Protein AF-A0A1Z4I9G1-F1 (afdb_monomer_lite)

Radius of gyration: 42.78 Å; chains: 1; bounding box: 105×67×127 Å

Secondary structure (DSSP, 8-state):
----HHHHHHHHHHHHHHHHHHHHHHHHHTTS-PPPP--S---------SEEEEEEEETTEEEEEEEEETT--EEEEEEESEE---BTTEEEEEETTEEEEEETTS-EEEEEEESEE-SS-BTTEEEEEETTEEEEEETTS-EEEEEEESEEPPPBTTEEEEEETTEEEEEETTS-EEEEEESSS---EETTEEEEE---B-TTS-B----EEEEETTS-EEEEESS--------BTTEEEEEESSTTSPPEE---SS-SSTT-EEEEEETTS-EEEEEEESEE---BTTEEEEEEEE-SSS--EEEEEEEETTS-EEEEEEESEEEEEETTEEEEEETTEEEEEETTS-EEEEEEEBPPP-SS--HHHHHHHHHH-GGG--HHHHGGGS-BTTEEEEEETTEEEEEETTS-EEEEEEESEEPPP-TTSEEEEESSSS-EEEEETT-PBPPS---HHHHGGGS-HHHHHHHHHHHHHHHHHHHHHHHHHHHHHHHHHT--HHHHTTTTS--HHHHB-IIIIIIHHHHHHHHTS-----B-----GGGSSSHHHHHHHHHHHHHHHHHHHHHHHHHHHHHHHTT--HHHHHHHHHHHHHHHHHHHHHTSS-TTSHHHHHHHTTS-HHHHS-TTHHHHHHHHIIIIIGGGSGGGHHHHHHHHHHHHHTT--HHHHHHHHHHS-HHHHHHHHHHHHHHHHHH-THHHHHHHHHHHTTT-HHHHHHHHHHHHHH-TT-HHHHHHHHHHHHHHS-TTTHHHHHHHHHHHHHH-TT-HHHHHHHHHHHHHHTTSSS--HHHHHHHHHHHHH-TT-HHHHHHHHHHHHHTT-HHHHHHHHHHHHHH--TTHHHHHHHS-HHHHHHHHHT-PPP------

Structure (mmCIF, N/CA/C/O backbone):
data_AF-A0A1Z4I9G1-F1
#
_entry.id   AF-A0A1Z4I9G1-F1
#
loop_
_atom_site.group_PDB
_atom_site.id
_atom_site.type_symbol
_atom_site.label_atom_id
_atom_site.label_alt_id
_atom_site.label_comp_id
_atom_site.label_asym_id
_atom_site.label_entity_id
_atom_site.label_seq_id
_atom_site.pdbx_PDB_ins_code
_atom_site.Cartn_x
_atom_site.Cartn_y
_atom_site.Cartn_z
_atom_site.occupancy
_atom_site.B_iso_or_equiv
_atom_site.auth_seq_id
_atom_site.auth_comp_id
_atom_site.auth_asym_id
_atom_site.auth_atom_id
_atom_site.pdbx_PDB_model_num
ATOM 1 N N . MET A 1 1 ? -38.184 2.108 6.199 1.00 35.03 1 MET A N 1
ATOM 2 C CA . MET A 1 1 ? -37.344 3.243 6.642 1.00 35.03 1 MET A CA 1
ATOM 3 C C . MET A 1 1 ? -37.162 4.202 5.471 1.00 35.03 1 MET A C 1
ATOM 5 O O . MET A 1 1 ? -36.519 3.826 4.502 1.00 35.03 1 MET A O 1
ATOM 9 N N . ARG A 1 2 ? -37.764 5.401 5.493 1.00 31.80 2 ARG A N 1
ATOM 10 C CA . ARG A 1 2 ? -37.409 6.456 4.524 1.00 31.80 2 ARG A CA 1
ATOM 11 C C . ARG A 1 2 ? -36.094 7.074 5.001 1.00 31.80 2 ARG A C 1
ATOM 13 O O . ARG A 1 2 ? -36.109 7.973 5.832 1.00 31.80 2 ARG A O 1
ATOM 20 N N . PHE A 1 3 ? -34.968 6.522 4.557 1.00 42.00 3 PHE A N 1
ATOM 21 C CA . PHE A 1 3 ? -33.651 7.079 4.856 1.00 42.00 3 PHE A CA 1
ATOM 22 C C . PHE A 1 3 ? -33.546 8.495 4.265 1.00 42.00 3 PHE A C 1
ATOM 24 O O . PHE A 1 3 ? -33.932 8.725 3.117 1.00 42.00 3 PHE A O 1
ATOM 31 N N . TYR A 1 4 ? -33.072 9.464 5.052 1.00 48.81 4 TYR A N 1
ATOM 32 C CA . TYR A 1 4 ? -32.954 10.853 4.605 1.00 48.81 4 TYR A CA 1
ATOM 33 C C . TYR A 1 4 ? -31.916 10.950 3.477 1.00 48.81 4 TYR A C 1
ATOM 35 O O . TYR A 1 4 ? -30.733 10.689 3.686 1.00 48.81 4 TYR A O 1
ATOM 43 N N . LYS A 1 5 ? -32.351 11.371 2.276 1.00 51.12 5 LYS A N 1
ATOM 44 C CA . LYS A 1 5 ? -31.484 11.544 1.090 1.00 51.12 5 LYS A CA 1
ATOM 45 C C . LYS A 1 5 ? -30.210 12.346 1.395 1.00 51.12 5 LYS A C 1
ATOM 47 O O . LYS A 1 5 ? -29.153 12.018 0.878 1.00 51.12 5 LYS A O 1
ATOM 52 N N . ARG A 1 6 ? -30.298 13.373 2.251 1.00 46.84 6 ARG A N 1
ATOM 53 C CA . ARG A 1 6 ? -29.170 14.255 2.607 1.00 46.84 6 ARG A CA 1
ATOM 54 C C . ARG A 1 6 ? -28.045 13.546 3.376 1.00 46.84 6 ARG A C 1
ATOM 56 O O . ARG A 1 6 ? -26.893 13.914 3.192 1.00 46.84 6 ARG A O 1
ATOM 63 N N . THR A 1 7 ? -28.347 12.534 4.190 1.00 48.47 7 THR A N 1
ATOM 64 C CA . THR A 1 7 ? -27.335 11.810 4.980 1.00 48.47 7 THR A CA 1
ATOM 65 C C . THR A 1 7 ? -26.559 10.814 4.128 1.00 48.47 7 THR A C 1
ATOM 67 O O . THR A 1 7 ? -25.334 10.786 4.174 1.00 48.47 7 THR A O 1
ATOM 70 N N . TRP A 1 8 ? -27.259 10.071 3.266 1.00 57.56 8 TRP A N 1
ATOM 71 C CA . TRP A 1 8 ? -26.607 9.224 2.265 1.00 57.56 8 TRP A CA 1
ATOM 72 C C . TRP A 1 8 ? -25.794 10.048 1.273 1.00 57.56 8 TRP A C 1
ATOM 74 O O . TRP A 1 8 ? -24.706 9.629 0.907 1.00 57.56 8 TRP A O 1
ATOM 84 N N . LEU A 1 9 ? -26.257 11.246 0.905 1.00 55.69 9 LEU A N 1
ATOM 85 C CA . LEU A 1 9 ? -25.466 12.175 0.099 1.00 55.69 9 LEU A CA 1
ATOM 86 C C . LEU A 1 9 ? -24.164 12.586 0.795 1.00 55.69 9 LEU A C 1
ATOM 88 O O . LEU A 1 9 ? -23.161 12.688 0.109 1.00 55.69 9 LEU A O 1
ATOM 92 N N . LEU A 1 10 ? -24.139 12.773 2.121 1.00 52.06 10 LEU A N 1
ATOM 93 C CA . LEU A 1 10 ? -22.905 13.075 2.860 1.00 52.06 10 LEU A CA 1
ATOM 94 C C . LEU A 1 10 ? -21.938 11.881 2.869 1.00 52.06 10 LEU A C 1
ATOM 96 O O . LEU A 1 10 ? -20.750 12.062 2.638 1.00 52.06 10 LEU A O 1
ATOM 100 N N . VAL A 1 11 ? -22.435 10.664 3.107 1.00 52.53 11 VAL A N 1
ATOM 101 C CA . VAL A 1 11 ? -21.608 9.442 3.097 1.00 52.53 11 VAL A CA 1
ATOM 102 C C . VAL A 1 11 ? -21.079 9.155 1.695 1.00 52.53 11 VAL A C 1
ATOM 104 O O . VAL A 1 11 ? -19.888 8.921 1.524 1.00 52.53 11 VAL A O 1
ATOM 107 N N . VAL A 1 12 ? -21.940 9.246 0.680 1.00 61.50 12 VAL A N 1
ATOM 108 C CA . VAL A 1 12 ? -21.552 9.125 -0.730 1.00 61.50 12 VAL A CA 1
ATOM 109 C C . VAL A 1 12 ? -20.589 10.242 -1.111 1.00 61.50 12 VAL A C 1
ATOM 111 O O . VAL A 1 12 ? -19.628 9.965 -1.808 1.00 61.50 12 VAL A O 1
ATOM 114 N N . PHE A 1 13 ? -20.776 11.471 -0.625 1.00 61.19 13 PHE A N 1
ATOM 115 C CA . PHE A 1 13 ? -19.849 12.578 -0.857 1.00 61.19 13 PHE A CA 1
ATOM 116 C C . PHE A 1 13 ? -18.493 12.338 -0.197 1.00 61.19 13 PHE A C 1
ATOM 118 O O . PHE A 1 13 ? -17.483 12.568 -0.840 1.00 61.19 13 PHE A O 1
ATOM 125 N N . LEU A 1 14 ? -18.435 11.838 1.041 1.00 52.50 14 LEU A N 1
ATOM 126 C CA . LEU A 1 14 ? -17.173 11.499 1.707 1.00 52.50 14 LEU A CA 1
ATOM 127 C C . LEU A 1 14 ? -16.455 10.350 0.990 1.00 52.50 14 LEU A C 1
ATOM 129 O O . LEU A 1 14 ? -15.258 10.446 0.741 1.00 52.50 14 LEU A O 1
ATOM 133 N N . LEU A 1 15 ? -17.180 9.301 0.594 1.00 55.59 15 LEU A N 1
ATOM 134 C CA . LEU A 1 15 ? -16.630 8.190 -0.190 1.00 55.59 15 LEU A CA 1
ATOM 135 C C . LEU A 1 15 ? -16.200 8.635 -1.594 1.00 55.59 15 LEU A C 1
ATOM 137 O O . LEU A 1 15 ? -15.151 8.214 -2.071 1.00 55.59 15 LEU A O 1
ATOM 141 N N . ALA A 1 16 ? -16.960 9.523 -2.237 1.00 55.94 16 ALA A N 1
ATOM 142 C CA . ALA A 1 16 ? -16.629 10.107 -3.533 1.00 55.94 16 ALA A CA 1
ATOM 143 C C . ALA A 1 16 ? -15.476 11.106 -3.431 1.00 55.94 16 ALA A C 1
ATOM 145 O O . ALA A 1 16 ? -14.694 11.196 -4.362 1.00 55.94 16 ALA A O 1
ATOM 146 N N . LEU A 1 17 ? -15.326 11.820 -2.315 1.00 56.34 17 LEU A N 1
ATOM 147 C CA . LEU A 1 17 ? -14.198 12.705 -2.045 1.00 56.34 17 LEU A CA 1
ATOM 148 C C . LEU A 1 17 ? -12.931 11.881 -1.815 1.00 56.34 17 LEU A C 1
ATOM 150 O O . LEU A 1 17 ? -11.904 12.191 -2.403 1.00 56.34 17 LEU A O 1
ATOM 154 N N . VAL A 1 18 ? -13.006 10.793 -1.042 1.00 53.84 18 VAL A N 1
ATOM 155 C CA . VAL A 1 18 ? -11.906 9.822 -0.912 1.00 53.84 18 VAL A CA 1
ATOM 156 C C . VAL A 1 18 ? -11.573 9.218 -2.276 1.00 53.84 18 VAL A C 1
ATOM 158 O O . VAL A 1 18 ? -10.405 9.177 -2.651 1.00 53.84 18 VAL A O 1
ATOM 161 N N . GLY A 1 19 ? -12.586 8.820 -3.049 1.00 53.50 19 GLY A N 1
ATOM 162 C CA . GLY A 1 19 ? -12.430 8.292 -4.402 1.00 53.50 19 GLY A CA 1
ATOM 163 C C . GLY A 1 19 ? -11.854 9.308 -5.389 1.00 53.50 19 GLY A C 1
ATOM 164 O O . GLY A 1 19 ? -11.012 8.943 -6.195 1.00 53.50 19 GLY A O 1
ATOM 165 N N . ALA A 1 20 ? -12.239 10.582 -5.305 1.00 53.31 20 ALA A N 1
ATOM 166 C CA . ALA A 1 20 ? -11.773 11.660 -6.173 1.00 53.31 20 ALA A CA 1
ATOM 167 C C . ALA A 1 20 ? -10.368 12.128 -5.794 1.00 53.31 20 ALA A C 1
ATOM 169 O O . ALA A 1 20 ? -9.559 12.361 -6.681 1.00 53.31 20 ALA A O 1
ATOM 170 N N . ILE A 1 21 ? -10.045 12.212 -4.500 1.00 55.50 21 ILE A N 1
ATOM 171 C CA . ILE A 1 21 ? -8.680 12.459 -4.022 1.00 55.50 21 ILE A CA 1
ATOM 172 C C . ILE A 1 21 ? -7.783 11.300 -4.460 1.00 55.50 21 ILE A C 1
ATOM 174 O O . ILE A 1 21 ? -6.734 11.542 -5.049 1.00 55.50 21 ILE A O 1
ATOM 178 N N . ALA A 1 22 ? -8.215 10.050 -4.264 1.00 49.19 22 ALA A N 1
ATOM 179 C CA . ALA A 1 22 ? -7.489 8.878 -4.739 1.00 49.19 22 ALA A CA 1
ATOM 180 C C . ALA A 1 22 ? -7.340 8.889 -6.267 1.00 49.19 22 ALA A C 1
ATOM 182 O O . ALA A 1 22 ? -6.240 8.689 -6.754 1.00 49.19 22 ALA A O 1
ATOM 183 N N . PHE A 1 23 ? -8.393 9.194 -7.030 1.00 49.41 23 PHE A N 1
ATOM 184 C CA . PHE A 1 23 ? -8.367 9.249 -8.496 1.00 49.41 23 PHE A CA 1
ATOM 185 C C . PHE A 1 23 ? -7.494 10.386 -9.034 1.00 49.41 23 PHE A C 1
ATOM 187 O O . PHE A 1 23 ? -6.732 10.189 -9.977 1.00 49.41 23 PHE A O 1
ATOM 194 N N . HIS A 1 24 ? -7.556 11.572 -8.430 1.00 47.47 24 HIS A N 1
ATOM 195 C CA . HIS A 1 24 ? -6.739 12.711 -8.835 1.00 47.47 24 HIS A CA 1
ATOM 196 C C . HIS A 1 24 ? -5.266 12.475 -8.487 1.00 47.47 24 HIS A C 1
ATOM 198 O O . HIS A 1 24 ? -4.388 12.783 -9.286 1.00 47.47 24 HIS A O 1
ATOM 204 N N . ILE A 1 25 ? -4.994 11.822 -7.354 1.00 47.16 25 ILE A N 1
ATOM 205 C CA . ILE A 1 25 ? -3.652 11.365 -6.993 1.00 47.16 25 ILE A CA 1
ATOM 206 C C . ILE A 1 25 ? -3.212 10.185 -7.859 1.00 47.16 25 ILE A C 1
ATOM 208 O O . ILE A 1 25 ? -2.034 10.114 -8.146 1.00 47.16 25 ILE A O 1
ATOM 212 N N . ILE A 1 26 ? -4.105 9.321 -8.353 1.00 43.25 26 ILE A N 1
ATOM 213 C CA . ILE A 1 26 ? -3.793 8.287 -9.357 1.00 43.25 26 ILE A CA 1
ATOM 214 C C . ILE A 1 26 ? -3.405 8.936 -10.690 1.00 43.25 26 ILE A C 1
ATOM 216 O O . ILE A 1 26 ? -2.434 8.520 -11.309 1.00 43.25 26 ILE A O 1
ATOM 220 N N . GLN A 1 27 ? -4.113 9.984 -11.119 1.00 40.88 27 GLN A N 1
ATOM 221 C CA . GLN A 1 27 ? -3.770 10.760 -12.318 1.00 40.88 27 GLN A CA 1
ATOM 222 C C . GLN A 1 27 ? -2.406 11.453 -12.163 1.00 40.88 27 GLN A C 1
ATOM 224 O O . GLN A 1 27 ? -1.606 11.460 -13.094 1.00 40.88 27 GLN A O 1
ATOM 229 N N . VAL A 1 28 ? -2.096 11.962 -10.966 1.00 35.69 28 VAL A N 1
ATOM 230 C CA . VAL A 1 28 ? -0.769 12.504 -10.632 1.00 35.69 28 VAL A CA 1
ATOM 231 C C . VAL A 1 28 ? 0.277 11.386 -10.480 1.00 35.69 28 VAL A C 1
ATOM 233 O O . VAL A 1 28 ? 1.391 11.534 -10.966 1.00 35.69 28 VAL A O 1
ATOM 236 N N . SER A 1 29 ? -0.063 10.229 -9.909 1.00 35.00 29 SER A N 1
ATOM 237 C CA . SER A 1 29 ? 0.838 9.090 -9.673 1.00 35.00 29 SER A CA 1
ATOM 238 C C . SER A 1 29 ? 1.037 8.213 -10.906 1.00 35.00 29 SER A C 1
ATOM 240 O O . SER A 1 29 ? 1.898 7.342 -10.888 1.00 35.00 29 SER A O 1
ATOM 242 N N . GLN A 1 30 ? 0.324 8.444 -12.012 1.00 32.38 30 GLN A N 1
ATOM 243 C CA . GLN A 1 30 ? 0.742 7.936 -13.324 1.00 32.38 30 GLN A CA 1
ATOM 244 C C . GLN A 1 30 ? 2.117 8.511 -13.737 1.00 32.38 30 GLN A C 1
ATOM 246 O O . GLN A 1 30 ? 2.772 7.948 -14.616 1.00 32.38 30 GLN A O 1
ATOM 251 N N . THR A 1 31 ? 2.607 9.552 -13.040 1.00 30.92 31 THR A N 1
ATOM 252 C CA . THR A 1 31 ? 4.003 10.028 -13.097 1.00 30.92 31 THR A CA 1
ATOM 253 C C . THR A 1 31 ? 4.948 9.425 -12.043 1.00 30.92 31 THR A C 1
ATOM 255 O O . THR A 1 31 ? 6.159 9.589 -12.164 1.00 30.92 31 THR A O 1
ATOM 258 N N . GLU A 1 32 ? 4.455 8.638 -11.080 1.00 27.94 32 GLU A N 1
ATOM 259 C CA . GLU A 1 32 ? 5.263 7.931 -10.074 1.00 27.94 32 GLU A CA 1
ATOM 260 C C . GLU A 1 32 ? 5.102 6.411 -10.240 1.00 27.94 32 GLU A C 1
ATOM 262 O O . GLU A 1 32 ? 4.208 5.768 -9.687 1.00 27.94 32 GLU A O 1
ATOM 267 N N . LYS A 1 33 ? 5.987 5.811 -11.042 1.00 28.25 33 LYS A N 1
ATOM 268 C CA . LYS A 1 33 ? 6.008 4.361 -11.273 1.00 28.25 33 LYS A CA 1
ATOM 269 C C . LYS A 1 33 ? 6.686 3.636 -10.103 1.00 28.25 33 LYS A C 1
ATOM 271 O O . LYS A 1 33 ? 7.893 3.754 -9.914 1.00 28.25 33 LYS A O 1
ATOM 276 N N . LEU A 1 34 ? 5.894 2.867 -9.353 1.00 29.25 34 LEU A N 1
ATOM 277 C CA . LEU A 1 34 ? 6.324 1.929 -8.308 1.00 29.25 34 LEU A CA 1
ATOM 278 C C . LEU A 1 34 ? 6.961 0.657 -8.909 1.00 29.25 34 LEU A C 1
ATOM 280 O O . LEU A 1 34 ? 6.622 0.236 -10.014 1.00 29.25 34 LEU A O 1
ATOM 284 N N . TYR A 1 35 ? 7.918 0.093 -8.167 1.00 30.03 35 TYR A N 1
ATOM 285 C CA . TYR A 1 35 ? 8.937 -0.870 -8.602 1.00 30.03 35 TYR A CA 1
ATOM 286 C C . TYR A 1 35 ? 8.436 -2.293 -8.933 1.00 30.03 35 TYR A C 1
ATOM 288 O O . TYR A 1 35 ? 7.488 -2.770 -8.309 1.00 30.03 35 TYR A O 1
ATOM 296 N N . PRO A 1 36 ? 9.136 -3.020 -9.833 1.00 24.78 36 PRO A N 1
ATOM 297 C CA . PRO A 1 36 ? 8.932 -4.448 -10.070 1.00 24.78 36 PRO A CA 1
ATOM 298 C C . PRO A 1 36 ? 9.614 -5.327 -9.002 1.00 24.78 36 PRO A C 1
ATOM 300 O O . PRO A 1 36 ? 10.774 -5.108 -8.648 1.00 24.78 36 PRO A O 1
ATOM 303 N N . MET A 1 37 ? 8.922 -6.379 -8.551 1.00 25.73 37 MET A N 1
ATOM 304 C CA . MET A 1 37 ? 9.553 -7.517 -7.874 1.00 25.73 37 MET A CA 1
ATOM 305 C C . MET A 1 37 ? 10.374 -8.321 -8.886 1.00 25.73 37 MET A C 1
ATOM 307 O O . MET A 1 37 ? 9.848 -8.767 -9.902 1.00 25.73 37 MET A O 1
ATOM 311 N N . SER A 1 38 ? 11.656 -8.546 -8.596 1.00 26.41 38 SER A N 1
ATOM 312 C CA . SER A 1 38 ? 12.448 -9.570 -9.280 1.00 26.41 38 SER A CA 1
ATOM 313 C C . SER A 1 38 ? 13.314 -10.316 -8.273 1.00 26.41 38 SER A C 1
ATOM 315 O O . SER A 1 38 ? 14.377 -9.843 -7.888 1.00 26.41 38 SER A O 1
ATOM 317 N N . VAL A 1 39 ? 12.853 -11.494 -7.853 1.00 25.77 39 VAL A N 1
ATOM 318 C CA . VAL A 1 39 ? 13.721 -12.582 -7.387 1.00 25.77 39 VAL A CA 1
ATOM 319 C C . VAL A 1 39 ? 13.066 -13.904 -7.777 1.00 25.77 39 VAL A C 1
ATOM 321 O O . VAL A 1 39 ? 12.257 -14.423 -7.027 1.00 25.77 39 VAL A O 1
ATOM 324 N N . LEU A 1 40 ? 13.431 -14.439 -8.942 1.00 26.69 40 LEU A N 1
ATOM 325 C CA . LEU A 1 40 ? 13.837 -15.837 -9.132 1.00 26.69 40 LEU A CA 1
ATOM 326 C C . LEU A 1 40 ? 14.808 -15.843 -10.327 1.00 26.69 40 LEU A C 1
ATOM 328 O O . LEU A 1 40 ? 14.550 -15.238 -11.364 1.00 26.69 40 LEU A O 1
ATOM 332 N N . GLN A 1 41 ? 15.999 -16.403 -10.128 1.00 28.27 41 GLN A N 1
ATOM 333 C CA . GLN A 1 41 ? 17.134 -16.277 -11.044 1.00 28.27 41 GLN A CA 1
ATOM 334 C C . GLN A 1 41 ? 17.014 -17.168 -12.296 1.00 28.27 41 GLN A C 1
ATOM 336 O O . GLN A 1 41 ? 16.549 -18.299 -12.214 1.00 28.27 41 GLN A O 1
ATOM 341 N N . LYS A 1 42 ? 17.640 -16.666 -13.375 1.00 29.61 42 LYS A N 1
ATOM 342 C CA . LYS A 1 42 ? 18.066 -17.293 -14.648 1.00 29.61 42 LYS A CA 1
ATOM 343 C C . LYS A 1 42 ? 17.012 -17.527 -15.741 1.00 29.61 42 LYS A C 1
ATOM 345 O O . LYS A 1 42 ? 16.478 -18.612 -15.908 1.00 29.61 42 LYS A O 1
ATOM 350 N N . GLY A 1 43 ? 16.929 -16.526 -16.614 1.00 26.28 43 GLY A N 1
ATOM 351 C CA . GLY A 1 43 ? 16.512 -16.627 -18.010 1.00 26.28 43 GLY A CA 1
ATOM 352 C C . GLY A 1 43 ? 16.566 -15.236 -18.635 1.00 26.28 43 GLY A C 1
ATOM 353 O O . GLY A 1 43 ? 15.902 -14.326 -18.156 1.00 26.28 43 GLY A O 1
ATOM 354 N N . SER A 1 44 ? 17.426 -15.023 -19.629 1.00 29.17 44 SER A N 1
ATOM 355 C CA . SER A 1 44 ? 17.492 -13.770 -20.386 1.00 29.17 44 SER A CA 1
ATOM 356 C C . SER A 1 44 ? 16.227 -13.602 -21.229 1.00 29.17 44 SER A C 1
ATOM 358 O O . SER A 1 44 ? 15.972 -14.442 -22.087 1.00 29.17 44 SER A O 1
ATOM 360 N N . GLY A 1 45 ? 15.480 -12.515 -21.051 1.00 27.30 45 GLY A N 1
ATOM 361 C CA . GLY A 1 45 ? 14.318 -12.217 -21.888 1.00 27.30 45 GLY A CA 1
ATOM 362 C C . GLY A 1 45 ? 13.593 -10.953 -21.440 1.00 27.30 45 GLY A C 1
ATOM 363 O O . GLY A 1 45 ? 13.561 -10.640 -20.259 1.00 27.30 45 GLY A O 1
ATOM 364 N N . SER A 1 46 ? 13.103 -10.175 -22.398 1.00 26.64 46 SER A N 1
ATOM 365 C CA . SER A 1 46 ? 12.583 -8.811 -22.253 1.00 26.64 46 SER A CA 1
ATOM 366 C C . SER A 1 46 ? 11.191 -8.729 -21.607 1.00 26.64 46 SER A C 1
ATOM 368 O O . SER A 1 46 ? 10.360 -9.606 -21.772 1.00 26.64 46 SER A O 1
ATOM 370 N N . LYS A 1 47 ? 10.941 -7.598 -20.937 1.00 33.12 47 LYS A N 1
ATOM 371 C CA . LYS A 1 47 ? 9.711 -7.165 -20.250 1.00 33.12 47 LYS A CA 1
ATOM 372 C C . LYS A 1 47 ? 8.453 -7.176 -21.149 1.00 33.12 47 LYS A C 1
ATOM 374 O O . LYS A 1 47 ? 8.475 -6.496 -22.172 1.00 33.12 47 LYS A O 1
ATOM 379 N N . THR A 1 48 ? 7.347 -7.802 -20.719 1.00 33.28 48 THR A N 1
ATOM 380 C CA . THR A 1 48 ? 6.013 -7.221 -20.362 1.00 33.28 48 THR A CA 1
ATOM 381 C C . THR A 1 48 ? 4.879 -8.277 -20.320 1.00 33.28 48 THR A C 1
ATOM 383 O O . THR A 1 48 ? 5.025 -9.348 -20.884 1.00 33.28 48 THR A O 1
ATOM 386 N N . GLU A 1 49 ? 3.772 -7.909 -19.647 1.00 34.59 49 GLU A N 1
ATOM 387 C CA . GLU A 1 49 ? 2.490 -8.600 -19.350 1.00 34.59 49 GLU A CA 1
ATOM 388 C C . GLU A 1 49 ? 2.437 -9.455 -18.056 1.00 34.59 49 GLU A C 1
ATOM 390 O O . GLU A 1 49 ? 3.149 -10.428 -17.853 1.00 34.59 49 GLU A O 1
ATOM 395 N N . ASN A 1 50 ? 1.609 -8.986 -17.111 1.00 45.28 50 ASN A N 1
ATOM 396 C CA . ASN A 1 50 ? 1.659 -9.185 -15.653 1.00 45.28 50 ASN A CA 1
ATOM 397 C C . ASN A 1 50 ? 1.291 -10.595 -15.116 1.00 45.28 50 ASN A C 1
ATOM 399 O O . ASN A 1 50 ? 0.582 -10.691 -14.110 1.00 45.28 50 ASN A O 1
ATOM 403 N N . SER A 1 51 ? 1.756 -11.697 -15.708 1.00 41.84 51 SER A N 1
ATOM 404 C CA . SER A 1 51 ? 1.649 -13.044 -15.109 1.00 41.84 51 SER A CA 1
ATOM 405 C C . SER A 1 51 ? 2.759 -13.973 -15.600 1.00 41.84 51 SER A C 1
ATOM 407 O O . SER A 1 51 ? 3.043 -14.015 -16.793 1.00 41.84 51 SER A O 1
ATOM 409 N N . TYR A 1 52 ? 3.377 -14.727 -14.685 1.00 43.41 52 TYR A N 1
ATOM 410 C CA . TYR A 1 52 ? 4.528 -15.587 -14.992 1.00 43.41 52 TYR A CA 1
ATOM 411 C C . TYR A 1 52 ? 4.170 -17.071 -14.824 1.00 43.41 52 TYR A C 1
ATOM 413 O O . TYR A 1 52 ? 3.494 -17.417 -13.845 1.00 43.41 52 TYR A O 1
ATOM 421 N N . PRO A 1 53 ? 4.625 -17.960 -15.728 1.00 38.19 53 PRO A N 1
ATOM 422 C CA . PRO A 1 53 ? 4.460 -19.396 -15.553 1.00 38.19 53 PRO A CA 1
ATOM 423 C C . PRO A 1 53 ? 5.387 -19.900 -14.437 1.00 38.19 53 PRO A C 1
ATOM 425 O O . PRO A 1 53 ? 6.588 -19.625 -14.426 1.00 38.19 53 PRO A O 1
ATOM 428 N N . VAL A 1 54 ? 4.834 -20.663 -13.495 1.00 43.81 54 VAL A N 1
ATOM 429 C CA . VAL A 1 54 ? 5.569 -21.269 -12.376 1.00 43.81 54 VAL A CA 1
ATOM 430 C C . VAL A 1 54 ? 5.330 -22.773 -12.369 1.00 43.81 54 VAL A C 1
ATOM 432 O O . VAL A 1 54 ? 4.199 -23.253 -12.430 1.00 43.81 54 VAL A O 1
ATOM 435 N N . GLN A 1 55 ? 6.419 -23.535 -12.298 1.00 45.44 55 GLN A N 1
ATOM 436 C CA . GLN A 1 55 ? 6.383 -24.993 -12.299 1.00 45.44 55 GLN A CA 1
ATOM 437 C C . GLN A 1 55 ? 6.117 -25.534 -10.887 1.00 45.44 55 GLN A C 1
ATOM 439 O O . GLN A 1 55 ? 6.876 -25.239 -9.963 1.00 45.44 55 GLN A O 1
ATOM 444 N N . PHE A 1 56 ? 5.068 -26.349 -10.723 1.00 38.59 56 PHE A N 1
ATOM 445 C CA . PHE A 1 56 ? 4.616 -26.839 -9.416 1.00 38.59 56 PHE A CA 1
ATOM 446 C C . PHE A 1 56 ? 4.921 -28.332 -9.192 1.00 38.59 56 PHE A C 1
ATOM 448 O O . PHE A 1 56 ? 4.781 -29.172 -10.090 1.00 38.59 56 PHE A O 1
ATOM 455 N N . TYR A 1 57 ? 5.301 -28.675 -7.956 1.00 38.00 57 TYR A N 1
ATOM 456 C CA . TYR A 1 57 ? 5.603 -30.040 -7.511 1.00 38.00 57 TYR A CA 1
ATOM 457 C C . TYR A 1 57 ? 4.715 -30.403 -6.313 1.00 38.00 57 TYR A C 1
ATOM 459 O O . TYR A 1 57 ? 4.723 -29.701 -5.307 1.00 38.00 57 TYR A O 1
ATOM 467 N N . MET A 1 58 ? 3.975 -31.511 -6.402 1.00 31.20 58 MET A N 1
ATOM 468 C CA . MET A 1 58 ? 3.139 -32.046 -5.318 1.00 31.20 58 MET A CA 1
ATOM 469 C C . MET A 1 58 ? 3.687 -33.415 -4.902 1.00 31.20 58 MET A C 1
ATOM 471 O O . MET A 1 58 ? 3.805 -34.321 -5.725 1.00 31.20 58 MET A O 1
ATOM 475 N N . GLY A 1 59 ? 4.077 -33.568 -3.631 1.00 34.94 59 GLY A N 1
ATOM 476 C CA . GLY A 1 59 ? 4.571 -34.846 -3.089 1.00 34.94 59 GLY A CA 1
ATOM 477 C C . GLY A 1 59 ? 5.820 -35.410 -3.786 1.00 34.94 59 GLY A C 1
ATOM 478 O O . GLY A 1 59 ? 5.970 -36.624 -3.882 1.00 34.94 59 GLY A O 1
ATOM 479 N N . GLY A 1 60 ? 6.688 -34.548 -4.331 1.00 35.88 60 GLY A N 1
ATOM 480 C CA . GLY A 1 60 ? 7.889 -34.959 -5.073 1.00 35.88 60 GLY A CA 1
ATOM 481 C C . GLY A 1 60 ? 7.639 -35.401 -6.523 1.00 35.88 60 GLY A C 1
ATOM 482 O O . GLY A 1 60 ? 8.587 -35.773 -7.210 1.00 35.88 60 GLY A O 1
ATOM 483 N N . LYS A 1 61 ? 6.394 -35.330 -7.019 1.00 32.25 61 LYS A N 1
ATOM 484 C CA . LYS A 1 61 ? 6.041 -35.566 -8.428 1.00 32.25 61 LYS A CA 1
ATOM 485 C C . LYS A 1 61 ? 5.626 -34.259 -9.113 1.00 32.25 61 LYS A C 1
ATOM 487 O O . LYS A 1 61 ? 5.039 -33.370 -8.494 1.00 32.25 61 LYS A O 1
ATOM 492 N N . ARG A 1 62 ? 5.974 -34.130 -10.399 1.00 49.31 62 ARG A N 1
ATOM 493 C CA . ARG A 1 62 ? 5.645 -32.967 -11.243 1.00 49.31 62 ARG A CA 1
ATOM 494 C C . ARG A 1 62 ? 4.121 -32.881 -11.389 1.00 49.31 62 ARG A C 1
ATOM 496 O O . ARG A 1 62 ? 3.527 -33.822 -11.902 1.00 49.31 62 ARG A O 1
ATOM 503 N N . SER A 1 63 ? 3.518 -31.787 -10.918 1.00 51.09 63 SER A N 1
ATOM 504 C CA . SER A 1 63 ? 2.054 -31.619 -10.883 1.00 51.09 63 SER A CA 1
ATOM 505 C C . SER A 1 63 ? 1.503 -30.804 -12.059 1.00 51.09 63 SER A C 1
ATOM 507 O O . SER A 1 63 ? 0.300 -30.823 -12.275 1.00 51.09 63 SER A O 1
ATOM 509 N N . GLY A 1 64 ? 2.364 -30.097 -12.804 1.00 60.91 64 GLY A N 1
ATOM 510 C CA . GLY A 1 64 ? 1.989 -29.252 -13.948 1.00 60.91 64 GLY A CA 1
ATOM 511 C C . GLY A 1 64 ? 2.513 -27.817 -13.822 1.00 60.91 64 GLY A C 1
ATOM 512 O O . GLY A 1 64 ? 3.205 -27.480 -12.855 1.00 60.91 64 GLY A O 1
ATOM 513 N N . TYR A 1 65 ? 2.215 -26.977 -14.813 1.00 58.72 65 TYR A N 1
ATOM 514 C CA . TYR A 1 65 ? 2.471 -25.532 -14.774 1.00 58.72 65 TYR A CA 1
ATOM 515 C C . TYR A 1 65 ? 1.243 -24.765 -14.279 1.00 58.72 65 TYR A C 1
ATOM 517 O O . TYR A 1 65 ? 0.122 -25.059 -14.690 1.00 58.72 65 TYR A O 1
ATOM 525 N N . ALA A 1 66 ? 1.487 -23.767 -13.430 1.00 57.25 66 ALA A N 1
ATOM 526 C CA . ALA A 1 66 ? 0.512 -22.804 -12.924 1.00 57.25 66 ALA A CA 1
ATOM 527 C C . ALA A 1 66 ? 0.886 -21.384 -13.384 1.00 57.25 66 ALA A C 1
ATOM 529 O O . ALA A 1 66 ? 2.037 -21.131 -13.746 1.00 57.25 66 ALA A O 1
ATOM 530 N N . TYR A 1 67 ? -0.058 -20.444 -13.310 1.00 54.84 67 TYR A N 1
ATOM 531 C CA . TYR A 1 67 ? 0.221 -19.018 -13.520 1.00 54.84 67 TYR A CA 1
ATOM 532 C C . TYR A 1 67 ? 0.007 -18.236 -12.232 1.00 54.84 67 TYR A C 1
ATOM 534 O O . TYR A 1 67 ? -1.024 -18.387 -11.568 1.00 54.84 67 TYR A O 1
ATOM 542 N N . VAL A 1 68 ? 0.973 -17.378 -11.902 1.00 46.88 68 VAL A N 1
ATOM 543 C CA . VAL A 1 68 ? 0.879 -16.455 -10.767 1.00 46.88 68 VAL A CA 1
ATOM 544 C C . VAL A 1 68 ? 0.902 -15.008 -11.242 1.00 46.88 68 VAL A C 1
ATOM 546 O O . VAL A 1 68 ? 1.639 -14.653 -12.167 1.00 46.88 68 VAL A O 1
ATOM 549 N N . ASN A 1 69 ? 0.101 -14.164 -10.594 1.00 47.00 69 ASN A N 1
ATOM 550 C CA . ASN A 1 69 ? 0.137 -12.725 -10.832 1.00 47.00 69 ASN A CA 1
ATOM 551 C C . ASN A 1 69 ? 1.348 -12.075 -10.135 1.00 47.00 69 ASN A C 1
ATOM 553 O O . ASN A 1 69 ? 2.112 -12.714 -9.408 1.00 47.00 69 ASN A O 1
ATOM 557 N N . GLN A 1 70 ? 1.506 -10.762 -10.311 1.00 41.62 70 GLN A N 1
ATOM 558 C CA . GLN A 1 70 ? 2.568 -9.978 -9.664 1.00 41.62 70 GLN A CA 1
ATOM 559 C C . GLN A 1 70 ? 2.518 -9.982 -8.127 1.00 41.62 70 GLN A C 1
ATOM 561 O O . GLN A 1 70 ? 3.502 -9.611 -7.495 1.00 41.62 70 GLN A O 1
ATOM 566 N N . ALA A 1 71 ? 1.402 -10.403 -7.527 1.00 34.44 71 ALA A N 1
ATOM 567 C CA . ALA A 1 71 ? 1.240 -10.576 -6.087 1.00 34.44 71 ALA A CA 1
ATOM 568 C C . ALA A 1 71 ? 1.527 -12.018 -5.618 1.00 34.44 71 ALA A C 1
ATOM 570 O O . ALA A 1 71 ? 1.188 -12.365 -4.488 1.00 34.44 71 ALA A O 1
ATOM 571 N N . ALA A 1 72 ? 2.113 -12.859 -6.481 1.00 40.09 72 ALA A N 1
ATOM 572 C CA . ALA A 1 72 ? 2.358 -14.285 -6.249 1.00 40.09 72 ALA A CA 1
ATOM 573 C C . ALA A 1 72 ? 1.088 -15.100 -5.930 1.00 40.09 72 ALA A C 1
ATOM 575 O O . ALA A 1 72 ? 1.165 -16.200 -5.385 1.00 40.09 72 ALA A O 1
ATOM 576 N N . GLN A 1 73 ? -0.089 -14.583 -6.290 1.00 39.44 73 GLN A N 1
ATOM 577 C CA . GLN A 1 73 ? -1.343 -15.310 -6.153 1.00 39.44 73 GLN A CA 1
ATOM 578 C C . GLN A 1 73 ? -1.524 -16.215 -7.362 1.00 39.44 73 GLN A C 1
ATOM 580 O O . GLN A 1 73 ? -1.332 -15.787 -8.502 1.00 39.44 73 GLN A O 1
ATOM 585 N N . MET A 1 74 ? -1.902 -17.463 -7.102 1.00 47.25 74 MET A N 1
ATOM 586 C CA . MET A 1 74 ? -2.225 -18.438 -8.136 1.00 47.25 74 MET A CA 1
ATOM 587 C C . MET A 1 74 ? -3.508 -18.001 -8.846 1.00 47.25 74 MET A C 1
ATOM 589 O O . MET A 1 74 ? -4.571 -17.954 -8.235 1.00 47.25 74 MET A O 1
ATOM 593 N N . VAL A 1 75 ? -3.381 -17.634 -10.120 1.00 52.88 75 VAL A N 1
ATOM 594 C CA . VAL A 1 75 ? -4.509 -17.243 -10.982 1.00 52.88 75 VAL A CA 1
ATOM 595 C C . VAL A 1 75 ? -5.011 -18.447 -11.770 1.00 52.88 75 VAL A C 1
ATOM 597 O O . VAL A 1 75 ? -6.204 -18.562 -12.028 1.00 52.88 75 VAL A O 1
ATOM 600 N N . VAL A 1 76 ? -4.103 -19.365 -12.115 1.00 58.16 76 VAL A N 1
ATOM 601 C CA . VAL A 1 76 ? -4.435 -20.622 -12.789 1.00 58.16 76 VAL A CA 1
ATOM 602 C C . VAL A 1 76 ? -3.801 -21.776 -12.034 1.00 58.16 76 VAL A C 1
ATOM 604 O O . VAL A 1 76 ? -2.583 -21.786 -11.839 1.00 58.16 76 VAL A O 1
ATOM 607 N N . GLU A 1 77 ? -4.634 -22.724 -11.603 1.00 57.06 77 GLU A N 1
ATOM 608 C CA . GLU A 1 77 ? -4.192 -23.937 -10.917 1.00 57.06 77 GLU A CA 1
ATOM 609 C C . GLU A 1 77 ? -3.272 -24.785 -11.812 1.00 57.06 77 GLU A C 1
ATOM 611 O O . GLU A 1 77 ? -3.377 -24.727 -13.042 1.00 57.06 77 GLU A O 1
ATOM 616 N N . PRO A 1 78 ? -2.348 -25.570 -11.227 1.00 64.31 78 PRO A N 1
ATOM 617 C CA . PRO A 1 78 ? -1.462 -26.440 -11.988 1.00 64.31 78 PRO A CA 1
ATOM 618 C C . PRO A 1 78 ? -2.259 -27.532 -12.711 1.00 64.31 78 PRO A C 1
ATOM 620 O O . PRO A 1 78 ? -2.615 -28.547 -12.119 1.00 64.31 78 PRO A O 1
ATOM 623 N N . GLN A 1 79 ? -2.524 -27.310 -13.999 1.00 68.69 79 GLN A N 1
ATOM 624 C CA . GLN A 1 79 ? -3.325 -28.211 -14.840 1.00 68.69 79 GLN A CA 1
ATOM 625 C C . GLN A 1 79 ? -2.741 -28.441 -16.244 1.00 68.69 79 GLN A C 1
ATOM 627 O O . GLN A 1 79 ? -3.287 -29.231 -17.009 1.00 68.69 79 GLN A O 1
ATOM 632 N N . PHE A 1 80 ? -1.639 -27.766 -16.595 1.00 74.50 80 PHE A N 1
ATOM 633 C CA . PHE A 1 80 ? -1.016 -27.870 -17.918 1.00 74.50 80 PHE A CA 1
ATOM 634 C C . PHE A 1 80 ? 0.269 -28.701 -17.884 1.00 74.50 80 PHE A C 1
ATOM 636 O O . PHE A 1 80 ? 1.106 -28.533 -16.990 1.00 74.50 80 PHE A O 1
ATOM 643 N N . ASP A 1 81 ? 0.463 -29.536 -18.906 1.00 77.25 81 ASP A N 1
ATOM 644 C CA . ASP A 1 81 ? 1.701 -30.292 -19.126 1.00 77.25 81 ASP A CA 1
ATOM 645 C C . ASP A 1 81 ? 2.875 -29.338 -19.414 1.00 77.25 81 ASP A C 1
ATOM 647 O O . ASP A 1 81 ? 3.998 -29.538 -18.934 1.00 77.25 81 ASP A O 1
ATOM 651 N N . TYR A 1 82 ? 2.588 -28.262 -20.156 1.00 76.06 82 TYR A N 1
ATOM 652 C CA . TYR A 1 82 ? 3.495 -27.160 -20.471 1.00 76.06 82 TYR A CA 1
ATOM 653 C C . TYR A 1 82 ? 2.733 -25.833 -20.572 1.00 76.06 82 TYR A C 1
ATOM 655 O O . TYR A 1 82 ? 1.572 -25.817 -20.976 1.00 76.06 82 TYR A O 1
ATOM 663 N N . ALA A 1 83 ? 3.383 -24.722 -20.228 1.00 72.31 83 ALA A N 1
ATOM 664 C CA . ALA A 1 83 ? 2.807 -23.384 -20.303 1.00 72.31 83 ALA A CA 1
ATOM 665 C C . ALA A 1 83 ? 3.882 -22.362 -20.715 1.00 72.31 83 ALA A C 1
ATOM 667 O O . ALA A 1 83 ? 4.967 -22.344 -20.131 1.00 72.31 83 ALA A O 1
ATOM 668 N N . GLY A 1 84 ? 3.595 -21.549 -21.735 1.00 68.31 84 GLY A N 1
ATOM 669 C CA . GLY A 1 84 ? 4.481 -20.493 -22.235 1.00 68.31 84 GLY A CA 1
ATOM 670 C C . GLY A 1 84 ? 4.175 -19.108 -21.658 1.00 68.31 84 GLY A C 1
ATOM 671 O O . GLY A 1 84 ? 3.278 -18.936 -20.831 1.00 68.31 84 GLY A O 1
ATOM 672 N N . GLU A 1 85 ? 4.937 -18.108 -22.093 1.00 68.62 85 GLU A N 1
ATOM 673 C CA . GLU A 1 85 ? 4.733 -16.708 -21.703 1.00 68.62 85 GLU A CA 1
ATOM 674 C C . GLU A 1 85 ? 3.533 -16.084 -22.433 1.00 68.62 85 GLU A C 1
ATOM 676 O O . GLU A 1 85 ? 3.154 -16.523 -23.522 1.00 68.62 85 GLU A O 1
ATOM 681 N N . PHE A 1 86 ? 2.942 -15.048 -21.832 1.00 65.19 86 PHE A N 1
ATOM 682 C CA . PHE A 1 86 ? 1.901 -14.256 -22.483 1.00 65.19 86 PHE A CA 1
ATOM 683 C C . PHE A 1 86 ? 2.499 -13.343 -23.556 1.00 65.19 86 PHE A C 1
ATOM 685 O O . PHE A 1 86 ? 3.511 -12.679 -23.340 1.00 65.19 86 PHE A O 1
ATOM 692 N N . SER A 1 87 ? 1.843 -13.293 -24.712 1.00 68.81 87 SER A N 1
ATOM 693 C CA . SER A 1 87 ? 2.118 -12.342 -25.782 1.00 68.81 87 SER A CA 1
ATOM 694 C C . SER A 1 87 ? 0.816 -11.968 -26.479 1.00 68.81 87 SER A C 1
ATOM 696 O O . SER A 1 87 ? 0.008 -12.841 -26.802 1.00 68.81 87 SER A O 1
ATOM 698 N N . GLU A 1 88 ? 0.599 -10.669 -26.688 1.00 73.56 88 GLU A N 1
ATOM 699 C CA . GLU A 1 88 ? -0.621 -10.128 -27.307 1.00 73.56 88 GLU A CA 1
ATOM 700 C C . GLU A 1 88 ? -1.915 -10.610 -26.616 1.00 73.56 88 GLU A C 1
ATOM 702 O O . GLU A 1 88 ? -2.942 -10.796 -27.268 1.00 73.56 88 GLU A O 1
ATOM 707 N N . GLY A 1 89 ? -1.871 -10.821 -25.291 1.00 71.00 89 GLY A N 1
ATOM 708 C CA . GLY A 1 89 ? -3.010 -11.279 -24.489 1.00 71.00 89 GLY A CA 1
ATOM 709 C C . GLY A 1 89 ? -3.255 -12.795 -24.451 1.00 71.00 89 GLY A C 1
ATOM 710 O O . GLY A 1 89 ? -4.222 -13.221 -23.814 1.00 71.00 89 GLY A O 1
ATOM 711 N N . TYR A 1 90 ? -2.394 -13.612 -25.073 1.00 78.69 90 TYR A N 1
ATOM 712 C CA . TYR A 1 90 ? -2.524 -15.075 -25.117 1.00 78.69 90 TYR A CA 1
ATOM 713 C C . TYR A 1 90 ? -1.235 -15.781 -24.693 1.00 78.69 90 TYR A C 1
ATOM 715 O O . TYR A 1 90 ? -0.142 -15.310 -24.995 1.00 78.69 90 TYR A O 1
ATOM 723 N N . ALA A 1 91 ? -1.349 -16.942 -24.050 1.00 79.06 91 ALA A N 1
ATOM 724 C CA . ALA A 1 91 ? -0.209 -17.812 -23.752 1.00 79.06 91 ALA A CA 1
ATOM 725 C C . ALA A 1 91 ? -0.458 -19.229 -24.283 1.00 79.06 91 ALA A C 1
ATOM 727 O O . ALA A 1 91 ? -1.575 -19.737 -24.134 1.00 79.06 91 ALA A O 1
ATOM 728 N N . PRO A 1 92 ? 0.538 -19.894 -24.897 1.00 84.06 92 PRO A N 1
ATOM 729 C CA . PRO A 1 92 ? 0.364 -21.267 -25.341 1.00 84.06 92 PRO A CA 1
ATOM 730 C C . PRO A 1 92 ? 0.392 -22.214 -24.140 1.00 84.06 92 PRO A C 1
ATOM 732 O O . PRO A 1 92 ? 1.245 -22.109 -23.254 1.00 84.06 92 PRO A O 1
ATOM 735 N N . VAL A 1 93 ? -0.514 -23.182 -24.134 1.00 86.00 93 VAL A N 1
ATOM 736 C CA . VAL A 1 93 ? -0.567 -24.236 -23.119 1.00 86.00 93 VAL A CA 1
ATOM 737 C C . VAL A 1 93 ? -0.650 -25.597 -23.783 1.00 86.00 93 VAL A C 1
ATOM 739 O O . VAL A 1 93 ? -1.244 -25.743 -24.851 1.00 86.00 93 VAL A O 1
ATOM 742 N N . GLN A 1 94 ? -0.068 -26.599 -23.135 1.00 87.56 94 GLN A N 1
ATOM 743 C CA . GLN A 1 94 ? -0.152 -27.986 -23.561 1.00 87.56 94 GLN A CA 1
ATOM 744 C C . GLN A 1 94 ? -1.012 -28.782 -22.579 1.00 87.56 94 GLN A C 1
ATOM 746 O O . GLN A 1 94 ? -0.757 -28.779 -21.373 1.00 87.56 94 GLN A O 1
ATOM 751 N N . VAL A 1 95 ? -2.015 -29.476 -23.112 1.00 85.31 95 VAL A N 1
ATOM 752 C CA . VAL A 1 95 ? -2.903 -30.383 -22.376 1.00 85.31 95 VAL A CA 1
ATOM 753 C C . VAL A 1 95 ? -2.967 -31.695 -23.144 1.00 85.31 95 VAL A C 1
ATOM 755 O O . VAL A 1 95 ? -3.279 -31.700 -24.333 1.00 85.31 95 VAL A O 1
ATOM 758 N N . ASN A 1 96 ? -2.665 -32.818 -22.490 1.00 85.75 96 ASN A N 1
ATOM 759 C CA . ASN A 1 96 ? -2.657 -34.145 -23.114 1.00 85.75 96 ASN A CA 1
ATOM 760 C C . ASN A 1 96 ? -1.790 -34.197 -24.386 1.00 85.75 96 ASN A C 1
ATOM 762 O O . ASN A 1 96 ? -2.165 -34.814 -25.383 1.00 85.75 96 ASN A O 1
ATOM 766 N N . LYS A 1 97 ? -0.622 -33.538 -24.353 1.00 86.88 97 LYS A N 1
ATOM 767 C CA . LYS A 1 97 ? 0.317 -33.384 -25.488 1.00 86.88 97 LYS A CA 1
ATOM 768 C C . LYS A 1 97 ? -0.197 -32.575 -26.687 1.00 86.88 97 LYS A C 1
ATOM 770 O O . LYS A 1 97 ? 0.526 -32.474 -27.675 1.00 86.88 97 LYS A O 1
ATOM 775 N N . LYS A 1 98 ? -1.382 -31.971 -26.607 1.00 92.00 98 LYS A N 1
ATOM 776 C CA . LYS A 1 98 ? -1.913 -31.066 -27.631 1.00 92.00 98 LYS A CA 1
ATOM 777 C C . LYS A 1 98 ? -1.802 -29.617 -27.184 1.00 92.00 98 LYS A C 1
ATOM 779 O O . LYS A 1 98 ? -1.956 -29.315 -26.001 1.00 92.00 98 LYS A O 1
ATOM 784 N N . TRP A 1 99 ? -1.503 -28.733 -28.124 1.00 92.06 99 TRP A N 1
ATOM 785 C CA . TRP A 1 99 ? -1.303 -27.310 -27.886 1.00 92.06 99 TRP A CA 1
ATOM 786 C C . TRP A 1 99 ? -2.566 -26.514 -28.173 1.00 92.06 99 TRP A C 1
ATOM 788 O O . TRP A 1 99 ? -3.223 -26.716 -29.193 1.00 92.06 99 TRP A O 1
ATOM 798 N N . GLY A 1 100 ? -2.867 -25.590 -27.267 1.00 91.38 100 GLY A N 1
ATOM 799 C CA . GLY A 1 100 ? -3.903 -24.572 -27.390 1.00 91.38 100 GLY A CA 1
ATOM 800 C C . GLY A 1 100 ? -3.409 -23.257 -26.793 1.00 91.38 100 GLY A C 1
ATOM 801 O O . GLY A 1 100 ? -2.221 -23.111 -26.493 1.00 91.38 100 GLY A O 1
ATOM 802 N N . PHE A 1 101 ? -4.313 -22.302 -26.592 1.00 88.62 101 PHE A N 1
ATOM 803 C CA . PHE A 1 101 ? -3.978 -21.005 -26.006 1.00 88.62 101 PHE A CA 1
ATOM 804 C C . PHE A 1 101 ? -4.969 -20.614 -24.918 1.00 88.62 101 PHE A C 1
ATOM 806 O O . PHE A 1 101 ? -6.177 -20.810 -25.060 1.00 88.62 101 PHE A O 1
ATOM 813 N N . ILE A 1 102 ? -4.454 -20.015 -23.848 1.00 81.94 102 ILE A N 1
ATOM 814 C CA . ILE A 1 102 ? -5.260 -19.384 -22.803 1.00 81.94 102 ILE A CA 1
ATOM 815 C C . ILE A 1 102 ? -5.234 -17.865 -22.939 1.00 81.94 102 ILE A C 1
ATOM 817 O O . ILE A 1 102 ? -4.255 -17.300 -23.425 1.00 81.94 102 ILE A O 1
ATOM 821 N N . ASN A 1 103 ? -6.296 -17.210 -22.477 1.00 76.56 103 ASN A N 1
ATOM 822 C CA . ASN A 1 103 ? -6.336 -15.759 -22.304 1.00 76.56 103 ASN A CA 1
ATOM 823 C C . ASN A 1 103 ? -5.740 -15.331 -20.948 1.00 76.56 103 ASN A C 1
ATOM 825 O O . ASN A 1 103 ? -5.396 -16.159 -20.101 1.00 76.56 103 ASN A O 1
ATOM 829 N N . LEU A 1 104 ? -5.654 -14.017 -20.720 1.00 66.00 104 LEU A N 1
ATOM 830 C CA . LEU A 1 104 ? -5.176 -13.417 -19.463 1.00 66.00 104 LEU A CA 1
ATOM 831 C C . LEU A 1 104 ? -5.992 -13.819 -18.219 1.00 66.00 104 LEU A C 1
ATOM 833 O O . LEU A 1 104 ? -5.520 -13.661 -17.097 1.00 66.00 104 LEU A O 1
ATOM 837 N N . GLN A 1 105 ? -7.212 -14.328 -18.399 1.00 63.16 105 GLN A N 1
ATOM 838 C CA . GLN A 1 105 ? -8.065 -14.843 -17.325 1.00 63.16 105 GLN A CA 1
ATOM 839 C C . GLN A 1 105 ? -7.804 -16.332 -17.038 1.00 63.16 105 GLN A C 1
ATOM 841 O O . GLN A 1 105 ? -8.481 -16.915 -16.194 1.00 63.16 105 GLN A O 1
ATOM 846 N N . GLY A 1 106 ? -6.850 -16.958 -17.736 1.00 63.62 106 GLY A N 1
ATOM 847 C CA . GLY A 1 106 ? -6.527 -18.374 -17.584 1.00 63.62 106 GLY A CA 1
ATOM 848 C C . GLY A 1 106 ? -7.517 -19.328 -18.248 1.00 63.62 106 GLY A C 1
ATOM 849 O O . GLY A 1 106 ? -7.431 -20.537 -18.044 1.00 63.62 106 GLY A O 1
ATOM 850 N N . GLN A 1 107 ? -8.465 -18.801 -19.023 1.00 77.88 107 GLN A N 1
ATOM 851 C CA . GLN A 1 107 ? -9.469 -19.589 -19.726 1.00 77.88 107 GLN A CA 1
ATOM 852 C C . GLN A 1 107 ? -8.909 -20.039 -21.073 1.00 77.88 107 GLN A C 1
ATOM 854 O O . GLN A 1 107 ? -8.233 -19.263 -21.747 1.00 77.88 107 GLN A O 1
ATOM 859 N N . ILE A 1 108 ? -9.220 -21.271 -21.482 1.00 84.94 108 ILE A N 1
ATOM 860 C CA . ILE A 1 108 ? -8.878 -21.787 -22.812 1.00 84.94 108 ILE A CA 1
ATOM 861 C C . ILE A 1 108 ? -9.616 -20.941 -23.854 1.00 84.94 108 ILE A C 1
ATOM 863 O O . ILE A 1 108 ? -10.833 -21.039 -23.991 1.00 84.94 108 ILE A O 1
ATOM 867 N N . ALA A 1 109 ? -8.871 -20.098 -24.562 1.00 86.06 109 ALA A N 1
ATOM 868 C CA . ALA A 1 109 ? -9.382 -19.280 -25.654 1.00 86.06 109 ALA A CA 1
ATOM 869 C C . ALA A 1 109 ? -9.301 -20.027 -26.991 1.00 86.06 109 ALA A C 1
ATOM 871 O O . ALA A 1 109 ? -10.173 -19.873 -27.839 1.00 86.06 109 ALA A O 1
ATOM 872 N N . ILE A 1 110 ? -8.277 -20.870 -27.151 1.00 91.88 110 ILE A N 1
ATOM 873 C CA . ILE A 1 110 ? -8.099 -21.749 -28.305 1.00 91.88 110 ILE A CA 1
ATOM 874 C C . ILE A 1 110 ? -7.923 -23.181 -27.788 1.00 91.88 110 ILE A C 1
ATOM 876 O O . ILE A 1 110 ? -6.965 -23.424 -27.042 1.00 91.88 110 ILE A O 1
ATOM 880 N N . PRO A 1 111 ? -8.826 -24.116 -28.139 1.00 92.25 111 PRO A N 1
ATOM 881 C CA . PRO A 1 111 ? -8.770 -25.495 -27.668 1.00 92.25 111 PRO A CA 1
ATOM 882 C C . PRO A 1 111 ? -7.433 -26.188 -27.975 1.00 92.25 111 PRO A C 1
ATOM 884 O O . PRO A 1 111 ? -6.836 -25.938 -29.025 1.00 92.25 111 PRO A O 1
ATOM 887 N N . PRO A 1 112 ? -6.944 -27.065 -27.077 1.00 91.75 112 PRO A N 1
ATOM 888 C CA . PRO A 1 112 ? -5.726 -27.826 -27.301 1.00 91.75 112 PRO A CA 1
ATOM 889 C C . PRO A 1 112 ? -5.947 -28.942 -28.331 1.00 91.75 112 PRO A C 1
ATOM 891 O O . PRO A 1 112 ? -6.249 -30.080 -27.978 1.00 91.75 112 PRO A O 1
ATOM 894 N N . GLU A 1 113 ? -5.788 -28.611 -29.611 1.00 93.56 113 GLU A N 1
ATOM 895 C CA . GLU A 1 113 ? -6.003 -29.527 -30.746 1.00 93.56 113 GLU A CA 1
ATOM 896 C C . GLU A 1 113 ? -4.753 -29.685 -31.629 1.00 93.56 113 GLU A C 1
ATOM 898 O O . GLU A 1 113 ? -4.623 -30.667 -32.371 1.00 93.56 113 GLU A O 1
ATOM 903 N N . TYR A 1 114 ? -3.788 -28.771 -31.497 1.00 92.94 114 TYR A N 1
ATOM 904 C CA . TYR A 1 114 ? -2.605 -28.697 -32.351 1.00 92.94 114 TYR A CA 1
ATOM 905 C C . TYR A 1 114 ? -1.474 -29.610 -31.878 1.00 92.94 114 TYR A C 1
ATOM 907 O O . TYR A 1 114 ? -1.295 -29.852 -30.685 1.00 92.94 114 TYR A O 1
ATOM 915 N N . ASP A 1 115 ? -0.691 -30.118 -32.825 1.00 90.56 115 ASP A N 1
ATOM 916 C CA . ASP A 1 115 ? 0.480 -30.953 -32.549 1.00 90.56 115 ASP A CA 1
ATOM 917 C C . ASP A 1 115 ? 1.635 -30.117 -31.975 1.00 90.56 115 ASP A C 1
ATOM 919 O O . ASP A 1 115 ? 2.305 -30.544 -31.036 1.00 90.56 115 ASP A O 1
ATOM 923 N N . GLU A 1 116 ? 1.837 -28.905 -32.505 1.00 89.06 116 GLU A N 1
ATOM 924 C CA . GLU A 1 116 ? 2.880 -27.943 -32.114 1.00 89.06 116 GLU A CA 1
ATOM 925 C C . GLU A 1 116 ? 2.413 -26.491 -32.364 1.00 89.06 116 GLU A C 1
ATOM 927 O O . GLU A 1 116 ? 1.436 -26.255 -33.079 1.00 89.06 116 GLU A O 1
ATOM 932 N N . THR A 1 117 ? 3.114 -25.509 -31.784 1.00 87.75 117 THR A N 1
ATOM 933 C CA . THR A 1 117 ? 2.838 -24.066 -31.940 1.00 87.75 117 THR A CA 1
ATOM 934 C C . THR A 1 117 ? 4.130 -23.241 -31.948 1.00 87.75 117 THR A C 1
ATOM 936 O O . THR A 1 117 ? 5.115 -23.629 -31.320 1.00 87.75 117 THR A O 1
ATOM 939 N N . SER A 1 118 ? 4.137 -22.074 -32.603 1.00 74.69 118 SER A N 1
ATOM 940 C CA . SER A 1 118 ? 5.282 -21.150 -32.723 1.00 74.69 118 SER A CA 1
ATOM 941 C C . SER A 1 118 ? 5.595 -20.359 -31.437 1.00 74.69 118 SER A C 1
ATOM 943 O O . SER A 1 118 ? 6.172 -19.273 -31.498 1.00 74.69 118 SER A O 1
ATOM 945 N N . LEU A 1 119 ? 5.212 -20.896 -30.272 1.00 69.12 119 LEU A N 1
ATOM 946 C CA . LEU A 1 119 ? 5.444 -20.395 -28.907 1.00 69.12 119 LEU A CA 1
ATOM 947 C C . LEU A 1 119 ? 4.739 -19.090 -28.498 1.00 69.12 119 LEU A C 1
ATOM 949 O O . LEU A 1 119 ? 4.644 -18.835 -27.302 1.00 69.12 119 LEU A O 1
ATOM 953 N N . SER A 1 120 ? 4.238 -18.258 -29.411 1.00 78.44 120 SER A N 1
ATOM 954 C CA . SER A 1 120 ? 3.419 -17.091 -29.050 1.00 78.44 120 SER A CA 1
ATOM 955 C C . SER A 1 120 ? 2.640 -16.533 -30.242 1.00 78.44 120 SER A C 1
ATOM 957 O O . SER A 1 120 ? 3.014 -16.762 -31.396 1.00 78.44 120 SER A O 1
ATOM 959 N N . PHE A 1 121 ? 1.592 -15.753 -29.961 1.00 82.00 121 PHE A N 1
ATOM 960 C CA . PHE A 1 121 ? 1.040 -14.825 -30.948 1.00 82.00 121 PHE A CA 1
ATOM 961 C C . PHE A 1 121 ? 2.067 -13.736 -31.272 1.00 82.00 121 PHE A C 1
ATOM 963 O O . PHE A 1 121 ? 2.856 -13.338 -30.411 1.00 82.00 121 PHE A O 1
ATOM 970 N N . SER A 1 122 ? 2.084 -13.295 -32.527 1.00 78.38 122 SER A N 1
ATOM 971 C CA . SER A 1 122 ? 2.831 -12.119 -32.964 1.00 78.38 122 SER A CA 1
ATOM 972 C C . SER A 1 122 ? 2.155 -11.502 -34.182 1.00 78.38 122 SER A C 1
ATOM 974 O O . SER A 1 122 ? 1.835 -12.195 -35.146 1.00 78.38 122 SER A O 1
ATOM 976 N N . GLU A 1 123 ? 1.958 -10.189 -34.160 1.00 80.44 123 GLU A N 1
ATOM 977 C CA . GLU A 1 123 ? 1.265 -9.431 -35.204 1.00 80.44 123 GLU A CA 1
ATOM 978 C C . GLU A 1 123 ? -0.142 -9.984 -35.515 1.00 80.44 123 GLU A C 1
ATOM 980 O O . GLU A 1 123 ? -0.610 -9.963 -36.661 1.00 80.44 123 GLU A O 1
ATOM 985 N N . GLY A 1 124 ? -0.832 -10.484 -34.484 1.00 85.62 124 GLY A N 1
ATOM 986 C CA . GLY A 1 124 ? -2.190 -11.020 -34.563 1.00 85.62 124 GLY A CA 1
ATOM 987 C C . GLY A 1 124 ? -2.317 -12.428 -35.154 1.00 85.62 124 GLY A C 1
ATOM 988 O O . GLY A 1 124 ? -3.446 -12.885 -35.341 1.00 85.62 124 GLY A O 1
ATOM 989 N N . LEU A 1 125 ? -1.206 -13.116 -35.446 1.00 89.75 125 LEU A N 1
ATOM 990 C CA . LEU A 1 125 ? -1.187 -14.491 -35.959 1.00 89.75 125 LEU A CA 1
ATOM 991 C C . LEU A 1 125 ? -0.300 -15.396 -35.093 1.00 89.75 125 LEU A C 1
ATOM 993 O O . LEU A 1 125 ? 0.688 -14.945 -34.512 1.00 89.75 125 LEU A O 1
ATOM 997 N N . ALA A 1 126 ? -0.625 -16.686 -35.041 1.00 91.00 126 ALA A N 1
ATOM 998 C CA . ALA A 1 126 ? 0.210 -17.716 -34.428 1.00 91.00 126 ALA A CA 1
ATOM 999 C C . ALA A 1 126 ? 0.383 -18.896 -35.390 1.00 91.00 126 ALA A C 1
ATOM 1001 O O . ALA A 1 126 ? -0.583 -19.340 -36.014 1.00 91.00 126 ALA A O 1
ATOM 1002 N N . GLY A 1 127 ? 1.615 -19.395 -35.513 1.00 91.94 127 GLY A N 1
ATOM 1003 C CA . GLY A 1 127 ? 1.903 -20.606 -36.272 1.00 91.94 127 GLY A CA 1
ATOM 1004 C C . GLY A 1 127 ? 1.465 -21.825 -35.472 1.00 91.94 127 GLY A C 1
ATOM 1005 O O . GLY A 1 127 ? 1.859 -21.976 -34.316 1.00 91.94 127 GLY A O 1
ATOM 1006 N N . VAL A 1 128 ? 0.658 -22.690 -36.073 1.00 93.94 128 VAL A N 1
ATOM 1007 C CA . VAL A 1 128 ? 0.177 -23.929 -35.456 1.00 93.94 128 VAL A CA 1
ATOM 1008 C C . VAL A 1 128 ? 0.352 -25.097 -36.411 1.00 93.94 128 VAL A C 1
ATOM 1010 O O . VAL A 1 128 ? 0.152 -24.968 -37.620 1.00 93.94 128 VAL A O 1
ATOM 1013 N N . LYS A 1 129 ? 0.725 -26.249 -35.860 1.00 94.06 129 LYS A N 1
ATOM 1014 C CA . LYS A 1 129 ? 0.932 -27.482 -36.614 1.00 94.06 129 LYS A CA 1
ATOM 1015 C C . LYS A 1 129 ? -0.241 -28.424 -36.403 1.00 94.06 129 LYS A C 1
ATOM 1017 O O . LYS A 1 129 ? -0.594 -28.726 -35.262 1.00 94.06 129 LYS A O 1
ATOM 1022 N N . LEU A 1 130 ? -0.824 -28.902 -37.493 1.00 92.44 130 LEU A N 1
ATOM 1023 C CA . LEU A 1 130 ? -1.901 -29.882 -37.479 1.00 92.44 130 LEU A CA 1
ATOM 1024 C C . LEU A 1 130 ? -1.623 -30.949 -38.537 1.00 92.44 130 LEU A C 1
ATOM 1026 O O . LEU A 1 130 ? -1.351 -30.624 -39.691 1.00 92.44 130 LEU A O 1
ATOM 1030 N N . ASN A 1 131 ? -1.679 -32.225 -38.151 1.00 88.75 131 ASN A N 1
ATOM 1031 C CA . ASN A 1 131 ? -1.414 -33.364 -39.038 1.00 88.75 131 ASN A CA 1
ATOM 1032 C C . ASN A 1 131 ? -0.033 -33.290 -39.715 1.00 88.75 131 ASN A C 1
ATOM 1034 O O . ASN A 1 131 ? 0.134 -33.672 -40.871 1.00 88.75 131 ASN A O 1
ATOM 1038 N N . GLY A 1 132 ? 0.965 -32.784 -38.990 1.00 86.19 132 GLY A N 1
ATOM 1039 C CA . GLY A 1 132 ? 2.341 -32.682 -39.476 1.00 86.19 132 GLY A CA 1
ATOM 1040 C C . GLY A 1 132 ? 2.662 -31.431 -40.298 1.00 86.19 132 GLY A C 1
ATOM 1041 O O . GLY A 1 132 ? 3.842 -31.188 -40.531 1.00 86.19 132 GLY A O 1
ATOM 1042 N N . GLN A 1 133 ? 1.670 -30.615 -40.666 1.00 91.56 133 GLN A N 1
ATOM 1043 C CA . GLN A 1 133 ? 1.863 -29.402 -41.467 1.00 91.56 133 GLN A CA 1
ATOM 1044 C C . GLN A 1 133 ? 1.545 -28.137 -40.669 1.00 91.56 133 GLN A C 1
ATOM 1046 O O . GLN A 1 133 ? 0.613 -28.099 -39.867 1.00 91.56 133 GLN A O 1
ATOM 1051 N N . TRP A 1 134 ? 2.325 -27.087 -40.899 1.00 93.81 134 TRP A N 1
ATOM 1052 C CA . TRP A 1 134 ? 2.166 -25.768 -40.306 1.00 93.81 134 TRP A CA 1
ATOM 1053 C C . TRP A 1 134 ? 1.230 -24.894 -41.137 1.00 93.81 134 TRP A C 1
ATOM 1055 O O . TRP A 1 134 ? 1.311 -24.853 -42.367 1.00 93.81 134 TRP A O 1
ATOM 1065 N N . GLY A 1 135 ? 0.368 -24.172 -40.428 1.00 93.31 135 GLY A N 1
ATOM 1066 C CA . GLY A 1 135 ? -0.478 -23.087 -40.915 1.00 93.31 135 GLY A CA 1
ATOM 1067 C C . GLY A 1 135 ? -0.503 -21.956 -39.885 1.00 93.31 135 GLY A C 1
ATOM 1068 O O . GLY A 1 135 ? 0.137 -22.050 -38.836 1.00 93.31 135 GLY A O 1
ATOM 1069 N N . PHE A 1 136 ? -1.234 -20.880 -40.169 1.00 94.81 136 PHE A N 1
ATOM 1070 C CA . PHE A 1 136 ? -1.328 -19.736 -39.257 1.00 94.81 136 PHE A CA 1
ATOM 1071 C C . PHE A 1 136 ? -2.776 -19.410 -38.935 1.00 94.81 136 PHE A C 1
ATOM 1073 O O . PHE A 1 136 ? -3.592 -19.230 -39.842 1.00 94.81 136 PHE A O 1
ATOM 1080 N N . ILE A 1 137 ? -3.069 -19.300 -37.643 1.00 94.56 137 ILE A N 1
ATOM 1081 C CA . ILE A 1 137 ? -4.391 -18.952 -37.124 1.00 94.56 137 ILE A CA 1
ATOM 1082 C C . ILE A 1 137 ? -4.396 -17.538 -36.549 1.00 94.56 137 ILE A C 1
ATOM 1084 O O . ILE A 1 137 ? -3.370 -17.045 -36.074 1.00 94.56 137 ILE A O 1
ATOM 1088 N N . ASN A 1 138 ? -5.557 -16.889 -36.577 1.00 91.62 138 ASN A N 1
ATOM 1089 C CA . ASN A 1 138 ? -5.780 -15.644 -35.849 1.00 91.62 138 ASN A CA 1
ATOM 1090 C C . ASN A 1 138 ? -6.235 -15.905 -34.401 1.00 91.62 138 ASN A C 1
ATOM 1092 O O . ASN A 1 138 ? -6.421 -17.040 -33.964 1.00 91.62 138 ASN A O 1
ATOM 1096 N N . GLN A 1 139 ? -6.445 -14.823 -33.651 1.00 91.31 139 GLN A N 1
ATOM 1097 C CA . GLN A 1 139 ? -6.904 -14.867 -32.257 1.00 91.31 139 GLN A CA 1
ATOM 1098 C C . GLN A 1 139 ? -8.310 -15.474 -32.074 1.00 91.31 139 GLN A C 1
ATOM 1100 O O . GLN A 1 139 ? -8.662 -15.858 -30.964 1.00 91.31 139 GLN A O 1
ATOM 1105 N N . SER A 1 140 ? -9.104 -15.582 -33.145 1.00 89.19 140 SER A N 1
ATOM 1106 C CA . SER A 1 140 ? -10.427 -16.231 -33.147 1.00 89.19 140 SER A CA 1
ATOM 1107 C C . SER A 1 140 ? -10.358 -17.715 -33.532 1.00 89.19 140 SER A C 1
ATOM 1109 O O . SER A 1 140 ? -11.393 -18.332 -33.768 1.00 89.19 140 SER A O 1
ATOM 1111 N N . ASN A 1 141 ? -9.151 -18.294 -33.593 1.00 93.50 141 ASN A N 1
ATOM 1112 C CA . ASN A 1 141 ? -8.888 -19.655 -34.066 1.00 93.50 141 ASN A CA 1
ATOM 1113 C C . ASN A 1 141 ? -9.276 -19.896 -35.539 1.00 93.50 141 ASN A C 1
ATOM 1115 O O . ASN A 1 141 ? -9.487 -21.034 -35.955 1.00 93.50 141 ASN A O 1
ATOM 1119 N N . GLU A 1 142 ? -9.378 -18.840 -36.348 1.00 92.56 142 GLU A N 1
ATOM 1120 C CA . GLU A 1 142 ? -9.640 -18.972 -37.780 1.00 92.56 142 GLU A CA 1
ATOM 1121 C C . GLU A 1 142 ? -8.321 -19.174 -38.524 1.00 92.56 142 GLU A C 1
ATOM 1123 O O . GLU A 1 142 ? -7.347 -18.449 -38.297 1.00 92.56 142 GLU A O 1
ATOM 1128 N N . LEU A 1 143 ? -8.294 -20.145 -39.437 1.00 92.81 143 LEU A N 1
ATOM 1129 C CA . LEU A 1 143 ? -7.138 -20.421 -40.283 1.00 92.81 143 LEU A CA 1
ATOM 1130 C C . LEU A 1 143 ? -6.982 -19.315 -41.333 1.00 92.81 143 LEU A C 1
ATOM 1132 O O . LEU A 1 143 ? -7.752 -19.238 -42.288 1.00 92.81 143 LEU A O 1
ATOM 1136 N N . VAL A 1 144 ? -5.969 -18.470 -41.156 1.00 93.12 144 VAL A N 1
ATOM 1137 C CA . VAL A 1 144 ? -5.639 -17.371 -42.074 1.00 93.12 144 VAL A CA 1
ATOM 1138 C C . VAL A 1 144 ? -4.715 -17.850 -43.188 1.00 93.12 144 VAL A C 1
ATOM 1140 O O . VAL A 1 144 ? -4.857 -17.428 -44.333 1.00 93.12 144 VAL A O 1
ATOM 1143 N N . ILE A 1 145 ? -3.783 -18.754 -42.871 1.00 93.19 145 ILE A N 1
ATOM 1144 C CA . ILE A 1 145 ? -2.851 -19.327 -43.845 1.00 93.19 145 ILE A CA 1
ATOM 1145 C C . ILE A 1 145 ? -2.942 -20.859 -43.771 1.00 93.19 145 ILE A C 1
ATOM 1147 O O . ILE A 1 145 ? -2.726 -21.400 -42.683 1.00 93.19 145 ILE A O 1
ATOM 1151 N N . PRO A 1 146 ? -3.250 -21.556 -44.887 1.00 92.50 146 PRO A N 1
ATOM 1152 C CA . PRO A 1 146 ? -3.480 -23.001 -44.901 1.00 92.50 146 PRO A CA 1
ATOM 1153 C C . PRO A 1 146 ? -2.319 -23.842 -44.358 1.00 92.50 146 PRO A C 1
ATOM 1155 O O . PRO A 1 146 ? -1.159 -23.446 -44.466 1.00 92.50 146 PRO A O 1
ATOM 1158 N N . TYR A 1 147 ? -2.640 -25.036 -43.847 1.00 92.94 147 TYR A N 1
ATOM 1159 C CA . TYR A 1 147 ? -1.655 -26.063 -43.495 1.00 92.94 147 TYR A CA 1
ATOM 1160 C C . TYR A 1 147 ? -0.984 -26.590 -44.762 1.00 92.94 147 TYR A C 1
ATOM 1162 O O . TYR A 1 147 ? -1.560 -27.403 -45.479 1.00 92.94 147 TYR A O 1
ATOM 1170 N N . GLN A 1 148 ? 0.195 -26.069 -45.081 1.00 90.69 148 GLN A N 1
ATOM 1171 C CA . GLN A 1 148 ? 0.918 -26.446 -46.302 1.00 90.69 148 GLN A CA 1
ATOM 1172 C C . GLN A 1 148 ? 2.441 -26.356 -46.166 1.00 90.69 148 GLN A C 1
ATOM 1174 O O . GLN A 1 148 ? 3.154 -26.565 -47.145 1.00 90.69 148 GLN A O 1
ATOM 1179 N N . TYR A 1 149 ? 2.934 -26.020 -44.974 1.00 90.94 149 TYR A N 1
ATOM 1180 C CA . TYR A 1 149 ? 4.355 -25.834 -44.707 1.00 90.94 149 TYR A CA 1
ATOM 1181 C C . TYR A 1 149 ? 4.880 -26.944 -43.798 1.00 90.94 149 TYR A C 1
ATOM 1183 O O . TYR A 1 149 ? 4.182 -27.398 -42.894 1.00 90.94 149 TYR A O 1
ATOM 1191 N N . ASP A 1 150 ? 6.122 -27.360 -43.996 1.00 87.12 150 ASP A N 1
ATOM 1192 C CA . ASP A 1 150 ? 6.802 -28.332 -43.134 1.00 87.12 150 ASP A CA 1
ATOM 1193 C C . ASP A 1 150 ? 7.213 -27.697 -41.795 1.00 87.12 150 ASP A C 1
ATOM 1195 O O . ASP A 1 150 ? 7.279 -28.373 -40.764 1.00 87.12 150 ASP A O 1
ATOM 1199 N N . ASN A 1 151 ? 7.436 -26.377 -41.800 1.00 85.25 151 ASN A N 1
ATOM 1200 C CA . ASN A 1 151 ? 7.794 -25.567 -40.637 1.00 85.25 151 ASN A CA 1
ATOM 1201 C C . ASN A 1 151 ? 7.300 -24.118 -40.780 1.00 85.25 151 ASN A C 1
ATOM 1203 O O . ASN A 1 151 ? 7.149 -23.627 -41.900 1.00 85.25 151 ASN A O 1
ATOM 1207 N N . GLY A 1 152 ? 7.067 -23.425 -39.661 1.00 83.75 152 GLY A N 1
ATOM 1208 C CA . GLY A 1 152 ? 6.589 -22.041 -39.638 1.00 83.75 152 GLY A CA 1
ATOM 1209 C C . GLY A 1 152 ? 7.046 -21.272 -38.397 1.00 83.75 152 GLY A C 1
ATOM 1210 O O . GLY A 1 152 ? 6.725 -21.641 -37.269 1.00 83.75 152 GLY A O 1
ATOM 1211 N N . GLU A 1 153 ? 7.780 -20.175 -38.593 1.00 82.81 153 GLU A N 1
ATOM 1212 C CA . GLU A 1 153 ? 8.183 -19.269 -37.509 1.00 82.81 153 GLU A CA 1
ATOM 1213 C C . GLU A 1 153 ? 7.131 -18.176 -37.255 1.00 82.81 153 GLU A C 1
ATOM 1215 O O . GLU A 1 153 ? 6.261 -17.911 -38.084 1.00 82.81 153 GLU A O 1
ATOM 1220 N N . LYS A 1 154 ? 7.223 -17.495 -36.106 1.00 79.25 154 LYS A N 1
ATOM 1221 C CA . LYS A 1 154 ? 6.336 -16.370 -35.774 1.00 79.25 154 LYS A CA 1
ATOM 1222 C C . LYS A 1 154 ? 6.499 -15.191 -36.742 1.00 79.25 154 LYS A C 1
ATOM 1224 O O . LYS A 1 154 ? 7.591 -14.935 -37.251 1.00 79.25 154 LYS A O 1
ATOM 1229 N N . PHE A 1 155 ? 5.429 -14.418 -36.912 1.00 75.25 155 PHE A N 1
ATOM 1230 C CA . PHE A 1 155 ? 5.472 -13.176 -37.682 1.00 75.25 155 PHE A CA 1
ATOM 1231 C C . PHE A 1 155 ? 6.354 -12.117 -37.013 1.00 75.25 155 PHE A C 1
ATOM 1233 O O . PHE A 1 155 ? 6.325 -11.932 -35.797 1.00 75.25 155 PHE A O 1
ATOM 1240 N N . SER A 1 156 ? 7.139 -11.395 -37.810 1.00 62.34 156 SER A N 1
ATOM 1241 C CA . SER A 1 156 ? 7.897 -10.231 -37.355 1.00 62.34 156 SER A CA 1
ATOM 1242 C C . SER A 1 156 ? 8.134 -9.251 -38.499 1.00 62.34 156 SER A C 1
ATOM 1244 O O . SER A 1 156 ? 8.666 -9.598 -39.551 1.00 62.34 156 SER A O 1
ATOM 1246 N N . GLY A 1 157 ? 7.751 -7.994 -38.300 1.00 58.12 157 GLY A N 1
ATOM 1247 C CA . GLY A 1 157 ? 7.861 -6.957 -39.314 1.00 58.12 157 GLY A CA 1
ATOM 1248 C C . GLY A 1 157 ? 6.910 -7.135 -40.503 1.00 58.12 157 GLY A C 1
ATOM 1249 O O . GLY A 1 157 ? 7.174 -6.530 -41.542 1.00 58.12 157 GLY A O 1
ATOM 1250 N N . GLY A 1 158 ? 5.816 -7.886 -40.375 1.00 67.94 158 GLY A N 1
ATOM 1251 C CA . GLY A 1 158 ? 4.812 -8.125 -41.419 1.00 67.94 158 GLY A CA 1
ATOM 1252 C C . GLY A 1 158 ? 5.009 -9.396 -42.253 1.00 67.94 158 GLY A C 1
ATOM 1253 O O . GLY A 1 158 ? 4.263 -9.598 -43.212 1.00 67.94 158 GLY A O 1
ATOM 1254 N N . VAL A 1 159 ? 5.991 -10.240 -41.922 1.00 74.62 159 VAL A N 1
ATOM 1255 C CA . VAL A 1 159 ? 6.322 -11.477 -42.654 1.00 74.62 159 VAL A CA 1
ATOM 1256 C C . VAL A 1 159 ? 6.680 -12.628 -41.708 1.00 74.62 159 VAL A C 1
ATOM 1258 O O . VAL A 1 159 ? 7.030 -12.384 -40.553 1.00 74.62 159 VAL A O 1
ATOM 1261 N N . ALA A 1 160 ? 6.617 -13.866 -42.203 1.00 75.88 160 ALA A N 1
ATOM 1262 C CA . ALA A 1 160 ? 6.994 -15.082 -41.480 1.00 75.88 160 ALA A CA 1
ATOM 1263 C C . ALA A 1 160 ? 7.831 -16.029 -42.355 1.00 75.88 160 ALA A C 1
ATOM 1265 O O . ALA A 1 160 ? 7.628 -16.110 -43.571 1.00 75.88 160 ALA A O 1
ATOM 1266 N N . ASN A 1 161 ? 8.755 -16.756 -41.720 1.00 77.06 161 ASN A N 1
ATOM 1267 C CA . ASN A 1 161 ? 9.518 -17.825 -42.362 1.00 77.06 161 ASN A CA 1
ATOM 1268 C C . ASN A 1 161 ? 8.710 -19.109 -42.400 1.00 77.06 161 ASN A C 1
ATOM 1270 O O . ASN A 1 161 ? 8.154 -19.518 -41.380 1.00 77.06 161 ASN A O 1
ATOM 1274 N N . VAL A 1 162 ? 8.711 -19.763 -43.555 1.00 83.12 162 VAL A N 1
ATOM 1275 C CA . VAL A 1 162 ? 8.058 -21.053 -43.749 1.00 83.12 162 VAL A CA 1
ATOM 1276 C C . VAL A 1 162 ? 8.931 -21.993 -44.565 1.00 83.12 162 VAL A C 1
ATOM 1278 O O . VAL A 1 162 ? 9.654 -21.563 -45.463 1.00 83.12 162 VAL A O 1
ATOM 1281 N N . GLU A 1 163 ? 8.856 -23.280 -44.253 1.00 85.00 163 GLU A N 1
ATOM 1282 C CA . GLU A 1 163 ? 9.601 -24.340 -44.932 1.00 85.00 163 GLU A CA 1
ATOM 1283 C C . GLU A 1 163 ? 8.664 -25.162 -45.825 1.00 85.00 163 GLU A C 1
ATOM 1285 O O . GLU A 1 163 ? 7.549 -25.484 -45.421 1.00 85.00 163 GLU A O 1
ATOM 1290 N N . VAL A 1 164 ? 9.095 -25.487 -47.046 1.00 83.44 164 VAL A N 1
ATOM 1291 C CA . VAL A 1 164 ? 8.384 -26.370 -47.985 1.00 83.44 164 VAL A CA 1
ATOM 1292 C C . VAL A 1 164 ? 9.397 -27.272 -48.681 1.00 83.44 164 VAL A C 1
ATOM 1294 O O . VAL A 1 164 ? 10.302 -26.779 -49.352 1.00 83.44 164 VAL A O 1
ATOM 1297 N N . ASN A 1 165 ? 9.228 -28.587 -48.569 1.00 81.81 165 ASN A N 1
ATOM 1298 C CA . ASN A 1 165 ? 10.118 -29.617 -49.108 1.00 81.81 165 ASN A CA 1
ATOM 1299 C C . ASN A 1 165 ? 11.592 -29.424 -48.698 1.00 81.81 165 ASN A C 1
ATOM 1301 O O . ASN A 1 165 ? 12.495 -29.618 -49.511 1.00 81.81 165 ASN A O 1
ATOM 1305 N N . GLY A 1 166 ? 11.841 -29.000 -47.455 1.00 74.56 166 GLY A N 1
ATOM 1306 C CA . GLY A 1 166 ? 13.195 -28.732 -46.946 1.00 74.56 166 GLY A CA 1
ATOM 1307 C C . GLY A 1 166 ? 13.825 -27.412 -47.419 1.00 74.56 166 GLY A C 1
ATOM 1308 O O . GLY A 1 166 ? 15.009 -27.172 -47.179 1.00 74.56 166 GLY A O 1
ATOM 1309 N N . LEU A 1 167 ? 13.061 -26.559 -48.110 1.00 75.44 167 LEU A N 1
ATOM 1310 C CA . LEU A 1 167 ? 13.490 -25.242 -48.586 1.00 75.44 167 LEU A CA 1
ATOM 1311 C C . LEU A 1 167 ? 12.776 -24.138 -47.804 1.00 75.44 167 LEU A C 1
ATOM 1313 O O . LEU A 1 167 ? 11.560 -24.194 -47.629 1.00 75.44 167 LEU A O 1
ATOM 1317 N N . TRP A 1 168 ? 13.499 -23.096 -47.395 1.00 73.88 168 TRP A N 1
ATOM 1318 C CA . TRP A 1 168 ? 12.913 -21.976 -46.654 1.00 73.88 168 TRP A CA 1
ATOM 1319 C C . TRP A 1 168 ? 12.522 -20.832 -47.579 1.00 73.88 168 TRP A C 1
ATOM 1321 O O . TRP A 1 168 ? 13.291 -20.418 -48.447 1.00 73.88 168 TRP A O 1
ATOM 1331 N N . GLY A 1 169 ? 11.328 -20.291 -47.365 1.00 72.00 169 GLY A N 1
ATOM 1332 C CA . GLY A 1 169 ? 10.819 -19.097 -48.023 1.00 72.00 169 GLY A CA 1
ATOM 1333 C C . GLY A 1 169 ? 10.098 -18.181 -47.038 1.00 72.00 169 GLY A C 1
ATOM 1334 O O . GLY A 1 169 ? 10.024 -18.444 -45.837 1.00 72.00 169 GLY A O 1
ATOM 1335 N N . VAL A 1 170 ? 9.576 -17.076 -47.561 1.00 72.25 170 VAL A N 1
ATOM 1336 C CA . VAL A 1 170 ? 8.988 -16.004 -46.755 1.00 72.25 170 VAL A CA 1
ATOM 1337 C C . VAL A 1 170 ? 7.618 -15.674 -47.288 1.00 72.25 170 VAL A C 1
ATOM 1339 O O . VAL A 1 170 ? 7.462 -15.405 -48.482 1.00 72.25 170 VAL A O 1
ATOM 1342 N N . ILE A 1 171 ? 6.654 -15.607 -46.382 1.00 80.75 171 ILE A N 1
ATOM 1343 C CA . ILE A 1 171 ? 5.288 -15.213 -46.691 1.00 80.75 171 ILE A CA 1
ATOM 1344 C C . ILE A 1 171 ? 4.887 -13.951 -45.936 1.00 80.75 171 ILE A C 1
ATOM 1346 O O . ILE A 1 171 ? 5.388 -13.663 -44.849 1.00 80.75 171 ILE A O 1
ATOM 1350 N N . ASN A 1 172 ? 3.975 -13.189 -46.528 1.00 81.31 172 ASN A N 1
ATOM 1351 C CA . ASN A 1 172 ? 3.305 -12.086 -45.853 1.00 81.31 172 ASN A CA 1
ATOM 1352 C C . ASN A 1 172 ? 2.098 -12.589 -45.033 1.00 81.31 172 ASN A C 1
ATOM 1354 O O . ASN A 1 172 ? 1.803 -13.786 -44.998 1.00 81.31 172 ASN A O 1
ATOM 1358 N N . ARG A 1 173 ? 1.380 -11.670 -44.379 1.00 84.44 173 ARG A N 1
ATOM 1359 C CA . ARG A 1 173 ? 0.217 -11.988 -43.526 1.00 84.44 173 ARG A CA 1
ATOM 1360 C C . ARG A 1 173 ? -0.981 -12.572 -44.286 1.00 84.44 173 ARG A C 1
ATOM 1362 O O . ARG A 1 173 ? -1.855 -13.153 -43.656 1.00 84.44 173 ARG A O 1
ATOM 1369 N N . GLU A 1 174 ? -1.007 -12.464 -45.616 1.00 84.31 174 GLU A N 1
ATOM 1370 C CA . GLU A 1 174 ? -2.011 -13.105 -46.477 1.00 84.31 174 GLU A CA 1
ATOM 1371 C C . GLU A 1 174 ? -1.541 -14.461 -47.040 1.00 84.31 174 GLU A C 1
ATOM 1373 O O . GLU A 1 174 ? -2.218 -15.046 -47.885 1.00 84.31 174 GLU A O 1
ATOM 1378 N N . GLY A 1 175 ? -0.365 -14.954 -46.633 1.00 81.69 175 GLY A N 1
ATOM 1379 C CA . GLY A 1 175 ? 0.203 -16.211 -47.126 1.00 81.69 175 GLY A CA 1
ATOM 1380 C C . GLY A 1 175 ? 0.807 -16.133 -48.530 1.00 81.69 175 GLY A C 1
ATOM 1381 O O . GLY A 1 175 ? 1.128 -17.166 -49.116 1.00 81.69 175 GLY A O 1
ATOM 1382 N N . LYS A 1 176 ? 0.981 -14.930 -49.092 1.00 82.56 176 LYS A N 1
ATOM 1383 C CA . LYS A 1 176 ? 1.640 -14.740 -50.390 1.00 82.56 176 LYS A CA 1
ATOM 1384 C C . LYS A 1 176 ? 3.152 -14.744 -50.221 1.00 82.56 176 LYS A C 1
ATOM 1386 O O . LYS A 1 176 ? 3.679 -14.122 -49.300 1.00 82.56 176 LYS A O 1
ATOM 1391 N N . TRP A 1 177 ? 3.843 -15.386 -51.158 1.00 74.25 177 TRP A N 1
ATOM 1392 C CA . TRP A 1 177 ? 5.302 -15.404 -51.208 1.00 74.25 177 TRP A CA 1
ATOM 1393 C C . TRP A 1 177 ? 5.872 -13.995 -51.391 1.00 74.25 177 TRP A C 1
ATOM 1395 O O . TRP A 1 177 ? 5.665 -13.369 -52.429 1.00 74.25 177 TRP A O 1
ATOM 1405 N N . VAL A 1 178 ? 6.627 -13.538 -50.395 1.00 65.31 178 VAL A N 1
ATOM 1406 C CA . VAL A 1 178 ? 7.535 -12.386 -50.491 1.00 65.31 178 VAL A CA 1
ATOM 1407 C C . VAL A 1 178 ? 8.877 -12.853 -51.055 1.00 65.31 178 VAL A C 1
ATOM 1409 O O . VAL A 1 178 ? 9.464 -12.188 -51.901 1.00 65.31 178 VAL A O 1
ATOM 1412 N N . ILE A 1 179 ? 9.331 -14.043 -50.639 1.00 62.97 179 ILE A N 1
ATOM 1413 C CA . ILE A 1 179 ? 10.527 -14.718 -51.155 1.00 62.97 179 ILE A CA 1
ATOM 1414 C C . ILE A 1 179 ? 10.188 -16.189 -51.363 1.00 62.97 179 ILE A C 1
ATOM 1416 O O . ILE A 1 179 ? 9.719 -16.855 -50.442 1.00 62.97 179 ILE A O 1
ATOM 1420 N N . ARG A 1 180 ? 10.409 -16.700 -52.578 1.00 70.62 180 ARG A N 1
ATOM 1421 C CA . ARG A 1 180 ? 10.145 -18.109 -52.910 1.00 70.62 180 ARG A CA 1
ATOM 1422 C C . ARG A 1 180 ? 11.134 -19.044 -52.189 1.00 70.62 180 ARG A C 1
ATOM 1424 O O . ARG A 1 180 ? 12.249 -18.603 -51.921 1.00 70.62 180 ARG A O 1
ATOM 1431 N N . PRO A 1 181 ? 10.759 -20.308 -51.907 1.00 71.75 181 PRO A N 1
ATOM 1432 C CA . PRO A 1 181 ? 11.628 -21.252 -51.204 1.00 71.75 181 PRO A CA 1
ATOM 1433 C C . PRO A 1 181 ? 12.998 -21.440 -51.874 1.00 71.75 181 PRO A C 1
ATOM 1435 O O . PRO A 1 181 ? 13.066 -21.645 -53.087 1.00 71.75 181 PRO A O 1
ATOM 1438 N N . VAL A 1 182 ? 14.076 -21.382 -51.087 1.00 65.56 182 VAL A N 1
ATOM 1439 C CA . VAL A 1 182 ? 15.472 -21.580 -51.524 1.00 65.56 182 VAL A CA 1
ATOM 1440 C C . VAL A 1 182 ? 16.235 -22.507 -50.565 1.00 65.56 182 VAL A C 1
ATOM 1442 O O . VAL A 1 182 ? 15.861 -22.646 -49.401 1.00 65.56 182 VAL A O 1
ATOM 1445 N N . GLU A 1 183 ? 17.321 -23.137 -51.035 1.00 54.56 183 GLU A N 1
ATOM 1446 C CA . GLU A 1 183 ? 18.178 -24.062 -50.260 1.00 54.56 183 GLU A CA 1
ATOM 1447 C C . GLU A 1 183 ? 19.022 -23.334 -49.185 1.00 54.56 183 GLU A C 1
ATOM 1449 O O . GLU A 1 183 ? 20.249 -23.333 -49.259 1.00 54.56 183 GLU A O 1
ATOM 1454 N N . LYS A 1 184 ? 18.411 -22.666 -48.191 1.00 54.81 184 LYS A N 1
ATOM 1455 C CA . LYS A 1 184 ? 19.104 -22.110 -47.001 1.00 54.81 184 LYS A CA 1
ATOM 1456 C C . LYS A 1 184 ? 18.205 -22.069 -45.756 1.00 54.81 184 LYS A C 1
ATOM 1458 O O . LYS A 1 184 ? 16.999 -22.190 -45.868 1.00 54.81 184 LYS A O 1
ATOM 1463 N N . TYR A 1 185 ? 18.829 -21.899 -44.582 1.00 52.47 185 TYR A N 1
ATOM 1464 C CA . TYR A 1 185 ? 18.228 -21.696 -43.246 1.00 52.47 185 TYR A CA 1
ATOM 1465 C C . TYR A 1 185 ? 17.186 -20.549 -43.186 1.00 52.47 185 TYR A C 1
ATOM 1467 O O . TYR A 1 185 ? 17.217 -19.677 -44.057 1.00 52.47 185 TYR A O 1
ATOM 1475 N N . PRO A 1 186 ? 16.329 -20.482 -42.138 1.00 51.50 186 PRO A N 1
ATOM 1476 C CA . PRO A 1 186 ? 15.279 -19.467 -41.991 1.00 51.50 186 PRO A CA 1
ATOM 1477 C C . PRO A 1 186 ? 15.763 -18.025 -42.211 1.00 51.50 186 PRO A C 1
ATOM 1479 O O . PRO A 1 186 ? 16.785 -17.584 -41.671 1.00 51.50 186 PRO A O 1
ATOM 1482 N N . ILE A 1 187 ? 15.000 -17.284 -43.017 1.00 55.22 187 ILE A N 1
ATOM 1483 C CA . ILE A 1 187 ? 15.336 -15.960 -43.542 1.00 55.22 187 ILE A CA 1
ATOM 1484 C C . ILE A 1 187 ? 14.964 -14.888 -42.501 1.00 55.22 187 ILE A C 1
ATOM 1486 O O . ILE A 1 187 ? 13.808 -14.537 -42.292 1.00 55.22 187 ILE A O 1
ATOM 1490 N N . ARG A 1 188 ? 15.943 -14.345 -41.771 1.00 47.88 188 ARG A N 1
ATOM 1491 C CA . ARG A 1 188 ? 15.649 -13.375 -40.699 1.00 47.88 188 ARG A CA 1
ATOM 1492 C C . ARG A 1 188 ? 15.223 -12.019 -41.274 1.00 47.88 188 ARG A C 1
ATOM 1494 O O . ARG A 1 188 ? 15.963 -11.418 -42.053 1.00 47.88 188 ARG A O 1
ATOM 1501 N N . PHE A 1 189 ? 14.066 -11.512 -40.847 1.00 43.25 189 PHE A N 1
ATOM 1502 C CA . PHE A 1 189 ? 13.634 -10.134 -41.104 1.00 43.25 189 PHE A CA 1
ATOM 1503 C C . PHE A 1 189 ? 13.855 -9.265 -39.878 1.00 43.25 189 PHE A C 1
ATOM 1505 O O . PHE A 1 189 ? 13.590 -9.676 -38.749 1.00 43.25 189 PHE A O 1
ATOM 1512 N N . PHE A 1 190 ? 14.297 -8.032 -40.107 1.00 38.81 190 PHE A N 1
ATOM 1513 C CA . PHE A 1 190 ? 14.350 -7.010 -39.069 1.00 38.81 190 PHE A CA 1
ATOM 1514 C C . PHE A 1 190 ? 13.861 -5.684 -39.653 1.00 38.81 190 PHE A C 1
ATOM 1516 O O . PHE A 1 190 ? 14.402 -5.193 -40.639 1.00 38.81 190 PHE A O 1
ATOM 1523 N N . GLN A 1 191 ? 12.770 -5.147 -39.097 1.00 34.91 191 GLN A N 1
ATOM 1524 C CA . GLN A 1 191 ? 12.105 -3.906 -39.537 1.00 34.91 191 GLN A CA 1
ATOM 1525 C C . GLN A 1 191 ? 11.722 -3.822 -41.030 1.00 34.91 191 GLN A C 1
ATOM 1527 O O . GLN A 1 191 ? 11.337 -2.758 -41.508 1.00 34.91 191 GLN A O 1
ATOM 1532 N N . GLY A 1 192 ? 11.711 -4.945 -41.753 1.00 39.91 192 GLY A N 1
ATOM 1533 C CA . GLY A 1 192 ? 11.250 -5.015 -43.138 1.00 39.91 192 GLY A CA 1
ATOM 1534 C C . GLY A 1 192 ? 12.281 -5.228 -44.217 1.00 39.91 192 GLY A C 1
ATOM 1535 O O . GLY A 1 192 ? 11.945 -5.109 -45.389 1.00 39.91 192 GLY A O 1
ATOM 1536 N N . ILE A 1 193 ? 13.510 -5.528 -43.832 1.00 40.88 193 ILE A N 1
ATOM 1537 C CA . ILE A 1 193 ? 14.568 -5.883 -44.764 1.00 40.88 193 ILE A CA 1
ATOM 1538 C C . ILE A 1 193 ? 15.088 -7.257 -44.353 1.00 40.88 193 ILE A C 1
ATOM 1540 O O . ILE A 1 193 ? 15.163 -7.563 -43.155 1.00 40.88 193 ILE A O 1
ATOM 1544 N N . THR A 1 194 ? 15.431 -8.083 -45.339 1.00 43.81 194 THR A N 1
ATOM 1545 C CA . THR A 1 194 ? 16.066 -9.381 -45.102 1.00 43.81 194 THR A CA 1
ATOM 1546 C C . THR A 1 194 ? 17.372 -9.563 -45.862 1.00 43.81 194 THR A C 1
ATOM 1548 O O . THR A 1 194 ? 17.595 -8.931 -46.892 1.00 43.81 194 THR A O 1
ATOM 1551 N N . GLN A 1 195 ? 18.230 -10.432 -45.325 1.00 46.72 195 GLN A N 1
ATOM 1552 C CA . GLN A 1 195 ? 19.529 -10.822 -45.857 1.00 46.72 195 GLN A CA 1
ATOM 1553 C C . GLN A 1 195 ? 19.432 -12.211 -46.505 1.00 46.72 195 GLN A C 1
ATOM 1555 O O . GLN A 1 195 ? 19.234 -13.208 -45.813 1.00 46.72 195 GLN A O 1
ATOM 1560 N N . LEU A 1 196 ? 19.652 -12.287 -47.819 1.00 44.12 196 LEU A N 1
ATOM 1561 C CA . LEU A 1 196 ? 19.814 -13.531 -48.573 1.00 44.12 196 LEU A CA 1
ATOM 1562 C C . LEU A 1 196 ? 21.283 -13.718 -48.933 1.00 44.12 196 LEU A C 1
ATOM 1564 O O . LEU A 1 196 ? 21.891 -12.867 -49.570 1.00 44.12 196 LEU A O 1
ATOM 1568 N N . ASN A 1 197 ? 21.869 -14.838 -48.535 1.00 43.03 197 ASN A N 1
ATOM 1569 C CA . ASN A 1 197 ? 23.258 -15.142 -48.848 1.00 43.03 197 ASN A CA 1
ATOM 1570 C C . ASN A 1 197 ? 23.265 -16.005 -50.121 1.00 43.03 197 ASN A C 1
ATOM 1572 O O . ASN A 1 197 ? 22.757 -17.122 -50.068 1.00 43.03 197 ASN A O 1
ATOM 1576 N N . LEU A 1 198 ? 23.783 -15.541 -51.258 1.00 42.56 198 LEU A N 1
ATOM 1577 C CA . LEU A 1 198 ? 23.840 -16.331 -52.503 1.00 42.56 198 LEU A CA 1
ATOM 1578 C C . LEU A 1 198 ? 25.300 -16.690 -52.806 1.00 42.56 198 LEU A C 1
ATOM 1580 O O . LEU A 1 198 ? 26.168 -15.850 -52.628 1.00 42.56 198 LEU A O 1
ATOM 1584 N N . MET A 1 199 ? 25.595 -17.925 -53.231 1.00 41.56 199 MET A N 1
ATOM 1585 C CA . MET A 1 199 ? 26.940 -18.246 -53.738 1.00 41.56 199 MET A CA 1
ATOM 1586 C C . MET A 1 199 ? 27.058 -17.737 -55.176 1.00 41.56 199 MET A C 1
ATOM 1588 O O . MET A 1 199 ? 26.207 -18.056 -56.005 1.00 41.56 199 MET A O 1
ATOM 1592 N N . SER A 1 200 ? 28.107 -16.973 -55.478 1.00 43.62 200 SER A N 1
ATOM 1593 C CA . SER A 1 200 ? 28.486 -16.637 -56.856 1.00 43.62 200 SER A CA 1
ATOM 1594 C C . SER A 1 200 ? 29.723 -17.424 -57.281 1.00 43.62 200 SER A C 1
ATOM 1596 O O . SER A 1 200 ? 30.632 -17.608 -56.476 1.00 43.62 200 SER A O 1
ATOM 1598 N N . PHE A 1 201 ? 29.776 -17.858 -58.541 1.00 43.94 201 PHE A N 1
ATOM 1599 C CA . PHE A 1 201 ? 30.928 -18.541 -59.143 1.00 43.94 201 PHE A CA 1
ATOM 1600 C C . PHE A 1 201 ? 31.587 -17.634 -60.189 1.00 43.94 201 PHE A C 1
ATOM 1602 O O . PHE A 1 201 ? 30.888 -16.871 -60.861 1.00 43.94 201 PHE A O 1
ATOM 1609 N N . ASP A 1 202 ? 32.913 -17.690 -60.328 1.00 47.56 202 ASP A N 1
ATOM 1610 C CA . ASP A 1 202 ? 33.600 -17.028 -61.442 1.00 47.56 202 ASP A CA 1
ATOM 1611 C C . ASP A 1 202 ? 33.382 -17.782 -62.759 1.00 47.56 202 ASP A C 1
ATOM 1613 O O . ASP A 1 202 ? 32.806 -18.871 -62.805 1.00 47.56 202 ASP A O 1
ATOM 1617 N N . GLN A 1 203 ? 33.884 -17.207 -63.855 1.00 38.06 203 GLN A N 1
ATOM 1618 C CA . GLN A 1 203 ? 33.838 -17.818 -65.187 1.00 38.06 203 GLN A CA 1
ATOM 1619 C C . GLN A 1 203 ? 34.609 -19.154 -65.280 1.00 38.06 203 GLN A C 1
ATOM 1621 O O . GLN A 1 203 ? 34.478 -19.849 -66.283 1.00 38.06 203 GLN A O 1
ATOM 1626 N N . SER A 1 204 ? 35.388 -19.527 -64.256 1.00 36.22 204 SER A N 1
ATOM 1627 C CA . SER A 1 204 ? 36.104 -20.805 -64.145 1.00 36.22 204 SER A CA 1
ATOM 1628 C C . SER A 1 204 ? 35.402 -21.831 -63.239 1.00 36.22 204 SER A C 1
ATOM 1630 O O . SER A 1 204 ? 35.886 -22.951 -63.089 1.00 36.22 204 SER A O 1
ATOM 1632 N N . GLY A 1 205 ? 34.246 -21.479 -62.661 1.00 36.78 205 GLY A N 1
ATOM 1633 C CA . GLY A 1 205 ? 33.472 -22.344 -61.769 1.00 36.78 205 GLY A CA 1
ATOM 1634 C C . GLY A 1 205 ? 33.974 -22.375 -60.321 1.00 36.78 205 GLY A C 1
ATOM 1635 O O . GLY A 1 205 ? 33.502 -23.198 -59.538 1.00 36.78 205 GLY A O 1
ATOM 1636 N N . GLN A 1 206 ? 34.902 -21.494 -59.935 1.00 38.50 206 GLN A N 1
ATOM 1637 C CA . GLN A 1 206 ? 35.362 -21.363 -58.550 1.00 38.50 206 GLN A CA 1
ATOM 1638 C C . GLN A 1 206 ? 34.420 -20.432 -57.764 1.00 38.50 206 GLN A C 1
ATOM 1640 O O . GLN A 1 206 ? 34.010 -19.394 -58.289 1.00 38.50 206 GLN A O 1
ATOM 1645 N N . PRO A 1 207 ? 34.049 -20.760 -56.512 1.00 43.44 207 PRO A N 1
ATOM 1646 C CA . PRO A 1 207 ? 33.169 -19.913 -55.707 1.00 43.44 207 PRO A CA 1
ATOM 1647 C C . PRO A 1 207 ? 33.848 -18.574 -55.359 1.00 43.44 207 PRO A C 1
ATOM 1649 O O . PRO A 1 207 ? 34.793 -18.529 -54.570 1.00 43.44 207 PRO A O 1
ATOM 1652 N N . ILE A 1 208 ? 33.340 -17.462 -55.902 1.00 44.38 208 ILE A N 1
ATOM 1653 C CA . ILE A 1 208 ? 33.752 -16.098 -55.541 1.00 44.38 208 ILE A CA 1
ATOM 1654 C C . ILE A 1 208 ? 32.893 -15.612 -54.368 1.00 44.38 208 ILE A C 1
ATOM 1656 O O . ILE A 1 208 ? 31.963 -14.827 -54.546 1.00 44.38 208 ILE A O 1
ATOM 1660 N N . GLY A 1 209 ? 33.210 -16.051 -53.153 1.00 50.38 209 GLY A N 1
ATOM 1661 C CA . GLY A 1 209 ? 32.634 -15.486 -51.927 1.00 50.38 209 GLY A CA 1
ATOM 1662 C C . GLY A 1 209 ? 31.097 -15.536 -51.808 1.00 50.38 209 GLY A C 1
ATOM 1663 O O . GLY A 1 209 ? 30.377 -16.074 -52.643 1.00 50.38 209 GLY A O 1
ATOM 1664 N N . ASN A 1 210 ? 30.601 -14.989 -50.698 1.00 48.34 210 ASN A N 1
ATOM 1665 C CA . ASN A 1 210 ? 29.188 -14.992 -50.305 1.00 48.34 210 ASN A CA 1
ATOM 1666 C C . ASN A 1 210 ? 28.630 -13.551 -50.376 1.00 48.34 210 ASN A C 1
ATOM 1668 O O . ASN A 1 210 ? 28.733 -12.817 -49.388 1.00 48.34 210 ASN A O 1
ATOM 1672 N N . PRO A 1 211 ? 28.105 -13.084 -51.524 1.00 49.22 211 PRO A N 1
ATOM 1673 C CA . PRO A 1 211 ? 27.341 -11.841 -51.580 1.00 49.22 211 PRO A CA 1
ATOM 1674 C C . PRO A 1 211 ? 26.054 -11.925 -50.739 1.00 49.22 211 PRO A C 1
ATOM 1676 O O . PRO A 1 211 ? 25.214 -12.808 -50.925 1.00 49.22 211 PRO A O 1
ATOM 1679 N N . ASN A 1 212 ? 25.881 -10.966 -49.827 1.00 46.91 212 ASN A N 1
ATOM 1680 C CA . ASN A 1 212 ? 24.631 -10.714 -49.118 1.00 46.91 212 ASN A CA 1
ATOM 1681 C C . ASN A 1 212 ? 23.748 -9.801 -49.970 1.00 46.91 212 ASN A C 1
ATOM 1683 O O . ASN A 1 212 ? 24.077 -8.641 -50.214 1.00 46.91 212 ASN A O 1
ATOM 1687 N N . ILE A 1 213 ? 22.614 -10.325 -50.407 1.00 48.56 213 ILE A N 1
ATOM 1688 C CA . ILE A 1 213 ? 21.644 -9.652 -51.260 1.00 48.56 213 ILE A CA 1
ATOM 1689 C C . ILE A 1 213 ? 20.435 -9.286 -50.392 1.00 48.56 213 ILE A C 1
ATOM 1691 O O . ILE A 1 213 ? 19.853 -10.151 -49.736 1.00 48.56 213 ILE A O 1
ATOM 1695 N N . TYR A 1 214 ? 20.081 -8.001 -50.349 1.00 49.12 214 TYR A N 1
ATOM 1696 C CA . TYR A 1 214 ? 19.044 -7.466 -49.460 1.00 49.12 214 TYR A CA 1
ATOM 1697 C C . TYR A 1 214 ? 17.757 -7.194 -50.212 1.00 49.12 214 TYR A C 1
ATOM 1699 O O . TYR A 1 214 ? 17.797 -6.610 -51.290 1.00 49.12 214 TYR A O 1
ATOM 1707 N N . TRP A 1 215 ? 16.627 -7.580 -49.626 1.00 49.56 215 TRP A N 1
ATOM 1708 C CA . TRP A 1 215 ? 15.291 -7.368 -50.187 1.00 49.56 215 TRP A CA 1
ATOM 1709 C C . TRP A 1 215 ? 14.400 -6.675 -49.154 1.00 49.56 215 TRP A C 1
ATOM 1711 O O . TRP A 1 215 ? 14.526 -6.944 -47.956 1.00 49.56 215 TRP A O 1
ATOM 1721 N N . ASP A 1 216 ? 13.527 -5.775 -49.604 1.00 50.12 216 ASP A N 1
ATOM 1722 C CA . ASP A 1 216 ? 12.541 -5.106 -48.748 1.00 50.12 216 ASP A CA 1
ATOM 1723 C C . ASP A 1 216 ? 11.249 -5.937 -48.571 1.00 50.12 216 ASP A C 1
ATOM 1725 O O . ASP A 1 216 ? 11.088 -7.011 -49.155 1.00 50.12 216 ASP A O 1
ATOM 1729 N N . LYS A 1 217 ? 10.293 -5.423 -47.778 1.00 44.91 217 LYS A N 1
ATOM 1730 C CA . LYS A 1 217 ? 8.982 -6.061 -47.525 1.00 44.91 217 LYS A CA 1
ATOM 1731 C C . LYS A 1 217 ? 8.130 -6.271 -48.782 1.00 44.91 217 LYS A C 1
ATOM 1733 O O . LYS A 1 217 ? 7.152 -7.010 -48.715 1.00 44.91 217 LYS A O 1
ATOM 1738 N N . SER A 1 218 ? 8.443 -5.590 -49.885 1.00 45.66 218 SER A N 1
ATOM 1739 C CA . SER A 1 218 ? 7.716 -5.685 -51.154 1.00 45.66 218 SER A CA 1
ATOM 1740 C C . SER A 1 218 ? 8.328 -6.704 -52.118 1.00 45.66 218 SER A C 1
ATOM 1742 O O . SER A 1 218 ? 7.720 -7.019 -53.140 1.00 45.66 218 SER A O 1
ATOM 1744 N N . GLY A 1 219 ? 9.503 -7.247 -51.787 1.00 45.81 219 GLY A N 1
ATOM 1745 C CA . GLY A 1 219 ? 10.257 -8.104 -52.687 1.00 45.81 219 GLY A CA 1
ATOM 1746 C C . GLY A 1 219 ? 11.026 -7.307 -53.741 1.00 45.81 219 GLY A C 1
ATOM 1747 O O . GLY A 1 219 ? 11.224 -7.811 -54.842 1.00 45.81 219 GLY A O 1
ATOM 1748 N N . GLN A 1 220 ? 11.476 -6.086 -53.437 1.00 46.25 220 GLN A N 1
ATOM 1749 C CA . GLN A 1 220 ? 12.380 -5.328 -54.305 1.00 46.25 220 GLN A CA 1
ATOM 1750 C C . GLN A 1 220 ? 13.833 -5.431 -53.811 1.00 46.25 220 GLN A C 1
ATOM 1752 O O . GLN A 1 220 ? 14.095 -5.409 -52.606 1.00 46.25 220 GLN A O 1
ATOM 1757 N N . LEU A 1 221 ? 14.786 -5.558 -54.742 1.00 43.22 221 LEU A N 1
ATOM 1758 C CA . LEU A 1 221 ? 16.218 -5.651 -54.445 1.00 43.22 221 LEU A CA 1
ATOM 1759 C C . LEU A 1 221 ? 16.752 -4.309 -53.911 1.00 43.22 221 LEU A C 1
ATOM 1761 O O . LEU A 1 221 ? 16.788 -3.318 -54.634 1.00 43.22 221 LEU A O 1
ATOM 1765 N N . VAL A 1 222 ? 17.216 -4.312 -52.663 1.00 46.50 222 VAL A N 1
ATOM 1766 C CA . VAL A 1 222 ? 17.766 -3.158 -51.930 1.00 46.50 222 VAL A CA 1
ATOM 1767 C C . VAL A 1 222 ? 19.282 -3.009 -52.150 1.00 46.50 222 VAL A C 1
ATOM 1769 O O . VAL A 1 222 ? 19.797 -1.897 -52.102 1.00 46.50 222 VAL A O 1
ATOM 1772 N N . GLY A 1 223 ? 20.015 -4.099 -52.429 1.00 43.88 223 GLY A N 1
ATOM 1773 C CA . GLY A 1 223 ? 21.443 -4.046 -52.797 1.00 43.88 223 GLY A CA 1
ATOM 1774 C C . GLY A 1 223 ? 22.212 -5.364 -52.622 1.00 43.88 223 GLY A C 1
ATOM 1775 O O . GLY A 1 223 ? 21.690 -6.315 -52.042 1.00 43.88 223 GLY A O 1
ATOM 1776 N N . ASN A 1 224 ? 23.455 -5.421 -53.124 1.00 43.56 224 ASN A N 1
ATOM 1777 C CA . ASN A 1 224 ? 24.376 -6.567 -53.030 1.00 43.56 224 ASN A CA 1
ATOM 1778 C C . ASN A 1 224 ? 25.668 -6.156 -52.289 1.00 43.56 224 ASN A C 1
ATOM 1780 O O . ASN A 1 224 ? 26.361 -5.242 -52.734 1.00 43.56 224 ASN A O 1
ATOM 1784 N N . PHE A 1 225 ? 25.992 -6.812 -51.168 1.00 47.72 225 PHE A N 1
ATOM 1785 C CA . PHE A 1 225 ? 27.092 -6.431 -50.273 1.00 47.72 225 PHE A CA 1
ATOM 1786 C C . PHE A 1 225 ? 27.899 -7.645 -49.788 1.00 47.72 225 PHE A C 1
ATOM 1788 O O . PHE A 1 225 ? 27.347 -8.667 -49.401 1.00 47.72 225 PHE A O 1
ATOM 1795 N N . TYR A 1 226 ? 29.224 -7.519 -49.690 1.00 36.56 226 TYR A N 1
ATOM 1796 C CA . TYR A 1 226 ? 30.112 -8.591 -49.201 1.00 36.56 226 TYR A CA 1
ATOM 1797 C C . TYR A 1 226 ? 30.094 -8.783 -47.671 1.00 36.56 226 TYR A C 1
ATOM 1799 O O . TYR A 1 226 ? 30.684 -9.722 -47.142 1.00 36.56 226 TYR A O 1
ATOM 1807 N N . SER A 1 227 ? 29.437 -7.897 -46.921 1.00 34.84 227 SER A N 1
ATOM 1808 C CA . SER A 1 227 ? 29.298 -7.967 -45.460 1.00 34.84 227 SER A CA 1
ATOM 1809 C C . SER A 1 227 ? 28.007 -7.265 -45.042 1.00 34.84 227 SER A C 1
ATOM 1811 O O . SER A 1 227 ? 27.628 -6.296 -45.703 1.00 34.84 227 SER A O 1
ATOM 1813 N N . PRO A 1 228 ? 27.303 -7.746 -44.003 1.00 34.81 228 PRO A N 1
ATOM 1814 C CA . PRO A 1 228 ? 25.980 -7.236 -43.702 1.00 34.81 228 PRO A CA 1
ATOM 1815 C C . PRO A 1 228 ? 26.008 -5.790 -43.195 1.00 34.81 228 PRO A C 1
ATOM 1817 O O . PRO A 1 228 ? 26.779 -5.508 -42.275 1.00 34.81 228 PRO A O 1
ATOM 1820 N N . PRO A 1 229 ? 25.164 -4.876 -43.721 1.00 37.59 229 PRO A N 1
ATOM 1821 C CA . PRO A 1 229 ? 24.892 -3.632 -43.031 1.00 37.59 229 PRO A CA 1
ATOM 1822 C C . PRO A 1 229 ? 24.238 -3.993 -41.698 1.00 37.59 229 PRO A C 1
ATOM 1824 O O . PRO A 1 229 ? 23.270 -4.756 -41.648 1.00 37.59 229 PRO A O 1
ATOM 1827 N N . GLN A 1 230 ? 24.776 -3.471 -40.599 1.00 38.03 230 GLN A N 1
ATOM 1828 C CA . GLN A 1 230 ? 24.072 -3.526 -39.327 1.00 38.03 230 GLN A CA 1
ATOM 1829 C C . GLN A 1 230 ? 22.747 -2.757 -39.511 1.00 38.03 230 GLN A C 1
ATOM 1831 O O . GLN A 1 230 ? 22.729 -1.559 -39.804 1.00 38.03 230 GLN A O 1
ATOM 1836 N N . LEU A 1 231 ? 21.629 -3.477 -39.398 1.00 39.06 231 LEU A N 1
ATOM 1837 C CA . LEU A 1 231 ? 20.250 -3.035 -39.640 1.00 39.06 231 LEU A CA 1
ATOM 1838 C C . LEU A 1 231 ? 19.817 -1.876 -38.734 1.00 39.06 231 LEU A C 1
ATOM 1840 O O . LEU A 1 231 ? 19.703 -2.079 -37.533 1.00 39.06 231 LEU A O 1
ATOM 1844 N N . ALA A 1 232 ? 19.535 -0.713 -39.332 1.00 36.28 232 ALA A N 1
ATOM 1845 C CA . ALA A 1 232 ? 19.143 0.563 -38.721 1.00 36.28 232 ALA A CA 1
ATOM 1846 C C . ALA A 1 232 ? 18.118 0.484 -37.563 1.00 36.28 232 ALA A C 1
ATOM 1848 O O . ALA A 1 232 ? 17.085 -0.174 -37.644 1.00 36.28 232 ALA A O 1
ATOM 1849 N N . LYS A 1 233 ? 18.402 1.226 -36.485 1.00 39.22 233 LYS A N 1
ATOM 1850 C CA . LYS A 1 233 ? 17.513 1.543 -35.374 1.00 39.22 233 LYS A CA 1
ATOM 1851 C C . LYS A 1 233 ? 17.298 3.040 -35.483 1.00 39.22 233 LYS A C 1
ATOM 1853 O O . LYS A 1 233 ? 18.249 3.795 -35.336 1.00 39.22 233 LYS A O 1
ATOM 1858 N N . GLU A 1 234 ? 16.035 3.399 -35.673 1.00 51.38 234 GLU A N 1
ATOM 1859 C CA . GLU A 1 234 ? 15.438 4.682 -35.302 1.00 51.38 234 GLU A CA 1
ATOM 1860 C C . GLU A 1 234 ? 15.864 5.909 -36.130 1.00 51.38 234 GLU A C 1
ATOM 1862 O O . GLU A 1 234 ? 16.996 6.375 -36.099 1.00 51.38 234 GLU A O 1
ATOM 1867 N N . PHE A 1 235 ? 14.880 6.524 -36.794 1.00 55.00 235 PHE A N 1
ATOM 1868 C CA . PHE A 1 235 ? 14.954 7.940 -37.145 1.00 55.00 235 PHE A CA 1
ATOM 1869 C C . PHE A 1 235 ? 14.863 8.767 -35.856 1.00 55.00 235 PHE A C 1
ATOM 1871 O O . PHE A 1 235 ? 13.767 8.962 -35.324 1.00 55.00 235 PHE A O 1
ATOM 1878 N N . GLN A 1 236 ? 15.995 9.259 -35.360 1.00 61.56 236 GLN A N 1
ATOM 1879 C CA . GLN A 1 236 ? 16.070 10.126 -34.186 1.00 61.56 236 GLN A CA 1
ATOM 1880 C C . GLN A 1 236 ? 15.894 11.586 -34.610 1.00 61.56 236 GLN A C 1
ATOM 1882 O O . GLN A 1 236 ? 16.567 12.094 -35.505 1.00 61.56 236 GLN A O 1
ATOM 1887 N N . GLU A 1 237 ? 14.888 12.243 -34.030 1.00 71.75 237 GLU A N 1
ATOM 1888 C CA . GLU A 1 237 ? 14.419 13.575 -34.443 1.00 71.75 237 GLU A CA 1
ATOM 1889 C C . GLU A 1 237 ? 14.106 13.720 -35.946 1.00 71.75 237 GLU A C 1
ATOM 1891 O O . GLU A 1 237 ? 14.240 14.805 -36.522 1.00 71.75 237 GLU A O 1
ATOM 1896 N N . GLY A 1 238 ? 13.669 12.625 -36.576 1.00 65.38 238 GLY A N 1
ATOM 1897 C CA . GLY A 1 238 ? 13.322 12.587 -37.997 1.00 65.38 238 GLY A CA 1
ATOM 1898 C C . GLY A 1 238 ? 14.493 12.333 -38.946 1.00 65.38 238 GLY A C 1
ATOM 1899 O O . GLY A 1 238 ? 14.253 12.306 -40.149 1.00 65.38 238 GLY A O 1
ATOM 1900 N N . LEU A 1 239 ? 15.707 12.100 -38.430 1.00 78.75 239 LEU A N 1
ATOM 1901 C CA . LEU A 1 239 ? 16.907 11.815 -39.219 1.00 78.75 239 LEU A CA 1
ATOM 1902 C C . LEU A 1 239 ? 17.511 10.449 -38.858 1.00 78.75 239 LEU A C 1
ATOM 1904 O O . LEU A 1 239 ? 17.508 10.056 -37.695 1.00 78.75 239 LEU A O 1
ATOM 1908 N N . ALA A 1 240 ? 18.040 9.737 -39.850 1.00 72.06 240 ALA A N 1
ATOM 1909 C CA . ALA A 1 240 ? 18.791 8.492 -39.674 1.00 72.06 240 ALA A CA 1
ATOM 1910 C C . ALA A 1 240 ? 20.212 8.643 -40.225 1.00 72.06 240 ALA A C 1
ATOM 1912 O O . ALA A 1 240 ? 20.416 9.363 -41.203 1.00 72.06 240 ALA A O 1
ATOM 1913 N N . ILE A 1 241 ? 21.183 7.963 -39.610 1.00 72.62 241 ILE A N 1
ATOM 1914 C CA . ILE A 1 241 ? 22.577 7.964 -40.071 1.00 72.62 241 ILE A CA 1
ATOM 1915 C C . ILE A 1 241 ? 22.678 7.156 -41.368 1.00 72.62 241 ILE A C 1
ATOM 1917 O O . ILE A 1 241 ? 22.177 6.033 -41.456 1.00 72.62 241 ILE A O 1
ATOM 1921 N N . VAL A 1 242 ? 23.365 7.720 -42.357 1.00 72.81 242 VAL A N 1
ATOM 1922 C CA . VAL A 1 242 ? 23.736 7.036 -43.602 1.00 72.81 242 VAL A CA 1
ATOM 1923 C C . VAL A 1 242 ? 25.249 6.967 -43.741 1.00 72.81 242 VAL A C 1
ATOM 1925 O O . VAL A 1 242 ? 25.938 7.903 -43.348 1.00 72.81 242 VAL A O 1
ATOM 1928 N N . GLU A 1 243 ? 25.772 5.889 -44.316 1.00 69.75 243 GLU A N 1
ATOM 1929 C CA . GLU A 1 243 ? 27.198 5.687 -44.580 1.00 69.75 243 GLU A CA 1
ATOM 1930 C C . GLU A 1 243 ? 27.469 5.349 -46.048 1.00 69.75 243 GLU A C 1
ATOM 1932 O O . GLU A 1 243 ? 26.705 4.625 -46.686 1.00 69.75 243 GLU A O 1
ATOM 1937 N N . ILE A 1 244 ? 28.589 5.844 -46.578 1.00 65.38 244 ILE A N 1
ATOM 1938 C CA . ILE A 1 244 ? 29.103 5.493 -47.906 1.00 65.38 244 ILE A CA 1
ATOM 1939 C C . ILE A 1 244 ? 30.339 4.603 -47.741 1.00 65.38 244 ILE A C 1
ATOM 1941 O O . ILE A 1 244 ? 31.331 5.012 -47.134 1.00 65.38 244 ILE A O 1
ATOM 1945 N N . PHE A 1 245 ? 30.274 3.397 -48.316 1.00 55.69 245 PHE A N 1
ATOM 1946 C CA . PHE A 1 245 ? 31.344 2.389 -48.284 1.00 55.69 245 PHE A CA 1
ATOM 1947 C C . PHE A 1 245 ? 32.382 2.555 -49.414 1.00 55.69 245 PHE A C 1
ATOM 1949 O O . PHE A 1 245 ? 33.545 2.193 -49.241 1.00 55.69 245 PHE A O 1
ATOM 1956 N N . ARG A 1 246 ? 31.980 3.089 -50.579 1.00 54.75 246 ARG A N 1
ATOM 1957 C CA . ARG A 1 246 ? 32.833 3.457 -51.731 1.00 54.75 246 ARG A CA 1
ATOM 1958 C C . ARG A 1 246 ? 32.221 4.664 -52.439 1.00 54.75 246 ARG A C 1
ATOM 1960 O O . ARG A 1 246 ? 31.002 4.779 -52.450 1.00 54.75 246 ARG A O 1
ATOM 1967 N N . GLN A 1 247 ? 33.042 5.517 -53.054 1.00 50.66 247 GLN A N 1
ATOM 1968 C CA . GLN A 1 247 ? 32.606 6.777 -53.682 1.00 50.66 247 GLN A CA 1
ATOM 1969 C C . GLN A 1 247 ? 31.495 6.589 -54.741 1.00 50.66 247 GLN A C 1
ATOM 1971 O O . GLN A 1 247 ? 30.683 7.487 -54.927 1.00 50.66 247 GLN A O 1
ATOM 1976 N N . ASP A 1 248 ? 31.408 5.393 -55.336 1.00 46.62 248 ASP A N 1
ATOM 1977 C CA . ASP A 1 248 ? 30.429 5.024 -56.369 1.00 46.62 248 ASP A CA 1
ATOM 1978 C C . ASP A 1 248 ? 29.229 4.203 -55.843 1.00 46.62 248 ASP A C 1
ATOM 1980 O O . ASP A 1 248 ? 28.451 3.662 -56.626 1.00 46.62 248 ASP A O 1
ATOM 1984 N N . SER A 1 249 ? 29.085 4.027 -54.524 1.00 48.19 249 SER A N 1
ATOM 1985 C CA . SER A 1 249 ? 27.993 3.249 -53.911 1.00 48.19 249 SER A CA 1
ATOM 1986 C C . SER A 1 249 ? 26.914 4.153 -53.304 1.00 48.19 249 SER A C 1
ATOM 1988 O O . SER A 1 249 ? 27.254 5.179 -52.713 1.00 48.19 249 SER A O 1
ATOM 1990 N N . PRO A 1 250 ? 25.621 3.776 -53.388 1.00 48.12 250 PRO A N 1
ATOM 1991 C CA . PRO A 1 250 ? 24.552 4.544 -52.760 1.00 48.12 250 PRO A CA 1
ATOM 1992 C C . PRO A 1 250 ? 24.722 4.579 -51.227 1.00 48.12 250 PRO A C 1
ATOM 1994 O O . PRO A 1 250 ? 25.180 3.586 -50.650 1.00 48.12 250 PRO A O 1
ATOM 1997 N N . PRO A 1 251 ? 24.358 5.689 -50.553 1.00 55.69 251 PRO A N 1
ATOM 1998 C CA . PRO A 1 251 ? 24.406 5.783 -49.097 1.00 55.69 251 PRO A CA 1
ATOM 1999 C C . PRO A 1 251 ? 23.514 4.721 -48.448 1.00 55.69 251 PRO A C 1
ATOM 2001 O O . PRO A 1 251 ? 22.359 4.546 -48.833 1.00 55.69 251 PRO A O 1
ATOM 2004 N N . VAL A 1 252 ? 24.039 4.021 -47.447 1.00 56.41 252 VAL A N 1
ATOM 2005 C CA . VAL A 1 252 ? 23.338 2.940 -46.746 1.00 56.41 252 VAL A CA 1
ATOM 2006 C C . VAL A 1 252 ? 22.958 3.404 -45.350 1.00 56.41 252 VAL A C 1
ATOM 2008 O O . VAL A 1 252 ? 23.795 3.913 -44.609 1.00 56.41 252 VAL A O 1
ATOM 2011 N N . VAL A 1 253 ? 21.701 3.200 -44.965 1.00 55.88 253 VAL A N 1
ATOM 2012 C CA . VAL A 1 253 ? 21.222 3.489 -43.606 1.00 55.88 253 VAL A CA 1
ATOM 2013 C C . VAL A 1 253 ? 21.865 2.520 -42.621 1.00 55.88 253 VAL A C 1
ATOM 2015 O O . VAL A 1 253 ? 21.762 1.306 -42.798 1.00 55.88 253 VAL A O 1
ATOM 2018 N N . THR A 1 254 ? 22.496 3.036 -41.569 1.00 54.81 254 THR A N 1
ATOM 2019 C CA . THR A 1 254 ? 23.208 2.216 -40.575 1.00 54.81 254 THR A CA 1
ATOM 2020 C C . THR A 1 254 ? 22.585 2.327 -39.182 1.00 54.81 254 THR A C 1
ATOM 2022 O O . THR A 1 254 ? 21.986 3.341 -38.826 1.00 54.81 254 THR A O 1
ATOM 2025 N N . THR A 1 255 ? 22.700 1.258 -38.381 1.00 46.94 255 THR A N 1
ATOM 2026 C CA . THR A 1 255 ? 22.320 1.261 -36.951 1.00 46.94 255 THR A CA 1
ATOM 2027 C C . THR A 1 255 ? 23.348 1.908 -36.064 1.00 46.94 255 THR A C 1
ATOM 2029 O O . THR A 1 255 ? 23.032 2.285 -34.933 1.00 46.94 255 THR A O 1
ATOM 2032 N N . SER A 1 256 ? 24.609 1.812 -36.466 1.00 45.41 256 SER A N 1
ATOM 2033 C CA . SER A 1 256 ? 25.671 1.888 -35.496 1.00 45.41 256 SER A CA 1
ATOM 2034 C C . SER A 1 256 ? 26.111 3.328 -35.377 1.00 45.41 256 SER A C 1
ATOM 2036 O O . SER A 1 256 ? 26.599 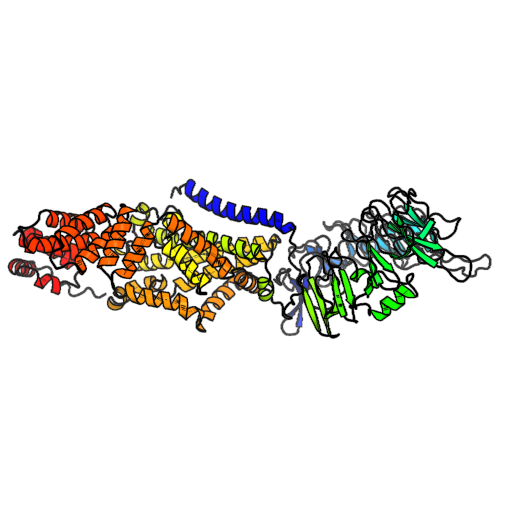3.952 -36.310 1.00 45.41 256 SER A O 1
ATOM 2038 N N . GLU A 1 257 ? 26.047 3.819 -34.148 1.00 44.25 257 GLU A N 1
ATOM 2039 C CA . GLU A 1 257 ? 26.791 4.976 -33.659 1.00 44.25 257 GLU A CA 1
ATOM 2040 C C . GLU A 1 257 ? 28.337 4.864 -33.846 1.00 44.25 257 GLU A C 1
ATOM 2042 O O . GLU A 1 257 ? 29.101 5.614 -33.229 1.00 44.25 257 GLU A O 1
ATOM 2047 N N . TYR A 1 258 ? 28.806 3.887 -34.629 1.00 50.03 258 TYR A N 1
ATOM 2048 C CA . TYR A 1 258 ? 30.186 3.480 -34.842 1.00 50.03 258 TYR A CA 1
ATOM 2049 C C . TYR A 1 258 ? 30.302 2.860 -36.239 1.00 50.03 258 TYR A C 1
ATOM 2051 O O . TYR A 1 258 ? 29.877 1.725 -36.460 1.00 50.03 258 TYR A O 1
ATOM 2059 N N . SER A 1 259 ? 30.877 3.608 -37.178 1.00 40.88 259 SER A N 1
ATOM 2060 C CA . SER A 1 259 ? 31.284 3.077 -38.479 1.00 40.88 259 SER A CA 1
ATOM 2061 C C . SER A 1 259 ? 32.209 1.873 -38.278 1.00 40.88 259 SER A C 1
ATOM 2063 O O . SER A 1 259 ? 33.183 1.950 -37.524 1.00 40.88 259 SER A O 1
ATOM 2065 N N . LEU A 1 260 ? 31.911 0.761 -38.953 1.00 40.56 260 LEU A N 1
ATOM 2066 C CA . LEU A 1 260 ? 32.676 -0.489 -38.865 1.00 40.56 260 LEU A CA 1
ATOM 2067 C C . LEU A 1 260 ? 34.074 -0.393 -39.504 1.00 40.56 260 LEU A C 1
ATOM 2069 O O . LEU A 1 260 ? 34.884 -1.300 -39.326 1.00 40.56 260 LEU A O 1
ATOM 2073 N N . LEU A 1 261 ? 34.380 0.685 -40.237 1.00 44.88 261 LEU A N 1
ATOM 2074 C CA . LEU A 1 261 ? 35.654 0.880 -40.931 1.00 44.88 261 LEU A CA 1
ATOM 2075 C C . LEU A 1 261 ? 36.052 2.369 -40.909 1.00 44.88 261 LEU A C 1
ATOM 2077 O O . LEU A 1 261 ? 35.259 3.242 -41.258 1.00 44.88 261 LEU A O 1
ATOM 2081 N N . ASN A 1 262 ? 37.308 2.674 -40.557 1.00 48.06 262 ASN A N 1
ATOM 2082 C CA . ASN A 1 262 ? 37.852 4.045 -40.454 1.00 48.06 262 ASN A CA 1
ATOM 2083 C C . ASN A 1 262 ? 37.819 4.871 -41.766 1.00 48.06 262 ASN A C 1
ATOM 2085 O O . ASN A 1 262 ? 38.176 6.052 -41.755 1.00 48.06 262 ASN A O 1
ATOM 2089 N N . TRP A 1 263 ? 37.390 4.277 -42.885 1.00 52.84 263 TRP A N 1
ATOM 2090 C CA . TRP A 1 263 ? 37.363 4.891 -44.216 1.00 52.84 263 TRP A CA 1
ATOM 2091 C C . TRP A 1 263 ? 35.965 5.285 -44.718 1.00 52.84 263 TRP A C 1
ATOM 2093 O O . TRP A 1 263 ? 35.883 6.029 -45.694 1.00 52.84 263 TRP A O 1
ATOM 2103 N N . ASN A 1 264 ? 34.881 4.862 -44.057 1.00 68.12 264 ASN A N 1
ATOM 2104 C CA . ASN A 1 264 ? 33.527 5.250 -44.464 1.00 68.12 264 ASN A CA 1
ATOM 2105 C C . ASN A 1 264 ? 33.218 6.691 -44.046 1.00 68.12 264 ASN A C 1
ATOM 2107 O O . ASN A 1 264 ? 33.624 7.152 -42.972 1.00 68.12 264 ASN A O 1
ATOM 2111 N N . LYS A 1 265 ? 32.457 7.395 -44.888 1.00 77.62 265 LYS A N 1
ATOM 2112 C CA . LYS A 1 265 ? 31.897 8.706 -44.555 1.00 77.62 265 LYS A CA 1
ATOM 2113 C C . LYS A 1 265 ? 30.437 8.563 -44.156 1.00 77.62 265 LYS A C 1
ATOM 2115 O O . LYS A 1 265 ? 29.696 7.861 -44.836 1.00 77.62 265 LYS A O 1
ATOM 2120 N N . CYS A 1 266 ? 30.035 9.234 -43.083 1.00 80.31 266 CYS A N 1
ATOM 2121 C CA . CYS A 1 266 ? 28.670 9.249 -42.580 1.00 80.31 266 CYS A CA 1
ATOM 2122 C C . CYS A 1 266 ? 28.008 10.623 -42.739 1.00 80.31 266 CYS A C 1
ATOM 2124 O O . CYS A 1 266 ? 28.672 11.668 -42.710 1.00 80.31 266 CYS A O 1
ATOM 2126 N N . GLY A 1 267 ? 26.691 10.588 -42.919 1.00 84.69 267 GLY A N 1
ATOM 2127 C CA . GLY A 1 267 ? 25.781 11.717 -43.087 1.00 84.69 267 GLY A CA 1
ATOM 2128 C C . GLY A 1 267 ? 24.400 11.372 -42.528 1.00 84.69 267 GLY A C 1
ATOM 2129 O O . GLY A 1 267 ? 24.271 10.435 -41.738 1.00 84.69 267 GLY A O 1
ATOM 2130 N N . PHE A 1 268 ? 23.365 12.108 -42.933 1.00 84.50 268 PHE A N 1
ATOM 2131 C CA . PHE A 1 268 ? 22.006 11.922 -42.418 1.00 84.50 268 PHE A CA 1
ATOM 2132 C C . PHE A 1 268 ? 20.946 12.010 -43.514 1.00 84.50 268 PHE A C 1
ATOM 2134 O O . PHE A 1 268 ? 21.032 12.867 -44.393 1.00 84.50 268 PHE A O 1
ATOM 2141 N N . GLN A 1 269 ? 19.912 11.176 -43.416 1.00 74.56 269 GLN A N 1
ATOM 2142 C CA . GLN A 1 269 ? 18.744 11.188 -44.301 1.00 74.56 269 GLN A CA 1
ATOM 2143 C C . GLN A 1 269 ? 17.432 11.353 -43.527 1.00 74.56 269 GLN A C 1
ATOM 2145 O O . GLN A 1 269 ? 17.363 10.995 -42.349 1.00 74.56 269 GLN A O 1
ATOM 2150 N N . ASP A 1 270 ? 16.385 11.837 -44.190 1.00 74.19 270 ASP A N 1
ATOM 2151 C CA . ASP A 1 270 ? 15.028 11.917 -43.643 1.00 74.19 270 ASP A CA 1
ATOM 2152 C C . ASP A 1 270 ? 14.203 10.632 -43.855 1.00 74.19 270 ASP A C 1
ATOM 2154 O O . ASP A 1 270 ? 14.633 9.671 -44.501 1.00 74.19 270 ASP A O 1
ATOM 2158 N N . LYS A 1 271 ? 12.990 10.609 -43.286 1.00 63.03 271 LYS A N 1
ATOM 2159 C CA . LYS A 1 271 ? 12.055 9.468 -43.352 1.00 63.03 271 LYS A CA 1
ATOM 2160 C C . LYS A 1 271 ? 11.596 9.125 -44.772 1.00 63.03 271 LYS A C 1
ATOM 2162 O O . LYS A 1 271 ? 11.048 8.046 -44.977 1.00 63.03 271 LYS A O 1
ATOM 2167 N N . GLN A 1 272 ? 11.772 10.040 -45.720 1.00 56.75 272 GLN A N 1
ATOM 2168 C CA . GLN A 1 272 ? 11.431 9.874 -47.128 1.00 56.75 272 GLN A CA 1
ATOM 2169 C C . GLN A 1 272 ? 12.627 9.350 -47.942 1.00 56.75 272 GLN A C 1
ATOM 2171 O O . GLN A 1 272 ? 12.489 9.134 -49.143 1.00 56.75 272 GLN A O 1
ATOM 2176 N N . GLY A 1 273 ? 13.781 9.121 -47.301 1.00 57.53 273 GLY A N 1
ATOM 2177 C CA . GLY A 1 273 ? 15.003 8.638 -47.942 1.00 57.53 273 GLY A CA 1
ATOM 2178 C C . GLY A 1 273 ? 15.823 9.740 -48.613 1.00 57.53 273 GLY A C 1
ATOM 2179 O O . GLY A 1 273 ? 16.756 9.438 -49.353 1.00 57.53 273 GLY A O 1
ATOM 2180 N N . LYS A 1 274 ? 15.504 11.020 -48.379 1.00 72.06 274 LYS A N 1
ATOM 2181 C CA . LYS A 1 274 ? 16.281 12.142 -48.912 1.00 72.06 274 LYS A CA 1
ATOM 2182 C C . LYS A 1 274 ? 17.473 12.423 -48.001 1.00 72.06 274 LYS A C 1
ATOM 2184 O O . LYS A 1 274 ? 17.313 12.598 -46.793 1.00 72.06 274 LYS A O 1
ATOM 2189 N N . ILE A 1 275 ? 18.664 12.533 -48.585 1.00 78.00 275 ILE A N 1
ATOM 2190 C CA . ILE A 1 275 ? 19.871 12.954 -47.866 1.00 78.00 275 ILE A CA 1
ATOM 2191 C C . ILE A 1 275 ? 19.722 14.425 -47.443 1.00 78.00 275 ILE A C 1
ATOM 2193 O O . ILE A 1 275 ? 19.509 15.310 -48.270 1.00 78.00 275 ILE A O 1
ATOM 2197 N N . VAL A 1 276 ? 19.788 14.673 -46.133 1.00 84.25 276 VAL A N 1
ATOM 2198 C CA . VAL A 1 276 ? 19.695 16.007 -45.510 1.00 84.25 276 VAL A CA 1
ATOM 2199 C C . VAL A 1 276 ? 21.084 16.555 -45.198 1.00 84.25 276 VAL A C 1
ATOM 2201 O O . VAL A 1 276 ? 21.318 17.755 -45.314 1.00 84.25 276 VAL A O 1
ATOM 2204 N N . ILE A 1 277 ? 22.014 15.676 -44.821 1.00 87.94 277 ILE A N 1
ATOM 2205 C CA . ILE A 1 277 ? 23.421 16.002 -44.601 1.00 87.94 277 ILE A CA 1
ATOM 2206 C C . ILE A 1 277 ? 24.245 14.991 -45.384 1.00 87.94 277 ILE A C 1
ATOM 2208 O O . ILE A 1 277 ? 24.206 13.797 -45.082 1.00 87.94 277 ILE A O 1
ATOM 2212 N N . GLU A 1 278 ? 24.992 15.478 -46.370 1.00 86.19 278 GLU A N 1
ATOM 2213 C CA . GLU A 1 278 ? 25.822 14.628 -47.220 1.00 86.19 278 GLU A CA 1
ATOM 2214 C C . GLU A 1 278 ? 26.863 13.852 -46.398 1.00 86.19 278 GLU A C 1
ATOM 2216 O O . GLU A 1 278 ? 27.450 14.424 -45.466 1.00 86.19 278 GLU A O 1
ATOM 2221 N N . PRO A 1 279 ? 27.116 12.566 -46.713 1.00 84.12 279 PRO A N 1
ATOM 2222 C CA . PRO A 1 279 ? 28.093 11.774 -45.984 1.00 84.12 279 PRO A CA 1
ATOM 2223 C C . PRO A 1 279 ? 29.516 12.325 -46.126 1.00 84.12 279 PRO A C 1
ATOM 2225 O O . PRO A 1 279 ? 30.180 12.150 -47.144 1.00 84.12 279 PRO A O 1
ATOM 2228 N N . GLN A 1 280 ? 30.005 12.989 -45.076 1.00 85.75 280 GLN A N 1
ATOM 2229 C CA . GLN A 1 280 ? 31.288 13.711 -45.081 1.00 85.75 280 GLN A CA 1
ATOM 2230 C C . GLN A 1 280 ? 32.119 13.514 -43.801 1.00 85.75 280 GLN A C 1
ATOM 2232 O O . GLN A 1 280 ? 33.333 13.763 -43.795 1.00 85.75 280 GLN A O 1
ATOM 2237 N N . PHE A 1 281 ? 31.509 13.016 -42.722 1.00 85.81 281 PHE A N 1
ATOM 2238 C CA . PHE A 1 281 ? 32.164 12.826 -41.424 1.00 85.81 281 PHE A CA 1
ATOM 2239 C C . PHE A 1 281 ? 32.722 11.408 -41.287 1.00 85.81 281 PHE A C 1
ATOM 2241 O O . PHE A 1 281 ? 32.191 10.473 -41.861 1.00 85.81 281 PHE A O 1
ATOM 2248 N N . ASN A 1 282 ? 33.796 11.216 -40.525 1.00 80.69 282 ASN A N 1
ATOM 2249 C CA . ASN A 1 282 ? 34.414 9.898 -40.311 1.00 80.69 282 ASN A CA 1
ATOM 2250 C C . ASN A 1 282 ? 33.702 9.067 -39.218 1.00 80.69 282 ASN A C 1
ATOM 2252 O O . ASN A 1 282 ? 34.166 7.989 -38.854 1.00 80.69 282 ASN A O 1
ATOM 2256 N N . GLY A 1 283 ? 32.621 9.592 -38.638 1.00 80.50 283 GLY A N 1
ATOM 2257 C CA . GLY A 1 283 ? 31.801 8.949 -37.611 1.00 80.50 283 GLY A CA 1
ATOM 2258 C C . GLY A 1 283 ? 30.683 9.884 -37.149 1.00 80.50 283 GLY A C 1
ATOM 2259 O O . GLY A 1 283 ? 30.896 11.092 -37.058 1.00 80.50 283 GLY A O 1
ATOM 2260 N N . CYS A 1 284 ? 29.493 9.339 -36.907 1.00 81.06 284 CYS A N 1
ATOM 2261 C CA . CYS A 1 284 ? 28.290 10.103 -36.587 1.00 81.06 284 CYS A CA 1
ATOM 2262 C C . CYS A 1 284 ? 27.566 9.438 -35.417 1.00 81.06 284 CYS A C 1
ATOM 2264 O O . CYS A 1 284 ? 27.494 8.212 -35.334 1.00 81.06 284 CYS A O 1
ATOM 2266 N N . LYS A 1 285 ? 27.014 10.256 -34.523 1.00 84.19 285 LYS A N 1
ATOM 2267 C CA . LYS A 1 285 ? 26.019 9.852 -33.527 1.00 84.19 285 LYS A CA 1
ATOM 2268 C C . LYS A 1 285 ? 24.650 10.400 -33.913 1.00 84.19 285 LYS A C 1
ATOM 2270 O O . LYS A 1 285 ? 24.549 11.346 -34.692 1.00 84.19 285 LYS A O 1
ATOM 2275 N N . ASN A 1 286 ? 23.600 9.825 -33.337 1.00 80.69 286 ASN A N 1
ATOM 2276 C CA . ASN A 1 286 ? 22.233 10.273 -33.577 1.00 80.69 286 ASN A CA 1
ATOM 2277 C C . ASN A 1 286 ? 22.020 11.717 -33.104 1.00 80.69 286 ASN A C 1
ATOM 2279 O O . ASN A 1 286 ? 22.575 12.133 -32.078 1.00 80.69 286 ASN A O 1
ATOM 2283 N N . PHE A 1 287 ? 21.169 12.448 -33.830 1.00 84.25 287 PHE A N 1
ATOM 2284 C CA . PHE A 1 287 ? 20.680 13.751 -33.389 1.00 84.25 287 PHE A CA 1
ATOM 2285 C C . PHE A 1 287 ? 19.916 13.609 -32.071 1.00 84.25 287 PHE A C 1
ATOM 2287 O O . PHE A 1 287 ? 19.020 12.776 -31.949 1.00 84.25 287 PHE A O 1
ATOM 2294 N N . SER A 1 288 ? 20.277 14.436 -31.094 1.00 82.81 288 SER A N 1
ATOM 2295 C CA . SER A 1 288 ? 19.592 14.556 -29.811 1.00 82.81 288 SER A CA 1
ATOM 2296 C C . SER A 1 288 ? 19.657 16.000 -29.328 1.00 82.81 288 SER A C 1
ATOM 2298 O O . SER A 1 288 ? 20.730 16.602 -29.261 1.00 82.81 288 SER A O 1
ATOM 2300 N N . GLN A 1 289 ? 18.499 16.558 -28.981 1.00 84.81 289 GLN A N 1
ATOM 2301 C CA . GLN A 1 289 ? 18.320 17.950 -28.577 1.00 84.81 289 GLN A CA 1
ATOM 2302 C C . GLN A 1 289 ? 18.868 18.938 -29.622 1.00 84.81 289 GLN A C 1
ATOM 2304 O O . GLN A 1 289 ? 19.455 19.961 -29.273 1.00 84.81 289 GLN A O 1
ATOM 2309 N N . GLY A 1 290 ? 18.693 18.621 -30.911 1.00 85.81 290 GLY A N 1
ATOM 2310 C CA . GLY A 1 290 ? 19.126 19.464 -32.031 1.00 85.81 290 GLY A CA 1
ATOM 2311 C C . GLY A 1 290 ? 20.615 19.400 -32.396 1.00 85.81 290 GLY A C 1
ATOM 2312 O O . GLY A 1 290 ? 21.005 20.050 -33.367 1.00 85.81 290 GLY A O 1
ATOM 2313 N N . LEU A 1 291 ? 21.428 18.606 -31.687 1.00 90.88 291 LEU A N 1
ATOM 2314 C CA . LEU A 1 291 ? 22.854 18.414 -31.971 1.00 90.88 291 LEU A CA 1
ATOM 2315 C C . LEU A 1 291 ? 23.176 16.950 -32.291 1.00 90.88 291 LEU A C 1
ATOM 2317 O O . LEU A 1 291 ? 22.595 16.039 -31.706 1.00 90.88 291 LEU A O 1
ATOM 2321 N N . ALA A 1 292 ? 24.153 16.724 -33.167 1.00 89.94 292 ALA A N 1
ATOM 2322 C CA . ALA A 1 292 ? 24.749 15.411 -33.406 1.00 89.94 292 ALA A CA 1
ATOM 2323 C C . ALA A 1 292 ? 26.262 15.472 -33.190 1.00 89.94 292 ALA A C 1
ATOM 2325 O O . ALA A 1 292 ? 26.929 16.385 -33.683 1.00 89.94 292 ALA A O 1
ATOM 2326 N N . ALA A 1 293 ? 26.812 14.499 -32.460 1.00 89.19 293 ALA A N 1
ATOM 2327 C CA . ALA A 1 293 ? 28.256 14.357 -32.337 1.00 89.19 293 ALA A CA 1
ATOM 2328 C C . ALA A 1 293 ? 28.816 13.766 -33.638 1.00 89.19 293 ALA A C 1
ATOM 2330 O O . ALA A 1 293 ? 28.333 12.741 -34.122 1.00 89.19 293 ALA A O 1
ATOM 2331 N N . VAL A 1 294 ? 29.838 14.408 -34.197 1.00 89.19 294 VAL A N 1
ATOM 2332 C CA . VAL A 1 294 ? 30.495 13.970 -35.431 1.00 89.19 294 VAL A CA 1
ATOM 2333 C C . VAL A 1 294 ? 32.002 13.935 -35.271 1.00 89.19 294 VAL A C 1
ATOM 2335 O O . VAL A 1 294 ? 32.606 14.753 -34.575 1.00 89.19 294 VAL A O 1
ATOM 2338 N N . LYS A 1 295 ? 32.613 12.974 -35.948 1.00 86.12 295 LYS A N 1
ATOM 2339 C CA . LYS A 1 295 ? 34.037 12.689 -35.906 1.00 86.12 295 LYS A CA 1
ATOM 2340 C C . LYS A 1 295 ? 34.703 13.182 -37.179 1.00 86.12 295 LYS A C 1
ATOM 2342 O O . LYS A 1 295 ? 34.252 12.885 -38.286 1.00 86.12 295 LYS A O 1
ATOM 2347 N N . VAL A 1 296 ? 35.807 13.901 -37.025 1.00 85.50 296 VAL A N 1
ATOM 2348 C CA . VAL A 1 296 ? 36.627 14.390 -38.134 1.00 85.50 296 VAL A CA 1
ATOM 2349 C C . VAL A 1 296 ? 38.061 13.939 -37.913 1.00 85.50 296 VAL A C 1
ATOM 2351 O O . VAL A 1 296 ? 38.610 14.086 -36.823 1.00 85.50 296 VAL A O 1
ATOM 2354 N N . VAL A 1 297 ? 38.664 13.395 -38.964 1.00 79.06 297 VAL A N 1
ATOM 2355 C CA . VAL A 1 297 ? 40.081 13.026 -38.983 1.00 79.06 297 VAL A CA 1
ATOM 2356 C C . VAL A 1 297 ? 40.868 14.156 -39.646 1.00 79.06 297 VAL A C 1
ATOM 2358 O O . VAL A 1 297 ? 40.509 14.589 -40.742 1.00 79.06 297 VAL A O 1
ATOM 2361 N N . LYS A 1 298 ? 41.932 14.642 -38.998 1.00 68.38 298 LYS A N 1
ATOM 2362 C CA . LYS A 1 298 ? 42.890 15.608 -39.560 1.00 68.38 298 LYS A CA 1
ATOM 2363 C C . LYS A 1 298 ? 44.293 14.987 -39.592 1.00 68.38 298 LYS A C 1
ATOM 2365 O O . LYS A 1 298 ? 44.774 14.504 -38.573 1.00 68.38 298 LYS A O 1
ATOM 2370 N N . GLY A 1 299 ? 44.953 15.015 -40.753 1.00 59.44 299 GLY A N 1
ATOM 2371 C CA . GLY A 1 299 ? 46.341 14.558 -40.927 1.00 59.44 299 GLY A CA 1
ATOM 2372 C C . GLY A 1 299 ? 46.614 13.914 -42.293 1.00 59.44 299 GLY A C 1
ATOM 2373 O O . GLY A 1 299 ? 45.689 13.446 -42.952 1.00 59.44 299 GLY A O 1
ATOM 2374 N N . VAL A 1 300 ? 47.885 13.905 -42.714 1.00 44.94 300 VAL A N 1
ATOM 2375 C CA . VAL A 1 300 ? 48.398 13.206 -43.910 1.00 44.94 300 VAL A CA 1
ATOM 2376 C C . VAL A 1 300 ? 49.601 12.358 -43.466 1.00 44.94 300 VAL A C 1
ATOM 2378 O O . VAL A 1 300 ? 50.535 12.906 -42.882 1.00 44.94 300 VAL A O 1
ATOM 2381 N N . GLY A 1 301 ? 49.576 11.041 -43.709 1.00 55.84 301 GLY A N 1
ATOM 2382 C CA . GLY A 1 301 ? 50.617 10.077 -43.291 1.00 55.84 301 GLY A CA 1
ATOM 2383 C C . GLY A 1 301 ? 50.277 9.281 -42.016 1.00 55.84 301 GLY A C 1
ATOM 2384 O O . GLY A 1 301 ? 49.118 9.217 -41.618 1.00 55.84 301 GLY A O 1
ATOM 2385 N N . ASP A 1 302 ? 51.279 8.695 -41.348 1.00 47.56 302 ASP A N 1
ATOM 2386 C CA . ASP A 1 302 ? 51.122 7.738 -40.224 1.00 47.56 302 ASP A CA 1
ATOM 2387 C C . ASP A 1 302 ? 50.644 8.343 -38.878 1.00 47.56 302 ASP A C 1
ATOM 2389 O O . ASP A 1 302 ? 50.692 7.690 -37.834 1.00 47.56 302 ASP A O 1
ATOM 2393 N N . LYS A 1 303 ? 50.185 9.602 -38.862 1.00 51.94 303 LYS A N 1
ATOM 2394 C CA . LYS A 1 303 ? 49.657 10.292 -37.669 1.00 51.94 303 LYS A CA 1
ATOM 2395 C C . LYS A 1 303 ? 48.286 10.900 -37.967 1.00 51.94 303 LYS A C 1
ATOM 2397 O O . LYS A 1 303 ? 48.184 12.059 -38.363 1.00 51.94 303 LYS A O 1
ATOM 2402 N N . PHE A 1 304 ? 47.236 10.114 -37.757 1.00 63.00 304 PHE A N 1
ATOM 2403 C CA . PHE A 1 304 ? 45.852 10.584 -37.796 1.00 63.00 304 PHE A CA 1
ATOM 2404 C C . PHE A 1 304 ? 45.478 11.200 -36.439 1.00 63.00 304 PHE A C 1
ATOM 2406 O O . PHE A 1 304 ? 45.498 10.497 -35.430 1.00 63.00 304 PHE A O 1
ATOM 2413 N N . ASP A 1 305 ? 45.144 12.496 -36.395 1.00 69.38 305 ASP A N 1
ATOM 2414 C CA . ASP A 1 305 ? 44.503 13.104 -35.222 1.00 69.38 305 ASP A CA 1
ATOM 2415 C C . ASP A 1 305 ? 42.988 13.098 -35.440 1.00 69.38 305 ASP A C 1
ATOM 2417 O O . ASP A 1 305 ? 42.442 13.815 -36.287 1.00 69.38 305 ASP A O 1
ATOM 2421 N N . THR A 1 306 ? 42.309 12.221 -34.710 1.00 76.50 306 THR A N 1
ATOM 2422 C CA . THR A 1 306 ? 40.859 12.051 -34.781 1.00 76.50 306 THR A CA 1
ATOM 2423 C C . THR A 1 306 ? 40.222 12.820 -33.638 1.00 76.50 306 THR A C 1
ATOM 2425 O O . THR A 1 306 ? 40.495 12.533 -32.473 1.00 76.50 306 THR A O 1
ATOM 2428 N N . LYS A 1 307 ? 39.346 13.779 -33.958 1.00 86.75 307 LYS A N 1
ATOM 2429 C CA . LYS A 1 307 ? 38.618 14.564 -32.956 1.00 86.75 307 LYS A CA 1
ATOM 2430 C C . LYS A 1 307 ? 37.119 14.556 -33.209 1.00 86.75 307 LYS A C 1
ATOM 2432 O O . LYS A 1 307 ? 36.653 14.572 -34.349 1.00 86.75 307 LYS A O 1
ATOM 2437 N N . TRP A 1 308 ? 36.366 14.588 -32.120 1.00 89.19 308 TRP A N 1
ATOM 2438 C CA . TRP A 1 308 ? 34.921 14.740 -32.112 1.00 89.19 308 TRP A CA 1
ATOM 2439 C C . TRP A 1 308 ? 34.515 16.197 -31.880 1.00 89.19 308 TRP A C 1
ATOM 2441 O O . TRP A 1 308 ? 35.123 16.919 -31.081 1.00 89.19 308 TRP A O 1
ATOM 2451 N N . GLY A 1 309 ? 33.468 16.615 -32.584 1.00 91.69 309 GLY A N 1
ATOM 2452 C CA . GLY A 1 309 ? 32.769 17.890 -32.436 1.00 91.69 309 GLY A CA 1
ATOM 2453 C C . GLY A 1 309 ? 31.256 17.682 -32.500 1.00 91.69 309 GLY A C 1
ATOM 2454 O O . GLY A 1 309 ? 30.788 16.546 -32.534 1.00 91.69 309 GLY A O 1
ATOM 2455 N N . TYR A 1 310 ? 30.493 18.772 -32.529 1.00 93.88 310 TYR A N 1
ATOM 2456 C CA . TYR A 1 310 ? 29.032 18.730 -32.622 1.00 93.88 310 TYR A CA 1
ATOM 2457 C C . TYR A 1 310 ? 28.537 19.618 -33.754 1.00 93.88 310 TYR A C 1
ATOM 2459 O O . TYR A 1 310 ? 29.001 20.753 -33.896 1.00 93.88 310 TYR A O 1
ATOM 2467 N N . ILE A 1 311 ? 27.577 19.110 -34.520 1.00 93.50 311 ILE A N 1
ATOM 2468 C CA . ILE A 1 311 ? 26.902 19.831 -35.601 1.00 93.50 311 ILE A CA 1
ATOM 2469 C C . ILE A 1 311 ? 25.414 20.008 -35.305 1.00 93.50 311 ILE A C 1
ATOM 2471 O O . ILE A 1 311 ? 24.826 19.226 -34.558 1.00 93.50 311 ILE A O 1
ATOM 2475 N N . ASP A 1 312 ? 24.813 21.020 -35.921 1.00 91.50 312 ASP A N 1
ATOM 2476 C CA . ASP A 1 312 ? 23.363 21.176 -35.998 1.00 91.50 312 ASP A CA 1
ATOM 2477 C C . ASP A 1 312 ? 22.769 20.460 -37.231 1.00 91.50 312 ASP A C 1
ATOM 2479 O O . ASP A 1 312 ? 23.481 19.884 -38.061 1.00 91.50 312 ASP A O 1
ATOM 2483 N N . LYS A 1 313 ? 21.437 20.508 -37.373 1.00 89.19 313 LYS A N 1
ATOM 2484 C CA . LYS A 1 313 ? 20.703 19.902 -38.504 1.00 89.19 313 LYS A CA 1
ATOM 2485 C C . LYS A 1 313 ? 21.012 20.534 -39.867 1.00 89.19 313 LYS A C 1
ATOM 2487 O O . LYS A 1 313 ? 20.602 19.988 -40.884 1.00 89.19 313 LYS A O 1
ATOM 2492 N N . THR A 1 314 ? 21.720 21.663 -39.897 1.00 88.50 314 THR A N 1
ATOM 2493 C CA . THR A 1 314 ? 22.172 22.338 -41.123 1.00 88.50 314 THR A CA 1
ATOM 2494 C C . THR A 1 314 ? 23.600 21.951 -41.511 1.00 88.50 314 THR A C 1
ATOM 2496 O O . THR A 1 314 ? 24.157 22.527 -42.440 1.00 88.50 314 THR A O 1
ATOM 2499 N N . SER A 1 315 ? 24.198 20.969 -40.820 1.0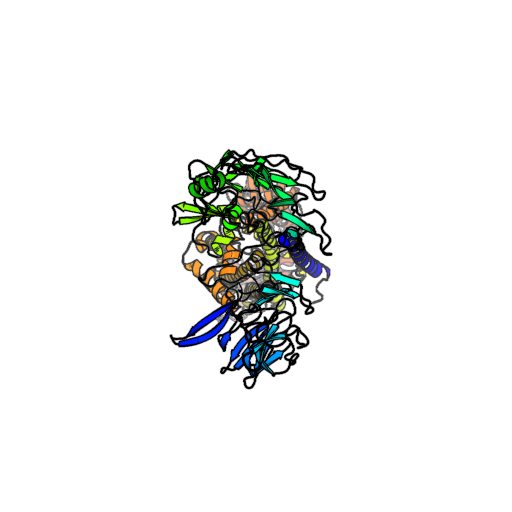0 89.44 315 SER A N 1
ATOM 2500 C CA . SER A 1 315 ? 25.597 20.550 -40.975 1.00 89.44 315 SER A CA 1
ATOM 2501 C C . SER A 1 315 ? 26.627 21.584 -40.493 1.00 89.44 315 SER A C 1
ATOM 2503 O O . SER A 1 315 ? 27.823 21.437 -40.765 1.00 89.44 315 SER A O 1
ATOM 2505 N N . LYS A 1 316 ? 26.212 22.620 -39.754 1.00 91.88 316 LYS A N 1
ATOM 2506 C CA . LYS A 1 316 ? 27.131 23.626 -39.215 1.00 91.88 316 LYS A CA 1
ATOM 2507 C C . LYS A 1 316 ? 27.695 23.161 -37.877 1.00 91.88 316 LYS A C 1
ATOM 2509 O O . LYS A 1 316 ? 26.955 22.716 -37.003 1.00 91.88 316 LYS A O 1
ATOM 2514 N N . PHE A 1 317 ? 29.008 23.300 -37.692 1.00 92.50 317 PHE A N 1
ATOM 2515 C CA . PHE A 1 317 ? 29.647 23.021 -36.406 1.00 92.50 317 PHE A CA 1
ATOM 2516 C C . PHE A 1 317 ? 29.194 24.025 -35.344 1.00 92.50 317 PHE A C 1
ATOM 2518 O O . PHE A 1 317 ? 29.460 25.222 -35.448 1.00 92.50 317 PHE A O 1
ATOM 2525 N N . VAL A 1 318 ? 28.551 23.505 -34.302 1.00 93.56 318 VAL A N 1
ATOM 2526 C CA . VAL A 1 318 ? 28.264 24.222 -33.054 1.00 93.56 318 VAL A CA 1
ATOM 2527 C C . VAL A 1 318 ? 29.468 24.124 -32.117 1.00 93.56 318 VAL A C 1
ATOM 2529 O O . VAL A 1 318 ? 29.830 25.100 -31.466 1.00 93.56 318 VAL A O 1
ATOM 2532 N N . ILE A 1 319 ? 30.151 22.973 -32.116 1.00 92.69 319 ILE A N 1
ATOM 2533 C CA . ILE A 1 319 ? 31.463 22.801 -31.488 1.00 92.69 319 ILE A CA 1
ATOM 2534 C C . ILE A 1 319 ? 32.422 22.212 -32.515 1.00 92.69 319 ILE A C 1
ATOM 2536 O O . ILE A 1 319 ? 32.222 21.089 -32.983 1.00 92.69 319 ILE A O 1
ATOM 2540 N N . SER A 1 320 ? 33.488 22.946 -32.833 1.00 91.62 320 SER A N 1
ATOM 2541 C CA . SER A 1 320 ? 34.558 22.449 -33.700 1.00 91.62 320 SER A CA 1
ATOM 2542 C C . SER A 1 320 ? 35.191 21.171 -33.128 1.00 91.62 320 SER A C 1
ATOM 2544 O O . SER A 1 320 ? 35.325 21.068 -31.906 1.00 91.62 320 SER A O 1
ATOM 2546 N N . PRO A 1 321 ? 35.618 20.210 -33.970 1.00 90.75 321 PRO A N 1
ATOM 2547 C CA . PRO A 1 321 ? 36.236 18.973 -33.503 1.00 90.75 321 PRO A CA 1
ATOM 2548 C C . PRO A 1 321 ? 37.454 19.236 -32.610 1.00 90.75 321 PRO A C 1
ATOM 2550 O O . PRO A 1 321 ? 38.451 19.790 -33.074 1.00 90.75 321 PRO A O 1
ATOM 2553 N N . GLN A 1 322 ? 37.358 18.857 -31.335 1.00 89.44 322 GLN A N 1
ATOM 2554 C CA . GLN A 1 322 ? 38.401 19.087 -30.323 1.00 89.44 322 GLN A CA 1
ATOM 2555 C C . GLN A 1 322 ? 38.447 18.028 -29.209 1.00 89.44 322 GLN A C 1
ATOM 2557 O O . GLN A 1 322 ? 39.429 17.968 -28.472 1.00 89.44 322 GLN A O 1
ATOM 2562 N N . PHE A 1 323 ? 37.413 17.191 -29.067 1.00 89.56 323 PHE A N 1
ATOM 2563 C CA . PHE A 1 323 ? 37.354 16.151 -28.037 1.00 89.56 323 PHE A CA 1
ATOM 2564 C C . PHE A 1 323 ? 37.934 14.832 -28.545 1.00 89.56 323 PHE A C 1
ATOM 2566 O O . PHE A 1 323 ? 37.810 14.518 -29.726 1.00 89.56 323 PHE A O 1
ATOM 2573 N N . ASP A 1 324 ? 38.518 14.032 -27.654 1.00 85.56 324 ASP A N 1
ATOM 2574 C CA . ASP A 1 324 ? 38.987 12.683 -27.997 1.00 85.56 324 ASP A CA 1
ATOM 2575 C C . ASP A 1 324 ? 37.801 11.730 -28.206 1.00 85.56 324 ASP A C 1
ATOM 2577 O O . ASP A 1 324 ? 37.856 10.830 -29.038 1.00 85.56 324 ASP A O 1
ATOM 2581 N N . TYR A 1 325 ? 36.697 11.962 -27.490 1.00 85.88 325 TYR A N 1
ATOM 2582 C CA . TYR A 1 325 ? 35.433 11.254 -27.672 1.00 85.88 325 TYR A CA 1
ATOM 2583 C C . TYR A 1 325 ? 34.247 12.168 -27.336 1.00 85.88 325 TYR A C 1
ATOM 2585 O O . TYR A 1 325 ? 34.336 12.992 -26.422 1.00 85.88 325 TYR A O 1
ATOM 2593 N N . ALA A 1 326 ? 33.131 12.014 -28.049 1.00 87.75 326 ALA A N 1
ATOM 2594 C CA . ALA A 1 326 ? 31.869 12.684 -27.754 1.00 87.75 326 ALA A CA 1
ATOM 2595 C C . ALA A 1 326 ? 30.682 11.739 -27.985 1.00 87.75 326 ALA A C 1
ATOM 2597 O O . ALA A 1 326 ? 30.731 10.872 -28.858 1.00 87.75 326 ALA A O 1
ATOM 2598 N N . ASP A 1 327 ? 29.619 11.920 -27.205 1.00 86.56 327 ASP A N 1
ATOM 2599 C CA . ASP A 1 327 ? 28.412 11.093 -27.247 1.00 86.56 327 ASP A CA 1
ATOM 2600 C C . ASP A 1 327 ? 27.149 11.923 -27.523 1.00 86.56 327 ASP A C 1
ATOM 2602 O O . ASP A 1 327 ? 27.156 13.147 -27.385 1.00 86.56 327 ASP A O 1
ATOM 2606 N N . SER A 1 328 ? 26.038 11.270 -27.871 1.00 86.44 328 SER A N 1
ATOM 2607 C CA . SER A 1 328 ? 24.738 11.948 -27.970 1.00 86.44 328 SER A CA 1
ATOM 2608 C C . SER A 1 328 ? 24.329 12.576 -26.630 1.00 86.44 328 SER A C 1
ATOM 2610 O O . SER A 1 328 ? 24.762 12.157 -25.554 1.00 86.44 328 SER A O 1
ATOM 2612 N N . LEU A 1 329 ? 23.474 13.599 -26.685 1.00 86.38 329 LEU A N 1
ATOM 2613 C CA . LEU A 1 329 ? 22.994 14.279 -25.486 1.00 86.38 329 LEU A CA 1
ATOM 2614 C C . LEU A 1 329 ? 21.945 13.424 -24.761 1.00 86.38 329 LEU A C 1
ATOM 2616 O O . LEU A 1 329 ? 20.963 12.996 -25.365 1.00 86.38 329 LEU A O 1
ATOM 2620 N N . PHE A 1 330 ? 22.116 13.250 -23.451 1.00 78.69 330 PHE A N 1
ATOM 2621 C CA . PHE A 1 330 ? 21.157 12.615 -22.545 1.00 78.69 330 PHE A CA 1
ATOM 2622 C C . PHE A 1 330 ? 20.818 13.590 -21.418 1.00 78.69 330 PHE A C 1
ATOM 2624 O O . PHE A 1 330 ? 21.704 14.207 -20.831 1.00 78.69 330 PHE A O 1
ATOM 2631 N N . GLU A 1 331 ? 19.526 13.786 -21.148 1.00 81.06 331 GLU A N 1
ATOM 2632 C CA . GLU A 1 331 ? 19.039 14.748 -20.146 1.00 81.06 331 GLU A CA 1
ATOM 2633 C C . GLU A 1 331 ? 19.640 16.166 -20.272 1.00 81.06 331 GLU A C 1
ATOM 2635 O O . GLU A 1 331 ? 19.973 16.814 -19.273 1.00 81.06 331 GLU A O 1
ATOM 2640 N N . GLU A 1 332 ? 19.767 16.658 -21.508 1.00 85.88 332 GLU A N 1
ATOM 2641 C CA . GLU A 1 332 ? 20.393 17.948 -21.847 1.00 85.88 332 GLU A CA 1
ATOM 2642 C C . GLU A 1 332 ? 21.900 18.035 -21.542 1.00 85.88 332 GLU A C 1
ATOM 2644 O O . GLU A 1 332 ? 22.445 19.138 -21.403 1.00 85.88 332 GLU A O 1
ATOM 2649 N N . ARG A 1 333 ? 22.585 16.894 -21.404 1.00 89.75 333 ARG A N 1
ATOM 2650 C CA . ARG A 1 333 ? 24.037 16.818 -21.230 1.00 89.75 333 ARG A CA 1
ATOM 2651 C C . ARG A 1 333 ? 24.669 15.856 -22.233 1.00 89.75 333 ARG A C 1
ATOM 2653 O O . ARG A 1 333 ? 24.295 14.691 -22.295 1.00 89.75 333 ARG A O 1
ATOM 2660 N N . GLY A 1 334 ? 25.637 16.334 -23.008 1.00 88.50 334 GLY A N 1
ATOM 2661 C CA . GLY A 1 334 ? 26.447 15.498 -23.904 1.00 88.50 334 GLY A CA 1
ATOM 2662 C C . GLY A 1 334 ? 27.754 15.118 -23.227 1.00 88.50 334 GLY A C 1
ATOM 2663 O O . GLY A 1 334 ? 28.465 16.004 -22.754 1.00 88.50 334 GLY A O 1
ATOM 2664 N N . LEU A 1 335 ? 28.067 13.824 -23.151 1.00 90.12 335 LEU A N 1
ATOM 2665 C CA . LEU A 1 335 ? 29.337 13.356 -22.597 1.00 90.12 335 LEU A CA 1
ATOM 2666 C C . LEU A 1 335 ? 30.472 13.691 -23.570 1.00 90.12 335 LEU A C 1
ATOM 2668 O O . LEU A 1 335 ? 30.381 13.410 -24.765 1.00 90.12 335 LEU A O 1
ATOM 2672 N N . VAL A 1 336 ? 31.547 14.282 -23.053 1.00 92.00 336 VAL A N 1
ATOM 2673 C CA . VAL A 1 336 ? 32.766 14.575 -23.814 1.00 92.00 336 VAL A CA 1
ATOM 2674 C C . VAL A 1 336 ? 33.990 14.116 -23.042 1.00 92.00 336 VAL A C 1
ATOM 2676 O O . VAL A 1 336 ? 34.031 14.191 -21.815 1.00 92.00 336 VAL A O 1
ATOM 2679 N N . VAL A 1 337 ? 35.004 13.643 -23.756 1.00 88.12 337 VAL A N 1
ATOM 2680 C CA . VAL A 1 337 ? 36.248 13.160 -23.158 1.00 88.12 337 VAL A CA 1
ATOM 2681 C C . VAL A 1 337 ? 37.433 13.870 -23.784 1.00 88.12 337 VAL A C 1
ATOM 2683 O O . VAL A 1 337 ? 37.510 14.026 -25.001 1.00 88.12 337 VAL A O 1
ATOM 2686 N N . SER A 1 338 ? 38.370 14.298 -22.943 1.00 88.19 338 SER A N 1
ATOM 2687 C CA . SER A 1 338 ? 39.658 14.847 -23.365 1.00 88.19 338 SER A CA 1
ATOM 2688 C C . SER A 1 338 ? 40.750 14.363 -22.418 1.00 88.19 338 SER A C 1
ATOM 2690 O O . SER A 1 338 ? 40.576 14.390 -21.201 1.00 88.19 338 SER A O 1
ATOM 2692 N N . HIS A 1 339 ? 41.862 13.880 -22.963 1.00 83.44 339 HIS A N 1
ATOM 2693 C CA . HIS A 1 339 ? 43.000 13.317 -22.237 1.00 83.44 339 HIS A CA 1
ATOM 2694 C C . HIS A 1 339 ? 42.602 12.201 -21.248 1.00 83.44 339 HIS A C 1
ATOM 2696 O O . HIS A 1 339 ? 43.178 12.069 -20.165 1.00 83.44 339 HIS A O 1
ATOM 2702 N N . GLY A 1 340 ? 41.594 11.396 -21.609 1.00 80.12 340 GLY A N 1
ATOM 2703 C CA . GLY A 1 340 ? 41.044 10.328 -20.764 1.00 80.12 340 GLY A CA 1
ATOM 2704 C C . GLY A 1 340 ? 40.218 10.818 -19.566 1.00 80.12 340 GLY A C 1
ATOM 2705 O O . GLY A 1 340 ? 39.951 10.036 -18.653 1.00 80.12 340 GLY A O 1
ATOM 2706 N N . LYS A 1 341 ? 39.834 12.101 -19.545 1.00 88.06 341 LYS A N 1
ATOM 2707 C CA . LYS A 1 341 ? 38.982 12.710 -18.518 1.00 88.06 341 LYS A CA 1
ATOM 2708 C C . LYS A 1 341 ? 37.593 13.015 -19.063 1.00 88.06 341 LYS A C 1
ATOM 2710 O O . LYS A 1 341 ? 37.468 13.493 -20.184 1.00 88.06 341 LYS A O 1
ATOM 2715 N N . ILE A 1 342 ? 36.567 12.782 -18.251 1.00 89.88 342 ILE A N 1
ATOM 2716 C CA . ILE A 1 342 ? 35.158 13.018 -18.572 1.00 89.88 342 ILE A CA 1
ATOM 2717 C C . ILE A 1 342 ? 34.776 14.465 -18.241 1.00 89.88 342 ILE A C 1
ATOM 2719 O O . ILE A 1 342 ? 35.114 14.988 -17.171 1.00 89.88 342 ILE A O 1
ATOM 2723 N N . GLY A 1 343 ? 34.050 15.087 -19.167 1.00 92.19 343 GLY A N 1
ATOM 2724 C CA . GLY A 1 343 ? 33.357 16.365 -19.046 1.00 92.19 343 GLY A CA 1
ATOM 2725 C C . GLY A 1 343 ? 31.996 16.315 -19.748 1.00 92.19 343 GLY A C 1
ATOM 2726 O O . GLY A 1 343 ? 31.608 15.283 -20.301 1.00 92.19 343 GLY A O 1
ATOM 2727 N N . PHE A 1 344 ? 31.260 17.428 -19.723 1.00 94.31 344 PHE A N 1
ATOM 2728 C CA . PHE A 1 344 ? 29.916 17.506 -20.293 1.00 94.31 344 PHE A CA 1
ATOM 2729 C C . PHE A 1 344 ? 29.616 18.852 -20.953 1.00 94.31 344 PHE A C 1
ATOM 2731 O O . PHE A 1 344 ? 29.970 19.916 -20.433 1.00 94.31 344 PHE A O 1
ATOM 2738 N N . ILE A 1 345 ? 28.888 18.790 -22.066 1.00 93.62 345 ILE A N 1
ATOM 2739 C CA . ILE A 1 345 ? 28.312 19.944 -22.763 1.00 93.62 345 ILE A CA 1
ATOM 2740 C C . ILE A 1 345 ? 26.807 20.051 -22.505 1.00 93.62 345 ILE A C 1
ATOM 2742 O O . ILE A 1 345 ? 26.190 19.070 -22.094 1.00 93.62 345 ILE A O 1
ATOM 2746 N N . ASP A 1 346 ? 26.204 21.206 -22.768 1.00 91.38 346 ASP A N 1
ATOM 2747 C CA . ASP A 1 346 ? 24.746 21.370 -22.821 1.00 91.38 346 ASP A CA 1
ATOM 2748 C C . ASP A 1 346 ? 24.185 21.342 -24.257 1.00 91.38 346 ASP A C 1
ATOM 2750 O O . ASP A 1 346 ? 24.923 21.245 -25.237 1.00 91.38 346 ASP A O 1
ATOM 2754 N N . LYS A 1 347 ? 22.855 21.461 -24.382 1.00 89.81 347 LYS A N 1
ATOM 2755 C CA . LYS A 1 347 ? 22.133 21.516 -25.668 1.00 89.81 347 LYS A CA 1
ATOM 2756 C C . LYS A 1 347 ? 22.461 22.727 -26.548 1.00 89.81 347 LYS A C 1
ATOM 2758 O O . LYS A 1 347 ? 22.107 22.729 -27.719 1.00 89.81 347 LYS A O 1
ATOM 2763 N N . THR A 1 348 ? 23.113 23.755 -26.003 1.00 89.50 348 THR A N 1
ATOM 2764 C CA . THR A 1 348 ? 23.587 24.912 -26.782 1.00 89.50 348 THR A CA 1
ATOM 2765 C C . THR A 1 348 ? 24.985 24.683 -27.357 1.00 89.50 348 THR A C 1
ATOM 2767 O O . THR A 1 348 ? 25.465 25.496 -28.140 1.00 89.50 348 THR A O 1
ATOM 2770 N N . GLY A 1 349 ? 25.643 23.582 -26.976 1.00 86.00 349 GLY A N 1
ATOM 2771 C CA . GLY A 1 349 ? 27.027 23.295 -27.330 1.00 86.00 349 GLY A CA 1
ATOM 2772 C C . GLY A 1 349 ? 28.045 23.986 -26.419 1.00 86.00 349 GLY A C 1
ATOM 2773 O O . GLY A 1 349 ? 29.229 24.044 -26.745 1.00 86.00 349 GLY A O 1
ATOM 2774 N N . LYS A 1 350 ? 27.632 24.509 -25.259 1.00 90.44 350 LYS A N 1
ATOM 2775 C CA . LYS A 1 350 ? 28.564 25.065 -24.275 1.00 90.44 350 LYS A CA 1
ATOM 2776 C C . LYS A 1 350 ? 29.116 23.950 -23.391 1.00 90.44 350 LYS A C 1
ATOM 2778 O O . LYS A 1 350 ? 28.360 23.131 -22.874 1.00 90.44 350 LYS A O 1
ATOM 2783 N N . VAL A 1 351 ? 30.430 23.940 -23.158 1.00 91.44 351 VAL A N 1
ATOM 2784 C CA . VAL A 1 351 ? 31.052 23.066 -22.148 1.00 91.44 351 VAL A CA 1
ATOM 2785 C C . VAL A 1 351 ? 30.664 23.581 -20.760 1.00 91.44 351 VAL A C 1
ATOM 2787 O O . VAL A 1 351 ? 31.113 24.646 -20.340 1.00 91.44 351 VAL A O 1
ATOM 2790 N N . VAL A 1 352 ? 29.794 22.848 -20.062 1.00 91.44 352 VAL A N 1
ATOM 2791 C CA . VAL A 1 352 ? 29.322 23.197 -18.708 1.00 91.44 352 VAL A CA 1
ATOM 2792 C C . VAL A 1 352 ? 30.218 22.571 -17.644 1.00 91.44 352 VAL A C 1
ATOM 2794 O O . VAL A 1 352 ? 30.451 23.168 -16.597 1.00 91.44 352 VAL A O 1
ATOM 2797 N N . ILE A 1 353 ? 30.746 21.378 -17.922 1.00 92.12 353 ILE A N 1
ATOM 2798 C CA . ILE A 1 353 ? 31.660 20.657 -17.040 1.00 92.12 353 ILE A CA 1
ATOM 2799 C C . ILE A 1 353 ? 32.919 20.358 -17.844 1.00 92.12 353 ILE A C 1
ATOM 2801 O O . ILE A 1 353 ? 32.897 19.532 -18.757 1.00 92.12 353 ILE A O 1
ATOM 2805 N N . ASN A 1 354 ? 34.022 21.023 -17.507 1.00 92.56 354 ASN A N 1
ATOM 2806 C CA . ASN A 1 354 ? 35.295 20.780 -18.177 1.00 92.56 354 ASN A CA 1
ATOM 2807 C C . ASN A 1 354 ? 35.765 19.331 -17.947 1.00 92.56 354 ASN A C 1
ATOM 2809 O O . ASN A 1 354 ? 35.590 18.822 -16.835 1.00 92.56 354 ASN A O 1
ATOM 2813 N N . PRO A 1 355 ? 36.375 18.672 -18.953 1.00 91.81 355 PRO A N 1
ATOM 2814 C CA . PRO A 1 355 ? 36.967 17.347 -18.798 1.00 91.81 355 PRO A CA 1
ATOM 2815 C C . PRO A 1 355 ? 37.989 17.290 -17.653 1.00 91.81 355 PRO A C 1
ATOM 2817 O O . PRO A 1 355 ? 39.117 17.757 -17.789 1.00 91.81 355 PRO A O 1
ATOM 2820 N N . GLN A 1 356 ? 37.594 16.733 -16.507 1.00 90.81 356 GLN A N 1
ATOM 2821 C CA . GLN A 1 356 ? 38.435 16.698 -15.297 1.00 90.81 356 GLN A CA 1
ATOM 2822 C C . GLN A 1 356 ? 38.292 15.412 -14.472 1.00 90.81 356 GLN A C 1
ATOM 2824 O O . GLN A 1 356 ? 39.196 15.057 -13.708 1.00 90.81 356 GLN A O 1
ATOM 2829 N N . PHE A 1 357 ? 37.186 14.685 -14.633 1.00 89.25 357 PHE A N 1
ATOM 2830 C CA . PHE A 1 357 ? 36.896 13.486 -13.851 1.00 89.25 357 PHE A CA 1
ATOM 2831 C C . PHE A 1 357 ? 37.494 12.237 -14.495 1.00 89.25 357 PHE A C 1
ATOM 2833 O O . PHE A 1 357 ? 37.498 12.118 -15.716 1.00 89.25 357 PHE A O 1
ATOM 2840 N N . ASP A 1 358 ? 38.000 11.293 -13.702 1.00 87.19 358 ASP A N 1
ATOM 2841 C CA . ASP A 1 358 ? 38.346 9.974 -14.245 1.00 87.19 358 ASP A CA 1
ATOM 2842 C C . ASP A 1 358 ? 37.050 9.190 -14.547 1.00 87.19 358 ASP A C 1
ATOM 2844 O O . ASP A 1 358 ? 36.027 9.442 -13.905 1.00 87.19 358 ASP A O 1
ATOM 2848 N N . PRO A 1 359 ? 37.038 8.234 -15.490 1.00 82.56 359 PRO A N 1
ATOM 2849 C CA . PRO A 1 359 ? 35.931 7.283 -15.596 1.00 82.56 359 PRO A CA 1
ATOM 2850 C C . PRO A 1 359 ? 35.836 6.472 -14.298 1.00 82.56 359 PRO A C 1
ATOM 2852 O O . PRO A 1 359 ? 36.821 5.885 -13.863 1.00 82.56 359 PRO A O 1
ATOM 2855 N N . GLY A 1 360 ? 34.680 6.452 -13.632 1.00 75.31 360 GLY A N 1
ATOM 2856 C CA . GLY A 1 360 ? 34.478 5.623 -12.434 1.00 75.31 360 GLY A CA 1
ATOM 2857 C C . GLY A 1 360 ? 34.497 4.127 -12.767 1.00 75.31 360 GLY A C 1
ATOM 2858 O O . GLY A 1 360 ? 34.089 3.738 -13.853 1.00 75.31 360 GLY A O 1
ATOM 2859 N N . THR A 1 361 ? 34.951 3.261 -11.865 1.00 75.50 361 THR A N 1
ATOM 2860 C CA . THR A 1 361 ? 34.881 1.802 -12.076 1.00 75.50 361 THR A CA 1
ATOM 2861 C C . THR A 1 361 ? 33.413 1.341 -12.101 1.00 75.50 361 THR A C 1
ATOM 2863 O O . THR A 1 361 ? 32.644 1.690 -11.204 1.00 75.50 361 THR A O 1
ATOM 2866 N N . THR A 1 362 ? 33.018 0.556 -13.107 1.00 64.44 362 THR A N 1
ATOM 2867 C CA . THR A 1 362 ? 31.652 0.014 -13.266 1.00 64.44 362 THR A CA 1
ATOM 2868 C C . THR A 1 362 ? 31.669 -1.517 -13.189 1.00 64.44 362 THR A C 1
ATOM 2870 O O . THR A 1 362 ? 32.717 -2.134 -12.984 1.00 64.44 362 THR A O 1
ATOM 2873 N N . LEU A 1 363 ? 30.508 -2.167 -13.333 1.00 56.59 363 LEU A N 1
ATOM 2874 C CA . LEU A 1 363 ? 30.429 -3.630 -13.438 1.00 56.59 363 LEU A CA 1
ATOM 2875 C C . LEU A 1 363 ? 31.129 -4.197 -14.680 1.00 56.59 363 LEU A C 1
ATOM 2877 O O . LEU A 1 363 ? 31.571 -5.343 -14.653 1.00 56.59 363 LEU A O 1
ATOM 2881 N N . ILE A 1 364 ? 31.195 -3.405 -15.749 1.00 53.47 364 ILE A N 1
ATOM 2882 C CA . ILE A 1 364 ? 31.581 -3.850 -17.091 1.00 53.47 364 ILE A CA 1
ATOM 2883 C C . ILE A 1 364 ? 33.062 -3.548 -17.356 1.00 53.47 364 ILE A C 1
ATOM 2885 O O . ILE A 1 364 ? 33.725 -4.294 -18.070 1.00 53.47 364 ILE A O 1
ATOM 2889 N N . SER A 1 365 ? 33.604 -2.481 -16.763 1.00 60.38 365 SER A N 1
ATOM 2890 C CA . SER A 1 365 ? 34.936 -1.979 -17.104 1.00 60.38 365 SER A CA 1
ATOM 2891 C C . SER A 1 365 ? 35.629 -1.287 -15.929 1.00 60.38 365 SER A C 1
ATOM 2893 O O . SER A 1 365 ? 35.013 -0.538 -15.163 1.00 60.38 365 SER A O 1
ATOM 2895 N N . SER A 1 366 ? 36.943 -1.508 -15.793 1.00 64.94 366 SER A N 1
ATOM 2896 C CA . SER A 1 366 ? 37.752 -0.806 -14.794 1.00 64.94 366 SER A CA 1
ATOM 2897 C C . SER A 1 366 ? 38.067 0.627 -15.234 1.00 64.94 366 SER A C 1
ATOM 2899 O O . SER A 1 366 ? 38.214 0.911 -16.425 1.00 64.94 366 SER A O 1
ATOM 2901 N N . SER A 1 367 ? 38.191 1.534 -14.258 1.00 67.62 367 SER A N 1
ATOM 2902 C CA . SER A 1 367 ? 38.571 2.937 -14.488 1.00 67.62 367 SER A CA 1
ATOM 2903 C C . SER A 1 367 ? 39.863 3.058 -15.307 1.00 67.62 367 SER A C 1
ATOM 2905 O O . SER A 1 367 ? 39.949 3.840 -16.251 1.00 67.62 367 SER A O 1
ATOM 2907 N N . GLU A 1 368 ? 40.855 2.227 -14.987 1.00 70.44 368 GLU A N 1
ATOM 2908 C CA . GLU A 1 368 ? 42.178 2.251 -15.609 1.00 70.44 368 GLU A CA 1
ATOM 2909 C C . GLU A 1 368 ? 42.159 1.745 -17.058 1.00 70.44 368 GLU A C 1
ATOM 2911 O O . GLU A 1 368 ? 42.765 2.365 -17.933 1.00 70.44 368 GLU A O 1
ATOM 2916 N N . TYR A 1 369 ? 41.381 0.692 -17.333 1.00 74.00 369 TYR A N 1
ATOM 2917 C CA . TYR A 1 369 ? 41.167 0.174 -18.686 1.00 74.00 369 TYR A CA 1
ATOM 2918 C C . TYR A 1 369 ? 40.446 1.189 -19.581 1.00 74.00 369 TYR A C 1
ATOM 2920 O O . TYR A 1 369 ? 40.844 1.407 -20.722 1.00 74.00 369 TYR A O 1
ATOM 2928 N N . LEU A 1 370 ? 39.415 1.872 -19.076 1.00 71.94 370 LEU A N 1
ATOM 2929 C CA . LEU A 1 370 ? 38.737 2.890 -19.880 1.00 71.94 370 LEU A CA 1
ATOM 2930 C C . LEU A 1 370 ? 39.586 4.131 -20.085 1.00 71.94 370 LEU A C 1
ATOM 2932 O O . LEU A 1 370 ? 39.592 4.687 -21.177 1.00 71.94 370 LEU A O 1
ATOM 2936 N N . LYS A 1 371 ? 40.335 4.559 -19.070 1.00 73.44 371 LYS A N 1
ATOM 2937 C CA . LYS A 1 371 ? 41.230 5.709 -19.187 1.00 73.44 371 LYS A CA 1
ATOM 2938 C C . LYS A 1 371 ? 42.320 5.480 -20.236 1.00 73.44 371 LYS A C 1
ATOM 2940 O O . LYS A 1 371 ? 42.622 6.400 -20.996 1.00 73.44 371 LYS A O 1
ATOM 2945 N N . SER A 1 372 ? 42.887 4.272 -20.309 1.00 75.06 372 SER A N 1
ATOM 2946 C CA . SER A 1 372 ? 43.844 3.918 -21.363 1.00 75.06 372 SER A CA 1
ATOM 2947 C C . SER A 1 372 ? 43.165 3.833 -22.731 1.00 75.06 372 SER A C 1
ATOM 2949 O O . SER A 1 372 ? 43.685 4.398 -23.693 1.00 75.06 372 SER A O 1
ATOM 2951 N N . LYS A 1 373 ? 41.965 3.243 -22.816 1.00 74.69 373 LYS A N 1
ATOM 2952 C CA . LYS A 1 373 ? 41.207 3.106 -24.068 1.00 74.69 373 LYS A CA 1
ATOM 2953 C C . LYS A 1 373 ? 40.729 4.448 -24.633 1.00 74.69 373 LYS A C 1
ATOM 2955 O O . LYS A 1 373 ? 40.933 4.696 -25.813 1.00 74.69 373 LYS A O 1
ATOM 2960 N N . PHE A 1 374 ? 40.221 5.361 -23.803 1.00 71.44 374 PHE A N 1
ATOM 2961 C CA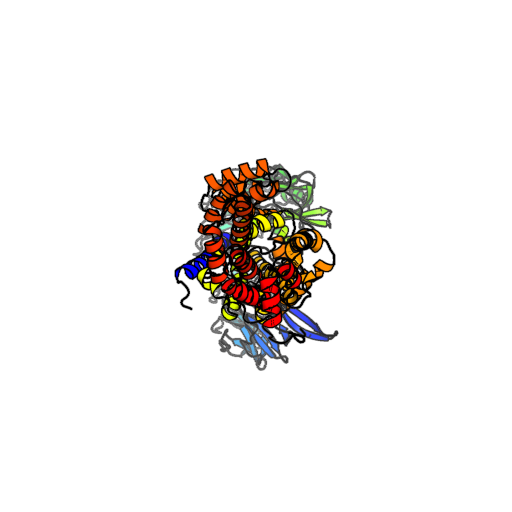 . PHE A 1 374 ? 39.887 6.734 -24.208 1.00 71.44 374 PHE A CA 1
ATOM 2962 C C . PHE A 1 374 ? 41.100 7.505 -24.744 1.00 71.44 374 PHE A C 1
ATOM 2964 O O . PHE A 1 374 ? 40.936 8.388 -25.578 1.00 71.44 374 PHE A O 1
ATOM 2971 N N . LYS A 1 375 ? 42.311 7.195 -24.260 1.00 68.38 375 LYS A N 1
ATOM 2972 C CA . LYS A 1 375 ? 43.544 7.885 -24.656 1.00 68.38 375 LYS A CA 1
ATOM 2973 C C . LYS A 1 375 ? 44.213 7.271 -25.890 1.00 68.38 375 LYS A C 1
ATOM 2975 O O . LYS A 1 375 ? 44.797 8.006 -26.676 1.00 68.38 375 LYS A O 1
ATOM 2980 N N . GLN A 1 376 ? 44.187 5.946 -26.026 1.00 66.56 376 GLN A N 1
ATOM 2981 C CA . GLN A 1 376 ? 44.921 5.220 -27.070 1.00 66.56 376 GLN A CA 1
ATOM 2982 C C . GLN A 1 376 ? 44.031 4.770 -28.231 1.00 66.56 376 GLN A C 1
ATOM 2984 O O . GLN A 1 376 ? 44.478 4.789 -29.372 1.00 66.56 376 GLN A O 1
ATOM 2989 N N . TYR A 1 377 ? 42.781 4.387 -27.956 1.00 67.62 377 TYR A N 1
ATOM 2990 C CA . TYR A 1 377 ? 41.864 3.801 -28.939 1.00 67.62 377 TYR A CA 1
ATOM 2991 C C . TYR A 1 377 ? 40.420 4.312 -28.756 1.00 67.62 377 TYR A C 1
ATOM 2993 O O . TYR A 1 377 ? 39.501 3.501 -28.590 1.00 67.62 377 TYR A O 1
ATOM 3001 N N . PRO A 1 378 ? 40.176 5.641 -28.783 1.00 61.28 378 PRO A N 1
ATOM 3002 C CA . PRO A 1 378 ? 38.831 6.196 -28.595 1.00 61.28 378 PRO A CA 1
ATOM 3003 C C . PRO A 1 378 ? 37.827 5.692 -29.647 1.00 61.28 378 PRO A C 1
ATOM 3005 O O . PRO A 1 378 ? 36.629 5.622 -29.387 1.00 61.28 378 PRO A O 1
ATOM 3008 N N . ASP A 1 379 ? 38.314 5.266 -30.812 1.00 57.06 379 ASP A N 1
ATOM 3009 C CA . ASP A 1 379 ? 37.502 4.716 -31.899 1.00 57.06 379 ASP A CA 1
ATOM 3010 C C . ASP A 1 379 ? 36.997 3.280 -31.656 1.00 57.06 379 ASP A C 1
ATOM 3012 O O . ASP A 1 379 ? 36.132 2.811 -32.388 1.00 57.06 379 ASP A O 1
ATOM 3016 N N . GLN A 1 380 ? 37.502 2.577 -30.634 1.00 64.44 380 GLN A N 1
ATOM 3017 C CA . GLN A 1 380 ? 37.153 1.177 -30.333 1.00 64.44 380 GLN A CA 1
ATOM 3018 C C . GLN A 1 380 ? 36.214 1.022 -29.122 1.00 64.44 380 GLN A C 1
ATOM 3020 O O . GLN A 1 380 ? 36.008 -0.093 -28.625 1.00 64.44 380 GLN A O 1
ATOM 3025 N N . LEU A 1 381 ? 35.694 2.129 -28.587 1.00 65.50 381 LEU A N 1
ATOM 3026 C CA . LEU A 1 381 ? 34.805 2.126 -27.424 1.00 65.50 381 LEU A CA 1
ATOM 3027 C C . LEU A 1 381 ? 33.426 1.572 -27.783 1.00 65.50 381 LEU A C 1
ATOM 3029 O O . LEU A 1 381 ? 32.786 2.044 -28.716 1.00 65.50 381 LEU A O 1
ATOM 3033 N N . GLN A 1 382 ? 32.961 0.590 -27.016 1.00 63.00 382 GLN A N 1
ATOM 3034 C CA . GLN A 1 382 ? 31.647 -0.025 -27.198 1.00 63.00 382 GLN A CA 1
ATOM 3035 C C . GLN A 1 382 ? 30.559 0.762 -26.445 1.00 63.00 382 GLN A C 1
ATOM 3037 O O . GLN A 1 382 ? 30.834 1.306 -25.373 1.00 63.00 382 GLN A O 1
ATOM 3042 N N . PRO A 1 383 ? 29.294 0.773 -26.912 1.00 58.41 383 PRO A N 1
ATOM 3043 C CA . PRO A 1 383 ? 28.206 1.479 -26.226 1.00 58.41 383 PRO A CA 1
ATOM 3044 C C . PRO A 1 383 ? 28.057 1.088 -24.748 1.00 58.41 383 PRO A C 1
ATOM 3046 O O . PRO A 1 383 ? 27.907 1.949 -23.884 1.00 58.41 383 PRO A O 1
ATOM 3049 N N . SER A 1 384 ? 28.173 -0.205 -24.433 1.00 56.44 384 SER A N 1
ATOM 3050 C CA . SER A 1 384 ? 28.084 -0.729 -23.063 1.00 56.44 384 SER A CA 1
ATOM 3051 C C . SER A 1 384 ? 29.194 -0.228 -22.136 1.00 56.44 384 SER A C 1
ATOM 3053 O O . SER A 1 384 ? 29.013 -0.214 -20.922 1.00 56.44 384 SER A O 1
ATOM 3055 N N . GLU A 1 385 ? 30.338 0.178 -22.695 1.00 69.12 385 GLU A N 1
ATOM 3056 C CA . GLU A 1 385 ? 31.471 0.726 -21.948 1.00 69.12 385 GLU A CA 1
ATOM 3057 C C . GLU A 1 385 ? 31.263 2.207 -21.598 1.00 69.12 385 GLU A C 1
ATOM 3059 O O . GLU A 1 385 ? 31.819 2.673 -20.612 1.00 69.12 385 GLU A O 1
ATOM 3064 N N . VAL A 1 386 ? 30.460 2.950 -22.371 1.00 70.19 386 VAL A N 1
ATOM 3065 C CA . VAL A 1 386 ? 30.292 4.410 -22.219 1.00 70.19 386 VAL A CA 1
ATOM 3066 C C . VAL A 1 386 ? 28.951 4.786 -21.576 1.00 70.19 386 VAL A C 1
ATOM 3068 O O . VAL A 1 386 ? 28.877 5.754 -20.817 1.00 70.19 386 VAL A O 1
ATOM 3071 N N . MET A 1 387 ? 27.900 3.992 -21.814 1.00 69.81 387 MET A N 1
ATOM 3072 C CA . MET A 1 387 ? 26.550 4.197 -21.270 1.00 69.81 387 MET A CA 1
ATOM 3073 C C . MET A 1 387 ? 26.492 4.486 -19.759 1.00 69.81 387 MET A C 1
ATOM 3075 O O . MET A 1 387 ? 25.740 5.386 -19.382 1.00 69.81 387 MET A O 1
ATOM 3079 N N . PRO A 1 388 ? 27.274 3.816 -18.886 1.00 74.94 388 PRO A N 1
ATOM 3080 C CA . PRO A 1 388 ? 27.222 4.065 -17.443 1.00 74.94 388 PRO A CA 1
ATOM 3081 C C . PRO A 1 388 ? 27.628 5.483 -17.006 1.00 74.94 388 PRO A C 1
ATOM 3083 O O . PRO A 1 388 ? 27.334 5.876 -15.880 1.00 74.94 388 PRO A O 1
ATOM 3086 N N . TYR A 1 389 ? 28.315 6.245 -17.863 1.00 82.81 389 TYR A N 1
ATOM 3087 C CA . TYR A 1 389 ? 28.805 7.595 -17.553 1.00 82.81 389 TYR A CA 1
ATOM 3088 C C . TYR A 1 389 ? 27.892 8.710 -18.070 1.00 82.81 389 TYR A C 1
ATOM 3090 O O . TYR A 1 389 ? 28.147 9.888 -17.811 1.00 82.81 389 TYR A O 1
ATOM 3098 N N . ARG A 1 390 ? 26.834 8.359 -18.810 1.00 83.44 390 ARG A N 1
ATOM 3099 C CA . ARG A 1 390 ? 25.816 9.312 -19.262 1.00 83.44 390 ARG A CA 1
ATOM 3100 C C . ARG A 1 390 ? 25.036 9.843 -18.056 1.00 83.44 390 ARG A C 1
ATOM 3102 O O . ARG A 1 390 ? 24.917 9.169 -17.032 1.00 83.44 390 ARG A O 1
ATOM 3109 N N . PHE A 1 391 ? 24.489 11.050 -18.183 1.00 82.50 391 PHE A N 1
ATOM 3110 C CA . PHE A 1 391 ? 23.534 11.540 -17.193 1.00 82.50 391 PHE A CA 1
ATOM 3111 C C . PHE A 1 391 ? 22.284 10.664 -17.205 1.00 82.50 391 PHE A C 1
ATOM 3113 O O . PHE A 1 391 ? 21.701 10.422 -18.262 1.00 82.50 391 PHE A O 1
ATOM 3120 N N . SER A 1 392 ? 21.888 10.215 -16.020 1.00 71.00 392 SER A N 1
ATOM 3121 C CA . SER A 1 392 ? 20.660 9.468 -15.795 1.00 71.00 392 SER A CA 1
ATOM 3122 C C . SER A 1 392 ? 20.095 9.840 -14.428 1.00 71.00 392 SER A C 1
ATOM 3124 O O . SER A 1 392 ? 20.813 9.885 -13.427 1.00 71.00 392 SER A O 1
ATOM 3126 N N . ASN A 1 393 ? 18.816 10.195 -14.390 1.00 69.12 393 ASN A N 1
ATOM 3127 C CA . ASN A 1 393 ? 18.145 10.772 -13.229 1.00 69.12 393 ASN A CA 1
ATOM 3128 C C . ASN A 1 393 ? 18.866 12.004 -12.646 1.00 69.12 393 ASN A C 1
ATOM 3130 O O . ASN A 1 393 ? 18.967 12.196 -11.433 1.00 69.12 393 ASN A O 1
ATOM 3134 N N . GLY A 1 394 ? 19.409 12.858 -13.508 1.00 78.38 394 GLY A N 1
ATOM 3135 C CA . GLY A 1 394 ? 20.086 14.095 -13.135 1.00 78.38 394 GLY A CA 1
ATOM 3136 C C . GLY A 1 394 ? 21.463 13.928 -12.493 1.00 78.38 394 GLY A C 1
ATOM 3137 O O . GLY A 1 394 ? 22.025 14.940 -12.068 1.00 78.38 394 GLY A O 1
ATOM 3138 N N . LEU A 1 395 ? 22.011 12.708 -12.430 1.00 86.69 395 LEU A N 1
ATOM 3139 C CA . LEU A 1 395 ? 23.354 12.419 -11.925 1.00 86.69 395 LEU A CA 1
ATOM 3140 C C . LEU A 1 395 ? 24.184 11.645 -12.961 1.00 86.69 395 LEU A C 1
ATOM 3142 O O . LEU A 1 395 ? 23.641 10.881 -13.754 1.00 86.69 395 LEU A O 1
ATOM 3146 N N . ALA A 1 396 ? 25.504 11.822 -12.940 1.00 89.12 396 ALA A N 1
ATOM 3147 C CA . ALA A 1 396 ? 26.442 11.060 -13.769 1.00 89.12 396 ALA A CA 1
ATOM 3148 C C . ALA A 1 396 ? 27.523 10.393 -12.912 1.00 89.12 396 ALA A C 1
ATOM 3150 O O . ALA A 1 396 ? 28.009 10.986 -11.943 1.00 89.12 396 ALA A O 1
ATOM 3151 N N . VAL A 1 397 ? 27.904 9.164 -13.276 1.00 90.25 397 VAL A N 1
ATOM 3152 C CA . VAL A 1 397 ? 28.977 8.416 -12.607 1.00 90.25 397 VAL A CA 1
ATOM 3153 C C . VAL A 1 397 ? 30.325 9.033 -12.962 1.00 90.25 397 VAL A C 1
ATOM 3155 O O . VAL A 1 397 ? 30.652 9.209 -14.133 1.00 90.25 397 VAL A O 1
ATOM 3158 N N . VAL A 1 398 ? 31.146 9.306 -11.952 1.00 90.94 398 VAL A N 1
ATOM 3159 C CA . VAL A 1 398 ? 32.517 9.796 -12.128 1.00 90.94 398 VAL A CA 1
ATOM 3160 C C . VAL A 1 398 ? 33.476 9.133 -11.149 1.00 90.94 398 VAL A C 1
ATOM 3162 O O . VAL A 1 398 ? 33.089 8.675 -10.075 1.00 90.94 398 VAL A O 1
ATOM 3165 N N . GLY A 1 399 ? 34.747 9.077 -11.526 1.00 88.19 399 GLY A N 1
ATOM 3166 C CA . GLY A 1 399 ? 35.837 8.507 -10.751 1.00 88.19 399 GLY A CA 1
ATOM 3167 C C . GLY A 1 399 ? 36.777 9.563 -10.174 1.00 88.19 399 GLY A C 1
ATOM 3168 O O . GLY A 1 399 ? 37.062 10.587 -10.800 1.00 88.19 399 GLY A O 1
ATOM 3169 N N . LYS A 1 400 ? 37.297 9.279 -8.977 1.00 85.50 400 LYS A N 1
ATOM 3170 C CA . LYS A 1 400 ? 38.436 9.973 -8.362 1.00 85.50 400 LYS A CA 1
ATOM 3171 C C . LYS A 1 400 ? 39.171 8.993 -7.444 1.00 85.50 400 LYS A C 1
ATOM 3173 O O . LYS A 1 400 ? 38.531 8.312 -6.648 1.00 85.50 400 LYS A O 1
ATOM 3178 N N . ASN A 1 401 ? 40.500 8.920 -7.537 1.00 82.06 401 ASN A N 1
ATOM 3179 C CA . ASN A 1 401 ? 41.343 8.041 -6.706 1.00 82.06 401 ASN A CA 1
ATOM 3180 C C . ASN A 1 401 ? 40.901 6.558 -6.717 1.00 82.06 401 ASN A C 1
ATOM 3182 O O . ASN A 1 401 ? 40.772 5.943 -5.661 1.00 82.06 401 ASN A O 1
ATOM 3186 N N . ASN A 1 402 ? 40.619 5.997 -7.900 1.00 78.94 402 ASN A N 1
ATOM 3187 C CA . ASN A 1 402 ? 40.131 4.617 -8.099 1.00 78.94 402 ASN A CA 1
ATOM 3188 C C . ASN A 1 402 ? 38.798 4.269 -7.412 1.00 78.94 402 ASN A C 1
ATOM 3190 O O . ASN A 1 402 ? 38.397 3.105 -7.399 1.00 78.94 402 ASN A O 1
ATOM 3194 N N . LYS A 1 403 ? 38.079 5.268 -6.894 1.00 86.56 403 LYS A N 1
ATOM 3195 C CA . LYS A 1 403 ? 36.715 5.131 -6.387 1.00 86.56 403 LYS A CA 1
ATOM 3196 C C . LYS A 1 403 ? 35.743 5.864 -7.292 1.00 86.56 403 LYS A C 1
ATOM 3198 O O . LYS A 1 403 ? 36.105 6.851 -7.933 1.00 86.56 403 LYS A O 1
ATOM 3203 N N . CYS A 1 404 ? 34.507 5.395 -7.332 1.00 89.19 404 CYS A N 1
ATOM 3204 C CA . CYS A 1 404 ? 33.429 6.034 -8.071 1.00 89.19 404 CYS A CA 1
ATOM 3205 C C . CYS A 1 404 ? 32.452 6.749 -7.128 1.00 89.19 404 CYS A C 1
ATOM 3207 O O . CYS A 1 404 ? 32.273 6.375 -5.963 1.00 89.19 404 CYS A O 1
ATOM 3209 N N . GLY A 1 405 ? 31.850 7.810 -7.654 1.00 91.31 405 GLY A N 1
ATOM 3210 C CA . GLY A 1 405 ? 30.819 8.633 -7.033 1.00 91.31 405 GLY A CA 1
ATOM 3211 C C . GLY A 1 405 ? 29.964 9.292 -8.113 1.00 91.31 405 GLY A C 1
ATOM 3212 O O . GLY A 1 405 ? 30.025 8.899 -9.279 1.00 91.31 405 GLY A O 1
ATOM 3213 N N . TYR A 1 406 ? 29.180 10.299 -7.731 1.00 93.00 406 TYR A N 1
ATOM 3214 C CA . TYR A 1 406 ? 28.180 10.894 -8.618 1.00 93.00 406 TYR A CA 1
ATOM 3215 C C . TYR A 1 406 ? 28.205 12.416 -8.567 1.00 93.00 406 TYR A C 1
ATOM 3217 O O . TYR A 1 406 ? 28.287 13.007 -7.486 1.00 93.00 406 TYR A O 1
ATOM 3225 N N . ILE A 1 407 ? 28.093 13.042 -9.736 1.00 92.81 407 ILE A N 1
ATOM 3226 C CA . ILE A 1 407 ? 28.010 14.499 -9.892 1.00 92.81 407 ILE A CA 1
ATOM 3227 C C . ILE A 1 407 ? 26.649 14.926 -10.431 1.00 92.81 407 ILE A C 1
ATOM 3229 O O . ILE A 1 407 ? 26.007 14.185 -11.173 1.00 92.81 407 ILE A O 1
ATOM 3233 N N . ASP A 1 408 ? 26.225 16.130 -10.062 1.00 91.19 408 ASP A N 1
ATOM 3234 C CA . ASP A 1 408 ? 25.039 16.782 -10.608 1.00 91.19 408 ASP A CA 1
ATOM 3235 C C . ASP A 1 408 ? 25.312 17.478 -11.954 1.00 91.19 408 ASP A C 1
ATOM 3237 O O . ASP A 1 408 ? 26.442 17.539 -12.447 1.00 91.19 408 ASP A O 1
ATOM 3241 N N . LYS A 1 409 ? 24.259 18.043 -12.556 1.00 89.00 409 LYS A N 1
ATOM 3242 C CA . LYS A 1 409 ? 24.326 18.762 -13.841 1.00 89.00 409 LYS A CA 1
ATOM 3243 C C . LYS A 1 409 ? 25.196 20.031 -13.821 1.00 89.00 409 LYS A C 1
ATOM 3245 O O . LYS A 1 409 ? 25.446 20.581 -14.900 1.00 89.00 409 LYS A O 1
ATOM 3250 N N . ALA A 1 410 ? 25.612 20.504 -12.643 1.00 87.31 410 ALA A N 1
ATOM 3251 C CA . ALA A 1 410 ? 26.549 21.611 -12.452 1.00 87.31 410 ALA A CA 1
ATOM 3252 C C . ALA A 1 410 ? 27.996 21.125 -12.224 1.00 87.31 410 ALA A C 1
ATOM 3254 O O . ALA A 1 410 ? 28.914 21.939 -12.162 1.00 87.31 410 ALA A O 1
ATOM 3255 N N . GLY A 1 411 ? 28.216 19.810 -12.121 1.00 86.25 411 GLY A N 1
ATOM 3256 C CA . GLY A 1 411 ? 29.525 19.201 -11.898 1.00 86.25 411 GLY A CA 1
ATOM 3257 C C . GLY A 1 411 ? 29.939 19.123 -10.430 1.00 86.25 411 GLY A C 1
ATOM 3258 O O . GLY A 1 411 ? 31.096 18.809 -10.145 1.00 86.25 411 GLY A O 1
ATOM 3259 N N . LYS A 1 412 ? 29.028 19.387 -9.485 1.00 90.62 412 LYS A N 1
ATOM 3260 C CA . LYS A 1 412 ? 29.288 19.232 -8.050 1.00 90.62 412 LYS A CA 1
ATOM 3261 C C . LYS A 1 412 ? 29.013 17.789 -7.632 1.00 90.62 412 LYS A C 1
ATOM 3263 O O . LYS A 1 412 ? 28.048 17.181 -8.085 1.00 90.62 412 LYS A O 1
ATOM 3268 N N . PHE A 1 413 ? 29.845 17.235 -6.747 1.00 90.94 413 PHE A N 1
ATOM 3269 C CA . PHE A 1 413 ? 29.600 15.907 -6.181 1.00 90.94 413 PHE A CA 1
ATOM 3270 C C . PHE A 1 413 ? 28.303 15.905 -5.370 1.00 90.94 413 PHE A C 1
ATOM 3272 O O . PHE A 1 413 ? 28.235 16.523 -4.307 1.00 90.94 413 PHE A O 1
ATOM 3279 N N . ALA A 1 414 ? 27.305 15.179 -5.868 1.00 88.50 414 ALA A N 1
ATOM 3280 C CA . ALA A 1 414 ? 26.117 14.821 -5.107 1.00 88.50 414 ALA A CA 1
ATOM 3281 C C . ALA A 1 414 ? 26.451 13.706 -4.108 1.00 88.50 414 ALA A C 1
ATOM 3283 O O . ALA A 1 414 ? 26.012 13.737 -2.963 1.00 88.50 414 ALA A O 1
ATOM 3284 N N . ILE A 1 415 ? 27.292 12.755 -4.528 1.00 90.00 415 ILE A N 1
ATOM 3285 C CA . ILE A 1 415 ? 27.796 11.668 -3.691 1.00 90.00 415 ILE A CA 1
ATOM 3286 C C . ILE A 1 415 ? 29.303 11.568 -3.908 1.00 90.00 415 ILE A C 1
ATOM 3288 O O . ILE A 1 415 ? 29.773 11.389 -5.035 1.00 90.00 415 ILE A O 1
ATOM 3292 N N . GLN A 1 416 ? 30.061 11.698 -2.820 1.00 91.94 416 GLN A N 1
ATOM 3293 C CA . GLN A 1 416 ? 31.520 11.673 -2.872 1.00 91.94 416 GLN A CA 1
ATOM 3294 C C . GLN A 1 416 ? 32.039 10.320 -3.389 1.00 91.94 416 GLN A C 1
ATOM 3296 O O . GLN A 1 416 ? 31.437 9.286 -3.086 1.00 91.94 416 GLN A O 1
ATOM 3301 N N . PRO A 1 417 ? 33.157 10.292 -4.139 1.00 90.50 417 PRO A N 1
ATOM 3302 C CA . PRO A 1 417 ? 33.760 9.049 -4.606 1.00 90.50 417 PRO A CA 1
ATOM 3303 C C . PRO A 1 417 ? 34.210 8.167 -3.439 1.00 90.50 417 PRO A C 1
ATOM 3305 O O . PRO A 1 417 ? 35.226 8.430 -2.796 1.00 90.50 417 PRO A O 1
ATOM 3308 N N . GLN A 1 418 ? 33.443 7.117 -3.156 1.00 88.69 418 GLN A N 1
ATOM 3309 C CA . GLN A 1 418 ? 33.674 6.240 -2.004 1.00 88.69 418 GLN A CA 1
ATOM 3310 C C . GLN A 1 418 ? 33.507 4.747 -2.311 1.00 88.69 418 GLN A C 1
ATOM 3312 O O . GLN A 1 418 ? 33.980 3.921 -1.529 1.00 88.69 418 GLN A O 1
ATOM 3317 N N . PHE A 1 419 ? 32.907 4.403 -3.452 1.00 87.69 419 PHE A N 1
ATOM 3318 C CA . PHE A 1 419 ? 32.594 3.025 -3.825 1.00 87.69 419 PHE A CA 1
ATOM 3319 C C . PHE A 1 419 ? 33.648 2.438 -4.766 1.00 87.69 419 PHE A C 1
ATOM 3321 O O . PHE A 1 419 ? 34.264 3.158 -5.554 1.00 87.69 419 PHE A O 1
ATOM 3328 N N . ALA A 1 420 ? 33.839 1.122 -4.695 1.00 84.19 420 ALA A N 1
ATOM 3329 C CA . ALA A 1 420 ? 34.696 0.373 -5.606 1.00 84.19 420 ALA A CA 1
ATOM 3330 C C . ALA A 1 420 ? 34.072 0.234 -7.003 1.00 84.19 420 ALA A C 1
ATOM 3332 O O . ALA A 1 420 ? 34.811 0.270 -7.983 1.00 84.19 420 ALA A O 1
ATOM 3333 N N . LYS A 1 421 ? 32.740 0.094 -7.109 1.00 82.62 421 LYS A N 1
ATOM 3334 C CA . LYS A 1 421 ? 32.008 0.114 -8.391 1.00 82.62 421 LYS A CA 1
ATOM 3335 C C . LYS A 1 421 ? 30.672 0.839 -8.276 1.00 82.62 421 LYS A C 1
ATOM 3337 O O . LYS A 1 421 ? 30.020 0.757 -7.234 1.00 82.62 421 LYS A O 1
ATOM 3342 N N . CYS A 1 422 ? 30.272 1.511 -9.351 1.00 81.56 422 CYS A N 1
ATOM 3343 C CA . CYS A 1 422 ? 29.032 2.275 -9.439 1.00 81.56 422 CYS A CA 1
ATOM 3344 C C . CYS A 1 422 ? 28.334 1.975 -10.758 1.00 81.56 422 CYS A C 1
ATOM 3346 O O . CYS A 1 422 ? 28.977 1.914 -11.808 1.00 81.56 422 CYS A O 1
ATOM 3348 N N . GLU A 1 423 ? 27.022 1.818 -10.700 1.00 77.75 423 GLU A N 1
ATOM 3349 C CA . GLU A 1 423 ? 26.158 1.818 -11.874 1.00 77.75 423 GLU A CA 1
ATOM 3350 C C . GLU A 1 423 ? 25.522 3.196 -12.063 1.00 77.75 423 GLU A C 1
ATOM 3352 O O . GLU A 1 423 ? 25.447 3.989 -11.126 1.00 77.75 423 GLU A O 1
ATOM 3357 N N . ALA A 1 424 ? 25.066 3.503 -13.278 1.00 68.69 424 ALA A N 1
ATOM 3358 C CA . ALA A 1 424 ? 24.270 4.705 -13.494 1.00 68.69 424 ALA A CA 1
ATOM 3359 C C . ALA A 1 424 ? 22.985 4.638 -12.659 1.00 68.69 424 ALA A C 1
ATOM 3361 O O . ALA A 1 424 ? 22.418 3.562 -12.459 1.00 68.69 424 ALA A O 1
ATOM 3362 N N . PHE A 1 425 ? 22.516 5.796 -12.196 1.00 60.50 425 PHE A N 1
ATOM 3363 C CA . PHE A 1 425 ? 21.196 5.885 -11.589 1.00 60.50 425 PHE A CA 1
ATOM 3364 C C . PHE A 1 425 ? 20.146 5.458 -12.606 1.00 60.50 425 PHE A C 1
ATOM 3366 O O . PHE A 1 425 ? 20.174 5.899 -13.751 1.00 60.50 425 PHE A O 1
ATOM 3373 N N . ASP A 1 426 ? 19.225 4.595 -12.212 1.00 48.88 426 ASP A N 1
ATOM 3374 C CA . ASP A 1 426 ? 18.106 4.241 -13.067 1.00 48.88 426 ASP A CA 1
ATOM 3375 C C . ASP A 1 426 ? 17.073 5.380 -13.126 1.00 48.88 426 ASP A C 1
ATOM 3377 O O . ASP A 1 426 ? 17.162 6.401 -12.437 1.00 48.88 426 ASP A O 1
ATOM 3381 N N . GLN A 1 427 ? 16.042 5.202 -13.949 1.00 44.25 427 GLN A N 1
ATOM 3382 C CA . GLN A 1 427 ? 14.940 6.162 -14.066 1.00 44.25 427 GLN A CA 1
ATOM 3383 C C . GLN A 1 427 ? 14.190 6.429 -12.743 1.00 44.25 427 GLN A C 1
ATOM 3385 O O . GLN A 1 427 ? 13.396 7.363 -12.688 1.00 44.25 427 GLN A O 1
ATOM 3390 N N . TYR A 1 428 ? 14.447 5.662 -11.680 1.00 43.75 428 TYR A N 1
ATOM 3391 C CA . TYR A 1 428 ? 13.808 5.774 -10.369 1.00 43.75 428 TYR A CA 1
ATOM 3392 C C . TYR A 1 428 ? 14.697 6.458 -9.319 1.00 43.75 428 TYR A C 1
ATOM 3394 O O . TYR A 1 428 ? 14.276 6.649 -8.179 1.00 43.75 428 TYR A O 1
ATOM 3402 N N . GLY A 1 429 ? 15.914 6.871 -9.688 1.00 50.91 429 GLY A N 1
ATOM 3403 C CA . GLY A 1 429 ? 16.826 7.553 -8.771 1.00 50.91 429 GLY A CA 1
ATOM 3404 C C . GLY A 1 429 ? 17.485 6.597 -7.779 1.00 50.91 429 GLY A C 1
ATOM 3405 O O . GLY A 1 429 ? 17.907 7.026 -6.700 1.00 50.91 429 GLY A O 1
ATOM 3406 N N . VAL A 1 430 ? 17.618 5.324 -8.163 1.00 50.94 430 VAL A N 1
ATOM 3407 C CA . VAL A 1 430 ? 18.380 4.313 -7.432 1.00 50.94 430 VAL A CA 1
ATOM 3408 C C . VAL A 1 430 ? 19.582 3.871 -8.263 1.00 50.94 430 VAL A C 1
ATOM 3410 O O . VAL A 1 430 ? 19.493 3.705 -9.476 1.00 50.94 430 VAL A O 1
ATOM 3413 N N . ALA A 1 431 ? 20.726 3.687 -7.612 1.00 55.84 431 ALA A N 1
ATOM 3414 C CA . ALA A 1 431 ? 21.914 3.120 -8.239 1.00 55.84 431 ALA A CA 1
ATOM 3415 C C . ALA A 1 431 ? 22.443 1.959 -7.404 1.00 55.84 431 ALA A C 1
ATOM 3417 O O . ALA A 1 431 ? 22.443 2.015 -6.172 1.00 55.84 431 ALA A O 1
ATOM 3418 N N . LYS A 1 432 ? 22.920 0.906 -8.066 1.00 66.44 432 LYS A N 1
ATOM 3419 C CA . LYS A 1 432 ? 23.651 -0.164 -7.392 1.00 66.44 432 LYS A CA 1
ATOM 3420 C C . LYS A 1 432 ? 25.117 0.230 -7.265 1.00 66.44 432 LYS A C 1
ATOM 3422 O O . LYS A 1 432 ? 25.752 0.662 -8.228 1.00 66.44 432 LYS A O 1
ATOM 3427 N N . VAL A 1 433 ? 25.657 0.085 -6.065 1.00 75.38 433 VAL A N 1
ATOM 3428 C CA . VAL A 1 433 ? 27.049 0.389 -5.749 1.00 75.38 433 VAL A CA 1
ATOM 3429 C C . VAL A 1 433 ? 27.680 -0.745 -4.967 1.00 75.38 433 VAL A C 1
ATOM 3431 O O . VAL A 1 433 ? 27.008 -1.553 -4.331 1.00 75.38 433 VAL A O 1
ATOM 3434 N N . TYR A 1 434 ? 28.999 -0.799 -5.031 1.00 77.06 434 TYR A N 1
ATOM 3435 C CA . TYR A 1 434 ? 29.796 -1.867 -4.457 1.00 77.06 434 TYR A CA 1
ATOM 3436 C C . TYR A 1 434 ? 30.855 -1.256 -3.558 1.00 77.06 434 TYR A C 1
ATOM 3438 O O . TYR A 1 434 ? 31.679 -0.465 -4.021 1.00 77.06 434 TYR A O 1
ATOM 3446 N N . GLN A 1 435 ? 30.857 -1.618 -2.279 1.00 77.44 435 GLN A N 1
ATOM 3447 C CA . GLN A 1 435 ? 31.936 -1.213 -1.374 1.00 77.44 435 GLN A CA 1
ATOM 3448 C C . GLN A 1 435 ? 33.192 -2.062 -1.618 1.00 77.44 435 GLN A C 1
ATOM 3450 O O . GLN A 1 435 ? 34.291 -1.518 -1.607 1.00 77.44 435 GLN A O 1
ATOM 3455 N N . ASN A 1 436 ? 32.999 -3.342 -1.967 1.00 73.44 436 ASN A N 1
ATOM 3456 C CA . ASN A 1 436 ? 34.008 -4.315 -2.405 1.00 73.44 436 ASN A CA 1
ATOM 3457 C C . ASN A 1 436 ? 33.507 -5.083 -3.648 1.00 73.44 436 ASN A C 1
ATOM 3459 O O . ASN A 1 436 ? 32.338 -4.983 -4.002 1.00 73.44 436 ASN A O 1
ATOM 3463 N N . ASN A 1 437 ? 34.346 -5.904 -4.295 1.00 60.53 437 ASN A N 1
ATOM 3464 C CA . ASN A 1 437 ? 33.999 -6.606 -5.549 1.00 60.53 437 ASN A CA 1
ATOM 3465 C C . ASN A 1 437 ? 32.784 -7.559 -5.487 1.00 60.53 437 ASN A C 1
ATOM 3467 O O . ASN A 1 437 ? 32.292 -7.940 -6.549 1.00 60.53 437 ASN A O 1
ATOM 3471 N N . TYR A 1 438 ? 32.308 -7.926 -4.293 1.00 51.03 438 TYR A N 1
ATOM 3472 C CA . TYR A 1 438 ? 31.264 -8.938 -4.092 1.00 51.03 438 TYR A CA 1
ATOM 3473 C C . TYR A 1 438 ? 29.991 -8.392 -3.421 1.00 51.03 438 TYR A C 1
ATOM 3475 O O . TYR A 1 438 ? 28.899 -8.879 -3.706 1.00 51.03 438 TYR A O 1
ATOM 3483 N N . ASP A 1 439 ? 30.101 -7.327 -2.621 1.00 57.34 439 ASP A N 1
ATOM 3484 C CA . ASP A 1 439 ? 28.997 -6.803 -1.807 1.00 57.34 439 ASP A CA 1
ATOM 3485 C C . ASP A 1 439 ? 28.335 -5.595 -2.475 1.00 57.34 439 ASP A C 1
ATOM 3487 O O . ASP A 1 439 ? 28.724 -4.441 -2.265 1.00 57.34 439 ASP A O 1
ATOM 3491 N N . GLY A 1 440 ? 27.341 -5.878 -3.319 1.00 59.19 440 GLY A N 1
ATOM 3492 C CA . GLY A 1 440 ? 26.515 -4.859 -3.962 1.00 59.19 440 GLY A CA 1
ATOM 3493 C C . GLY A 1 440 ? 25.320 -4.465 -3.094 1.00 59.19 440 GLY A C 1
ATOM 3494 O O . GLY A 1 440 ? 24.552 -5.326 -2.672 1.00 59.19 440 GLY A O 1
ATOM 3495 N N . PHE A 1 441 ? 25.121 -3.169 -2.878 1.00 55.91 441 PHE A N 1
ATOM 3496 C CA . PHE A 1 441 ? 23.925 -2.610 -2.248 1.00 55.91 441 PHE A CA 1
ATOM 3497 C C . PHE A 1 441 ? 23.419 -1.417 -3.049 1.00 55.91 441 PHE A C 1
ATOM 3499 O O . PHE A 1 441 ? 24.135 -0.826 -3.856 1.00 55.91 441 PHE A O 1
ATOM 3506 N N . TYR A 1 442 ? 22.156 -1.075 -2.854 1.00 60.19 442 TYR A N 1
ATOM 3507 C CA . TYR A 1 442 ? 21.547 0.042 -3.558 1.00 60.19 442 TYR A CA 1
ATOM 3508 C C . TYR A 1 442 ? 21.746 1.330 -2.767 1.00 60.19 442 TYR A C 1
ATOM 3510 O O . TYR A 1 442 ? 21.852 1.296 -1.535 1.00 60.19 442 TYR A O 1
ATOM 3518 N N . ILE A 1 443 ? 21.760 2.459 -3.470 1.00 61.62 443 ILE A N 1
ATOM 3519 C CA . ILE A 1 443 ? 21.755 3.795 -2.882 1.00 61.62 443 ILE A CA 1
ATOM 3520 C C . ILE A 1 443 ? 20.752 4.722 -3.565 1.00 61.62 443 ILE A C 1
ATOM 3522 O O . ILE A 1 443 ? 20.465 4.587 -4.754 1.00 61.62 443 ILE A O 1
ATOM 3526 N N . THR A 1 444 ? 20.241 5.681 -2.802 1.00 65.56 444 THR A N 1
ATOM 3527 C CA . THR A 1 444 ? 19.433 6.807 -3.286 1.00 65.56 444 THR A CA 1
ATOM 3528 C C . THR A 1 444 ? 20.317 7.964 -3.772 1.00 65.56 444 THR A C 1
ATOM 3530 O O . THR A 1 444 ? 21.527 7.986 -3.536 1.00 65.56 444 THR A O 1
ATOM 3533 N N . ARG A 1 445 ? 19.719 8.971 -4.424 1.00 68.50 445 ARG A N 1
ATOM 3534 C CA . ARG A 1 445 ? 20.425 10.167 -4.938 1.00 68.50 445 ARG A CA 1
ATOM 3535 C C . ARG A 1 445 ? 21.141 11.005 -3.874 1.00 68.50 445 ARG A C 1
ATOM 3537 O O . ARG A 1 445 ? 22.091 11.706 -4.206 1.00 68.50 445 ARG A O 1
ATOM 3544 N N . ASP A 1 446 ? 20.699 10.937 -2.621 1.00 72.44 446 ASP A N 1
ATOM 3545 C CA . ASP A 1 446 ? 21.347 11.554 -1.456 1.00 72.44 446 ASP A CA 1
ATOM 3546 C C . ASP A 1 446 ? 22.398 10.639 -0.794 1.00 72.44 446 ASP A C 1
ATOM 3548 O O . ASP A 1 446 ? 22.995 11.010 0.214 1.00 72.44 446 ASP A O 1
ATOM 3552 N N . GLY A 1 447 ? 22.656 9.456 -1.363 1.00 66.44 447 GLY A N 1
ATOM 3553 C CA . GLY A 1 447 ? 23.718 8.543 -0.942 1.00 66.44 447 GLY A CA 1
ATOM 3554 C C . GLY A 1 447 ? 23.363 7.616 0.224 1.00 66.44 447 GLY A C 1
ATOM 3555 O O . GLY A 1 447 ? 24.269 7.012 0.798 1.00 66.44 447 GLY A O 1
ATOM 3556 N N . LYS A 1 448 ? 22.081 7.479 0.587 1.00 67.88 448 LYS A N 1
ATOM 3557 C CA . LYS A 1 448 ? 21.635 6.555 1.646 1.00 67.88 448 LYS A CA 1
ATOM 3558 C C . LYS A 1 448 ? 21.538 5.126 1.118 1.00 67.88 448 LYS A C 1
ATOM 3560 O O . LYS A 1 448 ? 21.066 4.917 0.006 1.00 67.88 448 LYS A O 1
ATOM 3565 N N . THR A 1 449 ? 21.964 4.148 1.916 1.00 56.19 449 THR A N 1
ATOM 3566 C CA . THR A 1 449 ? 22.004 2.725 1.546 1.00 56.19 449 THR A CA 1
ATOM 3567 C C . THR A 1 449 ? 20.682 2.001 1.820 1.00 56.19 449 THR A C 1
ATOM 3569 O O . THR A 1 449 ? 19.989 2.290 2.797 1.00 56.19 449 THR A O 1
ATOM 3572 N N . PHE A 1 450 ? 20.334 1.028 0.972 1.00 46.62 450 PHE A N 1
ATOM 3573 C CA . PHE A 1 450 ? 19.205 0.115 1.198 1.00 46.62 450 PHE A CA 1
ATOM 3574 C C . PHE A 1 450 ? 19.638 -1.107 2.045 1.00 46.62 450 PHE A C 1
ATOM 3576 O O . PHE A 1 450 ? 20.733 -1.630 1.829 1.00 46.62 450 PHE A O 1
ATOM 3583 N N . PRO A 1 451 ? 18.799 -1.623 2.968 1.00 39.78 451 PRO A N 1
ATOM 3584 C CA . PRO A 1 451 ? 19.043 -2.902 3.643 1.00 39.78 451 PRO A CA 1
ATOM 3585 C C . PRO A 1 451 ? 18.988 -4.089 2.661 1.00 39.78 451 PRO A C 1
ATOM 3587 O O . PRO A 1 451 ? 18.123 -4.126 1.791 1.00 39.78 451 PRO A O 1
ATOM 3590 N N . GLN A 1 452 ? 19.864 -5.088 2.830 1.00 38.72 452 GLN A N 1
ATOM 3591 C CA . GLN A 1 452 ? 20.036 -6.235 1.913 1.00 38.72 452 GLN A CA 1
ATOM 3592 C C . GLN A 1 452 ? 18.852 -7.231 1.849 1.00 38.72 452 GLN A C 1
ATOM 3594 O O . GLN A 1 452 ? 18.857 -8.112 0.993 1.00 38.72 452 GLN A O 1
ATOM 3599 N N . ILE A 1 453 ? 17.827 -7.104 2.704 1.00 36.41 453 ILE A N 1
ATOM 3600 C CA . ILE A 1 453 ? 16.642 -7.983 2.721 1.00 36.41 453 ILE A CA 1
ATOM 3601 C C . ILE A 1 453 ? 15.386 -7.131 2.505 1.00 36.41 453 ILE A C 1
ATOM 3603 O O . ILE A 1 453 ? 14.943 -6.402 3.401 1.00 36.41 453 ILE A O 1
ATOM 3607 N N . ILE A 1 454 ? 14.802 -7.219 1.308 1.00 39.88 454 ILE A N 1
ATOM 3608 C CA . ILE A 1 454 ? 13.556 -6.525 0.976 1.00 39.88 454 ILE A CA 1
ATOM 3609 C C . ILE A 1 454 ? 12.398 -7.520 1.074 1.00 39.88 454 ILE A C 1
ATOM 3611 O O . ILE A 1 454 ? 12.169 -8.308 0.165 1.00 39.88 454 ILE A O 1
ATOM 3615 N N . THR A 1 455 ? 11.651 -7.463 2.174 1.00 38.62 455 THR A N 1
ATOM 3616 C CA . THR A 1 455 ? 10.250 -7.906 2.199 1.00 38.62 455 THR A CA 1
ATOM 3617 C C . THR A 1 455 ? 9.357 -6.739 1.751 1.00 38.62 455 THR A C 1
ATOM 3619 O O . THR A 1 455 ? 9.778 -5.577 1.790 1.00 38.62 455 THR A O 1
ATOM 3622 N N . THR A 1 456 ? 8.110 -6.998 1.354 1.00 39.66 456 THR A N 1
ATOM 3623 C CA . THR A 1 456 ? 7.081 -5.952 1.136 1.00 39.66 456 THR A CA 1
ATOM 3624 C C . THR A 1 456 ? 6.945 -5.017 2.351 1.00 39.66 456 THR A C 1
ATOM 3626 O O . THR A 1 456 ? 6.754 -3.809 2.195 1.00 39.66 456 THR A O 1
ATOM 3629 N N . ALA A 1 457 ? 7.191 -5.543 3.557 1.00 38.12 457 ALA A N 1
ATOM 3630 C CA . ALA A 1 457 ? 7.297 -4.788 4.804 1.00 38.12 457 ALA A CA 1
ATOM 3631 C C . ALA A 1 457 ? 8.519 -3.837 4.871 1.00 38.12 457 ALA A C 1
ATOM 3633 O O . ALA A 1 457 ? 8.449 -2.754 5.461 1.00 38.12 457 ALA A O 1
ATOM 3634 N N . SER A 1 458 ? 9.645 -4.186 4.244 1.00 41.03 458 SER A N 1
ATOM 3635 C CA . SER A 1 458 ? 10.808 -3.295 4.115 1.00 41.03 458 SER A CA 1
ATOM 3636 C C . SER A 1 458 ? 10.539 -2.157 3.123 1.00 41.03 458 SER A C 1
ATOM 3638 O O . SER A 1 458 ? 10.894 -1.016 3.411 1.00 41.03 458 SER A O 1
ATOM 3640 N N . LEU A 1 459 ? 9.861 -2.437 2.000 1.00 43.38 459 LEU A N 1
ATOM 3641 C CA . LEU A 1 459 ? 9.494 -1.451 0.964 1.00 43.38 459 LEU A CA 1
ATOM 3642 C C . LEU A 1 459 ? 8.627 -0.315 1.514 1.00 43.38 459 LEU A C 1
ATOM 3644 O O . LEU A 1 459 ? 8.835 0.854 1.193 1.00 43.38 459 LEU A O 1
ATOM 3648 N N . SER A 1 460 ? 7.702 -0.640 2.411 1.00 45.00 460 SER A N 1
ATOM 3649 C CA . SER A 1 460 ? 6.781 0.332 2.997 1.00 45.00 460 SER A CA 1
ATOM 3650 C C . SER A 1 460 ? 7.428 1.404 3.881 1.00 45.00 460 SER A C 1
ATOM 3652 O O . SER A 1 460 ? 6.852 2.475 4.081 1.00 45.00 460 SER A O 1
ATOM 3654 N N . LYS A 1 461 ? 8.665 1.189 4.348 1.00 46.50 461 LYS A N 1
ATOM 3655 C CA . LYS A 1 461 ? 9.424 2.230 5.059 1.00 46.50 461 LYS A CA 1
ATOM 3656 C C . LYS A 1 461 ? 9.832 3.383 4.138 1.00 46.50 461 LYS A C 1
ATOM 3658 O O . LYS A 1 461 ? 10.003 4.498 4.633 1.00 46.50 461 LYS A O 1
ATOM 3663 N N . PHE A 1 462 ? 9.905 3.133 2.829 1.00 47.53 462 PHE A N 1
ATOM 3664 C CA . PHE A 1 462 ? 10.414 4.052 1.809 1.00 47.53 462 PHE A CA 1
ATOM 3665 C C . PHE A 1 462 ? 9.324 4.801 1.033 1.00 47.53 462 PHE A C 1
ATOM 3667 O O . PHE A 1 462 ? 9.658 5.567 0.130 1.00 47.53 462 PHE A O 1
ATOM 3674 N N . TYR A 1 463 ? 8.038 4.633 1.374 1.00 56.19 463 TYR A N 1
ATOM 3675 C CA . TYR A 1 463 ? 7.003 5.486 0.787 1.00 56.19 463 TYR A CA 1
ATOM 3676 C C . TYR A 1 463 ? 7.259 6.958 1.139 1.00 56.19 463 TYR A C 1
ATOM 3678 O O . TYR A 1 463 ? 7.571 7.256 2.303 1.00 56.19 463 TYR A O 1
ATOM 3686 N N . PRO A 1 464 ? 7.116 7.880 0.169 1.00 56.84 464 PRO A N 1
ATOM 3687 C CA . PRO A 1 464 ? 7.255 9.302 0.429 1.00 56.84 464 PRO A CA 1
ATOM 3688 C C . PRO A 1 464 ? 6.246 9.752 1.491 1.00 56.84 464 PRO A C 1
ATOM 3690 O O . PRO A 1 464 ? 5.148 9.202 1.621 1.00 56.84 464 PRO A O 1
ATOM 3693 N N . ALA A 1 465 ? 6.625 10.777 2.258 1.00 64.62 465 ALA A N 1
ATOM 3694 C CA . ALA A 1 465 ? 5.807 11.324 3.340 1.00 64.62 465 ALA A CA 1
ATOM 3695 C C . ALA A 1 465 ? 4.400 11.737 2.871 1.00 64.62 465 ALA A C 1
ATOM 3697 O O . ALA A 1 465 ? 3.444 11.619 3.631 1.00 64.62 465 ALA A O 1
ATOM 3698 N N . SER A 1 466 ? 4.265 12.160 1.609 1.00 63.59 466 SER A N 1
ATOM 3699 C CA . SER A 1 466 ? 2.987 12.480 0.966 1.00 63.59 466 SER A CA 1
ATOM 3700 C C . SER A 1 466 ? 2.034 11.283 0.915 1.00 63.59 466 SER A C 1
ATOM 3702 O O . SER A 1 466 ? 0.869 11.431 1.269 1.00 63.59 466 SER A O 1
ATOM 3704 N N . ILE A 1 467 ? 2.521 10.096 0.535 1.00 67.31 467 ILE A N 1
ATOM 3705 C CA . ILE A 1 467 ? 1.710 8.871 0.485 1.00 67.31 467 ILE A CA 1
ATOM 3706 C C . ILE A 1 467 ? 1.342 8.427 1.896 1.00 67.31 467 ILE A C 1
ATOM 3708 O O . ILE A 1 467 ? 0.179 8.125 2.138 1.00 67.31 467 ILE A O 1
ATOM 3712 N N . LYS A 1 468 ? 2.289 8.453 2.844 1.00 71.69 468 LYS A N 1
ATOM 3713 C CA . LYS A 1 468 ? 1.999 8.112 4.247 1.00 71.69 468 LYS A CA 1
ATOM 3714 C C . LYS A 1 468 ? 0.923 9.033 4.829 1.00 71.69 468 LYS A C 1
ATOM 3716 O O . LYS A 1 468 ? -0.080 8.547 5.343 1.00 71.69 468 LYS A O 1
ATOM 3721 N N . LEU A 1 469 ? 1.073 10.350 4.654 1.00 74.25 469 LEU A N 1
ATOM 3722 C CA . LEU A 1 469 ? 0.085 11.346 5.078 1.00 74.25 469 LEU A CA 1
ATOM 3723 C C . LEU A 1 469 ? -1.279 11.120 4.414 1.00 74.25 469 LEU A C 1
ATOM 3725 O O . LEU A 1 469 ? -2.303 11.165 5.093 1.00 74.25 469 LEU A O 1
ATOM 3729 N N . LEU A 1 470 ? -1.302 10.845 3.109 1.00 76.25 470 LEU A N 1
ATOM 3730 C CA . LEU A 1 470 ? -2.530 10.543 2.378 1.00 76.25 470 LEU A CA 1
ATOM 3731 C C . LEU A 1 470 ? -3.230 9.309 2.949 1.00 76.25 470 LEU A C 1
ATOM 3733 O O . LEU A 1 470 ? -4.412 9.380 3.283 1.00 76.25 470 LEU A O 1
ATOM 3737 N N . THR A 1 471 ? -2.509 8.195 3.091 1.00 77.50 471 THR A N 1
ATOM 3738 C CA . THR A 1 471 ? -3.070 6.956 3.640 1.00 77.50 471 THR A CA 1
ATOM 3739 C C . THR A 1 471 ? -3.556 7.145 5.071 1.00 77.50 471 THR A C 1
ATOM 3741 O O . THR A 1 471 ? -4.585 6.586 5.434 1.00 77.50 471 THR A O 1
ATOM 3744 N N . SER A 1 472 ? -2.897 7.993 5.862 1.00 77.56 472 SER A N 1
ATOM 3745 C CA . SER A 1 472 ? -3.349 8.363 7.202 1.00 77.56 472 SER A CA 1
ATOM 3746 C C . SER A 1 472 ? -4.646 9.175 7.183 1.00 77.56 472 SER A C 1
ATOM 3748 O O . SER A 1 472 ? -5.573 8.851 7.918 1.00 77.56 472 SER A O 1
ATOM 3750 N N . VAL A 1 473 ? -4.772 10.185 6.315 1.00 77.06 473 VAL A N 1
ATOM 3751 C CA . VAL A 1 473 ? -6.026 10.950 6.164 1.00 77.06 473 VAL A CA 1
ATOM 3752 C C . VAL A 1 473 ? -7.165 10.042 5.695 1.00 77.06 473 VAL A C 1
ATOM 3754 O O . VAL A 1 473 ? -8.269 10.100 6.240 1.00 77.06 473 VAL A O 1
ATOM 3757 N N . MET A 1 474 ? -6.894 9.162 4.728 1.00 81.75 474 MET A N 1
ATOM 3758 C CA . MET A 1 474 ? -7.851 8.154 4.270 1.00 81.75 474 MET A CA 1
ATOM 3759 C C . MET A 1 474 ? -8.251 7.204 5.401 1.00 81.75 474 MET A C 1
ATOM 3761 O O . MET A 1 474 ? -9.439 6.927 5.557 1.00 81.75 474 MET A O 1
ATOM 3765 N N . ALA A 1 475 ? -7.293 6.752 6.217 1.00 81.25 475 ALA A N 1
ATOM 3766 C CA . ALA A 1 475 ? -7.559 5.920 7.385 1.00 81.25 475 ALA A CA 1
ATOM 3767 C C . ALA A 1 475 ? -8.507 6.627 8.359 1.00 81.25 475 ALA A C 1
ATOM 3769 O O . ALA A 1 475 ? -9.488 6.021 8.771 1.00 81.25 475 ALA A O 1
ATOM 3770 N N . CYS A 1 476 ? -8.279 7.909 8.673 1.00 77.00 476 CYS A N 1
ATOM 3771 C CA . CYS A 1 476 ? -9.147 8.683 9.567 1.00 77.00 476 CYS A CA 1
ATOM 3772 C C . CYS A 1 476 ? -10.579 8.813 9.032 1.00 77.00 476 CYS A C 1
ATOM 3774 O O . CYS A 1 476 ? -11.546 8.658 9.778 1.00 77.00 476 CYS A O 1
ATOM 3776 N N . LEU A 1 477 ? -10.730 9.094 7.735 1.00 78.56 477 LEU A N 1
ATOM 3777 C CA . LEU A 1 477 ? -12.047 9.223 7.107 1.00 78.56 477 LEU A CA 1
ATOM 3778 C C . LEU A 1 477 ? -12.791 7.885 7.095 1.00 78.56 477 LEU A C 1
ATOM 3780 O O . LEU A 1 477 ? -13.964 7.821 7.462 1.00 78.56 477 LEU A O 1
ATOM 3784 N N . LEU A 1 478 ? -12.102 6.809 6.717 1.00 83.75 478 LEU A N 1
ATOM 3785 C CA . LEU A 1 478 ? -12.692 5.477 6.654 1.00 83.75 478 LEU A CA 1
ATOM 3786 C C . LEU A 1 478 ? -12.970 4.914 8.057 1.00 83.75 478 LEU A C 1
ATOM 3788 O O . LEU A 1 478 ? -13.953 4.204 8.251 1.00 83.75 478 LEU A O 1
ATOM 3792 N N . TRP A 1 479 ? -12.170 5.302 9.052 1.00 82.44 479 TRP A N 1
ATOM 3793 C CA . TRP A 1 479 ? -12.388 5.013 10.470 1.00 82.44 479 TRP A CA 1
ATOM 3794 C C . TRP A 1 479 ? -13.701 5.605 10.989 1.00 82.44 479 TRP A C 1
ATOM 3796 O O . TRP A 1 479 ? -14.482 4.905 11.629 1.00 82.44 479 TRP A O 1
ATOM 3806 N N . ILE A 1 480 ? -13.994 6.867 10.660 1.00 80.19 480 ILE A N 1
ATOM 3807 C CA . ILE A 1 480 ? -15.263 7.515 11.024 1.00 80.19 480 ILE A CA 1
ATOM 3808 C C . ILE A 1 480 ? -16.463 6.749 10.446 1.00 80.19 480 ILE A C 1
ATOM 3810 O O . ILE A 1 480 ? -17.472 6.547 11.130 1.00 80.19 480 ILE A O 1
ATOM 3814 N N . VAL A 1 481 ? -16.351 6.304 9.192 1.00 83.56 481 VAL A N 1
ATOM 3815 C CA . VAL A 1 481 ? -17.389 5.496 8.540 1.00 83.56 481 VAL A CA 1
ATOM 3816 C C . VAL A 1 481 ? -17.531 4.139 9.233 1.00 83.56 481 VAL A C 1
ATOM 3818 O O . VAL A 1 481 ? -18.653 3.733 9.532 1.00 83.56 481 VAL A O 1
ATOM 3821 N N . ALA A 1 482 ? -16.417 3.475 9.550 1.00 86.38 482 ALA A N 1
ATOM 3822 C CA . ALA A 1 482 ? -16.404 2.182 10.230 1.00 86.38 482 ALA A CA 1
ATOM 3823 C C . ALA A 1 482 ? -17.070 2.238 11.616 1.00 86.38 482 ALA A C 1
ATOM 3825 O O . ALA A 1 482 ? -17.916 1.400 11.927 1.00 86.38 482 ALA A O 1
ATOM 3826 N N . ILE A 1 483 ? -16.758 3.262 12.421 1.00 84.56 483 ILE A N 1
ATOM 3827 C CA . ILE A 1 483 ? -17.416 3.494 13.717 1.00 84.56 483 ILE A CA 1
ATOM 3828 C C . ILE A 1 483 ? -18.911 3.754 13.526 1.00 84.56 483 ILE A C 1
ATOM 3830 O O . ILE A 1 483 ? -19.731 3.197 14.248 1.00 84.56 483 ILE A O 1
ATOM 3834 N N . SER A 1 484 ? -19.291 4.564 12.536 1.00 85.75 484 SER A N 1
ATOM 3835 C CA . SER A 1 484 ? -20.709 4.838 12.273 1.00 85.75 484 SER A CA 1
ATOM 3836 C C . SER A 1 484 ? -21.473 3.553 11.923 1.00 85.75 484 SER A C 1
ATOM 3838 O O . SER A 1 484 ? -22.603 3.376 12.370 1.00 85.75 484 SER A O 1
ATOM 3840 N N . PHE A 1 485 ? -20.850 2.632 11.176 1.00 87.44 485 PHE A N 1
ATOM 3841 C CA . PHE A 1 485 ? -21.394 1.295 10.910 1.00 87.44 485 PHE A CA 1
ATOM 3842 C C . PHE A 1 485 ? -21.572 0.471 12.189 1.00 87.44 485 PHE A C 1
ATOM 3844 O O . PHE A 1 485 ? -22.636 -0.117 12.384 1.00 87.44 485 PHE A O 1
ATOM 3851 N N . HIS A 1 486 ? -20.560 0.459 13.058 1.00 90.00 486 HIS A N 1
ATOM 3852 C CA . HIS A 1 486 ? -20.582 -0.243 14.341 1.00 90.00 486 HIS A CA 1
ATOM 3853 C C . HIS A 1 486 ? -21.745 0.233 15.229 1.00 90.00 486 HIS A C 1
ATOM 3855 O O . HIS A 1 486 ? -22.629 -0.540 15.597 1.00 90.00 486 HIS A O 1
ATOM 3861 N N . GLU A 1 487 ? -21.816 1.538 15.476 1.00 88.25 487 GLU A N 1
ATOM 3862 C CA . GLU A 1 487 ? -22.841 2.151 16.324 1.00 88.25 487 GLU A CA 1
ATOM 3863 C C . GLU A 1 487 ? -24.257 2.030 15.754 1.00 88.25 487 GLU A C 1
ATOM 3865 O O . GLU A 1 487 ? -25.235 1.812 16.474 1.00 88.25 487 GLU A O 1
ATOM 3870 N N . PHE A 1 488 ? -24.392 2.138 14.434 1.00 89.25 488 PHE A N 1
ATOM 3871 C CA . PHE A 1 488 ? -25.668 1.914 13.772 1.00 89.25 488 PHE A CA 1
ATOM 3872 C C . PHE A 1 488 ? -26.160 0.471 13.931 1.00 89.25 488 PHE A C 1
ATOM 3874 O O . PHE A 1 488 ? -27.367 0.253 14.067 1.00 89.25 488 PHE A O 1
ATOM 3881 N N . GLY A 1 489 ? -25.240 -0.500 13.969 1.00 90.75 489 GLY A N 1
ATOM 3882 C CA . GLY A 1 489 ? -25.540 -1.893 14.290 1.00 90.75 489 GLY A CA 1
ATOM 3883 C C . GLY A 1 489 ? -26.243 -2.017 15.641 1.00 90.75 489 GLY A C 1
ATOM 3884 O O . GLY A 1 489 ? -27.341 -2.575 15.713 1.00 90.75 489 GLY A O 1
ATOM 3885 N N . HIS A 1 490 ? -25.672 -1.413 16.688 1.00 90.69 490 HIS A N 1
ATOM 3886 C CA . HIS A 1 490 ? -26.307 -1.353 18.005 1.00 90.69 490 HIS A CA 1
ATOM 3887 C C . HIS A 1 490 ? -27.691 -0.693 17.954 1.00 90.69 490 HIS A C 1
ATOM 3889 O O . HIS A 1 490 ? -28.662 -1.254 18.463 1.00 90.69 490 HIS A O 1
ATOM 3895 N N . ALA A 1 491 ? -27.813 0.466 17.300 1.00 89.69 491 ALA A N 1
ATOM 3896 C CA . ALA A 1 491 ? -29.061 1.227 17.250 1.00 89.69 491 ALA A CA 1
ATOM 3897 C C . ALA A 1 491 ? -30.210 0.477 16.548 1.00 89.69 491 ALA A C 1
ATOM 3899 O O . ALA A 1 491 ? -31.347 0.513 17.024 1.00 89.69 491 ALA A O 1
ATOM 3900 N N . ILE A 1 492 ? -29.940 -0.218 15.435 1.00 92.00 492 ILE A N 1
ATOM 3901 C CA . ILE A 1 492 ? -30.959 -1.014 14.731 1.00 92.00 492 ILE A CA 1
ATOM 3902 C C . ILE A 1 492 ? -31.462 -2.156 15.610 1.00 92.00 492 ILE A C 1
ATOM 3904 O O . ILE A 1 492 ? -32.673 -2.362 15.723 1.00 92.00 492 ILE A O 1
ATOM 3908 N N . VAL A 1 493 ? -30.544 -2.914 16.214 1.00 93.38 493 VAL A N 1
ATOM 3909 C CA . VAL A 1 493 ? -30.921 -4.097 16.993 1.00 93.38 493 VAL A CA 1
ATOM 3910 C C . VAL A 1 493 ? -31.610 -3.687 18.294 1.00 93.38 493 VAL A C 1
ATOM 3912 O O . VAL A 1 493 ? -32.607 -4.312 18.654 1.00 93.38 493 VAL A O 1
ATOM 3915 N N . ALA A 1 494 ? -31.190 -2.585 18.923 1.00 87.88 494 ALA A N 1
ATOM 3916 C CA . ALA A 1 494 ? -31.887 -1.985 20.061 1.00 87.88 494 ALA A CA 1
ATOM 3917 C C . ALA A 1 494 ? -33.329 -1.587 19.707 1.00 87.88 494 ALA A C 1
ATOM 3919 O O . ALA A 1 494 ? -34.265 -1.912 20.441 1.00 87.88 494 ALA A O 1
ATOM 3920 N N . TYR A 1 495 ? -33.525 -0.955 18.543 1.00 90.06 495 TYR A N 1
ATOM 3921 C CA . TYR A 1 495 ? -34.851 -0.569 18.060 1.00 90.06 495 TYR A CA 1
ATOM 3922 C C . TYR A 1 495 ? -35.763 -1.783 17.846 1.00 90.06 495 TYR A C 1
ATOM 3924 O O . TYR A 1 495 ? -36.913 -1.791 18.290 1.00 90.06 495 TYR A O 1
ATOM 3932 N N . TRP A 1 496 ? -35.256 -2.843 17.209 1.00 90.56 496 TRP A N 1
ATOM 3933 C CA . TRP A 1 496 ? -35.995 -4.105 17.069 1.00 90.56 496 TRP A CA 1
ATOM 3934 C C . TRP A 1 496 ? -36.247 -4.789 18.418 1.00 90.56 496 TRP A C 1
ATOM 3936 O O . TRP A 1 496 ? -37.305 -5.394 18.622 1.00 90.56 496 TRP A O 1
ATOM 3946 N N . GLY A 1 497 ? -35.308 -4.633 19.350 1.00 86.12 497 GLY A N 1
ATOM 3947 C CA . GLY A 1 497 ? -35.367 -5.140 20.712 1.00 86.12 497 GLY A CA 1
ATOM 3948 C C . GLY A 1 497 ? -36.315 -4.389 21.639 1.00 86.12 497 GLY A C 1
ATOM 3949 O O . GLY A 1 497 ? -36.622 -4.923 22.702 1.00 86.12 497 GLY A O 1
ATOM 3950 N N . GLY A 1 498 ? -36.840 -3.228 21.237 1.00 82.38 498 GLY A N 1
ATOM 3951 C CA . GLY A 1 498 ? -37.889 -2.494 21.955 1.00 82.38 498 GLY A CA 1
ATO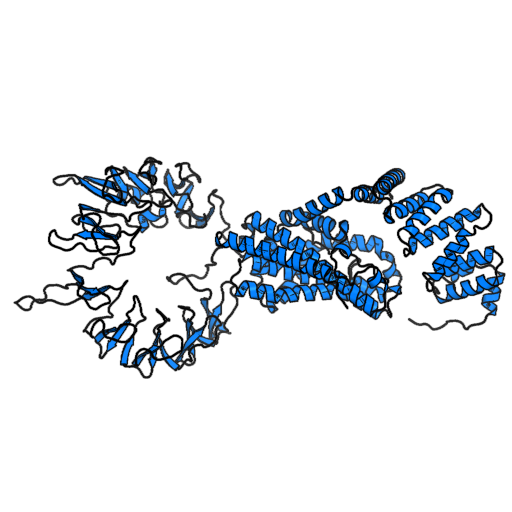M 3952 C C . GLY A 1 498 ? -37.514 -1.091 22.433 1.00 82.38 498 GLY A C 1
ATOM 3953 O O . GLY A 1 498 ? -38.412 -0.370 22.858 1.00 82.38 498 GLY A O 1
ATOM 3954 N N . ASP A 1 499 ? -36.251 -0.674 22.325 1.00 82.38 499 ASP A N 1
ATOM 3955 C CA . ASP A 1 499 ? -35.843 0.693 22.665 1.00 82.38 499 ASP A CA 1
ATOM 3956 C C . ASP A 1 499 ? -36.237 1.649 21.529 1.00 82.38 499 ASP A C 1
ATOM 3958 O O . ASP A 1 499 ? -35.538 1.783 20.524 1.00 82.38 499 ASP A O 1
ATOM 3962 N N . SER A 1 500 ? -37.384 2.318 21.658 1.00 77.06 500 SER A N 1
ATOM 3963 C CA . SER A 1 500 ? -37.819 3.314 20.673 1.00 77.06 500 SER A CA 1
ATOM 3964 C C . SER A 1 500 ? -37.057 4.637 20.781 1.00 77.06 500 SER A C 1
ATOM 3966 O O . SER A 1 500 ? -37.047 5.395 19.809 1.00 77.06 500 SER A O 1
ATOM 3968 N N . SER A 1 501 ? -36.380 4.903 21.906 1.00 78.12 501 SER A N 1
ATOM 3969 C CA . SER A 1 501 ? -35.687 6.174 22.158 1.00 78.12 501 SER A CA 1
ATOM 3970 C C . SER A 1 501 ? -34.533 6.415 21.182 1.00 78.12 501 SER A C 1
ATOM 3972 O O . SER A 1 501 ? -34.243 7.560 20.833 1.00 78.12 501 SER A O 1
ATOM 3974 N N . VAL A 1 502 ? -33.913 5.352 20.651 1.00 81.06 502 VAL A N 1
ATOM 3975 C CA . VAL A 1 502 ? -32.842 5.459 19.640 1.00 81.06 502 VAL A CA 1
ATOM 3976 C C . VAL A 1 502 ? -33.310 6.146 18.356 1.00 81.06 502 VAL A C 1
ATOM 3978 O O . VAL A 1 502 ? -32.521 6.806 17.673 1.00 81.06 502 VAL A O 1
ATOM 3981 N N . LYS A 1 503 ? -34.605 6.038 18.028 1.00 79.38 503 LYS A N 1
ATOM 3982 C CA . LYS A 1 503 ? -35.210 6.739 16.892 1.00 79.38 503 LYS A CA 1
ATOM 3983 C C . LYS A 1 503 ? -35.323 8.235 17.170 1.00 79.38 503 LYS A C 1
ATOM 3985 O O . LYS A 1 503 ? -34.994 9.024 16.287 1.00 79.38 503 LYS A O 1
ATOM 3990 N N . ASP A 1 504 ? -35.735 8.610 18.376 1.00 73.50 504 ASP A N 1
ATOM 3991 C CA . ASP A 1 504 ? -35.927 10.008 18.778 1.00 73.50 504 ASP A CA 1
ATOM 3992 C C . ASP A 1 504 ? -34.581 10.731 18.938 1.00 73.50 504 ASP A C 1
ATOM 3994 O O . ASP A 1 504 ? -34.401 11.850 18.457 1.00 73.50 504 ASP A O 1
ATOM 3998 N N . LYS A 1 505 ? -33.571 10.023 19.464 1.00 75.88 505 LYS A N 1
ATOM 3999 C CA . LYS A 1 505 ? -32.152 10.433 19.460 1.00 75.88 505 LYS A CA 1
ATOM 4000 C C . LYS A 1 505 ? -31.575 10.506 18.026 1.00 75.88 505 LYS A C 1
ATOM 4002 O O . LYS A 1 505 ? -30.547 11.134 17.764 1.00 75.88 505 LYS A O 1
ATOM 4007 N N . GLY A 1 506 ? -32.276 9.919 17.051 1.00 77.75 506 GLY A N 1
ATOM 4008 C CA . GLY A 1 506 ? -31.959 9.902 15.621 1.00 77.75 506 GLY A CA 1
ATOM 4009 C C . GLY A 1 506 ? -30.738 9.069 15.247 1.00 77.75 506 GLY A C 1
ATOM 4010 O O . GLY A 1 506 ? -30.144 9.295 14.191 1.00 77.75 506 GLY A O 1
ATOM 4011 N N . TYR A 1 507 ? -30.416 8.059 16.054 1.00 82.12 507 TYR A N 1
ATOM 4012 C CA . TYR A 1 507 ? -29.399 7.044 15.770 1.00 82.12 507 TYR A CA 1
ATOM 4013 C C . TYR A 1 507 ? -29.803 6.059 14.664 1.00 82.12 507 TYR A C 1
ATOM 4015 O O . TYR A 1 507 ? -29.051 5.147 14.349 1.00 82.12 507 TYR A O 1
ATOM 4023 N N . LEU A 1 508 ? -30.968 6.231 14.036 1.00 84.12 508 LEU A N 1
ATOM 4024 C CA . LEU A 1 508 ? -31.369 5.483 12.836 1.00 84.12 508 LEU A CA 1
ATOM 4025 C C . LEU A 1 508 ? -31.139 6.276 11.534 1.00 84.12 508 LEU A C 1
ATOM 4027 O O . LEU A 1 508 ? -31.505 5.820 10.453 1.00 84.12 508 LEU A O 1
ATOM 4031 N N . SER A 1 509 ? -30.561 7.481 11.623 1.00 78.25 509 SER A N 1
ATOM 4032 C CA . SER A 1 509 ? -30.333 8.366 10.470 1.00 78.25 509 SER A CA 1
ATOM 4033 C C . SER A 1 509 ? -29.021 8.117 9.718 1.00 78.25 509 SER A C 1
ATOM 4035 O O . SER A 1 509 ? -28.872 8.650 8.618 1.00 78.25 509 SER A O 1
ATOM 4037 N N . PHE A 1 510 ? -28.106 7.321 10.286 1.00 77.62 510 PHE A N 1
ATOM 4038 C CA . PHE A 1 510 ? -26.745 7.107 9.780 1.00 77.62 510 PHE A CA 1
ATOM 4039 C C . PHE A 1 510 ? -25.947 8.419 9.597 1.00 77.62 510 PHE A C 1
ATOM 4041 O O . PHE A 1 510 ? -25.141 8.553 8.684 1.00 77.62 510 PHE A O 1
ATOM 4048 N N . ASP A 1 511 ? -26.202 9.433 10.434 1.00 76.75 511 ASP A N 1
ATOM 4049 C CA . ASP A 1 511 ? -25.443 10.690 10.446 1.00 76.75 511 ASP A CA 1
ATOM 4050 C C . ASP A 1 511 ? -24.187 10.535 11.319 1.00 76.75 511 ASP A C 1
ATOM 4052 O O . ASP A 1 511 ? -24.335 10.443 12.541 1.00 76.75 511 ASP A O 1
ATOM 4056 N N . PRO A 1 512 ? -22.960 10.553 10.754 1.00 73.94 512 PRO A N 1
ATOM 4057 C CA . PRO A 1 512 ? -21.729 10.376 11.527 1.00 73.94 512 PRO A CA 1
ATOM 4058 C C . PRO A 1 512 ? -21.619 11.347 12.707 1.00 73.94 512 PRO A C 1
ATOM 4060 O O . PRO A 1 512 ? -21.131 10.983 13.771 1.00 73.94 512 PRO A O 1
ATOM 4063 N N . ARG A 1 513 ? -22.165 12.564 12.583 1.00 74.19 513 ARG A N 1
ATOM 4064 C CA . ARG A 1 513 ? -22.135 13.581 13.649 1.00 74.19 513 ARG A CA 1
ATOM 4065 C C . ARG A 1 513 ? -22.911 13.177 14.903 1.00 74.19 513 ARG A C 1
ATOM 4067 O O . ARG A 1 513 ? -22.712 13.785 15.946 1.00 74.19 513 ARG A O 1
ATOM 4074 N N . ARG A 1 514 ? -23.817 12.200 14.797 1.00 75.19 514 ARG A N 1
ATOM 4075 C CA . ARG A 1 514 ? -24.592 11.674 15.929 1.00 75.19 514 ARG A CA 1
ATOM 4076 C C . ARG A 1 514 ? -23.907 10.505 16.631 1.00 75.19 514 ARG A C 1
ATOM 4078 O O . ARG A 1 514 ? -24.265 10.222 17.766 1.00 75.19 514 ARG A O 1
ATOM 4085 N N . TYR A 1 515 ? -22.958 9.840 15.975 1.00 72.50 515 TYR A N 1
ATOM 4086 C CA . TYR A 1 515 ? -22.212 8.715 16.550 1.00 72.50 515 TYR A CA 1
ATOM 4087 C C . TYR A 1 515 ? -20.833 9.144 17.050 1.00 72.50 515 TYR A C 1
ATOM 4089 O O . TYR A 1 515 ? -20.321 8.591 18.013 1.00 72.50 515 TYR A O 1
ATOM 4097 N N . ILE A 1 516 ? -20.231 10.154 16.426 1.00 69.06 516 ILE A N 1
ATOM 4098 C CA . ILE A 1 516 ? -18.902 10.637 16.793 1.00 69.06 516 ILE A CA 1
ATOM 4099 C C . ILE A 1 516 ? -18.993 11.493 18.056 1.00 69.06 516 ILE A C 1
ATOM 4101 O O . ILE A 1 516 ? -19.594 12.568 18.045 1.00 69.06 516 ILE A O 1
ATOM 4105 N N . HIS A 1 517 ? -18.300 11.070 19.111 1.00 70.88 517 HIS A N 1
ATOM 4106 C CA . HIS A 1 517 ? -17.962 11.938 20.231 1.00 70.88 517 HIS A CA 1
ATOM 4107 C C . HIS A 1 517 ? -16.522 12.440 20.055 1.00 70.88 517 HIS A C 1
ATOM 4109 O O . HIS A 1 517 ? -15.595 11.636 20.108 1.00 70.88 517 HIS A O 1
ATOM 4115 N N . PRO A 1 518 ? -16.265 13.746 19.898 1.00 66.44 518 PRO A N 1
ATOM 4116 C CA . PRO A 1 518 ? -14.935 14.248 19.535 1.00 66.44 518 PRO A CA 1
ATOM 4117 C C . PRO A 1 518 ? -13.805 13.831 20.487 1.00 66.44 518 PRO A C 1
ATOM 4119 O O . PRO A 1 518 ? -12.704 13.519 20.040 1.00 66.44 518 PRO A O 1
ATOM 4122 N N . LEU A 1 519 ? -14.079 13.716 21.790 1.00 66.75 519 LEU A N 1
ATOM 4123 C CA . LEU A 1 519 ? -13.096 13.186 22.741 1.00 66.75 519 LEU A CA 1
ATOM 4124 C C . LEU A 1 519 ? -12.800 11.691 22.523 1.00 66.75 519 LEU A C 1
ATOM 4126 O O . LEU A 1 519 ? -11.639 11.307 22.440 1.00 66.75 519 LEU A O 1
ATOM 4130 N N . HIS A 1 520 ? -13.831 10.850 22.423 1.00 68.88 520 HIS A N 1
ATOM 4131 C CA . HIS A 1 520 ? -13.691 9.391 22.447 1.00 68.88 520 HIS A CA 1
ATOM 4132 C C . HIS A 1 520 ? -13.454 8.790 21.055 1.00 68.88 520 HIS A C 1
ATOM 4134 O O . HIS A 1 520 ? -12.810 7.756 20.945 1.00 68.88 520 HIS A O 1
ATOM 4140 N N . SER A 1 521 ? -13.926 9.444 19.993 1.00 69.62 521 SER A N 1
ATOM 4141 C CA . SER A 1 521 ? -13.844 8.959 18.610 1.00 69.62 521 SER A CA 1
ATOM 4142 C C . SER A 1 521 ? -12.678 9.564 17.828 1.00 69.62 521 SER A C 1
ATOM 4144 O O . SER A 1 521 ? -12.313 9.024 16.786 1.00 69.62 521 SER A O 1
ATOM 4146 N N . ILE A 1 522 ? -12.124 10.696 18.290 1.00 67.25 522 ILE A N 1
ATOM 4147 C CA . ILE A 1 522 ? -11.088 11.450 17.564 1.00 67.25 522 ILE A CA 1
ATOM 4148 C C . ILE A 1 522 ? -9.857 11.684 18.448 1.00 67.25 522 ILE A C 1
ATOM 4150 O O . ILE A 1 522 ? -8.782 11.184 18.126 1.00 67.25 522 ILE A O 1
ATOM 4154 N N . ILE A 1 523 ? -9.996 12.395 19.573 1.00 69.50 523 ILE A N 1
ATOM 4155 C CA . ILE A 1 523 ? -8.847 12.807 20.402 1.00 69.50 523 ILE A CA 1
ATOM 4156 C C . ILE A 1 523 ? -8.161 11.602 21.058 1.00 69.50 523 ILE A C 1
ATOM 4158 O O . ILE A 1 523 ? -6.950 11.438 20.933 1.00 69.50 523 ILE A O 1
ATOM 4162 N N . LEU A 1 524 ? -8.922 10.754 21.748 1.00 69.50 524 LEU A N 1
ATOM 4163 C CA . LEU A 1 524 ? -8.401 9.617 22.506 1.00 69.50 524 LEU A CA 1
ATOM 4164 C C . LEU A 1 524 ? -7.831 8.512 21.588 1.00 69.50 524 LEU A C 1
ATOM 4166 O O . LEU A 1 524 ? -6.707 8.075 21.839 1.00 69.50 524 LEU A O 1
ATOM 4170 N N . PRO A 1 525 ? -8.489 8.125 20.474 1.00 70.12 525 PRO A N 1
ATOM 4171 C CA . PRO A 1 525 ? -7.891 7.229 19.484 1.00 70.12 525 PRO A CA 1
ATOM 4172 C C . PRO A 1 525 ? -6.640 7.831 18.838 1.00 70.12 525 PRO A C 1
ATOM 4174 O O . PRO A 1 525 ? -5.643 7.132 18.684 1.00 70.12 525 PRO A O 1
ATOM 4177 N N . GLY A 1 526 ? -6.650 9.136 18.532 1.00 68.31 526 GLY A N 1
ATOM 4178 C CA . GLY A 1 526 ? -5.481 9.854 18.024 1.00 68.31 526 GLY A CA 1
ATOM 4179 C C . GLY A 1 526 ? -4.296 9.813 18.984 1.00 68.31 526 GLY A C 1
ATOM 4180 O O . GLY A 1 526 ? -3.183 9.487 18.580 1.00 68.31 526 GLY A O 1
ATOM 4181 N N . PHE A 1 527 ? -4.539 10.077 20.268 1.00 70.00 527 PHE A N 1
ATOM 4182 C CA . PHE A 1 527 ? -3.527 9.987 21.318 1.00 70.00 527 PHE A CA 1
ATOM 4183 C C . PHE A 1 527 ? -2.938 8.574 21.424 1.00 70.00 527 PHE A C 1
ATOM 4185 O O . PHE A 1 527 ? -1.717 8.425 21.478 1.00 70.00 527 PHE A O 1
ATOM 4192 N N . PHE A 1 528 ? -3.776 7.532 21.403 1.00 69.19 528 PHE A N 1
ATOM 4193 C CA . PHE A 1 528 ? -3.299 6.148 21.464 1.00 69.19 528 PHE A CA 1
ATOM 4194 C C . PHE A 1 528 ? -2.503 5.731 20.228 1.00 69.19 528 PHE A C 1
ATOM 4196 O O . PHE A 1 528 ? -1.474 5.073 20.368 1.00 69.19 528 PHE A O 1
ATOM 4203 N N . LEU A 1 529 ? -2.902 6.172 19.034 1.00 67.50 529 LEU A N 1
ATOM 4204 C CA . LEU A 1 529 ? -2.138 5.914 17.812 1.00 67.50 529 LEU A CA 1
ATOM 4205 C C . LEU A 1 529 ? -0.743 6.549 17.863 1.00 67.50 529 LEU A C 1
ATOM 4207 O O . LEU A 1 529 ? 0.230 5.898 17.480 1.00 67.50 529 LEU A O 1
ATOM 4211 N N . VAL A 1 530 ? -0.623 7.779 18.384 1.00 65.06 530 VAL A N 1
ATOM 4212 C CA . VAL A 1 530 ? 0.679 8.457 18.553 1.00 65.06 530 VAL A CA 1
ATOM 4213 C C . VAL A 1 530 ? 1.552 7.741 19.585 1.00 65.06 530 VAL A C 1
ATOM 4215 O O . VAL A 1 530 ? 2.745 7.555 19.351 1.00 65.06 530 VAL A O 1
ATOM 4218 N N . THR A 1 531 ? 0.980 7.307 20.714 1.00 59.38 531 THR A N 1
ATOM 4219 C CA . THR A 1 531 ? 1.734 6.616 21.780 1.00 59.38 531 THR A CA 1
ATOM 4220 C C . THR A 1 531 ? 2.056 5.155 21.451 1.00 59.38 531 THR A C 1
ATOM 4222 O O . THR A 1 531 ? 2.830 4.517 22.163 1.00 59.38 531 THR A O 1
ATOM 4225 N N . GLY A 1 532 ? 1.541 4.637 20.331 1.00 56.25 532 GLY A N 1
ATOM 4226 C CA . GLY A 1 532 ? 1.831 3.297 19.827 1.00 56.25 532 GLY A CA 1
ATOM 4227 C C . GLY A 1 532 ? 0.892 2.199 20.317 1.00 56.25 532 GLY A C 1
ATOM 4228 O O . GLY A 1 532 ? 1.201 1.025 20.106 1.00 56.25 532 GLY A O 1
ATOM 4229 N N . GLY A 1 533 ? -0.228 2.574 20.936 1.00 60.47 533 GLY A N 1
ATOM 4230 C CA . GLY A 1 533 ? -1.339 1.688 21.271 1.00 60.47 533 GLY A CA 1
ATOM 4231 C C . GLY A 1 533 ? -2.316 1.492 20.104 1.00 60.47 533 GLY A C 1
ATOM 4232 O O . GLY A 1 533 ? -2.209 2.121 19.049 1.00 60.47 533 GLY A O 1
ATOM 4233 N N . LEU A 1 534 ? -3.288 0.598 20.293 1.00 64.56 534 LEU A N 1
ATOM 4234 C CA . LEU A 1 534 ? -4.383 0.385 19.344 1.00 64.56 534 LEU A CA 1
ATOM 4235 C C . LEU A 1 534 ? -5.444 1.480 19.522 1.00 64.56 534 LEU A C 1
ATOM 4237 O O . LEU A 1 534 ? -5.873 1.755 20.642 1.00 64.56 534 LEU A O 1
ATOM 4241 N N . ALA A 1 535 ? -5.888 2.091 18.421 1.00 63.91 535 ALA A N 1
ATOM 4242 C CA . ALA A 1 535 ? -7.062 2.958 18.440 1.00 63.91 535 ALA A CA 1
ATOM 4243 C C . ALA A 1 535 ? -8.285 2.133 18.852 1.00 63.91 535 ALA A C 1
ATOM 4245 O O . ALA A 1 535 ? -8.691 1.225 18.127 1.00 63.91 535 ALA A O 1
ATOM 4246 N N . LEU A 1 536 ? -8.878 2.449 20.000 1.00 63.59 536 LEU A N 1
ATOM 4247 C CA . LEU A 1 536 ? -10.169 1.885 20.371 1.00 63.59 536 LEU A CA 1
ATOM 4248 C C . LEU A 1 536 ? -11.296 2.696 19.727 1.00 63.59 536 LEU A C 1
ATOM 4250 O O . LEU A 1 536 ? -11.207 3.928 19.677 1.00 63.59 536 LEU A O 1
ATOM 4254 N N . PRO A 1 537 ? -12.365 2.043 19.244 1.00 54.91 537 PRO A N 1
ATOM 4255 C CA . PRO A 1 537 ? -13.580 2.754 18.905 1.00 54.91 537 PRO A CA 1
ATOM 4256 C C . PRO A 1 537 ? -14.138 3.370 20.187 1.00 54.91 537 PRO A C 1
ATOM 4258 O O . PRO A 1 537 ? -14.356 2.694 21.188 1.00 54.91 537 PRO A O 1
ATOM 4261 N N . GLY A 1 538 ? -14.318 4.682 20.166 1.00 57.47 538 GLY A N 1
ATOM 4262 C CA . GLY A 1 538 ? -14.994 5.396 21.233 1.00 57.47 538 GLY A CA 1
ATOM 4263 C C . GLY A 1 538 ? -16.135 6.187 20.640 1.00 57.47 538 GLY A C 1
ATOM 4264 O O . GLY A 1 538 ? -16.019 7.391 20.453 1.00 57.47 538 GLY A O 1
ATOM 4265 N N . ALA A 1 539 ? -17.225 5.514 20.320 1.00 54.44 539 ALA A N 1
ATOM 4266 C CA . ALA A 1 539 ? -18.517 6.140 20.125 1.00 54.44 539 ALA A CA 1
ATOM 4267 C C . ALA A 1 539 ? -19.501 5.513 21.117 1.00 54.44 539 ALA A C 1
ATOM 4269 O O . ALA A 1 539 ? -19.242 4.450 21.674 1.00 54.44 539 ALA A O 1
ATOM 4270 N N . ALA A 1 540 ? -20.561 6.243 21.444 1.00 61.19 540 ALA A N 1
ATOM 4271 C CA . ALA A 1 540 ? -21.552 5.783 22.400 1.00 61.19 540 ALA A CA 1
ATOM 4272 C C . ALA A 1 540 ? -22.939 6.108 21.863 1.00 61.19 540 ALA A C 1
ATOM 4274 O O . ALA A 1 540 ? -23.412 7.244 21.948 1.00 61.19 540 ALA A O 1
ATOM 4275 N N . VAL A 1 541 ? -23.608 5.096 21.324 1.00 63.06 541 VAL A N 1
ATOM 4276 C CA . VAL A 1 541 ? -25.064 5.104 21.235 1.00 63.06 541 VAL A CA 1
ATOM 4277 C C . VAL A 1 541 ? -25.622 4.836 22.628 1.00 63.06 541 VAL A C 1
ATOM 4279 O O . VAL A 1 541 ? -25.403 3.782 23.225 1.00 63.06 541 VAL A O 1
ATOM 4282 N N . TYR A 1 542 ? -26.361 5.808 23.163 1.00 72.06 542 TYR A N 1
ATOM 4283 C CA . TYR A 1 542 ? -27.063 5.643 24.433 1.00 72.06 542 TYR A CA 1
ATOM 4284 C C . TYR A 1 542 ? -28.307 4.778 24.234 1.00 72.06 542 TYR A C 1
ATOM 4286 O O . TYR A 1 542 ? -29.344 5.273 23.777 1.00 72.06 542 TYR A O 1
ATOM 4294 N N . ILE A 1 543 ? -28.177 3.499 24.583 1.00 76.00 543 ILE A N 1
ATOM 4295 C CA . ILE A 1 543 ? -29.243 2.496 24.541 1.00 76.00 543 ILE A CA 1
ATOM 4296 C C . ILE A 1 543 ? -29.851 2.351 25.932 1.00 76.00 543 ILE A C 1
ATOM 4298 O O . ILE A 1 543 ? -29.139 2.124 26.912 1.00 76.00 543 ILE A O 1
ATOM 4302 N N . GLU A 1 544 ? -31.174 2.428 26.001 1.00 75.44 544 GLU A N 1
ATOM 4303 C CA . GLU A 1 544 ? -31.938 2.199 27.223 1.00 75.44 544 GLU A CA 1
ATOM 4304 C C . GLU A 1 544 ? -32.168 0.695 27.392 1.00 75.44 544 GLU A C 1
ATOM 4306 O O . GLU A 1 544 ? -33.201 0.143 27.007 1.00 75.44 544 GLU A O 1
ATOM 4311 N N . PHE A 1 545 ? -31.184 -0.001 27.963 1.00 72.69 545 PHE A N 1
ATOM 4312 C CA . PHE A 1 545 ? -31.227 -1.462 28.107 1.00 72.69 545 PHE A CA 1
ATOM 4313 C C . PHE A 1 545 ? -32.426 -1.961 28.932 1.00 72.69 545 PHE A C 1
ATOM 4315 O O . PHE A 1 545 ? -32.889 -3.081 28.724 1.00 72.69 545 PHE A O 1
ATOM 4322 N N . GLU A 1 546 ? -32.977 -1.123 29.811 1.00 69.62 546 GLU A N 1
ATOM 4323 C CA . GLU A 1 546 ? -34.189 -1.412 30.588 1.00 69.62 546 GLU A CA 1
ATOM 4324 C C . GLU A 1 546 ? -35.466 -1.479 29.729 1.00 69.62 546 GLU A C 1
ATOM 4326 O O . GLU A 1 546 ? -36.462 -2.086 30.136 1.00 69.62 546 GLU A O 1
ATOM 4331 N N . GLN A 1 547 ? -35.452 -0.871 28.537 1.00 73.75 547 GLN A N 1
ATOM 4332 C CA . GLN A 1 547 ? -36.576 -0.890 27.595 1.00 73.75 547 GLN A CA 1
ATOM 4333 C C . GLN A 1 547 ? -36.571 -2.125 26.685 1.00 73.75 547 GLN A C 1
ATOM 4335 O O . GLN A 1 547 ? -37.570 -2.406 26.019 1.00 73.75 547 GLN A O 1
ATOM 4340 N N . LEU A 1 548 ? -35.472 -2.884 26.655 1.00 82.19 548 LEU A N 1
ATOM 4341 C CA . LEU A 1 548 ? -35.362 -4.072 25.815 1.00 82.19 548 LEU A CA 1
ATOM 4342 C C . LEU A 1 548 ? -36.285 -5.194 26.309 1.00 82.19 548 LEU A C 1
ATOM 4344 O O . LEU A 1 548 ? -36.467 -5.421 27.504 1.00 82.19 548 LEU A O 1
ATOM 4348 N N . ARG A 1 549 ? -36.852 -5.944 25.359 1.00 80.56 549 ARG A N 1
ATOM 4349 C CA . ARG A 1 549 ? -37.872 -6.977 25.613 1.00 80.56 549 ARG A CA 1
ATOM 4350 C C . ARG A 1 549 ? -37.420 -8.070 26.579 1.00 80.56 549 ARG A C 1
ATOM 4352 O O . ARG A 1 549 ? -38.239 -8.575 27.342 1.00 80.56 549 ARG A O 1
ATOM 4359 N N . ASN A 1 550 ? -36.163 -8.507 26.492 1.00 85.12 550 ASN A N 1
ATOM 4360 C CA . ASN A 1 550 ? -35.602 -9.556 27.344 1.00 85.12 550 ASN A CA 1
ATOM 4361 C C . ASN A 1 550 ? -34.060 -9.525 27.358 1.00 85.12 550 ASN A C 1
ATOM 4363 O O . ASN A 1 550 ? -33.423 -8.798 26.594 1.00 85.12 550 ASN A O 1
ATOM 4367 N N . ARG A 1 551 ? -33.462 -10.371 28.209 1.00 84.31 551 ARG A N 1
ATOM 4368 C CA . ARG A 1 551 ? -32.003 -10.500 28.370 1.00 84.31 551 ARG A CA 1
ATOM 4369 C C . ARG A 1 551 ? -31.279 -10.889 27.069 1.00 84.31 551 ARG A C 1
ATOM 4371 O O . ARG A 1 551 ? -30.181 -10.401 26.830 1.00 84.31 551 ARG A O 1
ATOM 4378 N N . LEU A 1 552 ? -31.906 -11.694 26.203 1.00 89.00 552 LEU A N 1
ATOM 4379 C CA . LEU A 1 552 ? -31.339 -12.078 24.900 1.00 89.00 552 LEU A CA 1
ATOM 4380 C C . LEU A 1 552 ? -31.211 -10.876 23.957 1.00 89.00 552 LEU A C 1
ATOM 4382 O O . LEU A 1 552 ? -30.184 -10.725 23.304 1.00 89.00 552 LEU A O 1
ATOM 4386 N N . TRP A 1 553 ? -32.210 -9.990 23.922 1.00 89.44 553 TRP A N 1
ATOM 4387 C CA . TRP A 1 553 ? -32.147 -8.757 23.131 1.00 89.44 553 TRP A CA 1
ATOM 4388 C C . TRP A 1 553 ? -31.039 -7.817 23.601 1.00 89.44 553 TRP A C 1
ATOM 4390 O O . TRP A 1 553 ? -30.446 -7.137 22.769 1.00 89.44 553 TRP A O 1
ATOM 4400 N N . SER A 1 554 ? -30.707 -7.820 24.893 1.00 87.12 554 SER A N 1
ATOM 4401 C CA . SER A 1 554 ? -29.545 -7.088 25.408 1.00 87.12 554 SER A CA 1
ATOM 4402 C C . SER A 1 554 ? -28.231 -7.656 24.856 1.00 87.12 554 SER A C 1
ATOM 4404 O O . SER A 1 554 ? -27.442 -6.915 24.268 1.00 87.12 554 SER A O 1
ATOM 4406 N N . SER A 1 555 ? -28.042 -8.981 24.916 1.00 90.88 555 SER A N 1
ATOM 4407 C CA . SER A 1 555 ? -26.861 -9.638 24.337 1.00 90.88 555 SER A CA 1
ATOM 4408 C C . SER A 1 555 ? -26.762 -9.447 22.817 1.00 90.88 555 SER A C 1
ATOM 4410 O O . SER A 1 555 ? -25.680 -9.159 22.314 1.00 90.88 555 SER A O 1
ATOM 4412 N N . PHE A 1 556 ? -27.870 -9.549 22.073 1.00 92.69 556 PHE A N 1
ATOM 4413 C CA . PHE A 1 556 ? -27.867 -9.303 20.624 1.00 92.69 556 PHE A CA 1
ATOM 4414 C C . PHE A 1 556 ? -27.561 -7.851 20.279 1.00 92.69 556 PHE A C 1
ATOM 4416 O O . PHE A 1 556 ? -26.814 -7.597 19.338 1.00 92.69 556 PHE A O 1
ATOM 4423 N N . THR A 1 557 ? -28.101 -6.906 21.048 1.00 90.50 557 THR A N 1
ATOM 4424 C CA . THR A 1 557 ? -27.812 -5.483 20.862 1.00 90.50 557 THR A CA 1
ATOM 4425 C C . THR A 1 557 ? -26.327 -5.209 21.073 1.00 90.50 557 THR A C 1
ATOM 4427 O O . THR A 1 557 ? -25.735 -4.526 20.247 1.00 90.50 557 THR A O 1
ATOM 4430 N N . ALA A 1 558 ? -25.700 -5.793 22.100 1.00 89.50 558 ALA A N 1
ATOM 4431 C CA . ALA A 1 558 ? -24.256 -5.682 22.319 1.00 89.50 558 ALA A CA 1
ATOM 4432 C C . ALA A 1 558 ? -23.434 -6.367 21.207 1.00 89.50 558 ALA A C 1
ATOM 4434 O O . ALA A 1 558 ? -22.467 -5.803 20.717 1.00 89.50 558 ALA A O 1
ATOM 4435 N N . ALA A 1 559 ? -23.839 -7.545 20.726 1.00 92.75 559 ALA A N 1
ATOM 4436 C CA . ALA A 1 559 ? -23.132 -8.234 19.640 1.00 92.75 559 ALA A CA 1
ATOM 4437 C C . ALA A 1 559 ? -23.242 -7.531 18.270 1.00 92.75 559 ALA A C 1
ATOM 4439 O O . ALA A 1 559 ? -22.422 -7.774 17.382 1.00 92.75 559 ALA A O 1
ATOM 4440 N N . ALA A 1 560 ? -24.247 -6.672 18.080 1.00 93.56 560 ALA A N 1
ATOM 4441 C CA . ALA A 1 560 ? -24.544 -6.053 16.793 1.00 93.56 560 ALA A CA 1
ATOM 4442 C C . ALA A 1 560 ? -23.423 -5.140 16.271 1.00 93.56 560 ALA A C 1
ATOM 4444 O O . ALA A 1 560 ? -23.171 -5.134 15.066 1.00 93.56 560 ALA A O 1
ATOM 4445 N N . GLY A 1 561 ? -22.733 -4.412 17.153 1.00 90.38 561 GLY A N 1
ATOM 4446 C CA . GLY A 1 561 ? -21.610 -3.547 16.784 1.00 90.38 561 GLY A CA 1
ATOM 4447 C C . GLY A 1 561 ? -20.446 -4.323 16.160 1.00 90.38 561 GLY A C 1
ATOM 4448 O O . GLY A 1 561 ? -20.116 -4.087 14.992 1.00 90.38 561 GLY A O 1
ATOM 4449 N N . PRO A 1 562 ? -19.852 -5.307 16.865 1.00 92.38 562 PRO A N 1
ATOM 4450 C CA . PRO A 1 562 ? -18.780 -6.143 16.322 1.00 92.38 562 PRO A CA 1
ATOM 4451 C C . PRO A 1 562 ? -19.159 -6.844 15.012 1.00 92.38 562 PRO A C 1
ATOM 4453 O O . PRO A 1 562 ? -18.352 -6.901 14.082 1.00 92.38 562 PRO A O 1
ATOM 4456 N N . ILE A 1 563 ? -20.401 -7.328 14.901 1.00 94.44 563 ILE A N 1
ATOM 4457 C CA . ILE A 1 563 ? -20.913 -7.936 13.664 1.00 94.44 563 ILE A CA 1
ATOM 4458 C C . ILE A 1 563 ? -20.941 -6.909 12.524 1.00 94.44 563 ILE A C 1
ATOM 4460 O O . ILE A 1 563 ? -20.524 -7.224 11.410 1.00 94.44 563 ILE A O 1
ATOM 4464 N N . ALA A 1 564 ? -21.382 -5.677 12.782 1.00 92.44 564 ALA A N 1
ATOM 4465 C CA . ALA A 1 564 ? -21.390 -4.621 11.775 1.00 92.44 564 ALA A CA 1
ATOM 4466 C C . ALA A 1 564 ? -19.970 -4.251 11.306 1.00 92.44 564 ALA A C 1
ATOM 4468 O O . ALA A 1 564 ? -19.769 -4.040 10.110 1.00 92.44 564 ALA A O 1
ATOM 4469 N N . SER A 1 565 ? -18.972 -4.259 12.198 1.00 91.69 565 SER A N 1
ATOM 4470 C CA . SER A 1 565 ? -17.558 -4.089 11.823 1.00 91.69 565 SER A CA 1
ATOM 4471 C C . SER A 1 565 ? -17.057 -5.215 10.908 1.00 91.69 565 SER A C 1
ATOM 4473 O O . SER A 1 565 ? -16.409 -4.939 9.899 1.00 91.69 565 SER A O 1
ATOM 4475 N N . ILE A 1 566 ? -17.408 -6.477 11.196 1.00 93.69 566 ILE A N 1
ATOM 4476 C CA . ILE A 1 566 ? -17.079 -7.627 10.330 1.00 93.69 566 ILE A CA 1
ATOM 4477 C C . ILE A 1 566 ? -17.708 -7.459 8.945 1.00 93.69 566 ILE A C 1
ATOM 4479 O O . ILE A 1 566 ? -17.027 -7.612 7.931 1.00 93.69 566 ILE A O 1
ATOM 4483 N N . LEU A 1 567 ? -18.998 -7.116 8.891 1.00 93.62 567 LEU A N 1
ATOM 4484 C CA . LEU A 1 567 ? -19.707 -6.895 7.630 1.00 93.62 567 LEU A CA 1
ATOM 4485 C C . LEU A 1 567 ? -19.081 -5.752 6.827 1.00 93.62 567 LEU A C 1
ATOM 4487 O O . LEU A 1 567 ? -18.921 -5.881 5.616 1.00 93.62 567 LEU A O 1
ATOM 4491 N N . PHE A 1 568 ? -18.672 -4.665 7.485 1.00 92.12 568 PHE A N 1
ATOM 4492 C CA . PHE A 1 568 ? -17.976 -3.565 6.825 1.00 92.12 568 PHE A CA 1
ATOM 4493 C C . PHE A 1 568 ? -16.620 -3.996 6.247 1.00 92.12 568 PHE A C 1
ATOM 4495 O O . PHE A 1 568 ? -16.313 -3.665 5.104 1.00 92.12 568 PHE A O 1
ATOM 4502 N N . GLY A 1 569 ? -15.845 -4.803 6.981 1.00 91.81 569 GLY A N 1
ATOM 4503 C CA . GLY A 1 569 ? -14.617 -5.413 6.463 1.00 91.81 569 GLY A CA 1
ATOM 4504 C C . GLY A 1 569 ? -14.867 -6.280 5.224 1.00 91.81 569 GLY A C 1
ATOM 4505 O O . GLY A 1 569 ? -14.166 -6.142 4.224 1.00 91.81 569 GLY A O 1
ATOM 4506 N N . LEU A 1 570 ? -15.912 -7.114 5.244 1.00 93.94 570 LEU A N 1
ATOM 4507 C CA . LEU A 1 570 ? -16.302 -7.953 4.103 1.00 93.94 570 LEU A CA 1
ATOM 4508 C C . LEU A 1 570 ? -16.760 -7.133 2.887 1.00 93.94 570 LEU A C 1
ATOM 4510 O O . LEU A 1 570 ? -16.452 -7.504 1.758 1.00 93.94 570 LEU A O 1
ATOM 4514 N N . LEU A 1 571 ? -17.434 -5.997 3.094 1.00 93.06 571 LEU A N 1
ATOM 4515 C CA . LEU A 1 571 ? -17.836 -5.087 2.012 1.00 93.06 571 LEU A CA 1
ATOM 4516 C C . LEU A 1 571 ? -16.640 -4.465 1.273 1.00 93.06 571 LEU A C 1
ATOM 4518 O O . LEU A 1 571 ? -16.772 -4.092 0.108 1.00 93.06 571 LEU A O 1
ATOM 4522 N N . LEU A 1 572 ? -15.477 -4.367 1.920 1.00 91.75 572 LEU A N 1
ATOM 4523 C CA . LEU A 1 572 ? -14.250 -3.848 1.310 1.00 91.75 572 LEU A CA 1
ATOM 4524 C C . LEU A 1 572 ? -13.469 -4.915 0.524 1.00 91.75 572 LEU A C 1
ATOM 4526 O O . LEU A 1 572 ? -12.633 -4.562 -0.306 1.00 91.75 572 LEU A O 1
ATOM 4530 N N . VAL A 1 573 ? -13.750 -6.207 0.719 1.00 92.31 573 VAL A N 1
ATOM 4531 C CA . VAL A 1 573 ? -13.046 -7.304 0.027 1.00 92.31 573 VAL A CA 1
ATOM 4532 C C . VAL A 1 573 ? -13.212 -7.235 -1.500 1.00 92.31 573 VAL A C 1
ATOM 4534 O O . VAL A 1 573 ? -12.198 -7.299 -2.197 1.00 92.31 573 VAL A O 1
ATOM 4537 N N . PRO A 1 574 ? -14.419 -7.025 -2.069 1.00 90.75 574 PRO A N 1
ATOM 4538 C CA . PRO A 1 574 ? -14.560 -6.817 -3.511 1.00 90.75 574 PRO A CA 1
ATOM 4539 C C . PRO A 1 574 ? -13.789 -5.593 -4.015 1.00 90.75 574 PRO A C 1
ATOM 4541 O O . PRO A 1 574 ? -13.247 -5.628 -5.114 1.00 90.75 574 PRO A O 1
ATOM 4544 N N . VAL A 1 575 ? -13.701 -4.525 -3.213 1.00 87.62 575 VAL A N 1
ATOM 4545 C CA . VAL A 1 575 ? -12.950 -3.308 -3.568 1.00 87.62 575 VAL A CA 1
ATOM 4546 C C . VAL A 1 575 ? -11.455 -3.608 -3.675 1.00 87.62 575 VAL A C 1
ATOM 4548 O O . VAL A 1 575 ? -10.820 -3.151 -4.621 1.00 87.62 575 VAL A O 1
ATOM 4551 N N . PHE A 1 576 ? -10.907 -4.414 -2.760 1.00 85.69 576 PHE A N 1
ATOM 4552 C CA . PHE A 1 576 ? -9.527 -4.897 -2.841 1.00 85.69 576 PHE A CA 1
ATOM 4553 C C . PHE A 1 576 ? -9.287 -5.736 -4.103 1.00 85.69 576 PHE A C 1
ATOM 4555 O O . PHE A 1 576 ? -8.347 -5.484 -4.852 1.00 85.69 576 PHE A O 1
ATOM 4562 N N . HIS A 1 577 ? -10.152 -6.711 -4.388 1.00 79.38 577 HIS A N 1
ATOM 4563 C CA . HIS A 1 577 ? -9.977 -7.564 -5.570 1.00 79.38 577 HIS A CA 1
ATOM 4564 C C . HIS A 1 577 ? -10.096 -6.777 -6.875 1.00 79.38 577 HIS A C 1
ATOM 4566 O O . HIS A 1 577 ? -9.303 -6.983 -7.791 1.00 79.38 577 HIS A O 1
ATOM 4572 N N . LEU A 1 578 ? -11.019 -5.813 -6.943 1.00 77.00 578 LEU A N 1
ATOM 4573 C CA . LEU A 1 578 ? -11.128 -4.887 -8.071 1.00 77.00 578 LEU A CA 1
ATOM 4574 C C . LEU A 1 578 ? -9.902 -3.975 -8.193 1.00 77.00 578 LEU A C 1
ATOM 4576 O O . LEU A 1 578 ? -9.481 -3.688 -9.312 1.00 77.00 578 LEU A O 1
ATOM 4580 N N . SER A 1 579 ? -9.304 -3.534 -7.080 1.00 71.31 579 SER A N 1
ATOM 4581 C CA . SER A 1 579 ? -8.098 -2.704 -7.131 1.00 71.31 579 SER A CA 1
ATOM 4582 C C . SER A 1 579 ? -6.896 -3.489 -7.654 1.00 71.31 579 SER A C 1
ATOM 4584 O O . SER A 1 579 ? -6.116 -2.963 -8.447 1.00 71.31 579 SER A O 1
ATOM 4586 N N . VAL A 1 580 ? -6.765 -4.762 -7.276 1.00 55.78 580 VAL A N 1
ATOM 4587 C CA . VAL A 1 580 ? -5.722 -5.651 -7.804 1.00 55.78 580 VAL A CA 1
ATOM 4588 C C . VAL A 1 580 ? -5.975 -5.973 -9.280 1.00 55.78 580 VAL A C 1
ATOM 4590 O O . VAL A 1 580 ? -5.084 -5.769 -10.101 1.00 55.78 580 VAL A O 1
ATOM 4593 N N . ALA A 1 581 ? -7.191 -6.394 -9.644 1.00 56.78 581 ALA A N 1
ATOM 4594 C CA . ALA A 1 581 ? -7.553 -6.715 -11.028 1.00 56.78 581 ALA A CA 1
ATOM 4595 C C . ALA A 1 581 ? -7.437 -5.503 -11.972 1.00 56.78 581 ALA A C 1
ATOM 4597 O O . ALA A 1 581 ? -7.080 -5.647 -13.138 1.00 56.78 581 ALA A O 1
ATOM 4598 N N . GLY A 1 582 ? -7.699 -4.298 -11.459 1.00 47.25 582 GLY A N 1
ATOM 4599 C CA . GLY A 1 582 ? -7.564 -3.037 -12.184 1.00 47.25 582 GLY A CA 1
ATOM 4600 C C . GLY A 1 582 ? -6.145 -2.457 -12.222 1.00 47.25 582 GLY A C 1
ATOM 4601 O O . GLY A 1 582 ? -5.990 -1.332 -12.691 1.00 47.25 582 GLY A O 1
ATOM 4602 N N . ASN A 1 583 ? -5.124 -3.169 -11.724 1.00 48.38 583 ASN A N 1
ATOM 4603 C CA . ASN A 1 583 ? -3.729 -2.704 -11.643 1.00 48.38 583 ASN A CA 1
ATOM 4604 C C . ASN A 1 583 ? -3.558 -1.350 -10.916 1.00 48.38 583 ASN A C 1
ATOM 4606 O O . ASN A 1 583 ? -2.773 -0.495 -11.335 1.00 48.38 583 ASN A O 1
ATOM 4610 N N . PHE A 1 584 ? -4.291 -1.132 -9.820 1.00 55.41 584 PHE A N 1
ATOM 4611 C CA . PHE A 1 584 ? -4.129 0.067 -8.994 1.00 55.41 584 PHE A CA 1
ATOM 4612 C C . PHE A 1 584 ? -2.741 0.090 -8.324 1.00 55.41 584 PHE A C 1
ATOM 4614 O O . PHE A 1 584 ? -2.120 -0.962 -8.141 1.00 55.41 584 PHE A O 1
ATOM 4621 N N . PRO A 1 585 ? -2.239 1.270 -7.904 1.00 56.44 585 PRO A N 1
ATOM 4622 C CA . PRO A 1 585 ? -0.963 1.368 -7.201 1.00 56.44 585 PRO A CA 1
ATOM 4623 C C . PRO A 1 585 ? -0.895 0.449 -5.974 1.00 56.44 585 PRO A C 1
ATOM 4625 O O . PRO A 1 585 ? -1.833 0.389 -5.179 1.00 56.44 585 PRO A O 1
ATOM 4628 N N . HIS A 1 586 ? 0.249 -0.211 -5.768 1.00 62.81 586 HIS A N 1
ATOM 4629 C CA . HIS A 1 586 ? 0.431 -1.174 -4.675 1.00 62.81 586 HIS A CA 1
ATOM 4630 C C . HIS A 1 586 ? 0.093 -0.590 -3.293 1.00 62.81 586 HIS A C 1
ATOM 4632 O O . HIS A 1 586 ? -0.531 -1.270 -2.482 1.00 62.81 586 HIS A O 1
ATOM 4638 N N . TRP A 1 587 ? 0.444 0.676 -3.023 1.00 69.31 587 TRP A N 1
ATOM 4639 C CA . TRP A 1 587 ? 0.127 1.324 -1.744 1.00 69.31 587 TRP A CA 1
ATOM 4640 C C . TRP A 1 587 ? -1.380 1.409 -1.476 1.00 69.31 587 TRP A C 1
ATOM 4642 O O . TRP A 1 587 ? -1.793 1.321 -0.324 1.00 69.31 587 TRP A O 1
ATOM 4652 N N . PHE A 1 588 ? -2.203 1.546 -2.520 1.00 76.19 588 PHE A N 1
ATOM 4653 C CA . PHE A 1 588 ? -3.654 1.640 -2.392 1.00 76.19 588 PHE A CA 1
ATOM 4654 C C . PHE A 1 588 ? -4.249 0.274 -2.052 1.00 76.19 588 PHE A C 1
ATOM 4656 O O . PHE A 1 588 ? -4.970 0.147 -1.066 1.00 76.19 588 PHE A O 1
ATOM 4663 N N . SER A 1 589 ? -3.877 -0.771 -2.795 1.00 74.25 589 SER A N 1
ATOM 4664 C CA . SER A 1 589 ? -4.304 -2.146 -2.496 1.00 74.25 589 SER A CA 1
ATOM 4665 C C . SER A 1 589 ? -3.810 -2.605 -1.116 1.00 74.25 589 SER A C 1
ATOM 4667 O O . SER A 1 589 ? -4.569 -3.203 -0.357 1.00 74.25 589 SER A O 1
ATOM 4669 N N . ALA A 1 590 ? -2.577 -2.246 -0.738 1.00 74.50 590 ALA A N 1
ATOM 4670 C CA . ALA A 1 590 ? -2.025 -2.499 0.594 1.00 74.50 590 ALA A CA 1
ATOM 4671 C C . ALA A 1 590 ? -2.795 -1.756 1.698 1.00 74.50 590 ALA A C 1
ATOM 4673 O O . ALA A 1 590 ? -3.078 -2.331 2.748 1.00 74.50 590 ALA A O 1
ATOM 4674 N N . PHE A 1 591 ? -3.184 -0.498 1.458 1.00 85.12 591 PHE A N 1
ATOM 4675 C CA . PHE A 1 591 ? -4.019 0.281 2.373 1.00 85.12 591 PHE A CA 1
ATOM 4676 C C . PHE A 1 591 ? -5.392 -0.372 2.598 1.00 85.12 591 PHE A C 1
ATOM 4678 O O . PHE A 1 591 ? -5.818 -0.527 3.742 1.00 85.12 591 PHE A O 1
ATOM 4685 N N . ILE A 1 592 ? -6.074 -0.805 1.532 1.00 87.69 592 ILE A N 1
ATOM 4686 C CA . ILE A 1 592 ? -7.368 -1.490 1.667 1.00 87.69 592 ILE A CA 1
ATOM 4687 C C . ILE A 1 592 ? -7.197 -2.816 2.425 1.00 87.69 592 ILE A C 1
ATOM 4689 O O . ILE A 1 592 ? -7.970 -3.091 3.342 1.00 87.69 592 ILE A O 1
ATOM 4693 N N . ALA A 1 593 ? -6.159 -3.599 2.116 1.00 86.62 593 ALA A N 1
ATOM 4694 C CA . ALA A 1 593 ? -5.872 -4.865 2.792 1.00 86.62 593 ALA A CA 1
ATOM 4695 C C . ALA A 1 593 ? -5.629 -4.702 4.302 1.00 86.62 593 ALA A C 1
ATOM 4697 O O . ALA A 1 593 ? -6.226 -5.424 5.106 1.00 86.62 593 ALA A O 1
ATOM 4698 N N . VAL A 1 594 ? -4.798 -3.733 4.713 1.00 85.94 594 VAL A N 1
ATOM 4699 C CA . VAL A 1 594 ? -4.583 -3.474 6.146 1.00 85.94 594 VAL A CA 1
ATOM 4700 C C . VAL A 1 594 ? -5.851 -2.958 6.815 1.00 85.94 594 VAL A C 1
ATOM 4702 O O . VAL A 1 594 ? -6.136 -3.338 7.947 1.00 85.94 594 VAL A O 1
ATOM 4705 N N . PHE A 1 595 ? -6.649 -2.139 6.127 1.00 88.12 595 PHE A N 1
ATOM 4706 C CA . PHE A 1 595 ? -7.874 -1.605 6.707 1.00 88.12 595 PHE A CA 1
ATOM 4707 C C . PHE A 1 595 ? -8.934 -2.698 6.908 1.00 88.12 595 PHE A C 1
ATOM 4709 O O . PHE A 1 595 ? -9.590 -2.719 7.948 1.00 88.12 595 PHE A O 1
ATOM 4716 N N . ILE A 1 596 ? -9.051 -3.648 5.972 1.00 91.31 596 ILE A N 1
ATOM 4717 C CA . ILE A 1 596 ? -9.868 -4.863 6.128 1.00 91.31 596 ILE A CA 1
ATOM 4718 C C . ILE A 1 596 ? -9.416 -5.646 7.365 1.00 91.31 596 ILE A C 1
ATOM 4720 O O . ILE A 1 596 ? -10.240 -5.969 8.221 1.00 91.31 596 ILE A O 1
ATOM 4724 N N . ASN A 1 597 ? -8.110 -5.903 7.498 1.00 88.38 597 ASN A N 1
ATOM 4725 C CA . ASN A 1 597 ? -7.559 -6.575 8.676 1.00 88.38 597 ASN A CA 1
ATOM 4726 C C . ASN A 1 597 ? -7.884 -5.823 9.972 1.00 88.38 597 ASN A C 1
ATOM 4728 O O . ASN A 1 597 ? -8.291 -6.439 10.956 1.00 88.38 597 ASN A O 1
ATOM 4732 N N . LEU A 1 598 ? -7.788 -4.492 9.962 1.00 85.88 598 LEU A N 1
ATOM 4733 C CA . LEU A 1 598 ? -8.113 -3.658 11.113 1.00 85.88 598 LEU A CA 1
ATOM 4734 C C . LEU A 1 598 ? -9.581 -3.819 11.543 1.00 85.88 598 LEU A C 1
ATOM 4736 O O . LEU A 1 598 ? -9.845 -3.887 12.739 1.00 85.88 598 LEU A O 1
ATOM 4740 N N . GLN A 1 599 ? -10.529 -3.961 10.606 1.00 90.31 599 GLN A N 1
ATOM 4741 C CA . GLN A 1 599 ? -11.938 -4.215 10.946 1.00 90.31 599 GLN A CA 1
ATOM 4742 C C . GLN A 1 599 ? -12.132 -5.539 11.693 1.00 90.31 599 GLN A C 1
ATOM 4744 O O . GLN A 1 599 ? -12.862 -5.588 12.685 1.00 90.31 599 GLN A O 1
ATOM 4749 N N . PHE A 1 600 ? -11.446 -6.600 11.262 1.00 90.31 600 PHE A N 1
ATOM 4750 C CA . PHE A 1 600 ? -11.484 -7.891 11.950 1.00 90.31 600 PHE A CA 1
ATOM 4751 C C . PHE A 1 600 ? -10.810 -7.832 13.326 1.00 90.31 600 PHE A C 1
ATOM 4753 O O . PHE A 1 600 ? -11.349 -8.386 14.283 1.00 90.31 600 PHE A O 1
ATOM 4760 N N . ILE A 1 601 ? -9.682 -7.121 13.449 1.00 85.62 601 ILE A N 1
ATOM 4761 C CA . ILE A 1 601 ? -9.005 -6.889 14.735 1.00 85.62 601 ILE A CA 1
ATOM 4762 C C . ILE A 1 601 ? -9.943 -6.162 15.706 1.00 85.62 601 ILE A C 1
ATOM 4764 O O . ILE A 1 601 ? -10.108 -6.607 16.838 1.00 85.62 601 ILE A O 1
ATOM 4768 N N . ILE A 1 602 ? -10.595 -5.077 15.276 1.00 84.19 602 ILE A N 1
ATOM 4769 C CA . ILE A 1 602 ? -11.511 -4.289 16.119 1.00 84.19 602 ILE A CA 1
ATOM 4770 C C . ILE A 1 602 ? -12.723 -5.114 16.542 1.00 84.19 602 ILE A C 1
ATOM 4772 O O . ILE A 1 602 ? -13.121 -5.062 17.704 1.00 84.19 602 ILE A O 1
ATOM 4776 N N . ALA A 1 603 ? -13.312 -5.884 15.627 1.00 89.19 603 ALA A N 1
ATOM 4777 C CA . ALA A 1 603 ? -14.431 -6.754 15.965 1.00 89.19 603 ALA A CA 1
ATOM 4778 C C . ALA A 1 603 ? -14.025 -7.797 17.015 1.00 89.19 603 ALA A C 1
ATOM 4780 O O . ALA A 1 603 ? -14.738 -7.994 17.996 1.00 89.19 603 ALA A O 1
ATOM 4781 N N . LEU A 1 604 ? -12.858 -8.421 16.844 1.00 88.38 604 LEU A N 1
ATOM 4782 C CA . LEU A 1 604 ? -12.342 -9.413 17.782 1.00 88.38 604 LEU A CA 1
ATOM 4783 C C . LEU A 1 604 ? -11.996 -8.790 19.144 1.00 88.38 604 LEU A C 1
ATOM 4785 O O . LEU A 1 604 ? -12.311 -9.378 20.175 1.00 88.38 604 LEU A O 1
ATOM 4789 N N . LEU A 1 605 ? -11.416 -7.585 19.152 1.00 83.81 605 LEU A N 1
ATOM 4790 C CA . LEU A 1 605 ? -11.181 -6.811 20.371 1.00 83.81 605 LEU A CA 1
ATOM 4791 C C . LEU A 1 605 ? -12.491 -6.521 21.093 1.00 83.81 605 LEU A C 1
ATOM 4793 O O . LEU A 1 605 ? -12.594 -6.838 22.269 1.00 83.81 605 LEU A O 1
ATOM 4797 N N . ASN A 1 606 ? -13.504 -5.993 20.404 1.00 86.25 606 ASN A N 1
ATOM 4798 C CA . ASN A 1 606 ? -14.791 -5.684 21.025 1.00 86.25 606 ASN A CA 1
ATOM 4799 C C . ASN A 1 606 ? -15.540 -6.926 21.520 1.00 86.25 606 ASN A C 1
ATOM 4801 O O . ASN A 1 606 ? -16.376 -6.795 22.403 1.00 86.25 606 ASN A O 1
ATOM 4805 N N . LEU A 1 607 ? -15.231 -8.128 21.026 1.00 88.94 607 LEU A N 1
ATOM 4806 C CA . LEU A 1 607 ? -15.790 -9.384 21.540 1.00 88.94 607 LEU A CA 1
ATOM 4807 C C . LEU A 1 607 ? -15.110 -9.886 22.826 1.00 88.94 607 LEU A C 1
ATOM 4809 O O . LEU A 1 607 ? -15.593 -10.851 23.424 1.00 88.94 607 LEU A O 1
ATOM 4813 N N . LEU A 1 608 ? -14.023 -9.257 23.287 1.00 86.19 608 LEU A N 1
ATOM 4814 C CA . LEU A 1 608 ? -13.378 -9.644 24.541 1.00 86.19 608 LEU A CA 1
ATOM 4815 C C . LEU A 1 608 ? -14.295 -9.365 25.748 1.00 86.19 608 LEU A C 1
ATOM 4817 O O . LEU A 1 608 ? -14.933 -8.310 25.816 1.00 86.19 608 LEU A O 1
ATOM 4821 N N . PRO A 1 609 ? -14.333 -10.262 26.752 1.00 86.44 609 PRO A N 1
ATOM 4822 C CA . PRO A 1 609 ? -15.167 -10.117 27.944 1.00 86.44 609 PRO A CA 1
ATOM 4823 C C . PRO A 1 609 ? -14.552 -9.144 28.970 1.00 86.44 609 PRO A C 1
ATOM 4825 O O . PRO A 1 609 ? -14.442 -9.459 30.153 1.00 86.44 609 PRO A O 1
ATOM 4828 N N . ILE A 1 610 ? -14.123 -7.962 28.519 1.00 81.75 610 ILE A N 1
ATOM 4829 C CA . ILE A 1 610 ? -13.457 -6.936 29.330 1.00 81.75 610 ILE A CA 1
ATOM 4830 C C . ILE A 1 610 ? -14.316 -5.659 29.327 1.00 81.75 610 ILE A C 1
ATOM 4832 O O . ILE A 1 610 ? -14.577 -5.126 28.251 1.00 81.75 610 ILE A O 1
ATOM 4836 N N . PRO A 1 611 ? -14.743 -5.119 30.484 1.00 76.62 611 PRO A N 1
ATOM 4837 C CA . PRO A 1 611 ? -15.353 -3.787 30.539 1.00 76.62 611 PRO A CA 1
ATOM 4838 C C . PRO A 1 611 ? -14.361 -2.741 29.987 1.00 76.62 611 PRO A C 1
ATOM 4840 O O . PRO A 1 611 ? -13.196 -2.790 30.386 1.00 76.62 611 PRO A O 1
ATOM 4843 N N . PRO A 1 612 ? -14.732 -1.803 29.090 1.00 76.12 612 PRO A N 1
ATOM 4844 C CA . PRO A 1 612 ? -16.080 -1.398 28.667 1.00 76.12 612 PRO A CA 1
ATOM 4845 C C . PRO A 1 612 ? -16.620 -2.061 27.380 1.00 76.12 612 PRO A C 1
ATOM 4847 O O . PRO A 1 612 ? -17.663 -1.630 26.889 1.00 76.12 612 PRO A O 1
ATOM 4850 N N . LEU A 1 613 ? -15.926 -3.054 26.821 1.00 83.62 613 LEU A N 1
ATOM 4851 C CA . LEU A 1 613 ? -16.199 -3.621 25.497 1.00 83.62 613 LEU A CA 1
ATOM 4852 C C . LEU A 1 613 ? -17.525 -4.395 25.415 1.00 83.62 613 LEU A C 1
ATOM 4854 O O . LEU A 1 613 ? -18.082 -4.852 26.422 1.00 83.62 613 LEU A O 1
ATOM 4858 N N . ASP A 1 614 ? -17.996 -4.606 24.187 1.00 87.12 614 ASP A N 1
ATOM 4859 C CA . ASP A 1 614 ? -19.265 -5.281 23.907 1.00 87.12 614 ASP A CA 1
ATOM 4860 C C . ASP A 1 614 ? -19.305 -6.727 24.392 1.00 87.12 614 ASP A C 1
ATOM 4862 O O . ASP A 1 614 ? -20.329 -7.171 24.901 1.00 87.12 614 ASP A O 1
ATOM 4866 N N . GLY A 1 615 ? -18.195 -7.458 24.314 1.00 87.38 615 GLY A N 1
ATOM 4867 C CA . GLY A 1 615 ? -18.086 -8.846 24.756 1.00 87.38 615 GLY A CA 1
ATOM 4868 C C . GLY A 1 615 ? -18.421 -9.012 26.232 1.00 87.38 615 GLY A C 1
ATOM 4869 O O . GLY A 1 615 ? -19.124 -9.947 26.618 1.00 87.38 615 GLY A O 1
ATOM 4870 N N . TYR A 1 616 ? -18.002 -8.056 27.067 1.00 86.69 616 TYR A N 1
ATOM 4871 C CA . TYR A 1 616 ? -18.416 -8.029 28.464 1.00 86.69 616 TYR A CA 1
ATOM 4872 C C . TYR A 1 616 ? -19.915 -7.756 28.590 1.00 86.69 616 TYR A C 1
ATOM 4874 O O . TYR A 1 616 ? -20.582 -8.436 29.363 1.00 86.69 616 TYR A O 1
ATOM 4882 N N . ARG A 1 617 ? -20.477 -6.824 27.810 1.00 83.69 617 ARG A N 1
ATOM 4883 C CA . ARG A 1 617 ? -21.922 -6.528 27.825 1.00 83.69 617 ARG A CA 1
ATOM 4884 C C . ARG A 1 617 ? -22.783 -7.694 27.339 1.00 83.69 617 ARG A C 1
ATOM 4886 O O . ARG A 1 617 ? -23.873 -7.896 27.866 1.00 83.69 617 ARG A O 1
ATOM 4893 N N . ILE A 1 618 ? -22.297 -8.491 26.386 1.00 89.31 618 ILE A N 1
ATOM 4894 C CA . ILE A 1 618 ? -22.964 -9.723 25.940 1.00 89.31 618 ILE A CA 1
ATOM 4895 C C . ILE A 1 618 ? -23.167 -10.666 27.132 1.00 89.31 618 ILE A C 1
ATOM 4897 O O . ILE A 1 618 ? -24.239 -11.263 27.260 1.00 89.31 618 ILE A O 1
ATOM 4901 N N . LEU A 1 619 ? -22.159 -10.771 28.004 1.00 87.56 619 LEU A N 1
ATOM 4902 C CA . LEU A 1 619 ? -22.147 -11.671 29.157 1.00 87.56 619 LEU A CA 1
ATOM 4903 C C . LEU A 1 619 ? -22.733 -11.055 30.430 1.00 87.56 619 LEU A C 1
ATOM 4905 O O . LEU A 1 619 ? -23.283 -11.791 31.243 1.00 87.56 619 LEU A O 1
ATOM 4909 N N . SER A 1 620 ? -22.639 -9.738 30.624 1.00 82.94 620 SER A N 1
ATOM 4910 C CA . SER A 1 620 ? -22.931 -9.078 31.904 1.00 82.94 620 SER A CA 1
ATOM 4911 C C . SER A 1 620 ? -24.343 -9.363 32.400 1.00 82.94 620 SER A C 1
ATOM 4913 O O . SER A 1 620 ? -24.536 -9.638 33.579 1.00 82.94 620 SER A O 1
ATOM 4915 N N . VAL A 1 621 ? -25.307 -9.424 31.483 1.00 81.88 621 VAL A N 1
ATOM 4916 C CA . VAL A 1 621 ? -26.725 -9.714 31.748 1.00 81.88 621 VAL A CA 1
ATOM 4917 C C . VAL A 1 621 ? -26.951 -11.123 32.328 1.00 81.88 621 VAL A C 1
ATOM 4919 O O . VAL A 1 621 ? -27.989 -11.396 32.934 1.00 81.88 621 VAL A O 1
ATOM 4922 N N . TRP A 1 622 ? -25.975 -12.016 32.157 1.00 84.81 622 TRP A N 1
ATOM 4923 C CA . TRP A 1 622 ? -25.967 -13.394 32.654 1.00 84.81 622 TRP A CA 1
ATOM 4924 C C . TRP A 1 622 ? -25.068 -13.581 33.881 1.00 84.81 622 TRP A C 1
ATOM 4926 O O . TRP A 1 622 ? -25.123 -14.628 34.525 1.00 84.81 622 TRP A O 1
ATOM 4936 N N . LEU A 1 623 ? -24.242 -12.584 34.210 1.00 82.12 623 LEU A N 1
ATOM 4937 C CA . LEU A 1 623 ? -23.361 -12.614 35.372 1.00 82.12 623 LEU A CA 1
ATOM 4938 C C . LEU A 1 623 ? -24.113 -12.210 36.654 1.00 82.12 623 LEU A C 1
ATOM 4940 O O . LEU A 1 623 ? -25.095 -11.476 36.584 1.00 82.12 623 LEU A O 1
ATOM 4944 N N . PRO A 1 624 ? -23.656 -12.651 37.840 1.00 77.00 624 PRO A N 1
ATOM 4945 C CA . PRO A 1 624 ? -24.196 -12.204 39.126 1.00 77.00 624 PRO A CA 1
ATOM 4946 C C . PRO A 1 624 ? -24.121 -10.678 39.318 1.00 77.00 624 PRO A C 1
ATOM 4948 O O . PRO A 1 624 ? -23.182 -10.042 38.842 1.00 77.00 624 PRO A O 1
ATOM 4951 N N . SER A 1 625 ? -25.043 -10.093 40.091 1.00 65.31 625 SER A N 1
ATOM 4952 C CA . SER A 1 625 ? -25.153 -8.634 40.310 1.00 65.31 625 SER A CA 1
ATOM 4953 C C . SER A 1 625 ? -23.857 -7.963 40.789 1.00 65.31 625 SER A C 1
ATOM 4955 O O . SER A 1 625 ? -23.505 -6.886 40.312 1.00 65.31 625 SER A O 1
ATOM 4957 N N . TRP A 1 626 ? -23.073 -8.631 41.642 1.00 64.56 626 TRP A N 1
ATOM 4958 C CA . TRP A 1 626 ? -21.782 -8.116 42.124 1.00 64.56 626 TRP A CA 1
ATOM 4959 C C . TRP A 1 626 ? -20.726 -7.938 41.013 1.00 64.56 626 TRP A C 1
ATOM 4961 O O . TRP A 1 626 ? -19.805 -7.135 41.163 1.00 64.56 626 TRP A O 1
ATOM 4971 N N . LEU A 1 627 ? -20.862 -8.663 39.896 1.00 67.69 627 LEU A N 1
ATOM 4972 C CA . LEU A 1 627 ? -20.040 -8.516 38.690 1.00 67.69 627 LEU A CA 1
ATOM 4973 C C . LEU A 1 627 ? -20.596 -7.468 37.722 1.00 67.69 627 LEU A C 1
ATOM 4975 O O . LEU A 1 627 ? -19.838 -7.027 36.865 1.00 67.69 627 LEU A O 1
ATOM 4979 N N . GLN A 1 628 ? -21.868 -7.073 37.847 1.00 66.06 628 GLN A N 1
ATOM 4980 C CA . GLN A 1 628 ? -22.540 -6.094 36.981 1.00 66.06 628 GLN A CA 1
ATOM 4981 C C . GLN A 1 628 ? -22.319 -4.636 37.433 1.00 66.06 628 GLN A C 1
ATOM 4983 O O . GLN A 1 628 ? -22.311 -3.739 36.596 1.00 66.06 628 GLN A O 1
ATOM 4988 N N . GLU A 1 629 ? -22.112 -4.380 38.732 1.00 53.38 629 GLU A N 1
ATOM 4989 C CA . GLU A 1 629 ? -22.099 -3.016 39.305 1.00 53.38 629 GLU A CA 1
ATOM 4990 C C . GLU A 1 629 ? -20.744 -2.283 39.266 1.00 53.38 629 GLU A C 1
ATOM 4992 O O . GLU A 1 629 ? -20.692 -1.062 39.414 1.00 53.38 629 GLU A O 1
ATOM 4997 N N . ARG A 1 630 ? -19.613 -2.969 39.046 1.00 51.34 630 ARG A N 1
ATOM 4998 C CA . ARG A 1 630 ? -18.271 -2.346 39.138 1.00 51.34 630 ARG A CA 1
ATOM 4999 C C . ARG A 1 630 ? -17.733 -1.786 37.813 1.00 51.34 630 ARG A C 1
ATOM 5001 O O . ARG A 1 630 ? -16.532 -1.822 37.558 1.00 51.34 630 ARG A O 1
ATOM 5008 N N . THR A 1 631 ? -18.599 -1.232 36.971 1.00 55.84 631 THR A N 1
ATOM 5009 C CA . THR A 1 631 ? -18.272 -0.812 35.594 1.00 55.84 631 THR A CA 1
ATOM 5010 C C . THR A 1 631 ? -17.458 0.477 35.485 1.00 55.84 631 THR A C 1
ATOM 5012 O O . THR A 1 631 ? -16.947 0.756 34.411 1.00 55.84 631 THR A O 1
ATOM 5015 N N . GLY A 1 632 ? -17.263 1.256 36.552 1.00 59.41 632 GLY A N 1
ATOM 5016 C CA . GLY A 1 632 ? -16.447 2.477 36.490 1.00 59.41 632 GLY A CA 1
ATOM 5017 C C . GLY A 1 632 ? -14.941 2.189 36.439 1.00 59.41 632 GLY A C 1
ATOM 5018 O O . GLY A 1 632 ? -14.297 2.286 35.397 1.00 59.41 632 GLY A O 1
ATOM 5019 N N . ILE A 1 633 ? -14.370 1.801 37.582 1.00 64.50 633 ILE A N 1
ATOM 5020 C CA . ILE A 1 633 ? -12.916 1.619 37.739 1.00 64.50 633 ILE A CA 1
ATOM 5021 C C . ILE A 1 633 ? -12.401 0.431 36.915 1.00 64.50 633 ILE A C 1
ATOM 5023 O O . ILE A 1 633 ? -11.358 0.547 36.276 1.00 64.50 633 ILE A O 1
ATOM 5027 N N . LEU A 1 634 ? -13.134 -0.689 36.869 1.00 66.94 634 LEU A N 1
ATOM 5028 C CA . LEU A 1 634 ? -12.725 -1.848 36.064 1.00 66.94 634 LEU A CA 1
ATOM 5029 C C . LEU A 1 634 ? -12.754 -1.551 34.564 1.00 66.94 634 LEU A C 1
ATOM 5031 O O . LEU A 1 634 ? -11.903 -2.078 33.859 1.00 66.94 634 LEU A O 1
ATOM 5035 N N . SER A 1 635 ? -13.657 -0.688 34.079 1.00 69.94 635 SER A N 1
ATOM 5036 C CA . SER A 1 635 ? -13.625 -0.274 32.670 1.00 69.94 635 SER A CA 1
ATOM 5037 C C . SER A 1 635 ? -12.418 0.591 32.354 1.00 69.94 635 SER A C 1
ATOM 5039 O O . SER A 1 635 ? -11.822 0.437 31.297 1.00 69.94 635 SER A O 1
ATOM 5041 N N . ILE A 1 636 ? -12.015 1.473 33.272 1.00 70.75 636 ILE A N 1
ATOM 5042 C CA . ILE A 1 636 ? -10.796 2.271 33.097 1.00 70.75 636 ILE A CA 1
ATOM 5043 C C . ILE A 1 636 ? -9.567 1.356 33.097 1.00 70.75 636 ILE A C 1
ATOM 5045 O O . ILE A 1 636 ? -8.724 1.470 32.212 1.00 70.75 636 ILE A O 1
ATOM 5049 N N . ILE A 1 637 ? -9.481 0.412 34.040 1.00 73.50 637 ILE A N 1
ATOM 5050 C CA . ILE A 1 637 ? -8.381 -0.562 34.104 1.00 73.50 637 ILE A CA 1
ATOM 5051 C C . ILE A 1 637 ? -8.366 -1.452 32.855 1.00 73.50 637 ILE A C 1
ATOM 5053 O O . ILE A 1 637 ? -7.302 -1.668 32.284 1.00 73.50 637 ILE A O 1
ATOM 5057 N N . GLY A 1 638 ? -9.526 -1.934 32.406 1.00 74.81 638 GLY A N 1
ATOM 5058 C CA . GLY A 1 638 ? -9.664 -2.739 31.194 1.00 74.81 638 GLY A CA 1
ATOM 5059 C C . GLY A 1 638 ? -9.235 -1.978 29.942 1.00 74.81 638 GLY A C 1
ATOM 5060 O O . GLY A 1 638 ? -8.448 -2.493 29.151 1.00 74.81 638 GLY A O 1
ATOM 5061 N N . LEU A 1 639 ? -9.660 -0.719 29.804 1.00 73.69 639 LEU A N 1
ATOM 5062 C CA . LEU A 1 639 ? -9.246 0.162 28.712 1.00 73.69 639 LEU A CA 1
ATOM 5063 C C . LEU A 1 639 ? -7.729 0.410 28.729 1.00 73.69 639 LEU A C 1
ATOM 5065 O O . LEU A 1 639 ? -7.073 0.286 27.699 1.00 73.69 639 LEU A O 1
ATOM 5069 N N . LEU A 1 640 ? -7.151 0.702 29.900 1.00 73.06 640 LEU A N 1
ATOM 5070 C CA . LEU A 1 640 ? -5.704 0.874 30.055 1.00 73.06 640 LEU A CA 1
ATOM 5071 C C . LEU A 1 640 ? -4.943 -0.417 29.738 1.00 73.06 640 LEU A C 1
ATOM 5073 O O . LEU A 1 640 ? -3.914 -0.364 29.070 1.00 73.06 640 LEU A O 1
ATOM 5077 N N . PHE A 1 641 ? -5.457 -1.575 30.155 1.00 76.94 641 PHE A N 1
ATOM 5078 C CA . PHE A 1 641 ? -4.872 -2.870 29.824 1.00 76.94 641 PHE A CA 1
ATOM 5079 C C . PHE A 1 641 ? -4.858 -3.103 28.310 1.00 76.94 641 PHE A C 1
ATOM 5081 O O . PHE A 1 641 ? -3.815 -3.443 27.759 1.00 76.94 641 PHE A O 1
ATOM 5088 N N . ILE A 1 642 ? -5.970 -2.855 27.617 1.00 74.19 642 ILE A N 1
ATOM 5089 C CA . ILE A 1 642 ? -6.067 -3.041 26.163 1.00 74.19 642 ILE A CA 1
ATOM 5090 C C . ILE A 1 642 ? -5.176 -2.049 25.401 1.00 74.19 642 ILE A C 1
ATOM 5092 O O . ILE A 1 642 ? -4.538 -2.432 24.423 1.00 74.19 642 ILE A O 1
ATOM 5096 N N . CYS A 1 643 ? -5.090 -0.795 25.849 1.00 67.81 643 CYS A N 1
ATOM 5097 C CA . CYS A 1 643 ? -4.311 0.232 25.156 1.00 67.81 643 CYS A CA 1
ATOM 5098 C C . CYS A 1 643 ? -2.800 0.163 25.430 1.00 67.81 643 CYS A C 1
ATOM 5100 O O . CYS A 1 643 ? -2.021 0.455 24.525 1.00 67.81 643 CYS A O 1
ATOM 5102 N N . PHE A 1 644 ? -2.377 -0.200 26.649 1.00 67.19 644 PHE A N 1
ATOM 5103 C CA . PHE A 1 644 ? -0.972 -0.105 27.081 1.00 67.19 644 PHE A CA 1
ATOM 5104 C C . PHE A 1 644 ? -0.286 -1.435 27.373 1.00 67.19 644 PHE A C 1
ATOM 5106 O O . PHE A 1 644 ? 0.935 -1.491 27.294 1.00 67.19 644 PHE A O 1
ATOM 5113 N N . LEU A 1 645 ? -1.019 -2.488 27.738 1.00 65.19 645 LEU A N 1
ATOM 5114 C CA . LEU A 1 645 ? -0.418 -3.772 28.120 1.00 65.19 645 LEU A CA 1
ATOM 5115 C C . LEU A 1 645 ? -0.599 -4.815 27.024 1.00 65.19 645 LEU A C 1
ATOM 5117 O O . LEU A 1 645 ? 0.368 -5.464 26.636 1.00 65.19 645 LEU A O 1
ATOM 5121 N N . LEU A 1 646 ? -1.809 -4.931 26.478 1.00 69.44 646 LEU A N 1
ATOM 5122 C CA . LEU A 1 646 ? -2.159 -5.933 25.478 1.00 69.44 646 LEU A CA 1
ATOM 5123 C C . LEU A 1 646 ? -1.203 -5.911 24.272 1.00 69.44 646 LEU A C 1
ATOM 5125 O O . LEU A 1 646 ? -0.659 -6.970 23.984 1.00 69.44 646 LEU A O 1
ATOM 5129 N N . PRO A 1 647 ? -0.862 -4.765 23.641 1.00 63.97 647 PRO A N 1
ATOM 5130 C CA . PRO A 1 647 ? 0.026 -4.750 22.473 1.00 63.97 647 PRO A CA 1
ATOM 5131 C C . PRO A 1 647 ? 1.459 -5.238 22.749 1.00 63.97 647 PRO A C 1
ATOM 5133 O O . PRO A 1 647 ? 2.194 -5.514 21.805 1.00 63.97 647 PRO A O 1
ATOM 5136 N N . PHE A 1 648 ? 1.864 -5.336 24.020 1.00 63.00 648 PHE A N 1
ATOM 5137 C CA . PHE A 1 648 ? 3.217 -5.711 24.443 1.00 63.00 648 PHE A CA 1
ATOM 5138 C C . PHE A 1 648 ? 3.303 -7.134 25.018 1.00 63.00 648 PHE A C 1
ATOM 5140 O O . PHE A 1 648 ? 4.389 -7.587 25.377 1.00 63.00 648 PHE A O 1
ATOM 5147 N N . ILE A 1 649 ? 2.182 -7.857 25.103 1.00 65.88 649 ILE A N 1
ATOM 5148 C CA . ILE A 1 649 ? 2.126 -9.231 25.619 1.00 65.88 649 ILE A CA 1
ATOM 5149 C C . ILE A 1 649 ? 2.067 -10.208 24.441 1.00 65.88 649 ILE A C 1
ATOM 5151 O O . ILE A 1 649 ? 1.310 -10.008 23.497 1.00 65.88 649 ILE A O 1
ATOM 5155 N N . SER A 1 650 ? 2.803 -11.322 24.508 1.00 54.19 650 SER A N 1
ATOM 5156 C CA . SER A 1 650 ? 2.886 -12.315 23.420 1.00 54.19 650 SER A CA 1
ATOM 5157 C C . SER A 1 650 ? 1.531 -12.889 22.977 1.00 54.19 650 SER A C 1
ATOM 5159 O O . SER A 1 650 ? 1.376 -13.258 21.816 1.00 54.19 650 SER A O 1
ATOM 5161 N N . ILE A 1 651 ? 0.532 -12.928 23.869 1.00 60.03 651 ILE A N 1
ATOM 5162 C CA . ILE A 1 651 ? -0.849 -13.336 23.555 1.00 60.03 651 ILE A CA 1
ATOM 5163 C C . ILE A 1 651 ? -1.505 -12.400 22.530 1.00 60.03 651 ILE A C 1
ATOM 5165 O O . ILE A 1 651 ? -2.329 -12.860 21.744 1.00 60.03 651 ILE A O 1
ATOM 5169 N N . ALA A 1 652 ? -1.117 -11.124 22.453 1.00 59.66 652 ALA A N 1
ATOM 5170 C CA . ALA A 1 652 ? -1.649 -10.221 21.436 1.00 59.66 652 ALA A CA 1
ATOM 5171 C C . ALA A 1 652 ? -1.241 -10.597 20.012 1.00 59.66 652 ALA A C 1
ATOM 5173 O O . ALA A 1 652 ? -1.939 -10.210 19.081 1.00 59.66 652 ALA A O 1
ATOM 5174 N N . ASN A 1 653 ? -0.218 -11.436 19.816 1.00 65.25 653 ASN A N 1
ATOM 5175 C CA . ASN A 1 653 ? 0.071 -11.995 18.493 1.00 65.25 653 ASN A CA 1
ATOM 5176 C C . ASN A 1 653 ? -1.125 -12.797 17.945 1.00 65.25 653 ASN A C 1
ATOM 5178 O O . ASN A 1 653 ? -1.348 -12.802 16.738 1.00 65.25 653 ASN A O 1
ATOM 5182 N N . LEU A 1 654 ? -1.955 -13.397 18.813 1.00 64.31 654 LEU A N 1
ATOM 5183 C CA . LEU A 1 654 ? -3.196 -14.074 18.408 1.00 64.31 654 LEU A CA 1
ATOM 5184 C C . LEU A 1 654 ? -4.243 -13.102 17.839 1.00 64.31 654 LEU A C 1
ATOM 5186 O O . LEU A 1 654 ? -4.986 -13.483 16.936 1.00 64.31 654 LEU A O 1
ATOM 5190 N N . LEU A 1 655 ? -4.271 -11.849 18.318 1.00 68.88 655 LEU A N 1
ATOM 5191 C CA . LEU A 1 655 ? -5.161 -10.797 17.803 1.00 68.88 655 LEU A CA 1
ATOM 5192 C C . LEU A 1 655 ? -4.827 -10.425 16.359 1.00 68.88 655 LEU A C 1
ATOM 5194 O O . LEU A 1 655 ? -5.699 -9.951 15.643 1.00 68.88 655 LEU A O 1
ATOM 5198 N N . PHE A 1 656 ? -3.585 -10.652 15.933 1.00 71.62 656 PHE A N 1
ATOM 5199 C CA . PHE A 1 656 ? -3.149 -10.434 14.561 1.00 71.62 656 PHE A CA 1
ATOM 5200 C C . PHE A 1 656 ? -3.303 -11.710 13.720 1.00 71.62 656 PHE A C 1
ATOM 5202 O O . PHE A 1 656 ? -3.859 -11.653 12.627 1.00 71.62 656 PHE A O 1
ATOM 5209 N N . LEU A 1 657 ? -2.901 -12.877 14.240 1.00 76.81 657 LEU A N 1
ATOM 5210 C CA . LEU A 1 657 ? -2.920 -14.155 13.509 1.00 76.81 657 LEU A CA 1
ATOM 5211 C C . LEU A 1 657 ? -4.305 -14.545 12.971 1.00 76.81 657 LEU A C 1
ATOM 5213 O O . LEU A 1 657 ? -4.411 -15.002 11.834 1.00 76.81 657 LEU A O 1
ATOM 5217 N N . ILE A 1 658 ? -5.366 -14.380 13.769 1.00 83.62 658 ILE A N 1
ATOM 5218 C CA . ILE A 1 658 ? -6.720 -14.788 13.363 1.00 83.62 658 ILE A CA 1
ATOM 5219 C C . ILE A 1 658 ? -7.229 -13.931 12.183 1.00 83.62 658 ILE A C 1
ATOM 5221 O O . ILE A 1 658 ? -7.600 -14.512 11.161 1.00 83.62 658 ILE A O 1
ATOM 5225 N N . PRO A 1 659 ? -7.216 -12.583 12.254 1.00 85.25 659 PRO A N 1
ATOM 5226 C CA . PRO A 1 659 ? -7.516 -11.720 11.108 1.00 85.25 659 PRO A CA 1
ATOM 5227 C C . PRO A 1 659 ? -6.681 -12.015 9.858 1.00 85.25 659 PRO A C 1
ATOM 5229 O O . PRO A 1 659 ? -7.246 -12.101 8.765 1.00 85.25 659 PRO A O 1
ATOM 5232 N N . PHE A 1 660 ? -5.373 -12.257 10.005 1.00 80.25 660 PHE A N 1
ATOM 5233 C CA . PHE A 1 660 ? -4.517 -12.636 8.876 1.00 80.25 660 PHE A CA 1
ATOM 5234 C C . PHE A 1 660 ? -4.972 -13.953 8.231 1.00 80.25 660 PHE A C 1
ATOM 5236 O O . PHE A 1 660 ? -5.130 -14.024 7.015 1.00 80.25 660 PHE A O 1
ATOM 5243 N N . ALA A 1 661 ? -5.289 -14.978 9.027 1.00 82.62 661 ALA A N 1
ATOM 5244 C CA . ALA A 1 661 ? -5.793 -16.248 8.505 1.00 82.62 661 ALA A CA 1
ATOM 5245 C C . ALA A 1 661 ? -7.151 -16.102 7.792 1.00 82.62 661 ALA A C 1
ATOM 5247 O O . ALA A 1 661 ? -7.402 -16.772 6.787 1.00 82.62 661 ALA A O 1
ATOM 5248 N N . ILE A 1 662 ? -8.032 -15.229 8.293 1.00 86.88 662 ILE A N 1
ATOM 5249 C CA . ILE A 1 662 ? -9.318 -14.924 7.651 1.00 86.88 662 ILE A CA 1
ATOM 5250 C C . ILE A 1 662 ? -9.083 -14.226 6.310 1.00 86.88 662 ILE A C 1
ATOM 5252 O O . ILE A 1 662 ? -9.627 -14.654 5.294 1.00 86.88 662 ILE A O 1
ATOM 5256 N N . THR A 1 663 ? -8.260 -13.178 6.286 1.00 84.81 663 THR A N 1
ATOM 5257 C CA . THR A 1 663 ? -7.991 -12.404 5.066 1.00 84.81 663 THR A CA 1
ATOM 5258 C C . THR A 1 663 ? -7.262 -13.225 4.002 1.00 84.81 663 THR A C 1
ATOM 5260 O O . THR A 1 663 ? -7.612 -13.122 2.826 1.00 84.81 663 THR A O 1
ATOM 5263 N N . LEU A 1 664 ? -6.381 -14.146 4.401 1.00 78.44 664 LEU A N 1
ATOM 5264 C CA . LEU A 1 664 ? -5.751 -15.105 3.493 1.00 78.44 664 LEU A CA 1
ATOM 5265 C C . LEU A 1 664 ? -6.780 -15.999 2.784 1.00 78.44 664 LEU A C 1
ATOM 5267 O O . LEU A 1 664 ? -6.717 -16.169 1.568 1.00 78.44 664 LEU A O 1
ATOM 5271 N N . ARG A 1 665 ? -7.782 -16.515 3.512 1.00 85.06 665 ARG A N 1
ATOM 5272 C CA . ARG A 1 665 ? -8.887 -17.302 2.921 1.00 85.06 665 ARG A CA 1
ATOM 5273 C C . ARG A 1 665 ? -9.786 -16.480 2.000 1.00 85.06 665 ARG A C 1
ATOM 5275 O O . ARG A 1 665 ? -10.440 -17.043 1.132 1.00 85.06 665 ARG A O 1
ATOM 5282 N N . LEU A 1 666 ? -9.817 -15.164 2.188 1.00 84.00 666 LEU A N 1
ATOM 5283 C CA . LEU A 1 666 ? -10.531 -14.221 1.327 1.00 84.00 666 LEU A CA 1
ATOM 5284 C C . LEU A 1 666 ? -9.694 -13.785 0.110 1.00 84.00 666 LEU A C 1
ATOM 5286 O O . LEU A 1 666 ? -10.128 -12.909 -0.636 1.00 84.00 666 LEU A O 1
ATOM 5290 N N . GLY A 1 667 ? -8.513 -14.381 -0.102 1.00 74.00 667 GLY A N 1
ATOM 5291 C CA . GLY A 1 667 ? -7.634 -14.097 -1.236 1.00 74.00 667 GLY A CA 1
ATOM 5292 C C . GLY A 1 667 ? -6.771 -12.844 -1.065 1.00 74.00 667 GLY A C 1
ATOM 5293 O O . GLY A 1 667 ? -6.345 -12.263 -2.058 1.00 74.00 667 GLY A O 1
ATOM 5294 N N . ILE A 1 668 ? -6.517 -12.398 0.167 1.00 78.69 668 ILE A N 1
ATOM 5295 C CA . ILE A 1 668 ? -5.658 -11.244 0.473 1.00 78.69 668 ILE A CA 1
ATOM 5296 C C . ILE A 1 668 ? -4.336 -11.771 1.039 1.00 78.69 668 ILE A C 1
ATOM 5298 O O . ILE A 1 668 ? -4.329 -12.405 2.090 1.00 78.69 668 ILE A O 1
ATOM 5302 N N . SER A 1 669 ? -3.211 -11.529 0.359 1.00 68.25 669 SER A N 1
ATOM 5303 C CA . SER A 1 669 ? -1.911 -12.011 0.842 1.00 68.25 669 SER A CA 1
ATOM 5304 C C . SER A 1 669 ? -1.437 -11.253 2.087 1.00 68.25 669 SER A C 1
ATOM 5306 O O . SER A 1 669 ? -1.764 -10.079 2.308 1.00 68.25 669 SER A O 1
ATOM 5308 N N . GLU A 1 670 ? -0.621 -11.926 2.901 1.00 64.25 670 GLU A N 1
ATOM 5309 C CA . GLU A 1 670 ? -0.000 -11.327 4.087 1.00 64.25 670 GLU A CA 1
ATOM 5310 C C . GLU A 1 670 ? 0.872 -10.119 3.715 1.00 64.25 670 GLU A C 1
ATOM 5312 O O . GLU A 1 670 ? 0.870 -9.113 4.422 1.00 64.25 670 GLU A O 1
ATOM 5317 N N . ASP A 1 671 ? 1.530 -10.167 2.554 1.00 59.22 671 ASP A N 1
ATOM 5318 C CA . ASP A 1 671 ? 2.378 -9.100 2.020 1.00 59.22 671 ASP A CA 1
ATOM 5319 C C . ASP A 1 671 ? 1.669 -7.744 1.903 1.00 59.22 671 ASP A C 1
ATOM 5321 O O . ASP A 1 671 ? 2.203 -6.720 2.339 1.00 59.22 671 ASP A O 1
ATOM 5325 N N . PHE A 1 672 ? 0.447 -7.717 1.361 1.00 68.25 672 PHE A N 1
ATOM 5326 C CA . PHE A 1 672 ? -0.330 -6.477 1.255 1.00 68.25 672 PHE A CA 1
ATOM 5327 C C . PHE A 1 672 ? -0.688 -5.919 2.628 1.00 68.25 672 PHE A C 1
ATOM 5329 O O . PHE A 1 672 ? -0.641 -4.710 2.856 1.00 68.25 672 PHE A O 1
ATOM 5336 N N . SER A 1 673 ? -1.022 -6.809 3.552 1.00 72.50 673 SER A N 1
ATOM 5337 C CA . SER A 1 673 ? -1.467 -6.450 4.890 1.00 72.50 673 SER A CA 1
ATOM 5338 C C . SER A 1 673 ? -0.303 -5.932 5.748 1.00 72.50 673 SER A C 1
ATOM 5340 O O . SER A 1 673 ? -0.446 -4.911 6.422 1.00 72.50 673 SER A O 1
ATOM 5342 N N . PHE A 1 674 ? 0.886 -6.539 5.647 1.00 67.00 674 PHE A N 1
ATOM 5343 C CA . PHE A 1 674 ? 2.113 -6.024 6.265 1.00 67.00 674 PHE A CA 1
ATOM 5344 C C . PHE A 1 674 ? 2.604 -4.727 5.608 1.00 67.00 674 PHE A C 1
ATOM 5346 O O . PHE A 1 674 ? 3.000 -3.791 6.307 1.00 67.00 674 PHE A O 1
ATOM 5353 N N . GLY A 1 675 ? 2.555 -4.635 4.276 1.00 63.12 675 GLY A N 1
ATOM 5354 C CA . GLY A 1 675 ? 2.886 -3.409 3.548 1.00 63.12 675 GLY A CA 1
ATOM 5355 C C . GLY A 1 675 ? 1.975 -2.240 3.936 1.00 63.12 675 GLY A C 1
ATOM 5356 O O . GLY A 1 675 ? 2.449 -1.118 4.122 1.00 63.12 675 GLY A O 1
ATOM 5357 N N . GLY A 1 676 ? 0.681 -2.509 4.125 1.00 71.62 676 GLY A N 1
ATOM 5358 C CA . GLY A 1 676 ? -0.299 -1.542 4.612 1.00 71.62 676 GLY A CA 1
ATOM 5359 C C . GLY A 1 676 ? -0.075 -1.139 6.070 1.00 71.62 676 GLY A C 1
ATOM 5360 O O . GLY A 1 676 ? -0.159 0.043 6.395 1.00 71.62 676 GLY A O 1
ATOM 5361 N N . TRP A 1 677 ? 0.292 -2.076 6.946 1.00 75.25 677 TRP A N 1
ATOM 5362 C CA . TRP A 1 677 ? 0.600 -1.764 8.348 1.00 75.25 677 TRP A CA 1
ATOM 5363 C C . TRP A 1 677 ? 1.722 -0.731 8.488 1.00 75.25 677 TRP A C 1
ATOM 5365 O O . TRP A 1 677 ? 1.650 0.185 9.299 1.00 75.25 677 TRP A O 1
ATOM 5375 N N . ASN A 1 678 ? 2.736 -0.827 7.636 1.00 69.25 678 ASN A N 1
ATOM 5376 C CA . ASN A 1 678 ? 3.858 0.106 7.615 1.00 69.25 678 ASN A CA 1
ATOM 5377 C C . ASN A 1 678 ? 3.571 1.423 6.866 1.00 69.25 678 ASN A C 1
ATOM 5379 O O . ASN A 1 678 ? 4.329 2.382 7.021 1.00 69.25 678 ASN A O 1
ATOM 5383 N N . LEU A 1 679 ? 2.514 1.481 6.045 1.00 69.31 679 LEU A N 1
ATOM 5384 C CA . LEU A 1 679 ? 1.996 2.737 5.486 1.00 69.31 679 LEU A CA 1
ATOM 5385 C C . LEU A 1 679 ? 1.345 3.597 6.578 1.00 69.31 679 LEU A C 1
ATOM 5387 O O . LEU A 1 679 ? 1.493 4.819 6.565 1.00 69.31 679 LEU A O 1
ATOM 5391 N N . LEU A 1 680 ? 0.687 2.955 7.548 1.00 72.00 680 LEU A N 1
ATOM 5392 C CA . LEU A 1 680 ? 0.070 3.585 8.717 1.00 72.00 680 LEU A CA 1
ATOM 5393 C C . LEU A 1 680 ? 1.117 3.935 9.787 1.00 72.00 680 LEU A C 1
ATOM 5395 O O . LEU A 1 680 ? 1.075 3.471 10.926 1.00 72.00 680 LEU A O 1
ATOM 5399 N N . ASP A 1 681 ? 2.077 4.781 9.417 1.00 69.56 681 ASP A N 1
ATOM 5400 C CA . ASP A 1 681 ? 3.071 5.315 10.347 1.00 69.56 681 ASP A CA 1
ATOM 5401 C C . ASP A 1 681 ? 2.370 6.074 11.489 1.00 69.56 681 ASP A C 1
ATOM 5403 O O . ASP A 1 681 ? 1.468 6.884 11.255 1.00 69.56 681 ASP A O 1
ATOM 5407 N N . ARG A 1 682 ? 2.770 5.797 12.735 1.00 69.44 682 ARG A N 1
ATOM 5408 C CA . ARG A 1 682 ? 2.123 6.299 13.960 1.00 69.44 682 ARG A CA 1
ATOM 5409 C C . ARG A 1 682 ? 2.080 7.826 14.025 1.00 69.44 682 ARG A C 1
ATOM 5411 O O . ARG A 1 682 ? 1.077 8.390 14.459 1.00 69.44 682 ARG A O 1
ATOM 5418 N N . TRP A 1 683 ? 3.125 8.502 13.545 1.00 64.38 683 TRP A N 1
ATOM 5419 C CA . TRP A 1 683 ? 3.191 9.965 13.561 1.00 64.38 683 TRP A CA 1
ATOM 5420 C C . TRP A 1 683 ? 2.261 10.583 12.521 1.00 64.38 683 TRP A C 1
ATOM 5422 O O . TRP A 1 683 ? 1.513 11.510 12.832 1.00 64.38 683 TRP A O 1
ATOM 5432 N N . TYR A 1 684 ? 2.254 10.032 11.307 1.00 68.31 684 TYR A N 1
ATOM 5433 C CA . TYR A 1 684 ? 1.377 10.501 10.232 1.00 68.31 684 TYR A CA 1
ATOM 5434 C C . TYR A 1 684 ? -0.086 10.157 10.497 1.00 68.31 684 TYR A C 1
ATOM 5436 O O . TYR A 1 684 ? -0.964 10.937 10.149 1.00 68.31 684 TYR A O 1
ATOM 5444 N N . SER A 1 685 ? -0.350 9.029 11.156 1.00 66.12 685 SER A N 1
ATOM 5445 C CA . SER A 1 685 ? -1.702 8.569 11.475 1.00 66.12 685 SER A CA 1
ATOM 5446 C C . SER A 1 685 ? -2.299 9.330 12.650 1.00 66.12 685 SER A C 1
ATOM 5448 O O . SER A 1 685 ? -3.485 9.628 12.630 1.00 66.12 685 SER A O 1
ATOM 5450 N N . GLY A 1 686 ? -1.490 9.712 13.639 1.00 64.94 686 GLY A N 1
ATOM 5451 C CA . GLY A 1 686 ? -1.946 10.495 14.783 1.00 64.94 686 GLY A CA 1
ATOM 5452 C C . GLY A 1 686 ? -2.128 11.990 14.508 1.00 64.94 686 GLY A C 1
ATOM 5453 O O . GLY A 1 686 ? -3.015 12.615 15.090 1.00 64.94 686 GLY A O 1
ATOM 5454 N N . LEU A 1 687 ? -1.334 12.572 13.601 1.00 68.31 687 LEU A N 1
ATOM 5455 C CA . LEU A 1 687 ? -1.345 14.012 13.327 1.00 68.31 687 LEU A CA 1
ATOM 5456 C C . LEU A 1 687 ? -2.719 14.542 12.857 1.00 68.31 687 LEU A C 1
ATOM 5458 O O . LEU A 1 687 ? -3.161 15.545 13.415 1.00 68.31 687 LEU A O 1
ATOM 5462 N N . PRO A 1 688 ? -3.454 13.899 11.924 1.00 69.12 688 PRO A N 1
ATOM 5463 C CA . PRO A 1 688 ? -4.791 14.343 11.537 1.00 69.12 688 PRO A CA 1
ATOM 5464 C C . PRO A 1 688 ? -5.794 14.297 12.692 1.00 69.12 688 PRO A C 1
ATOM 5466 O O . PRO A 1 688 ? -6.587 15.223 12.831 1.00 69.12 688 PRO A O 1
ATOM 5469 N N . PHE A 1 689 ? -5.748 13.265 13.546 1.00 67.44 689 PHE A N 1
ATOM 5470 C CA . PHE A 1 689 ? -6.602 13.196 14.737 1.00 67.44 689 PHE A CA 1
ATOM 5471 C C . PHE A 1 689 ? -6.257 14.295 15.745 1.00 67.44 689 PHE A C 1
ATOM 5473 O O . PHE A 1 689 ? -7.154 14.887 16.340 1.00 67.44 689 PHE A O 1
ATOM 5480 N N . LEU A 1 690 ? -4.969 14.602 15.911 1.00 68.00 690 LEU A N 1
ATOM 5481 C CA . LEU A 1 690 ? -4.488 15.639 16.820 1.00 68.00 690 LEU A CA 1
ATOM 5482 C C . LEU A 1 690 ? -4.864 17.038 16.308 1.00 68.00 690 LEU A C 1
ATOM 5484 O O . LEU A 1 690 ? -5.386 17.843 17.073 1.00 68.00 690 LEU A O 1
ATOM 5488 N N . ILE A 1 691 ? -4.705 17.301 15.006 1.00 72.00 691 ILE A N 1
ATOM 5489 C CA . ILE A 1 691 ? -5.164 18.538 14.357 1.00 72.00 691 ILE A CA 1
ATOM 5490 C C . ILE A 1 691 ? -6.684 18.663 14.464 1.00 72.00 691 ILE A C 1
ATOM 5492 O O . ILE A 1 691 ? -7.171 19.708 14.884 1.00 72.00 691 ILE A O 1
ATOM 5496 N N . ALA A 1 692 ? -7.441 17.611 14.137 1.00 68.94 692 ALA A N 1
ATOM 5497 C CA . ALA A 1 692 ? -8.897 17.615 14.264 1.00 68.94 692 ALA A CA 1
ATOM 5498 C C . ALA A 1 692 ? -9.335 17.860 15.716 1.00 68.94 692 ALA A C 1
ATOM 5500 O O . ALA A 1 692 ? -10.256 18.638 15.956 1.00 68.94 692 ALA A O 1
ATOM 5501 N N . GLY A 1 693 ? -8.634 17.259 16.680 1.00 68.69 693 GLY A N 1
ATOM 5502 C CA . GLY A 1 693 ? -8.822 17.491 18.107 1.00 68.69 693 GLY A CA 1
ATOM 5503 C C . GLY A 1 693 ? -8.570 18.942 18.510 1.00 68.69 693 GLY A C 1
ATOM 5504 O O . GLY A 1 693 ? -9.416 19.544 19.163 1.00 68.69 693 GLY A O 1
ATOM 5505 N N . ILE A 1 694 ? -7.453 19.534 18.075 1.00 71.25 694 ILE A N 1
ATOM 5506 C CA . ILE A 1 694 ? -7.128 20.944 18.338 1.00 71.25 694 ILE A CA 1
ATOM 5507 C C . ILE A 1 694 ? -8.168 21.867 17.702 1.00 71.25 694 ILE A C 1
ATOM 5509 O O . ILE A 1 694 ? -8.700 22.734 18.387 1.00 71.25 694 ILE A O 1
ATOM 5513 N N . VAL A 1 695 ? -8.497 21.677 16.420 1.00 74.44 695 VAL A N 1
ATOM 5514 C CA . VAL A 1 695 ? -9.504 22.485 15.710 1.00 74.44 695 VAL A CA 1
ATOM 5515 C C . VAL A 1 695 ? -10.851 22.409 16.423 1.00 74.44 695 VAL A C 1
ATOM 5517 O O . VAL A 1 695 ? -11.512 23.428 16.615 1.00 74.44 695 VAL A O 1
ATOM 5520 N N . TYR A 1 696 ? -11.243 21.215 16.865 1.00 70.38 696 TYR A N 1
ATOM 5521 C CA . TYR A 1 696 ? -12.472 21.028 17.616 1.00 70.38 696 TYR A CA 1
ATOM 5522 C C . TYR A 1 696 ? -12.442 21.742 18.976 1.00 70.38 696 TYR A C 1
ATOM 5524 O O . TYR A 1 696 ? -13.401 22.429 19.318 1.00 70.38 696 TYR A O 1
ATOM 5532 N N . LEU A 1 697 ? -11.338 21.651 19.724 1.00 68.94 697 LEU A N 1
ATOM 5533 C CA . LEU A 1 697 ? -11.170 22.358 21.000 1.00 68.94 697 LEU A CA 1
ATOM 5534 C C . LEU A 1 697 ? -11.127 23.885 20.829 1.00 68.94 697 LEU A C 1
ATOM 5536 O O . LEU A 1 697 ? -11.616 24.604 21.696 1.00 68.94 697 LEU A O 1
ATOM 5540 N N . VAL A 1 698 ? -10.607 24.384 19.704 1.00 74.31 698 VAL A N 1
ATOM 5541 C CA . VAL A 1 698 ? -10.673 25.809 19.334 1.00 74.31 698 VAL A CA 1
ATOM 5542 C C . VAL A 1 698 ? -12.115 26.232 19.043 1.00 74.31 698 VAL A C 1
ATOM 5544 O O . VAL A 1 698 ? -12.525 27.316 19.450 1.00 74.31 698 VAL A O 1
ATOM 5547 N N . TYR A 1 699 ? -12.901 25.385 18.373 1.00 74.00 699 TYR A N 1
ATOM 5548 C CA . TYR A 1 699 ? -14.306 25.668 18.065 1.00 74.00 699 TYR A CA 1
ATOM 5549 C C . TYR A 1 699 ? -15.237 25.522 19.283 1.00 74.00 699 TYR A C 1
ATOM 5551 O O . TYR A 1 699 ? -16.286 26.159 19.338 1.00 74.00 699 TYR A O 1
ATOM 5559 N N . GLN A 1 700 ? -14.867 24.693 20.263 1.00 76.75 700 GLN A N 1
ATOM 5560 C CA . GLN A 1 700 ? -15.636 24.416 21.482 1.00 76.75 700 GLN A CA 1
ATOM 5561 C C . GLN A 1 700 ? -14.780 24.634 22.742 1.00 76.75 700 GLN A C 1
ATOM 5563 O O . GLN A 1 700 ? -14.496 23.685 23.481 1.00 76.75 700 GLN A O 1
ATOM 5568 N N . PRO A 1 701 ? -14.381 25.885 23.043 1.00 80.81 701 PRO A N 1
ATOM 5569 C CA . PRO A 1 701 ? -13.466 26.179 24.147 1.00 80.81 701 PRO A CA 1
ATOM 5570 C C . PRO A 1 701 ? -14.042 25.807 25.521 1.00 80.81 701 PRO A C 1
ATOM 5572 O O . PRO A 1 701 ? -13.282 25.547 26.453 1.00 80.81 701 PRO A O 1
ATOM 5575 N N . ALA A 1 702 ? -15.372 25.723 25.652 1.00 83.56 702 ALA A N 1
ATOM 5576 C CA . ALA A 1 702 ? -16.043 25.281 26.873 1.00 83.56 702 ALA A CA 1
ATOM 5577 C C . ALA A 1 702 ? -15.567 23.890 27.335 1.00 83.56 702 ALA A C 1
ATOM 5579 O O . ALA A 1 702 ? -15.382 23.675 28.533 1.00 83.56 702 ALA A O 1
ATOM 5580 N N . LEU A 1 703 ? -15.285 22.971 26.403 1.00 78.50 703 LEU A N 1
ATOM 5581 C CA . LEU A 1 703 ? -14.861 21.598 26.710 1.00 78.50 703 LEU A CA 1
ATOM 5582 C C . LEU A 1 703 ? -13.505 21.525 27.413 1.00 78.50 703 LEU A C 1
ATOM 5584 O O . LEU A 1 703 ? -13.307 20.649 28.252 1.00 78.50 703 LEU A O 1
ATOM 5588 N N . ILE A 1 704 ? -12.595 22.462 27.128 1.00 81.19 704 ILE A N 1
ATOM 5589 C CA . ILE A 1 704 ? -11.299 22.550 27.818 1.00 81.19 704 ILE A CA 1
ATOM 5590 C C . ILE A 1 704 ? -11.536 22.773 29.313 1.00 81.19 704 ILE A C 1
ATOM 5592 O O . ILE A 1 704 ? -10.936 22.103 30.154 1.00 81.19 704 ILE A O 1
ATOM 5596 N N . PHE A 1 705 ? -12.458 23.677 29.645 1.00 85.62 705 PHE A N 1
ATOM 5597 C CA . PHE A 1 705 ? -12.814 23.973 31.026 1.00 85.62 705 PHE A CA 1
ATOM 5598 C C . PHE A 1 705 ? -13.628 22.845 31.670 1.00 85.62 705 PHE A C 1
ATOM 5600 O O . PHE A 1 705 ? -13.402 22.547 32.836 1.00 85.62 705 PHE A O 1
ATOM 5607 N N . GLN A 1 706 ? -14.510 22.158 30.937 1.00 81.06 706 GLN A N 1
ATOM 5608 C CA . GLN A 1 706 ? -15.216 20.978 31.467 1.00 81.06 706 GLN A CA 1
ATOM 5609 C C . GLN A 1 706 ? -14.246 19.853 31.832 1.00 81.06 706 GLN A C 1
ATOM 5611 O O . GLN A 1 706 ? -14.367 19.261 32.902 1.00 81.06 706 GLN A O 1
ATOM 5616 N N . PHE A 1 707 ? -13.271 19.578 30.963 1.00 77.56 707 PHE A N 1
ATOM 5617 C CA . PHE A 1 707 ? -12.272 18.537 31.186 1.00 77.56 707 PHE A CA 1
ATOM 5618 C C . PHE A 1 707 ? -11.312 18.899 32.324 1.00 77.56 707 PHE A C 1
ATOM 5620 O O . PHE A 1 707 ? -11.055 18.075 33.201 1.00 77.56 707 PHE A O 1
ATOM 5627 N N . ALA A 1 708 ? -10.833 20.148 32.358 1.00 77.31 708 ALA A N 1
ATOM 5628 C CA . ALA A 1 708 ? -10.036 20.653 33.473 1.00 77.31 708 ALA A CA 1
ATOM 5629 C C . ALA A 1 708 ? -10.819 20.579 34.790 1.00 77.31 708 ALA A C 1
ATOM 5631 O O . ALA A 1 708 ? -10.284 20.111 35.789 1.00 77.31 708 ALA A O 1
ATOM 5632 N N . GLY A 1 709 ? -12.095 20.977 34.776 1.00 80.50 709 GLY A N 1
ATOM 5633 C CA . GLY A 1 709 ? -13.002 20.837 35.910 1.00 80.50 709 GLY A CA 1
ATOM 5634 C C . GLY A 1 709 ? -13.056 19.398 36.402 1.00 80.50 709 GLY A C 1
ATOM 5635 O O . GLY A 1 709 ? -12.755 19.162 37.565 1.00 80.50 709 GLY A O 1
ATOM 5636 N N . PHE A 1 710 ? -13.315 18.452 35.495 1.00 76.31 710 PHE A N 1
ATOM 5637 C CA . PHE A 1 710 ? -13.465 17.025 35.793 1.00 76.31 710 PHE A CA 1
ATOM 5638 C C . PHE A 1 710 ? -12.215 16.398 36.426 1.00 76.31 710 PHE A C 1
ATOM 5640 O O . PHE A 1 710 ? -12.305 15.668 37.411 1.00 76.31 710 PHE A O 1
ATOM 5647 N N . LEU A 1 711 ? -11.026 16.709 35.903 1.00 71.44 711 LEU A N 1
ATOM 5648 C CA . LEU A 1 711 ? -9.767 16.218 36.476 1.00 71.44 711 LEU A CA 1
ATOM 5649 C C . LEU A 1 711 ? -9.505 16.767 37.884 1.00 71.44 711 LEU A C 1
ATOM 5651 O O . LEU A 1 711 ? -8.880 16.100 38.709 1.00 71.44 711 LEU A O 1
ATOM 5655 N N . LEU A 1 712 ? -9.970 17.986 38.154 1.00 78.00 712 LEU A N 1
ATOM 5656 C CA . LEU A 1 712 ? -9.724 18.683 39.410 1.00 78.00 712 LEU A CA 1
ATOM 5657 C C . LEU A 1 712 ? -10.740 18.334 40.502 1.00 78.00 712 LEU A C 1
ATOM 5659 O O . LEU A 1 712 ? -10.434 18.560 41.666 1.00 78.00 712 LEU A O 1
ATOM 5663 N N . GLU A 1 713 ? -11.904 17.759 40.185 1.00 80.81 713 GLU A N 1
ATOM 5664 C CA . GLU A 1 713 ? -13.008 17.574 41.150 1.00 80.81 713 GLU A CA 1
ATOM 5665 C C . GLU A 1 713 ? -12.602 16.802 42.408 1.00 80.81 713 GLU A C 1
ATOM 5667 O O . GLU A 1 713 ? -13.091 17.091 43.496 1.00 80.81 713 GLU A O 1
ATOM 5672 N N . SER A 1 714 ? -11.711 15.817 42.260 1.00 74.50 714 SER A N 1
ATOM 5673 C CA . SER A 1 714 ? -11.295 14.937 43.360 1.00 74.50 714 SER A CA 1
ATOM 5674 C C . SER A 1 714 ? -10.176 15.521 44.225 1.00 74.50 714 SER A C 1
ATOM 5676 O O . SER A 1 714 ? -10.000 15.081 45.358 1.00 74.50 714 SER A O 1
ATOM 5678 N N . PHE A 1 715 ? -9.414 16.486 43.701 1.00 76.62 715 PHE A N 1
ATOM 5679 C CA . PHE A 1 715 ? -8.199 17.004 44.343 1.00 76.62 715 PHE A CA 1
ATOM 5680 C C . PHE A 1 715 ? -8.309 18.487 44.724 1.00 76.62 715 PHE A C 1
ATOM 5682 O O . PHE A 1 715 ? -7.781 18.898 45.752 1.00 76.62 715 PHE A O 1
ATOM 5689 N N . PHE A 1 716 ? -9.006 19.289 43.914 1.00 84.38 716 PHE A N 1
ATOM 5690 C CA . PHE A 1 716 ? -9.120 20.744 44.032 1.00 84.38 716 PHE A CA 1
ATOM 5691 C C . PHE A 1 716 ? -10.549 21.218 43.679 1.00 84.38 716 PHE A C 1
ATOM 5693 O O . PHE A 1 716 ? -10.760 21.824 42.621 1.00 84.38 716 PHE A O 1
ATOM 5700 N N . PRO A 1 717 ? -11.549 20.971 44.548 1.00 80.75 717 PRO A N 1
ATOM 5701 C CA . PRO A 1 717 ? -12.964 21.199 44.237 1.00 80.75 717 PRO A CA 1
ATOM 5702 C C . PRO A 1 717 ? -13.311 22.672 43.963 1.00 80.75 717 PRO A C 1
ATOM 5704 O O . PRO A 1 717 ? -14.072 22.962 43.042 1.00 80.75 717 PRO A O 1
ATOM 5707 N N . GLU A 1 718 ? -12.707 23.629 44.675 1.00 85.81 718 GLU A N 1
ATOM 5708 C CA . GLU A 1 718 ? -12.926 25.063 44.415 1.00 85.81 718 GLU A CA 1
ATOM 5709 C C . GLU A 1 718 ? -12.424 25.499 43.031 1.00 85.81 718 GLU A C 1
ATOM 5711 O O . GLU A 1 718 ? -13.042 26.322 42.350 1.00 85.81 718 GLU A O 1
ATOM 5716 N N . LEU A 1 719 ? -11.288 24.945 42.596 1.00 87.06 719 LEU A N 1
ATOM 5717 C CA . LEU A 1 719 ? -10.746 25.224 41.272 1.00 87.06 719 LEU A CA 1
ATOM 5718 C C . LEU A 1 719 ? -11.611 24.564 40.195 1.00 87.06 719 LEU A C 1
ATOM 5720 O O . LEU A 1 719 ? -11.869 25.191 39.169 1.00 87.06 719 LEU A O 1
ATOM 5724 N N . ALA A 1 720 ? -12.110 23.350 40.451 1.00 84.94 720 ALA A N 1
ATOM 5725 C CA . ALA A 1 720 ? -13.047 22.661 39.571 1.00 84.94 720 ALA A CA 1
ATOM 5726 C C . ALA A 1 720 ? -14.338 23.472 39.359 1.00 84.94 720 ALA A C 1
ATOM 5728 O O . ALA A 1 720 ? -14.741 23.670 38.213 1.00 84.94 720 ALA A O 1
ATOM 5729 N N . LEU A 1 721 ? -14.927 24.038 40.422 1.00 88.81 721 LEU A N 1
ATOM 5730 C CA . LEU A 1 721 ? -16.097 24.924 40.322 1.00 88.81 721 LEU A CA 1
ATOM 5731 C C . LEU A 1 721 ? -15.828 26.137 39.423 1.00 88.81 721 LEU A C 1
ATOM 5733 O O . LEU A 1 721 ? -16.611 26.410 38.514 1.00 88.81 721 LEU A O 1
ATOM 5737 N N . LYS A 1 722 ? -14.675 26.803 39.586 1.00 91.38 722 LYS A N 1
ATOM 5738 C CA . LYS A 1 722 ? -14.269 27.921 38.711 1.00 91.38 722 LYS A CA 1
ATOM 5739 C C . LYS A 1 722 ? -14.137 27.501 37.245 1.00 91.38 722 LYS A C 1
ATOM 5741 O O . LYS A 1 722 ? -14.420 28.304 36.353 1.00 91.38 722 LYS A O 1
ATOM 5746 N N . MET A 1 723 ? -13.683 26.275 36.979 1.00 89.31 723 MET A N 1
ATOM 5747 C CA . MET A 1 723 ? -13.618 25.746 35.615 1.00 89.31 723 MET A CA 1
ATOM 5748 C C . MET A 1 723 ? -15.020 25.488 35.052 1.00 89.31 723 MET A C 1
ATOM 5750 O O . MET A 1 723 ? -15.306 25.921 33.936 1.00 89.31 723 MET A O 1
ATOM 5754 N N . TYR A 1 724 ? -15.930 24.886 35.821 1.00 90.62 724 TYR A N 1
ATOM 5755 C CA . TYR A 1 724 ? -17.315 24.698 35.379 1.00 90.62 724 TYR A CA 1
ATOM 5756 C C . TYR A 1 724 ? -18.051 26.020 35.153 1.00 90.62 724 TYR A C 1
ATOM 5758 O O . TYR A 1 724 ? -18.736 26.157 34.144 1.00 90.62 724 TYR A O 1
ATOM 5766 N N . ASP A 1 725 ? -17.831 27.037 35.988 1.00 91.00 725 ASP A N 1
ATOM 5767 C CA . ASP A 1 725 ? -18.381 28.380 35.766 1.00 91.00 725 ASP A CA 1
ATOM 5768 C C . ASP A 1 725 ? -17.891 29.003 34.457 1.00 91.00 725 ASP A C 1
ATOM 5770 O O . ASP A 1 725 ? -18.672 29.595 33.709 1.00 91.00 725 ASP A O 1
ATOM 5774 N N . LYS A 1 726 ? -16.596 28.864 34.146 1.00 91.94 726 LYS A N 1
ATOM 5775 C CA . LYS A 1 726 ? -16.049 29.304 32.856 1.00 91.94 726 LYS A CA 1
ATOM 5776 C C . LYS A 1 726 ? -16.645 28.517 31.693 1.00 91.94 726 LYS A C 1
ATOM 5778 O O . LYS A 1 726 ? -16.971 29.123 30.677 1.00 91.94 726 LYS A O 1
ATOM 5783 N N . SER A 1 727 ? -16.826 27.204 31.842 1.00 90.75 727 SER A N 1
ATOM 5784 C CA . SER A 1 727 ? -17.498 26.383 30.833 1.00 90.75 727 SER A CA 1
ATOM 5785 C C . SER A 1 727 ? -18.927 26.858 30.587 1.00 90.75 727 SER A C 1
ATOM 5787 O O . SER A 1 727 ? -19.289 27.070 29.439 1.00 90.75 727 SER A O 1
ATOM 5789 N N . ILE A 1 728 ? -19.733 27.023 31.637 1.00 91.81 728 ILE A N 1
ATOM 5790 C CA . ILE A 1 728 ? -21.147 27.414 31.530 1.00 91.81 728 ILE A CA 1
ATOM 5791 C C . ILE A 1 728 ? -21.280 28.797 30.881 1.00 91.81 728 ILE A C 1
ATOM 5793 O O . ILE A 1 728 ? -22.181 29.017 30.080 1.00 91.81 728 ILE A O 1
ATOM 5797 N N . LYS A 1 729 ? -20.355 29.725 31.164 1.00 92.69 729 LYS A N 1
ATOM 5798 C CA . LYS A 1 729 ? -20.311 31.032 30.486 1.00 92.69 729 LYS A CA 1
ATOM 5799 C C . LYS A 1 729 ? -20.061 30.920 28.981 1.00 92.69 729 LYS A C 1
ATOM 5801 O O . LYS A 1 729 ? -20.565 31.747 28.229 1.00 92.69 729 LYS A O 1
ATOM 5806 N N . LEU A 1 730 ? -19.261 29.944 28.555 1.00 87.56 730 LEU A N 1
ATOM 5807 C CA . LEU A 1 730 ? -18.911 29.731 27.148 1.00 87.56 730 LEU A CA 1
ATOM 5808 C C . LEU A 1 730 ? -19.955 28.890 26.403 1.00 87.56 730 LEU A C 1
ATOM 5810 O O . LEU A 1 730 ? -20.225 29.160 25.238 1.00 87.56 730 LEU A O 1
ATOM 5814 N N . ASP A 1 731 ? -20.548 27.902 27.072 1.00 85.19 731 ASP A N 1
ATOM 5815 C CA . ASP A 1 731 ? -21.644 27.083 26.560 1.00 85.19 731 ASP A CA 1
ATOM 5816 C C . ASP A 1 731 ? -22.719 26.863 27.642 1.00 85.19 731 ASP A C 1
ATOM 5818 O O . ASP A 1 731 ? -22.671 25.880 28.393 1.00 85.19 731 ASP A O 1
ATOM 5822 N N . PRO A 1 732 ? -23.728 27.752 27.706 1.00 89.19 732 PRO A N 1
ATOM 5823 C CA . PRO A 1 732 ? -24.823 27.632 28.665 1.00 89.19 732 PRO A CA 1
ATOM 5824 C C . PRO A 1 732 ? -25.725 26.416 28.429 1.00 89.19 732 PRO A C 1
ATOM 5826 O O . PRO A 1 732 ? -26.503 26.068 29.313 1.00 89.19 732 PRO A O 1
ATOM 5829 N N . LYS A 1 733 ? -25.659 25.780 27.249 1.00 86.00 733 LYS A N 1
ATOM 5830 C CA . LYS A 1 733 ? -26.509 24.633 26.888 1.00 86.00 733 LYS A CA 1
ATOM 5831 C C . LYS A 1 733 ? -25.909 23.290 27.310 1.00 86.00 733 LYS A C 1
ATOM 5833 O O . LYS A 1 733 ? -26.548 22.256 27.122 1.00 86.00 733 LYS A O 1
ATOM 5838 N N . SER A 1 734 ? -24.706 23.288 27.884 1.00 84.06 734 SER A N 1
ATOM 5839 C CA . SER A 1 734 ? -24.049 22.072 28.357 1.00 84.06 734 SER A CA 1
ATOM 5840 C C . SER A 1 734 ? -24.688 21.560 29.649 1.00 84.06 734 SER A C 1
ATOM 5842 O O . SER A 1 734 ? -24.304 21.974 30.744 1.00 84.06 734 SER A O 1
ATOM 5844 N N . ALA A 1 735 ? -25.626 20.612 29.529 1.00 83.25 735 ALA A N 1
ATOM 5845 C CA . ALA A 1 735 ? -26.209 19.920 30.682 1.00 83.25 735 ALA A CA 1
ATOM 5846 C C . ALA A 1 735 ? -25.116 19.339 31.598 1.00 83.25 735 ALA A C 1
ATOM 5848 O O . ALA A 1 735 ? -25.165 19.531 32.807 1.00 83.25 735 ALA A O 1
ATOM 5849 N N . PHE A 1 736 ? -24.070 18.734 31.021 1.00 82.94 736 PHE A N 1
ATOM 5850 C CA . PHE A 1 736 ? -22.954 18.150 31.771 1.00 82.94 736 PHE A CA 1
ATOM 5851 C C . PHE A 1 736 ? -22.262 19.162 32.694 1.00 82.94 736 PHE A C 1
ATOM 5853 O O . PHE A 1 736 ? -21.998 18.856 33.854 1.00 82.94 736 PHE A O 1
ATOM 5860 N N . ALA A 1 737 ? -21.975 20.375 32.212 1.00 85.62 737 ALA A N 1
ATOM 5861 C CA . ALA A 1 737 ? -21.296 21.378 33.030 1.00 85.62 737 ALA A CA 1
ATOM 5862 C C . ALA A 1 737 ? -22.155 21.814 34.231 1.00 85.62 737 ALA A C 1
ATOM 5864 O O . ALA A 1 737 ? -21.622 21.976 35.330 1.00 85.62 737 ALA A O 1
ATOM 5865 N N . TRP A 1 738 ? -23.471 21.946 34.035 1.00 89.06 738 TRP A N 1
ATOM 5866 C CA . TRP A 1 738 ? -24.422 22.219 35.115 1.00 89.06 738 TRP A CA 1
ATOM 5867 C C . TRP A 1 738 ? -24.515 21.046 36.104 1.00 89.06 738 TRP A C 1
ATOM 5869 O O . TRP A 1 738 ? -24.375 21.258 37.306 1.00 89.06 738 TRP A O 1
ATOM 5879 N N . GLU A 1 739 ? -24.645 19.808 35.617 1.00 87.75 739 GLU A N 1
ATOM 5880 C CA . GLU A 1 739 ? -24.719 18.597 36.451 1.00 87.75 739 GLU A CA 1
ATOM 5881 C C . GLU A 1 739 ? -23.474 18.425 37.330 1.00 87.75 739 GLU A C 1
ATOM 5883 O O . GLU A 1 739 ? -23.578 18.231 38.541 1.00 87.75 739 GLU A O 1
ATOM 5888 N N . ARG A 1 740 ? -22.275 18.526 36.739 1.00 87.12 740 ARG A N 1
ATOM 5889 C CA . ARG A 1 740 ? -21.016 18.391 37.485 1.00 87.12 740 ARG A CA 1
ATOM 5890 C C . ARG A 1 740 ? -20.843 19.509 38.508 1.00 87.12 740 ARG A C 1
ATOM 5892 O O . ARG A 1 740 ? -20.414 19.240 39.629 1.00 87.12 740 ARG A O 1
ATOM 5899 N N . LYS A 1 741 ? -21.236 20.740 38.163 1.00 88.75 741 LYS A N 1
ATOM 5900 C CA . LYS A 1 741 ? -21.230 21.868 39.099 1.00 88.75 741 LYS A CA 1
ATOM 5901 C C . LYS A 1 741 ? -22.132 21.599 40.306 1.00 88.75 741 LYS A C 1
ATOM 5903 O O . LYS A 1 741 ? -21.660 21.741 41.434 1.00 88.75 741 LYS A O 1
ATOM 5908 N N . ALA A 1 742 ? -23.382 21.178 40.092 1.00 86.69 742 ALA A N 1
ATOM 5909 C CA . ALA A 1 742 ? -24.286 20.842 41.194 1.00 86.69 742 ALA A CA 1
ATOM 5910 C C . ALA A 1 742 ? -23.748 19.691 42.046 1.00 86.69 742 ALA A C 1
ATOM 5912 O O . ALA A 1 742 ? -23.757 19.778 43.271 1.00 86.69 742 ALA A O 1
ATOM 5913 N N . PHE A 1 743 ? -23.199 18.654 41.414 1.00 83.69 743 PHE A N 1
ATOM 5914 C CA . PHE A 1 743 ? -22.638 17.513 42.129 1.00 83.69 743 PHE A CA 1
ATOM 5915 C C . PHE A 1 743 ? -21.480 17.904 43.063 1.00 83.69 743 PHE A C 1
ATOM 5917 O O . PHE A 1 743 ? -21.414 17.433 44.198 1.00 83.69 743 PHE A O 1
ATOM 5924 N N . ILE A 1 744 ? -20.569 18.781 42.626 1.00 83.94 744 ILE A N 1
ATOM 5925 C CA . ILE A 1 744 ? -19.452 19.248 43.468 1.00 83.94 744 ILE A CA 1
ATOM 5926 C C . ILE A 1 744 ? -19.955 20.129 44.608 1.00 83.94 744 ILE A C 1
ATOM 5928 O O . ILE A 1 744 ? -19.505 19.954 45.741 1.00 83.94 744 ILE A O 1
ATOM 5932 N N . LEU A 1 745 ? -20.892 21.039 44.327 1.00 82.44 745 LEU A N 1
ATOM 5933 C CA . LEU A 1 745 ? -21.503 21.885 45.354 1.00 82.44 745 LEU A CA 1
ATOM 5934 C C . LEU A 1 745 ? -22.239 21.048 46.409 1.00 82.44 745 LEU A C 1
ATOM 5936 O O . LEU A 1 745 ? -22.120 21.348 47.591 1.00 82.44 745 LEU A O 1
ATOM 5940 N N . GLY A 1 746 ? -22.926 19.975 46.007 1.00 75.31 746 GLY A N 1
ATOM 5941 C CA . GLY A 1 746 ? -23.598 19.057 46.931 1.00 75.31 746 GLY A CA 1
ATOM 5942 C C . GLY A 1 746 ? -22.639 18.171 47.736 1.00 75.31 746 GLY A C 1
ATOM 5943 O O . GLY A 1 746 ? -22.918 17.846 48.885 1.00 75.31 746 GLY A O 1
ATOM 5944 N N . ARG A 1 747 ? -21.487 17.789 47.164 1.00 71.06 747 ARG A N 1
ATOM 5945 C CA . ARG A 1 747 ? -20.516 16.883 47.809 1.00 71.06 747 ARG A CA 1
ATOM 5946 C C . ARG A 1 747 ? -19.514 17.581 48.732 1.00 71.06 747 ARG A C 1
ATOM 5948 O O . ARG A 1 747 ? -19.109 16.989 49.729 1.00 71.06 747 ARG A O 1
ATOM 5955 N N . TYR A 1 748 ? -19.063 18.777 48.359 1.00 64.81 748 TYR A N 1
ATOM 5956 C CA . TYR A 1 748 ? -18.010 19.526 49.062 1.00 64.81 748 TYR A CA 1
ATOM 5957 C C . TYR A 1 748 ? -18.494 20.855 49.639 1.00 64.81 748 TYR A C 1
ATOM 5959 O O . TYR A 1 748 ? -17.746 21.509 50.366 1.00 64.81 748 TYR A O 1
ATOM 5967 N N . GLY A 1 749 ? -19.733 21.253 49.349 1.00 56.06 749 GLY A N 1
ATOM 5968 C CA . GLY A 1 749 ? -20.408 22.245 50.165 1.00 56.06 749 GLY A CA 1
ATOM 5969 C C . GLY A 1 749 ? -20.559 21.718 51.588 1.00 56.06 749 GLY A C 1
ATOM 5970 O O . GLY A 1 749 ? -20.685 20.515 51.827 1.00 56.06 749 GLY A O 1
ATOM 5971 N N . THR A 1 750 ? -20.577 22.625 52.560 1.00 52.97 750 THR A N 1
ATOM 5972 C CA . THR A 1 750 ? -21.212 22.314 53.842 1.00 52.97 750 THR A CA 1
ATOM 5973 C C . THR A 1 750 ? -22.628 21.791 53.562 1.00 52.97 750 THR A C 1
ATOM 5975 O O . THR A 1 750 ? -23.213 22.135 52.534 1.00 52.97 750 THR A O 1
ATOM 5978 N N . LEU A 1 751 ? -23.184 20.971 54.463 1.00 47.28 751 LEU A N 1
ATOM 5979 C CA . LEU A 1 751 ? -24.521 20.328 54.417 1.00 47.28 751 LEU A CA 1
ATOM 5980 C C . LEU A 1 751 ? -25.733 21.269 54.148 1.00 47.28 751 LEU A C 1
ATOM 5982 O O . LEU A 1 751 ? -26.882 20.870 54.290 1.00 47.28 751 LEU A O 1
ATOM 5986 N N . TRP A 1 752 ? -25.484 22.512 53.748 1.00 50.97 752 TRP A N 1
ATOM 5987 C CA . TRP A 1 752 ? -26.374 23.656 53.678 1.00 50.97 752 TRP A CA 1
ATOM 5988 C C . TRP A 1 752 ? -26.500 24.271 52.276 1.00 50.97 752 TRP A C 1
ATOM 5990 O O . TRP A 1 752 ? -27.272 25.212 52.119 1.00 50.97 752 TRP A O 1
ATOM 6000 N N . ASN A 1 753 ? -25.813 23.754 51.244 1.00 65.88 753 ASN A N 1
ATOM 6001 C CA . ASN A 1 753 ? -25.845 24.370 49.906 1.00 65.88 753 ASN A CA 1
ATOM 6002 C C . ASN A 1 753 ? -26.946 23.843 48.957 1.00 65.88 753 ASN A C 1
ATOM 6004 O O . ASN A 1 753 ? -26.878 24.019 47.738 1.00 65.88 753 ASN A O 1
ATOM 6008 N N . CYS A 1 754 ? -27.993 23.217 49.511 1.00 72.81 754 CYS A N 1
ATOM 6009 C CA . CYS A 1 754 ? -29.166 22.743 48.757 1.00 72.81 754 CYS A CA 1
ATOM 6010 C C . CYS A 1 754 ? -29.859 23.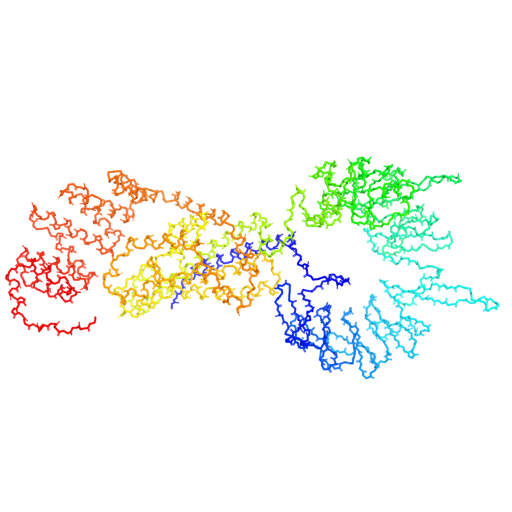899 48.002 1.00 72.81 754 CYS A C 1
ATOM 6012 O O . CYS A 1 754 ? -30.314 23.740 46.875 1.00 72.81 754 CYS A O 1
ATOM 6014 N N . VAL A 1 755 ? -29.864 25.101 48.592 1.00 74.56 755 VAL A N 1
ATOM 6015 C CA . VAL A 1 755 ? -30.467 26.311 48.004 1.00 74.56 755 VAL A CA 1
ATOM 6016 C C . VAL A 1 755 ? -29.769 26.736 46.705 1.00 74.56 755 VAL A C 1
ATOM 6018 O O . VAL A 1 755 ? -30.434 27.186 45.775 1.00 74.56 755 VAL A O 1
ATOM 6021 N N . GLU A 1 756 ? -28.447 26.569 46.610 1.00 79.31 756 GLU A N 1
ATOM 6022 C CA . GLU A 1 756 ? -27.683 26.901 45.399 1.00 79.31 756 GLU A CA 1
ATOM 6023 C C . GLU A 1 756 ? -27.688 25.770 44.359 1.00 79.31 756 GLU A C 1
ATOM 6025 O O . GLU A 1 756 ? -27.569 26.033 43.163 1.00 79.31 756 GLU A O 1
ATOM 6030 N N . THR A 1 757 ? -27.830 24.512 44.786 1.00 86.25 757 THR A N 1
ATOM 6031 C CA . THR A 1 757 ? -27.768 23.327 43.908 1.00 86.25 757 THR A CA 1
ATOM 6032 C C . THR A 1 757 ? -29.086 23.020 43.206 1.00 86.25 757 THR A C 1
ATOM 6034 O O . THR A 1 757 ? -29.058 22.692 42.021 1.00 86.25 757 THR A O 1
ATOM 6037 N N . ILE A 1 758 ? -30.235 23.189 43.872 1.00 86.75 758 ILE A N 1
ATOM 6038 C CA . ILE A 1 758 ? -31.574 22.983 43.285 1.00 86.75 758 ILE A CA 1
ATOM 6039 C C . ILE A 1 758 ? -31.758 23.717 41.942 1.00 86.75 758 ILE A C 1
ATOM 6041 O O . ILE A 1 758 ? -32.054 23.042 40.954 1.00 86.75 758 ILE A O 1
ATOM 6045 N N . PRO A 1 759 ? -31.532 25.045 41.825 1.00 88.31 759 PRO A N 1
ATOM 6046 C CA . PRO A 1 759 ? -31.717 25.742 40.548 1.00 88.31 759 PRO A CA 1
ATOM 6047 C C . PRO A 1 759 ? -30.735 25.266 39.466 1.00 88.31 759 PRO A C 1
ATOM 6049 O O . PRO A 1 759 ? -31.044 25.317 38.277 1.00 88.31 759 PRO A O 1
ATOM 6052 N N . ILE A 1 760 ? -29.557 24.768 39.858 1.00 90.19 760 ILE A N 1
ATOM 6053 C CA . ILE A 1 760 ? -28.581 24.197 38.924 1.00 90.19 760 ILE A CA 1
ATOM 6054 C C . ILE A 1 760 ? -29.060 22.836 38.403 1.00 90.19 760 ILE A C 1
ATOM 6056 O O . ILE A 1 760 ? -28.932 22.558 37.209 1.00 90.19 760 ILE A O 1
ATOM 6060 N N . TRP A 1 761 ? -29.631 21.994 39.267 1.00 90.19 761 TRP A N 1
ATOM 6061 C CA . TRP A 1 761 ? -30.225 20.723 38.858 1.00 90.19 761 TRP A CA 1
ATOM 6062 C C . TRP A 1 761 ? -31.456 20.913 37.973 1.00 90.19 761 TRP A C 1
ATOM 6064 O O . TRP A 1 761 ? -31.591 20.210 36.974 1.00 90.19 761 TRP A O 1
ATOM 6074 N N . GLU A 1 762 ? -32.331 21.868 38.294 1.00 90.12 762 GLU A N 1
ATOM 6075 C CA . GLU A 1 762 ? -33.489 22.217 37.459 1.00 90.12 762 GLU A CA 1
ATOM 6076 C C . GLU A 1 762 ? -33.047 22.634 36.049 1.00 90.12 762 GLU A C 1
ATOM 6078 O O . GLU A 1 762 ? -33.592 22.154 35.052 1.00 90.12 762 GLU A O 1
ATOM 6083 N N . GLU A 1 763 ? -32.003 23.461 35.951 1.00 91.69 763 GLU A N 1
ATOM 6084 C CA . GLU A 1 763 ? -31.424 23.878 34.674 1.00 91.69 763 GLU A CA 1
ATOM 6085 C C . GLU A 1 763 ? -30.790 22.700 33.911 1.00 91.69 763 GLU A C 1
ATOM 6087 O O . GLU A 1 763 ? -31.021 22.532 32.711 1.00 91.69 763 GLU A O 1
ATOM 6092 N N . ALA A 1 764 ? -30.060 21.823 34.603 1.00 87.50 764 ALA A N 1
ATOM 6093 C CA . ALA A 1 764 ? -29.520 20.599 34.016 1.00 87.50 764 ALA A CA 1
ATOM 6094 C C . ALA A 1 764 ? -30.623 19.679 33.458 1.00 87.50 764 ALA A C 1
ATOM 6096 O O . ALA A 1 764 ? -30.504 19.174 32.340 1.00 87.50 764 ALA A O 1
ATOM 6097 N N . ILE A 1 765 ? -31.720 19.496 34.199 1.00 88.69 765 ILE A N 1
ATOM 6098 C CA . ILE A 1 765 ? -32.871 18.678 33.784 1.00 88.69 765 ILE A CA 1
ATOM 6099 C C . ILE A 1 765 ? -33.616 19.338 32.623 1.00 88.69 765 ILE A C 1
ATOM 6101 O O . ILE A 1 765 ? -34.053 18.642 31.708 1.00 88.69 765 ILE A O 1
ATOM 6105 N N . ARG A 1 766 ? -33.719 20.671 32.597 1.00 90.25 766 ARG A N 1
ATOM 6106 C CA . ARG A 1 766 ? -34.288 21.404 31.458 1.00 90.25 766 ARG A CA 1
ATOM 6107 C C . ARG A 1 766 ? -33.521 21.118 30.167 1.00 90.25 766 ARG A C 1
ATOM 6109 O O . ARG A 1 766 ? -34.133 20.954 29.113 1.00 90.25 766 ARG A O 1
ATOM 6116 N N . LEU A 1 767 ? -32.192 21.056 30.251 1.00 84.69 767 LEU A N 1
ATOM 6117 C CA . LEU A 1 767 ? -31.313 20.768 29.117 1.00 84.69 767 LEU A CA 1
ATOM 6118 C C . LEU A 1 767 ? -31.284 19.273 28.754 1.00 84.69 767 LEU A C 1
ATOM 6120 O O . LEU A 1 767 ? -31.132 18.941 27.578 1.00 84.69 767 LEU A O 1
ATOM 6124 N N . ASN A 1 768 ? -31.460 18.374 29.729 1.00 81.50 768 ASN A N 1
ATOM 6125 C CA . ASN A 1 768 ? -31.515 16.925 29.524 1.00 81.50 768 ASN A CA 1
ATOM 6126 C C . ASN A 1 768 ? -32.667 16.256 30.316 1.00 81.50 768 ASN A C 1
ATOM 6128 O O . ASN A 1 768 ? -32.438 15.659 31.375 1.00 81.50 768 ASN A O 1
ATOM 6132 N N . PRO A 1 769 ? -33.914 16.288 29.795 1.00 81.12 769 PRO A N 1
ATOM 6133 C CA . PRO A 1 769 ? -35.110 15.889 30.550 1.00 81.12 769 PRO A CA 1
ATOM 6134 C C . PRO A 1 769 ? -35.200 14.401 30.900 1.00 81.12 769 PRO A C 1
ATOM 6136 O O . PRO A 1 769 ? -35.957 14.031 31.801 1.00 81.12 769 PRO A O 1
ATOM 6139 N N . HIS A 1 770 ? -34.455 13.548 30.195 1.00 76.94 770 HIS A N 1
ATOM 6140 C CA . HIS A 1 770 ? -34.465 12.091 30.358 1.00 76.94 770 HIS A CA 1
ATOM 6141 C C . HIS A 1 770 ? -33.264 11.570 31.165 1.00 76.94 770 HIS A C 1
ATOM 6143 O O . HIS A 1 770 ? -33.025 10.367 31.190 1.00 76.94 770 HIS A O 1
ATOM 6149 N N . ASN A 1 771 ? -32.496 12.438 31.833 1.00 78.69 771 ASN A N 1
ATOM 6150 C CA . ASN A 1 771 ? -31.436 11.983 32.731 1.00 78.69 771 ASN A CA 1
ATOM 6151 C C . ASN A 1 771 ? -32.026 11.565 34.087 1.00 78.69 771 ASN A C 1
ATOM 6153 O O . ASN A 1 771 ? -32.470 12.408 34.873 1.00 78.69 771 ASN A O 1
ATOM 6157 N N . SER A 1 772 ? -32.047 10.260 34.366 1.00 78.56 772 SER A N 1
ATOM 6158 C CA . SER A 1 772 ? -32.555 9.733 35.636 1.00 78.56 772 SER A CA 1
ATOM 6159 C C . SER A 1 772 ? -31.710 10.214 36.817 1.00 78.56 772 SER A C 1
ATOM 6161 O O . SER A 1 772 ? -32.277 10.657 37.812 1.00 78.56 772 SER A O 1
ATOM 6163 N N . LEU A 1 773 ? -30.377 10.229 36.695 1.00 80.88 773 LEU A N 1
ATOM 6164 C CA . LEU A 1 773 ? -29.463 10.618 37.771 1.00 80.88 773 LEU A CA 1
ATOM 6165 C C . LEU A 1 773 ? -29.709 12.056 38.238 1.00 80.88 773 LEU A C 1
ATOM 6167 O O . LEU A 1 773 ? -29.877 12.277 39.433 1.00 80.88 773 LEU A O 1
ATOM 6171 N N . SER A 1 774 ? -29.780 13.013 37.310 1.00 84.31 774 SER A N 1
ATOM 6172 C CA . SER A 1 774 ? -29.983 14.435 37.629 1.00 84.31 774 SER A CA 1
ATOM 6173 C C . SER A 1 774 ? -31.310 14.662 38.352 1.00 84.31 774 SER A C 1
ATOM 6175 O O . SER A 1 774 ? -31.366 15.390 39.340 1.00 84.31 774 SER A O 1
ATOM 6177 N N . ARG A 1 775 ? -32.372 13.959 37.933 1.00 88.31 775 ARG A N 1
ATOM 6178 C CA . ARG A 1 775 ? -33.670 14.001 38.620 1.00 88.31 775 ARG A CA 1
ATOM 6179 C C . ARG A 1 775 ? -33.624 13.350 40.003 1.00 88.31 775 ARG A C 1
ATOM 6181 O O . ARG A 1 775 ? -34.222 13.883 40.931 1.00 88.31 775 ARG A O 1
ATOM 6188 N N . ARG A 1 776 ? -32.905 12.231 40.166 1.00 88.50 776 ARG A N 1
ATOM 6189 C CA . ARG A 1 776 ? -32.698 11.609 41.486 1.00 88.50 776 ARG A CA 1
ATOM 6190 C C . ARG A 1 776 ? -31.964 12.559 42.432 1.00 88.50 776 ARG A C 1
ATOM 6192 O O . ARG A 1 776 ? -32.381 12.692 43.577 1.00 88.50 776 ARG A O 1
ATOM 6199 N N . MET A 1 777 ? -30.908 13.220 41.956 1.00 86.75 777 MET A N 1
ATOM 6200 C CA . MET A 1 777 ? -30.144 14.187 42.750 1.00 86.75 777 MET A CA 1
ATOM 6201 C C . MET A 1 777 ? -30.998 15.398 43.138 1.00 86.75 777 MET A C 1
ATOM 6203 O O . MET A 1 777 ? -31.018 15.750 44.310 1.00 86.75 777 MET A O 1
ATOM 6207 N N . LEU A 1 778 ? -31.800 15.944 42.213 1.00 88.81 778 LEU A N 1
ATOM 6208 C CA . LEU A 1 778 ? -32.768 17.001 42.529 1.00 88.81 778 LEU A CA 1
ATOM 6209 C C . LEU A 1 778 ? -33.746 16.575 43.636 1.00 88.81 778 LEU A C 1
ATOM 6211 O O . LEU A 1 778 ? -33.971 17.327 44.577 1.00 88.81 778 LEU A O 1
ATOM 6215 N N . ILE A 1 779 ? -34.320 15.369 43.542 1.00 88.00 779 ILE A N 1
ATOM 6216 C CA . ILE A 1 779 ? -35.252 14.842 44.555 1.00 88.00 779 ILE A CA 1
ATOM 6217 C C . ILE A 1 779 ? -34.567 14.716 45.921 1.00 88.00 779 ILE A C 1
ATOM 6219 O O . ILE A 1 779 ? -35.181 15.014 46.944 1.00 88.00 779 ILE A O 1
ATOM 6223 N N . LEU A 1 780 ? -33.306 14.279 45.955 1.00 85.50 780 LEU A N 1
ATOM 6224 C CA . LEU A 1 780 ? -32.538 14.177 47.195 1.00 85.50 780 LEU A CA 1
ATOM 6225 C C . LEU A 1 780 ? -32.241 15.556 47.796 1.00 85.50 780 LEU A C 1
ATOM 6227 O O . LEU A 1 780 ? -32.472 15.735 48.989 1.00 85.50 780 LEU A O 1
ATOM 6231 N N . ASP A 1 781 ? -31.809 16.527 46.989 1.00 84.38 781 ASP A N 1
ATOM 6232 C CA . ASP A 1 781 ? -31.507 17.887 47.454 1.00 84.38 781 ASP A CA 1
ATOM 6233 C C . ASP A 1 781 ? -32.776 18.620 47.929 1.00 84.38 781 ASP A C 1
ATOM 6235 O O . ASP A 1 781 ? -32.759 19.242 48.991 1.00 84.38 781 ASP A O 1
ATOM 6239 N N . LEU A 1 782 ? -33.905 18.467 47.221 1.00 85.00 782 LEU A N 1
ATOM 6240 C CA . LEU A 1 782 ? -35.221 18.968 47.651 1.00 85.00 782 LEU A CA 1
ATOM 6241 C C . LEU A 1 782 ? -35.686 18.320 48.962 1.00 85.00 782 LEU A C 1
ATOM 6243 O O . LEU A 1 782 ? -36.287 18.968 49.817 1.00 85.00 782 LEU A O 1
ATOM 6247 N N . ARG A 1 783 ? -35.414 17.026 49.150 1.00 81.06 783 ARG A N 1
ATOM 6248 C CA . ARG A 1 783 ? -35.755 16.334 50.397 1.00 81.06 783 ARG A CA 1
ATOM 6249 C C . ARG A 1 783 ? -34.882 16.807 51.556 1.00 81.06 783 ARG A C 1
ATOM 6251 O O . ARG A 1 783 ? -35.395 17.026 52.649 1.00 81.06 783 ARG A O 1
ATOM 6258 N N . LEU A 1 784 ? -33.583 16.988 51.327 1.00 78.56 784 LEU A N 1
ATOM 6259 C CA . LEU A 1 784 ? -32.651 17.513 52.326 1.00 78.56 784 LEU A CA 1
ATOM 6260 C C . LEU A 1 784 ? -32.992 18.960 52.713 1.00 78.56 784 LEU A C 1
ATOM 6262 O O . LEU A 1 784 ? -32.920 19.297 53.896 1.00 78.56 784 LEU A O 1
ATOM 6266 N N . SER A 1 785 ? -33.441 19.798 51.770 1.00 75.50 785 SER A N 1
ATOM 6267 C CA . SER A 1 785 ? -33.900 21.160 52.080 1.00 75.50 785 SER A CA 1
ATOM 6268 C C . SER A 1 785 ? -35.181 21.187 52.923 1.00 75.50 785 SER A C 1
ATOM 6270 O O . SER A 1 785 ? -35.368 22.106 53.721 1.00 75.50 785 SER A O 1
ATOM 6272 N N . CYS A 1 786 ? -36.033 20.161 52.820 1.00 67.25 786 CYS A N 1
ATOM 6273 C CA . CYS A 1 786 ? -37.241 20.022 53.641 1.00 67.25 786 CYS A CA 1
ATOM 6274 C C . CYS A 1 786 ? -36.961 19.666 55.113 1.00 67.25 786 CYS A C 1
ATOM 6276 O O . CYS A 1 786 ? -37.860 19.778 55.935 1.00 67.25 786 CYS A O 1
ATOM 6278 N N . ILE A 1 787 ? -35.733 19.285 55.491 1.00 63.75 787 ILE A N 1
ATOM 6279 C CA . ILE A 1 787 ? -35.401 18.969 56.896 1.00 63.75 787 ILE A CA 1
ATOM 6280 C C . ILE A 1 787 ? -35.512 20.217 57.799 1.00 63.75 787 ILE A C 1
ATOM 6282 O O . ILE A 1 787 ? -35.739 20.094 59.001 1.00 63.75 787 ILE A O 1
ATOM 6286 N N . TRP A 1 788 ? -35.406 21.420 57.222 1.00 55.38 788 TRP A N 1
ATOM 6287 C CA . TRP A 1 788 ? -35.387 22.699 57.948 1.00 55.38 788 TRP A CA 1
ATOM 6288 C C . TRP A 1 788 ? -36.561 23.638 57.601 1.00 55.38 788 TRP A C 1
ATOM 6290 O O . TRP A 1 788 ? -36.646 24.734 58.152 1.00 55.38 788 TRP A O 1
ATOM 6300 N N . SER A 1 789 ? -37.469 23.230 56.705 1.00 56.78 789 SER A N 1
ATOM 6301 C CA . SER A 1 789 ? -38.623 24.012 56.227 1.00 56.78 789 SER A CA 1
ATOM 6302 C C . SER A 1 789 ? -39.882 23.141 56.154 1.00 56.78 789 SER A C 1
ATOM 6304 O O . SER A 1 789 ? -39.807 21.919 56.122 1.00 56.78 789 SER A O 1
ATOM 6306 N N . LYS A 1 790 ? -41.065 23.766 56.097 1.00 61.09 790 LYS A N 1
ATOM 6307 C CA . LYS A 1 790 ? -42.320 23.067 55.784 1.00 61.09 790 LYS A CA 1
ATOM 6308 C C . LYS A 1 790 ? -42.205 22.392 54.404 1.00 61.09 790 LYS A C 1
ATOM 6310 O O . LYS A 1 790 ? -41.544 22.935 53.520 1.00 61.09 790 LYS A O 1
ATOM 6315 N N . LEU A 1 791 ? -42.836 21.224 54.270 1.00 60.47 791 LEU A N 1
ATOM 6316 C CA . LEU A 1 791 ? -42.784 20.322 53.112 1.00 60.47 791 LEU A CA 1
ATOM 6317 C C . LEU A 1 791 ? -42.955 21.078 51.776 1.00 60.47 791 LEU A C 1
ATOM 6319 O O . LEU A 1 791 ? -43.930 21.809 51.607 1.00 60.47 791 LEU A O 1
ATOM 6323 N N . ASP A 1 792 ? -41.989 20.932 50.864 1.00 68.19 792 ASP A N 1
ATOM 6324 C CA . ASP A 1 792 ? -41.912 21.684 49.603 1.00 68.19 792 ASP A CA 1
ATOM 6325 C C . ASP A 1 792 ? -42.777 21.029 48.509 1.00 68.19 792 ASP A C 1
ATOM 6327 O O . ASP A 1 792 ? -42.568 19.867 48.149 1.00 68.19 792 ASP A O 1
ATOM 6331 N N . GLU A 1 793 ? -43.728 21.775 47.935 1.00 78.81 793 GLU A N 1
ATOM 6332 C CA . GLU A 1 793 ? -44.562 21.325 46.806 1.00 78.81 793 GLU A CA 1
ATOM 6333 C C . GLU A 1 793 ? -43.720 20.864 45.603 1.00 78.81 793 GLU A C 1
ATOM 6335 O O . GLU A 1 793 ? -44.126 19.969 44.853 1.00 78.81 793 GLU A O 1
ATOM 6340 N N . ARG A 1 794 ? -42.506 21.410 45.447 1.00 82.94 794 ARG A N 1
ATOM 6341 C CA . ARG A 1 794 ? -41.558 21.005 44.401 1.00 82.94 794 ARG A CA 1
ATOM 6342 C C . ARG A 1 794 ? -41.089 19.562 44.563 1.00 82.94 794 ARG A C 1
ATOM 6344 O O . ARG A 1 794 ? -40.900 18.883 43.556 1.00 82.94 794 ARG A O 1
ATOM 6351 N N . LEU A 1 795 ? -40.931 19.066 45.796 1.00 85.88 795 LEU A N 1
ATOM 6352 C CA . LEU A 1 795 ? -40.529 17.677 46.057 1.00 85.88 795 LEU A CA 1
ATOM 6353 C C . LEU A 1 795 ? -41.608 16.697 45.581 1.00 85.88 795 LEU A C 1
ATOM 6355 O O . LEU A 1 795 ? -41.306 15.668 44.970 1.00 85.88 795 LEU A O 1
ATOM 6359 N N . ILE A 1 796 ? -42.873 17.038 45.819 1.00 83.25 796 ILE A N 1
ATOM 6360 C CA . ILE A 1 796 ? -44.019 16.241 45.376 1.00 83.25 796 ILE A CA 1
ATOM 6361 C C . ILE A 1 796 ? -44.022 16.201 43.852 1.00 83.25 796 ILE A C 1
ATOM 6363 O O . ILE A 1 796 ? -43.886 15.125 43.274 1.00 83.25 796 ILE A O 1
ATOM 6367 N N . ALA A 1 797 ? -44.054 17.368 43.203 1.00 86.88 797 ALA A N 1
ATOM 6368 C CA . ALA A 1 797 ? -44.058 17.468 41.747 1.00 86.88 797 ALA A CA 1
ATOM 6369 C C . ALA A 1 797 ? -42.883 16.705 41.104 1.00 86.88 797 ALA A C 1
ATOM 6371 O O . ALA A 1 797 ? -43.083 15.963 40.140 1.00 86.88 797 ALA A O 1
ATOM 6372 N N . ALA A 1 798 ? -41.677 16.810 41.674 1.00 87.75 798 ALA A N 1
ATOM 6373 C CA . ALA A 1 798 ? -40.496 16.107 41.183 1.00 87.75 798 ALA A CA 1
ATOM 6374 C C . ALA A 1 798 ? -40.628 14.577 41.296 1.00 87.75 798 ALA A C 1
ATOM 6376 O O . ALA A 1 798 ? -40.301 13.860 40.347 1.00 87.75 798 ALA A O 1
ATOM 6377 N N . THR A 1 799 ? -41.130 14.053 42.421 1.00 89.31 799 THR A N 1
ATOM 6378 C CA . THR A 1 799 ? -41.345 12.602 42.600 1.00 89.31 799 THR A CA 1
ATOM 6379 C C . THR A 1 799 ? -42.491 12.063 41.730 1.00 89.31 799 THR A C 1
ATOM 6381 O O . THR A 1 799 ? -42.407 10.942 41.213 1.00 89.31 799 THR A O 1
ATOM 6384 N N . GLU A 1 800 ? -43.539 12.854 41.488 1.00 89.19 800 GLU A N 1
ATOM 6385 C CA . GLU A 1 800 ? -44.617 12.509 40.555 1.00 89.19 800 GLU A CA 1
ATOM 6386 C C . GLU A 1 800 ? -44.135 12.442 39.108 1.00 89.19 800 GLU A C 1
ATOM 6388 O O . GLU A 1 800 ? -44.371 11.451 38.413 1.00 89.19 800 GLU A O 1
ATOM 6393 N N . GLU A 1 801 ? -43.429 13.477 38.655 1.00 89.00 801 GLU A N 1
ATOM 6394 C CA . GLU A 1 801 ? -42.891 13.530 37.302 1.00 89.00 801 GLU A CA 1
ATOM 6395 C C . GLU A 1 801 ? -41.886 12.392 37.081 1.00 89.00 801 GLU A C 1
ATOM 6397 O O . GLU A 1 801 ? -41.938 11.696 36.065 1.00 89.00 801 GLU A O 1
ATOM 6402 N N . TYR A 1 802 ? -41.028 12.131 38.071 1.00 87.88 802 TYR A N 1
ATOM 6403 C CA . TYR A 1 802 ? -40.061 11.041 38.025 1.00 87.88 802 TYR A CA 1
ATOM 6404 C C . TYR A 1 802 ? -40.733 9.674 37.875 1.00 87.88 802 TYR A C 1
ATOM 6406 O O . TYR A 1 802 ? -40.383 8.912 36.977 1.00 87.88 802 TYR A O 1
ATOM 6414 N N . THR A 1 803 ? -41.726 9.361 38.711 1.00 89.00 803 THR A N 1
ATOM 6415 C CA . THR A 1 803 ? -42.441 8.070 38.649 1.00 89.00 803 THR A CA 1
ATOM 6416 C C . THR A 1 803 ? -43.302 7.924 37.393 1.00 89.00 803 THR A C 1
ATOM 6418 O O . THR A 1 803 ? -43.562 6.803 36.954 1.00 89.00 803 THR A O 1
ATOM 6421 N N . LYS A 1 804 ? -43.706 9.034 36.762 1.00 87.62 804 LYS A N 1
ATOM 6422 C CA . LYS A 1 804 ? -44.375 9.032 35.454 1.00 87.62 804 LYS A CA 1
ATOM 6423 C C . LYS A 1 804 ? -43.411 8.711 34.310 1.00 87.62 804 LYS A C 1
ATOM 6425 O O . LYS A 1 804 ? -43.783 7.967 33.404 1.00 87.62 804 LYS A O 1
ATOM 6430 N N . ILE A 1 805 ? -42.195 9.258 34.349 1.00 81.56 805 ILE A N 1
ATOM 6431 C CA . ILE A 1 805 ? -41.158 9.022 33.332 1.00 81.56 805 ILE A CA 1
ATOM 6432 C C . ILE A 1 805 ? -40.524 7.632 33.506 1.00 81.56 805 ILE A C 1
ATOM 6434 O O . ILE A 1 805 ? -40.299 6.937 32.516 1.00 81.56 805 ILE A O 1
ATOM 6438 N N . TYR A 1 806 ? -40.303 7.192 34.749 1.00 82.12 806 TYR A N 1
ATOM 6439 C CA . TYR A 1 806 ? -39.669 5.916 35.102 1.00 82.12 806 TYR A CA 1
ATOM 6440 C C . TYR A 1 806 ? -40.616 5.016 35.921 1.00 82.12 806 TYR A C 1
ATOM 6442 O O . TYR A 1 806 ? -40.366 4.732 37.094 1.00 82.12 806 TYR A O 1
ATOM 6450 N N . PRO A 1 807 ? -41.714 4.507 35.329 1.00 84.25 807 PRO A N 1
ATOM 6451 C CA . PRO A 1 807 ? -42.764 3.799 36.069 1.00 84.25 807 PRO A CA 1
ATOM 6452 C C . PRO A 1 807 ? -42.333 2.449 36.650 1.00 84.25 807 PRO A C 1
ATOM 6454 O O . PRO A 1 807 ? -43.031 1.916 37.512 1.00 84.25 807 PRO A O 1
ATOM 6457 N N . LYS A 1 808 ? -41.212 1.887 36.184 1.00 82.12 808 LYS A N 1
ATOM 6458 C CA . LYS A 1 808 ? -40.648 0.615 36.659 1.00 82.12 808 LYS A CA 1
ATOM 6459 C C . LYS A 1 808 ? -39.486 0.793 37.641 1.00 82.12 808 LYS A C 1
ATOM 6461 O O . LYS A 1 808 ? -38.919 -0.207 38.057 1.00 82.12 808 LYS A O 1
ATOM 6466 N N . ASP A 1 809 ? -39.121 2.021 37.999 1.00 80.00 809 ASP A N 1
ATOM 6467 C CA . ASP A 1 809 ? -38.018 2.258 38.928 1.00 80.00 809 ASP A CA 1
ATOM 6468 C C . ASP A 1 809 ? -38.509 2.223 40.381 1.00 80.00 809 ASP A C 1
ATOM 6470 O O . ASP A 1 809 ? -39.244 3.107 40.830 1.00 80.00 809 ASP A O 1
ATOM 6474 N N . GLY A 1 810 ? -38.103 1.193 41.126 1.00 79.75 810 GLY A N 1
ATOM 6475 C CA . GLY A 1 810 ? -38.507 1.010 42.518 1.00 79.75 810 GLY A CA 1
ATOM 6476 C C . GLY A 1 810 ? -38.037 2.145 43.429 1.00 79.75 810 GLY A C 1
ATOM 6477 O O . GLY A 1 810 ? -38.806 2.579 44.287 1.00 79.75 810 GLY A O 1
ATOM 6478 N N . TRP A 1 811 ? -36.836 2.692 43.206 1.00 85.31 811 TRP A N 1
ATOM 6479 C CA . TRP A 1 811 ? -36.285 3.786 44.017 1.00 85.31 811 TRP A CA 1
ATOM 6480 C C . TRP A 1 811 ? -37.192 5.024 43.996 1.00 85.31 811 TRP A C 1
ATOM 6482 O O . TRP A 1 811 ? -37.520 5.573 45.049 1.00 85.31 811 TRP A O 1
ATOM 6492 N N . GLY A 1 812 ? -37.670 5.416 42.809 1.00 85.88 812 GLY A N 1
ATOM 6493 C CA . GLY A 1 812 ? -38.558 6.570 42.640 1.00 85.88 812 GLY A CA 1
ATOM 6494 C C . GLY A 1 812 ? -39.896 6.403 43.357 1.00 85.88 812 GLY A C 1
ATOM 6495 O O . GLY A 1 812 ? -40.366 7.329 44.017 1.00 85.88 812 GLY A O 1
ATOM 6496 N N . TRP A 1 813 ? -40.484 5.203 43.289 1.00 87.38 813 TRP A N 1
ATOM 6497 C CA . TRP A 1 813 ? -41.706 4.882 44.032 1.00 87.38 813 TRP A CA 1
ATOM 6498 C C . TRP A 1 813 ? -41.492 4.894 45.548 1.00 87.38 813 TRP A C 1
ATOM 6500 O O . TRP A 1 813 ? -42.388 5.322 46.268 1.00 87.38 813 TRP A O 1
ATOM 6510 N N . GLY A 1 814 ? -40.317 4.478 46.032 1.00 86.88 814 GLY A N 1
ATOM 6511 C CA . GLY A 1 814 ? -39.973 4.515 47.457 1.00 86.88 814 GLY A CA 1
ATOM 6512 C C . GLY A 1 814 ? -39.856 5.943 47.992 1.00 86.88 814 GLY A C 1
ATOM 6513 O O . GLY A 1 814 ? -40.426 6.262 49.031 1.00 86.88 814 GLY A O 1
ATOM 6514 N N . LEU A 1 815 ? -39.190 6.832 47.246 1.00 87.81 815 LEU A N 1
ATOM 6515 C CA . LEU A 1 815 ? -39.107 8.259 47.585 1.00 87.81 815 LEU A CA 1
ATOM 6516 C C . LEU A 1 815 ? -40.483 8.929 47.571 1.00 87.81 815 LEU A C 1
ATOM 6518 O O . LEU A 1 815 ? -40.809 9.638 48.520 1.00 87.81 815 LEU A O 1
ATOM 6522 N N . LYS A 1 816 ? -41.303 8.659 46.543 1.00 88.62 816 LYS A N 1
ATOM 6523 C CA . LYS A 1 816 ? -42.684 9.160 46.471 1.00 88.62 816 LYS A CA 1
ATOM 6524 C C . LYS A 1 816 ? -43.512 8.686 47.669 1.00 88.62 816 LYS A C 1
ATOM 6526 O O . LYS A 1 816 ? -44.211 9.491 48.273 1.00 88.62 816 LYS A O 1
ATOM 6531 N N . ALA A 1 817 ? -43.408 7.407 48.034 1.00 86.69 817 ALA A N 1
ATOM 6532 C CA . ALA A 1 817 ? -44.127 6.847 49.175 1.00 86.69 817 ALA A CA 1
ATOM 6533 C C . ALA A 1 817 ? -43.743 7.542 50.488 1.00 86.69 817 ALA A C 1
ATOM 6535 O O . ALA A 1 817 ? -44.619 7.983 51.223 1.00 86.69 817 ALA A O 1
ATOM 6536 N N . LEU A 1 818 ? -42.443 7.725 50.734 1.00 85.69 818 LEU A N 1
ATOM 6537 C CA . LEU A 1 818 ? -41.955 8.425 51.921 1.00 85.69 818 LEU A CA 1
ATOM 6538 C C . LEU A 1 818 ? -42.435 9.879 51.996 1.00 85.69 818 LEU A C 1
ATOM 6540 O O . LEU A 1 818 ? -42.792 10.350 53.069 1.00 85.69 818 LEU A O 1
ATOM 6544 N N . THR A 1 819 ? -42.422 10.600 50.873 1.00 84.75 819 THR A N 1
ATOM 6545 C CA . THR A 1 819 ? -42.918 11.984 50.826 1.00 84.75 819 THR A CA 1
ATOM 6546 C C . THR A 1 819 ? -44.422 12.047 51.110 1.00 84.75 819 THR A C 1
ATOM 6548 O O . THR A 1 819 ? -44.863 12.938 51.825 1.00 84.75 819 THR A O 1
ATOM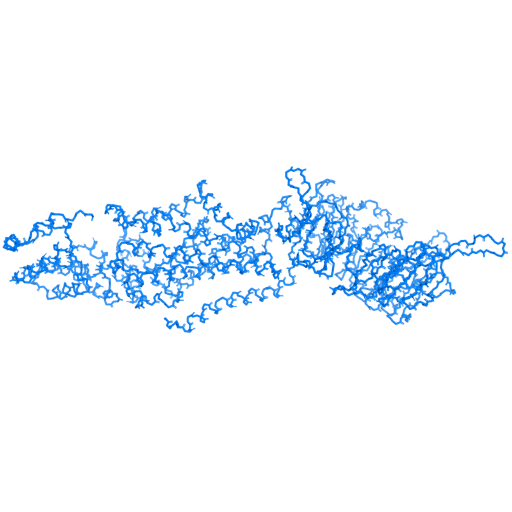 6551 N N . LEU A 1 820 ? -45.212 11.086 50.617 1.00 85.06 820 LEU A N 1
ATOM 6552 C CA . LEU A 1 820 ? -46.655 11.012 50.883 1.00 85.06 820 LEU A CA 1
ATOM 6553 C C . LEU A 1 820 ? -46.979 10.657 52.346 1.00 85.06 820 LEU A C 1
ATOM 6555 O O . LEU A 1 820 ? -47.924 11.217 52.902 1.00 85.06 820 LEU A O 1
ATOM 6559 N N . GLU A 1 821 ? -46.189 9.788 52.990 1.00 82.69 821 GLU A N 1
ATOM 6560 C CA . GLU A 1 821 ? -46.332 9.484 54.427 1.00 82.69 821 GLU A CA 1
ATOM 6561 C C . GLU A 1 821 ? -46.075 10.719 55.301 1.00 82.69 821 GLU A C 1
ATOM 6563 O O . GLU A 1 821 ? -46.811 10.972 56.253 1.00 82.69 821 GLU A O 1
ATOM 6568 N N . GLU A 1 822 ? -45.059 11.521 54.971 1.00 80.00 822 GLU A N 1
ATOM 6569 C CA . GLU A 1 822 ? -44.755 12.776 55.679 1.00 80.00 822 GLU A CA 1
ATOM 6570 C C . GLU A 1 822 ? -45.872 13.827 55.525 1.00 80.00 822 GLU A C 1
ATOM 6572 O O . GLU A 1 822 ? -46.024 14.702 56.377 1.00 80.00 822 GLU A O 1
ATOM 6577 N N . MET A 1 823 ? -46.692 13.719 54.474 1.00 79.44 823 MET A N 1
ATOM 6578 C CA . MET A 1 823 ? -47.881 14.552 54.254 1.00 79.44 823 MET A CA 1
ATOM 6579 C C . MET A 1 823 ? -49.149 14.026 54.940 1.00 79.44 823 MET A C 1
ATOM 6581 O O . MET A 1 823 ? -50.173 14.709 54.914 1.00 79.44 823 MET A O 1
ATOM 6585 N N . GLY A 1 824 ? -49.111 12.823 55.523 1.00 79.44 824 GLY A N 1
ATOM 6586 C CA . GLY A 1 824 ? -50.286 12.149 56.082 1.00 79.44 824 GLY A CA 1
ATOM 6587 C C . GLY A 1 824 ? -51.244 11.573 55.030 1.00 79.44 824 GLY A C 1
ATOM 6588 O O . GLY A 1 824 ? -52.410 11.327 55.335 1.00 79.44 824 GLY A O 1
ATOM 6589 N N . ASN A 1 825 ? -50.786 11.372 53.787 1.00 84.00 825 ASN A N 1
ATOM 6590 C CA . ASN A 1 825 ? -51.567 10.731 52.725 1.00 84.00 825 ASN A CA 1
ATOM 6591 C C . ASN A 1 825 ? -51.283 9.219 52.688 1.00 84.00 825 ASN A C 1
ATOM 6593 O O . ASN A 1 825 ? -50.644 8.691 51.773 1.00 84.00 825 ASN A O 1
ATOM 6597 N N . ASP A 1 826 ? -51.743 8.528 53.731 1.00 78.88 826 ASP A N 1
ATOM 6598 C CA . ASP A 1 826 ? -51.413 7.123 53.989 1.00 78.88 826 ASP A CA 1
ATOM 6599 C C . ASP A 1 826 ? -51.868 6.163 52.874 1.00 78.88 826 ASP A C 1
ATOM 6601 O O . ASP A 1 826 ? -51.221 5.141 52.636 1.00 78.88 826 ASP A O 1
ATOM 6605 N N . GLU A 1 827 ? -52.984 6.450 52.194 1.00 79.56 827 GLU A N 1
ATOM 6606 C CA . GLU A 1 827 ? -53.539 5.558 51.164 1.00 79.56 827 GLU A CA 1
ATOM 6607 C C . GLU A 1 827 ? -52.709 5.573 49.875 1.00 79.56 827 GLU A C 1
ATOM 6609 O O . GLU A 1 827 ? -52.362 4.516 49.337 1.00 79.56 827 GLU A O 1
ATOM 6614 N N . GLU A 1 828 ? -52.331 6.756 49.386 1.00 83.12 828 GLU A N 1
ATOM 6615 C CA . GLU A 1 828 ? -51.472 6.856 48.205 1.00 83.12 828 GLU A CA 1
ATOM 6616 C C . GLU A 1 828 ? -50.037 6.417 48.508 1.00 83.12 828 GLU A C 1
ATOM 6618 O O . GLU A 1 828 ? -49.389 5.794 47.656 1.00 83.12 828 GLU A O 1
ATOM 6623 N N . ALA A 1 829 ? -49.555 6.674 49.729 1.00 82.69 829 ALA A N 1
ATOM 6624 C CA . ALA A 1 829 ? -48.269 6.174 50.197 1.00 82.69 829 ALA A CA 1
ATOM 6625 C C . ALA A 1 829 ? -48.213 4.640 50.165 1.00 82.69 829 ALA A C 1
ATOM 6627 O O . ALA A 1 829 ? -47.244 4.061 49.668 1.00 82.69 829 ALA A O 1
ATOM 6628 N N . LEU A 1 830 ? -49.277 3.969 50.617 1.00 81.75 830 LEU A N 1
ATOM 6629 C CA . LEU A 1 830 ? -49.393 2.511 50.601 1.00 81.75 830 LEU A CA 1
ATOM 6630 C C . LEU A 1 830 ? -49.298 1.939 49.177 1.00 81.75 830 LEU A C 1
ATOM 6632 O O . LEU A 1 830 ? -48.535 1.002 48.931 1.00 81.75 830 LEU A O 1
ATOM 6636 N N . LEU A 1 831 ? -50.007 2.543 48.217 1.00 84.44 831 LEU A N 1
ATOM 6637 C CA . LEU A 1 831 ? -49.953 2.151 46.802 1.00 84.44 831 LEU A CA 1
ATOM 6638 C C . LEU A 1 831 ? -48.566 2.376 46.180 1.00 84.44 831 LEU A C 1
ATOM 6640 O O . LEU A 1 831 ? -48.109 1.580 45.351 1.00 84.44 831 LEU A O 1
ATOM 6644 N N . ALA A 1 832 ? -47.882 3.457 46.559 1.00 84.94 832 ALA A N 1
ATOM 6645 C CA . ALA A 1 832 ? -46.518 3.728 46.121 1.00 84.94 832 ALA A CA 1
ATOM 6646 C C . ALA A 1 832 ? -45.522 2.711 46.714 1.00 84.94 832 ALA A C 1
ATOM 6648 O O . ALA A 1 832 ? -44.674 2.193 45.980 1.00 84.94 832 ALA A O 1
ATOM 6649 N N . TRP A 1 833 ? -45.677 2.328 47.986 1.00 85.56 833 TRP A N 1
ATOM 6650 C CA . TRP A 1 833 ? -44.882 1.268 48.610 1.00 85.56 833 TRP A CA 1
ATOM 6651 C C . TRP A 1 833 ? -45.081 -0.099 47.954 1.00 85.56 833 TRP A C 1
ATOM 6653 O O . TRP A 1 833 ? -44.105 -0.820 47.742 1.00 85.56 833 TRP A O 1
ATOM 6663 N N . GLU A 1 834 ? -46.308 -0.459 47.565 1.00 82.25 834 GLU A N 1
ATOM 6664 C CA . GLU A 1 834 ? -46.556 -1.695 46.811 1.00 82.25 834 GLU A CA 1
ATOM 6665 C C . GLU A 1 834 ? -45.790 -1.719 45.483 1.00 82.25 834 GLU A C 1
ATOM 6667 O O . GLU A 1 834 ? -45.195 -2.738 45.117 1.00 82.25 834 GLU A O 1
ATOM 6672 N N . LYS A 1 835 ? -45.768 -0.590 44.762 1.00 83.56 835 LYS A N 1
ATOM 6673 C CA . LYS A 1 835 ? -45.018 -0.457 43.506 1.00 83.56 835 LYS A CA 1
ATOM 6674 C C . LYS A 1 835 ? -43.509 -0.518 43.735 1.00 83.56 835 LYS A C 1
ATOM 6676 O O . LYS A 1 835 ? -42.840 -1.248 43.008 1.00 83.56 835 LYS A O 1
ATOM 6681 N N . ASN A 1 836 ? -42.984 0.160 44.758 1.00 85.62 836 ASN A N 1
ATOM 6682 C CA . ASN A 1 836 ? -41.576 0.058 45.160 1.00 85.62 836 ASN A CA 1
ATOM 6683 C C . ASN A 1 836 ? -41.176 -1.407 45.400 1.00 85.62 836 ASN A C 1
ATOM 6685 O O . ASN A 1 836 ? -40.265 -1.910 44.748 1.00 85.62 836 ASN A O 1
ATOM 6689 N N . ILE A 1 837 ? -41.925 -2.121 46.244 1.00 80.12 837 ILE A N 1
ATOM 6690 C CA . ILE A 1 837 ? -41.649 -3.518 46.606 1.00 80.12 837 ILE A CA 1
ATOM 6691 C C . ILE A 1 837 ? -41.767 -4.469 45.404 1.00 80.12 837 ILE A C 1
ATOM 6693 O O . ILE A 1 837 ? -41.080 -5.496 45.353 1.00 80.12 837 ILE A O 1
ATOM 6697 N N . ARG A 1 838 ? -42.669 -4.168 44.463 1.00 79.06 838 ARG A N 1
ATOM 6698 C CA . ARG A 1 838 ? -42.874 -4.950 43.239 1.00 79.06 838 ARG A CA 1
ATOM 6699 C C . ARG A 1 838 ? -41.719 -4.791 42.254 1.00 79.06 838 ARG A C 1
ATOM 6701 O O . ARG A 1 838 ? -41.363 -5.772 41.605 1.00 79.06 838 ARG A O 1
ATOM 6708 N N . PHE A 1 839 ? -41.196 -3.577 42.104 1.00 77.06 839 PHE A N 1
ATOM 6709 C CA . PHE A 1 839 ? -40.189 -3.260 41.095 1.00 77.06 839 PHE A CA 1
ATOM 6710 C C . PHE A 1 839 ? -38.745 -3.381 41.600 1.00 77.06 839 PHE A C 1
ATOM 6712 O O . PHE A 1 839 ? -37.874 -3.702 40.801 1.00 77.06 839 PHE A O 1
ATOM 6719 N N . ASP A 1 840 ? -38.499 -3.222 42.904 1.00 72.19 840 ASP A N 1
ATOM 6720 C CA . ASP A 1 840 ? -37.185 -3.424 43.529 1.00 72.19 840 ASP A CA 1
ATOM 6721 C C . ASP A 1 840 ? -37.286 -4.308 44.792 1.00 72.19 840 ASP A C 1
ATOM 6723 O O . ASP A 1 840 ? -37.277 -3.833 45.933 1.00 72.19 840 ASP A O 1
ATOM 6727 N N . PRO A 1 841 ? -37.432 -5.635 44.617 1.00 68.31 841 PRO A N 1
ATOM 6728 C CA . PRO A 1 841 ? -37.569 -6.566 45.733 1.00 68.31 841 PRO A CA 1
ATOM 6729 C C . PRO A 1 841 ? -36.265 -6.777 46.522 1.00 68.31 841 PRO A C 1
ATOM 6731 O O . PRO A 1 841 ? -36.336 -7.253 47.657 1.00 68.31 841 PRO A O 1
ATOM 6734 N N . SER A 1 842 ? -35.104 -6.432 45.953 1.00 61.62 842 SER A N 1
ATOM 6735 C CA . SER A 1 842 ? -33.773 -6.559 46.568 1.00 61.62 842 SER A CA 1
ATOM 6736 C C . SER A 1 842 ? -33.569 -5.604 47.741 1.00 61.62 842 SER A C 1
ATOM 6738 O O . SER A 1 842 ? -33.083 -6.022 48.791 1.00 61.62 842 SER A O 1
ATOM 6740 N N . ASP A 1 843 ? -34.007 -4.351 47.604 1.00 61.41 843 ASP A N 1
ATOM 6741 C CA . ASP A 1 843 ? -33.840 -3.315 48.633 1.00 61.41 843 ASP A CA 1
ATOM 6742 C C . ASP A 1 843 ? -35.007 -3.268 49.645 1.00 61.41 843 ASP A C 1
ATOM 6744 O O . ASP A 1 843 ? -35.080 -2.389 50.510 1.00 61.41 843 ASP A O 1
ATOM 6748 N N . ARG A 1 844 ? -35.921 -4.250 49.600 1.00 64.06 844 ARG A N 1
ATOM 6749 C CA . ARG A 1 844 ? -37.151 -4.306 50.417 1.00 64.06 844 ARG A CA 1
ATOM 6750 C C . ARG A 1 844 ? -36.909 -4.090 51.913 1.00 64.06 844 ARG A C 1
ATOM 6752 O O . ARG A 1 844 ? -37.715 -3.436 52.570 1.00 64.06 844 ARG A O 1
ATOM 6759 N N . ASN A 1 845 ? -35.839 -4.654 52.472 1.00 64.75 845 ASN A N 1
ATOM 6760 C CA . ASN A 1 845 ? -35.553 -4.544 53.907 1.00 64.75 845 ASN A CA 1
ATOM 6761 C C . ASN A 1 845 ? -35.087 -3.138 54.304 1.00 64.75 845 ASN A C 1
ATOM 6763 O O . ASN A 1 845 ? -35.468 -2.653 55.366 1.00 64.75 845 ASN A O 1
ATOM 6767 N N . LYS A 1 846 ? -34.330 -2.468 53.431 1.00 69.56 846 LYS A N 1
ATOM 6768 C CA . LYS A 1 846 ? -33.852 -1.096 53.625 1.00 69.56 846 LYS A CA 1
ATOM 6769 C C . LYS A 1 846 ? -35.012 -0.103 53.582 1.00 69.56 846 LYS A C 1
ATOM 6771 O O . LYS A 1 846 ? -35.159 0.712 54.485 1.00 69.56 846 LYS A O 1
ATOM 6776 N N . TRP A 1 847 ? -35.891 -0.239 52.590 1.00 69.75 847 TRP A N 1
ATOM 6777 C CA . TRP A 1 847 ? -37.103 0.575 52.475 1.00 69.75 847 TRP A CA 1
ATOM 6778 C C . TRP A 1 847 ? -38.090 0.328 53.616 1.00 69.75 847 TRP A C 1
ATOM 6780 O O . TRP A 1 847 ? -38.659 1.272 54.156 1.00 69.75 847 TRP A O 1
ATOM 6790 N N . ARG A 1 848 ? -38.236 -0.929 54.059 1.00 67.50 848 ARG A N 1
ATOM 6791 C CA . ARG A 1 848 ? -39.090 -1.274 55.203 1.00 67.50 848 ARG A CA 1
ATOM 6792 C C . ARG A 1 848 ? -38.705 -0.565 56.488 1.00 67.50 848 ARG A C 1
ATOM 6794 O O . ARG A 1 848 ? -39.605 -0.296 57.267 1.00 67.50 848 ARG A O 1
ATOM 6801 N N . MET A 1 849 ? -37.424 -0.272 56.719 1.00 67.62 849 MET A N 1
ATOM 6802 C CA . MET A 1 849 ? -36.991 0.471 57.908 1.00 67.62 849 MET A CA 1
ATOM 6803 C C . MET A 1 849 ? -37.466 1.927 57.902 1.00 67.62 849 MET A C 1
ATOM 6805 O O . MET A 1 849 ? -37.658 2.486 58.976 1.00 67.62 849 MET A O 1
ATOM 6809 N N . LEU A 1 850 ? -37.674 2.506 56.716 1.00 68.69 850 LEU A N 1
ATOM 6810 C CA . LEU A 1 850 ? -38.070 3.901 56.525 1.00 68.69 850 LEU A CA 1
ATOM 6811 C C . LEU A 1 850 ? -39.598 4.100 56.501 1.00 68.69 850 LEU A C 1
ATOM 6813 O O . LEU A 1 850 ? -40.047 5.222 56.683 1.00 68.69 850 LEU A O 1
ATOM 6817 N N . MET A 1 851 ? -40.385 3.032 56.307 1.00 78.69 851 MET A N 1
ATOM 6818 C CA . MET A 1 851 ? -41.857 3.067 56.370 1.00 78.69 851 MET A CA 1
ATOM 6819 C C . MET A 1 851 ? -42.354 3.383 57.783 1.00 78.69 851 MET A C 1
ATOM 6821 O O . MET A 1 851 ? -41.872 2.756 58.741 1.00 78.69 851 MET A O 1
ATOM 6825 N N . GLN A 1 852 ? -43.390 4.220 57.894 1.00 75.00 852 GLN A N 1
ATOM 6826 C CA . GLN A 1 852 ? -44.153 4.374 59.136 1.00 75.00 852 GLN A CA 1
ATOM 6827 C C . GLN A 1 852 ? -44.709 3.030 59.635 1.00 75.00 852 GLN A C 1
ATOM 6829 O O . GLN A 1 852 ? -45.030 2.118 58.865 1.00 75.00 852 GLN A O 1
ATOM 6834 N N . GLU A 1 853 ? -44.811 2.892 60.958 1.00 69.88 853 GLU A N 1
ATOM 6835 C CA . GLU A 1 853 ? -45.222 1.644 61.610 1.00 69.88 853 GLU A CA 1
ATOM 6836 C C . GLU A 1 853 ? -46.658 1.241 61.231 1.00 69.88 853 GLU A C 1
ATOM 6838 O O . GLU A 1 853 ? -46.902 0.081 60.892 1.00 69.88 853 GLU A O 1
ATOM 6843 N N . SER A 1 854 ? -47.563 2.218 61.132 1.00 68.38 854 SER A N 1
ATOM 6844 C CA . SER A 1 854 ? -48.946 2.064 60.657 1.00 68.38 854 SER A CA 1
ATOM 6845 C C . SER A 1 854 ? -49.027 1.501 59.229 1.00 68.38 854 SER A C 1
ATOM 6847 O O . SER A 1 854 ? -49.755 0.537 58.973 1.00 68.38 854 SER A O 1
ATOM 6849 N N . THR A 1 855 ? -48.248 2.043 58.289 1.00 70.88 855 THR A N 1
ATOM 6850 C CA . THR A 1 855 ? -48.183 1.564 56.898 1.00 70.88 855 THR A CA 1
ATOM 6851 C C . THR A 1 855 ? -47.575 0.168 56.817 1.00 70.88 855 THR A C 1
ATOM 6853 O O . THR A 1 855 ? -48.043 -0.688 56.061 1.00 70.88 855 THR A O 1
ATOM 6856 N N . ARG A 1 856 ? -46.553 -0.104 57.636 1.00 70.06 856 ARG A N 1
ATOM 6857 C CA . ARG A 1 856 ? -45.882 -1.407 57.714 1.00 70.06 856 ARG A CA 1
ATOM 6858 C C . ARG A 1 856 ? -46.825 -2.502 58.216 1.00 70.06 856 ARG A C 1
ATOM 6860 O O . ARG A 1 856 ? -46.765 -3.625 57.710 1.00 70.06 856 ARG A O 1
ATOM 6867 N N . GLU A 1 857 ? -47.691 -2.197 59.178 1.00 67.00 857 GLU A N 1
ATOM 6868 C CA . GLU A 1 857 ? -48.743 -3.104 59.650 1.00 67.00 857 GLU A CA 1
ATOM 6869 C C . GLU A 1 857 ? -49.848 -3.311 58.609 1.00 67.00 857 GLU A C 1
ATOM 6871 O O . GLU A 1 857 ? -50.225 -4.452 58.337 1.00 67.00 857 GLU A O 1
ATOM 6876 N N . ARG A 1 858 ? -50.306 -2.246 57.939 1.00 66.88 858 ARG A N 1
ATOM 6877 C CA . ARG A 1 858 ? -51.283 -2.347 56.839 1.00 66.88 858 ARG A CA 1
ATOM 6878 C C . ARG A 1 858 ? -50.758 -3.197 55.673 1.00 66.88 858 ARG A C 1
ATOM 6880 O O . ARG A 1 858 ? -51.480 -4.064 55.185 1.00 66.88 858 ARG A O 1
ATOM 6887 N N . LEU A 1 859 ? -49.484 -3.048 55.295 1.00 66.12 859 LEU A N 1
ATOM 6888 C CA . LEU A 1 859 ? -48.811 -3.896 54.296 1.00 66.12 859 LEU A CA 1
ATOM 6889 C C . LEU A 1 859 ? -48.706 -5.367 54.725 1.00 66.12 859 LEU A C 1
ATOM 6891 O O . LEU A 1 859 ? -48.758 -6.253 53.873 1.00 66.12 859 LEU A O 1
ATOM 6895 N N . LYS A 1 860 ? -48.543 -5.651 56.027 1.00 65.38 860 LYS A N 1
ATOM 6896 C CA . LYS A 1 860 ? -48.576 -7.028 56.558 1.00 65.38 860 LYS A CA 1
ATOM 6897 C C . LYS A 1 860 ? -49.985 -7.624 56.479 1.00 65.38 860 LYS A C 1
ATOM 6899 O O . LYS A 1 860 ? -50.119 -8.796 56.138 1.00 65.38 860 LYS A O 1
ATOM 6904 N N . ASN A 1 861 ? -51.012 -6.818 56.747 1.00 56.38 861 ASN A N 1
ATOM 6905 C CA . ASN A 1 861 ? -52.414 -7.245 56.756 1.00 56.38 861 ASN A CA 1
ATOM 6906 C C . ASN A 1 861 ? -53.030 -7.379 55.348 1.00 56.38 861 ASN A C 1
ATOM 6908 O O . ASN A 1 861 ? -54.011 -8.098 55.183 1.00 56.38 861 ASN A O 1
ATOM 6912 N N . LEU A 1 862 ? -52.438 -6.756 54.321 1.00 56.19 862 LEU A N 1
ATOM 6913 C CA . LEU A 1 862 ? -52.913 -6.785 52.926 1.00 56.19 862 LEU A CA 1
ATOM 6914 C C . LEU A 1 862 ? -52.672 -8.097 52.157 1.00 56.19 862 LEU A C 1
ATOM 6916 O O . LEU A 1 862 ? -53.068 -8.199 50.999 1.00 56.19 862 LEU A O 1
ATOM 6920 N N . ASN A 1 863 ? -52.054 -9.102 52.782 1.00 43.47 863 ASN A N 1
ATOM 6921 C CA . ASN A 1 863 ? -52.114 -10.515 52.393 1.00 43.47 863 ASN A CA 1
ATOM 6922 C C . ASN A 1 863 ? -52.210 -10.803 50.869 1.00 43.47 863 ASN A C 1
ATOM 6924 O O . ASN A 1 863 ? -53.184 -11.372 50.375 1.00 43.47 863 ASN A O 1
ATOM 6928 N N . LYS A 1 864 ? -51.160 -10.467 50.108 1.00 41.41 864 LYS A N 1
ATOM 6929 C CA . LYS A 1 864 ? -50.797 -11.233 48.901 1.00 41.41 864 LYS A CA 1
ATOM 6930 C C . LYS A 1 864 ? -49.610 -12.131 49.257 1.00 41.41 864 LYS A C 1
ATOM 6932 O O . LYS A 1 864 ? -48.744 -11.695 50.016 1.00 41.41 864 LYS A O 1
ATOM 6937 N N . PRO A 1 865 ? -49.599 -13.391 48.782 1.00 34.62 865 PRO A N 1
ATOM 6938 C CA . PRO A 1 865 ? -48.803 -14.467 49.363 1.00 34.62 865 PRO A CA 1
ATOM 6939 C C . PRO A 1 865 ? -47.309 -14.133 49.343 1.00 34.62 865 PRO A C 1
ATOM 6941 O O . PRO A 1 865 ? -46.866 -13.325 48.517 1.00 34.62 865 PRO A O 1
ATOM 6944 N N . PRO A 1 866 ? -46.501 -14.771 50.210 1.00 34.97 866 PRO A N 1
ATOM 6945 C CA . PRO A 1 866 ? -45.061 -14.635 50.121 1.00 34.97 866 PRO A CA 1
ATOM 6946 C C . PRO A 1 866 ? -44.654 -15.039 48.703 1.00 34.97 866 PRO A C 1
ATOM 6948 O O . PRO A 1 866 ? -44.920 -16.159 48.271 1.00 34.97 866 PRO A O 1
ATOM 6951 N N . LEU A 1 867 ? -44.000 -14.130 47.980 1.00 35.22 867 LEU A N 1
ATOM 6952 C CA . LEU A 1 867 ? -43.246 -14.418 46.756 1.00 35.22 867 LEU A CA 1
ATOM 6953 C C . LEU A 1 867 ? -42.023 -15.295 47.105 1.00 35.22 867 LEU A C 1
ATOM 6955 O O . LEU A 1 867 ? -40.880 -14.968 46.814 1.00 35.22 867 LEU A O 1
ATOM 6959 N N . ASN A 1 868 ? -42.266 -16.427 47.762 1.00 39.16 868 ASN A N 1
ATOM 6960 C CA . ASN A 1 868 ? -41.366 -17.557 47.816 1.00 39.16 868 ASN A CA 1
ATOM 6961 C C . ASN A 1 868 ? -41.596 -18.338 46.523 1.00 39.16 868 ASN A C 1
ATOM 6963 O O . ASN A 1 868 ? -42.587 -19.053 46.403 1.00 39.16 868 ASN A O 1
ATOM 6967 N N . LYS A 1 869 ? -40.644 -18.177 45.596 1.00 34.53 869 LYS A N 1
ATOM 6968 C CA . LYS A 1 869 ? -40.473 -18.813 44.272 1.00 34.53 869 LYS A CA 1
ATOM 6969 C C . LYS A 1 869 ? -40.599 -17.831 43.108 1.00 34.53 869 LYS A C 1
ATOM 6971 O O . LYS A 1 869 ? -41.464 -17.957 42.253 1.00 34.53 869 LYS A O 1
ATOM 6976 N N . ILE A 1 870 ? -39.611 -16.953 42.993 1.00 27.67 870 ILE A N 1
ATOM 6977 C CA . ILE A 1 870 ? -38.949 -16.792 41.698 1.00 27.67 870 ILE A CA 1
ATOM 6978 C C . ILE A 1 870 ? -37.501 -17.221 41.933 1.00 27.67 870 ILE A C 1
ATOM 6980 O O . ILE A 1 870 ? -36.663 -16.447 42.377 1.00 27.67 870 ILE A O 1
ATOM 6984 N N . LYS A 1 871 ? -37.236 -18.518 41.728 1.00 34.50 871 LYS A N 1
ATOM 6985 C CA . LYS A 1 871 ? -35.899 -18.945 41.311 1.00 34.50 871 LYS A CA 1
ATOM 6986 C C . LYS A 1 871 ? -35.730 -18.363 39.910 1.00 34.50 871 LYS A C 1
ATOM 6988 O O . LYS A 1 871 ? -36.491 -18.777 39.040 1.00 34.50 871 LYS A O 1
ATOM 6993 N N . TYR A 1 872 ? -34.848 -17.376 39.758 1.00 26.81 872 TYR A N 1
ATOM 6994 C CA . TYR A 1 872 ? -33.798 -17.259 38.732 1.00 26.81 872 TYR A CA 1
ATOM 6995 C C . TYR A 1 872 ? -33.245 -15.837 38.658 1.00 26.81 872 TYR A C 1
ATOM 6997 O O . TYR A 1 872 ? -34.032 -14.892 38.424 1.00 26.81 872 TYR A O 1
#

Sequence (872 aa):
MRFYKRTWLLVVFLLALVGAIAFHIIQVSQTEKLYPMSVLQKGSGSKTENSYPVQFYMGGKRSGYAYVNQAAQMVVEPQFDYAGEFSEGYAPVQVNKKWGFINLQGQIAIPPEYDETSLSFSEGLAGVKLNGQWGFINQSNELVIPYQYDNGEKFSGGVANVEVNGLWGVINREGKWVIRPVEKYPIRFFQGITQLNLMSFDQSGQPIGNPNIYWDKSGQLVGNFYSPPQLAKEFQEGLAIVEIFRQDSPPVVTTSEYSLLNWNKCGFQDKQGKIVIEPQFNGCKNFSQGLAAVKVVKGVGDKFDTKWGYIDKTSKFVISPQFDYADSLFEERGLVVSHGKIGFIDKTGKVVINPQFDPGTTLISSSEYLKSKFKQYPDQLQPSEVMPYRFSNGLAVVGKNNKCGYIDKAGKFAIQPQFAKCEAFDQYGVAKVYQNNYDGFYITRDGKTFPQIITTASLSKFYPASIKLLTSVMACLLWIVAISFHEFGHAIVAYWGGDSSVKDKGYLSFDPRRYIHPLHSIILPGFFLVTGGLALPGAAVYIEFEQLRNRLWSSFTAAAGPIASILFGLLLVPVFHLSVAGNFPHWFSAFIAVFINLQFIIALLNLLPIPPLDGYRILSVWLPSWLQERTGILSIIGLLFICFLLPFISIANLLFLIPFAITLRLGISEDFSFGGWNLLDRWYSGLPFLIAGIVYLVYQPALIFQFAGFLLESFFPELALKMYDKSIKLDPKSAFAWERKAFILGRYGTLWNCVETIPIWEEAIRLNPHNSLSRRMLILDLRLSCIWSKLDERLIAATEEYTKIYPKDGWGWGLKALTLEEMGNDEEALLAWEKNIRFDPSDRNKWRMLMQESTRERLKNLNKPPLNKIKY

pLDDT: mean 71.35, std 17.58, range [24.78, 94.81]

Foldseek 3Di:
DPFDPVQVVVVVVLVVVLVVVQVVVLVVCVVVDDDADDDDDDDDDDDDDFKDWDFDDDPNHGQAIFIAGSVRFTLGDRQFNDWADADPQWIWTHHPQFIFIAGPSRHGQGDRQFNDWLGYADPQWIWTHDPQFIFIAGSNRHTQGDRQFNDWHHDDLQKIWTHHPCFIFIAGSNRDTLGDTDNDDTWDDDNFKTWDWDFDAPPVRHTPATWTWMAGNNNDTPDTDRDDAADADDPAVQKFKWKDPDPPDDTHGHHDQADPDQPIFIAIDGPVRHTQGPRDFSGWAHDDLQKIKTWHWDDDPPDTDIFIFIAGSNRDTLGDGDFLDWHYADPQWIWTAHQQFIFIAGSSRHGLGPRDFQQAAAPVDFSVRSSVCSNPPVSPDDCVNCVQQHAEPQWGWTDDPQFIFIAGPNRHTLGDRQFNHWGHQHNNQKIWTHNDPPDIWIAGSNGDTQDPDDFLLSVLLPPPPVLLLSLLVVLLSVLLLLQLLLQLLLLVLLVVQFQPVSVVLPNPNSNSVSFDDLVLQFVVLLVLLLVPFHRAHDTDDDRPLVRGPDLQSQLSSLLRNLVSLLVSLVVLLVVLVCCVVVVHDLLVSLSSLQSSLSSQLNSVVLLDLFPPGSVVRSCLSVDDPVSNPPRPPRNVVRVCCRRPPLVVDPVVVVSNVVSQVVVVVSVHHPSSNSSNVSSNRSVSNSVVSVVSSVVVCVVQVLVVLQVVLVVCLVPPLVSSLVSLVVSCVRPVLPLSSLQSNLVSCCPVPDLPCLVVNLVSLVSSCVSPVLDLVSLVVNLVSLVSVCVPPPRDPVNQVSLVVSCVSVVLALVSLLSNLLSCVVVVVLVSSLVSLVSSCVRCVPCNVVSLVSDDPVSNVVVVVVDDDPPPDPDD